Protein AF-0000000080328507 (afdb_homodimer)

Secondary structure (DSSP, 8-state):
---HHHHHHHHHHHHHTS---SEEE-TTS-EES-TTSPEEEE-STHHHHHHHHSTTHHHHHHHHHHTSEEEES-HHHHHHHHHHHHT---TTPPPHHHHTTSHHHHHHHHHHHHHH---SPPPPPTTS----SS----HHHHHHHHHHHHTT-HHHHHHHH-TT---S----SSTTS-HHHHHHHHHHHHHHHTT--TT-EEEEET-TTSHHHHHHHHHH--EEEEEES-HHHHHHHHHHHHHTT-TTTEEEEE--GGG--S--EEEEEEES-GGGT-STTHHHHHHHHHHTEEEEEEEEEEEEEE---S-GGG----HHIIIII-TT---B-HHHHHHHHHHTT-EEEEEEE-HHHHHHHHHHHHHHHHHTHHHHHHHH-HHHHHHHHHHHHHHHHHHHTTSEEEEEEEEE---TT------SS-EEE-/---HHHHHHHHHHHHHTS---SEEE-TTS-EES-TTSPEEEE-SHHHHHHHHHSTTHHHHHHHHHHTSEEEES-HHHHHHHHHHHHT---TTPPPHHHHTTSHHHHHHHHHHHHHH---SPPPPPTTS----SS----HHHHHHHHHHHHTT-HHHHHHHH-TT---S----SSTTS-HHHHHHHHHHHHHHHTT--TT-EEEEET-TTSHHHHHHHHHH--EEEEEES-HHHHHHHHHHHHHTT-TTTEEEEE--GGG--S--EEEEEEES-GGGT-STTHHHHHHHHHHTEEEEEEEEEEEEEE---S-GGG----HHIIIII-TT---B-HHHHHHHHHHTT-EEEEEEE-HHHHHHHHHHHHHHHHHTHHHHHHHH-HHHHHHHHHHHHHHHHHHHTTSEEEEEEEEE---TT------SS-EEE-

Organism: NCBI:txid40318

InterPro domains:
  IPR003333 Cyclopropane mycolic acid synthase [PIRSF003085] (24-422)
  IPR020803 Polyketide synthase-like, methyltransferase domain [SM00828] (156-397)
  IPR029063 S-adenosyl-L-methionine-dependent methyltransferase superfamily [G3DSA:3.40.50.150] (131-413)
  IPR029063 S-adenosyl-L-methionine-dependent methyltransferase superfamily [SSF53335] (147-413)
  IPR050723 Cyclopropane Fatty Acid Synthase/Methyltransferase [PTHR43667] (40-418)

Structure (mmCIF, N/CA/C/O backbone):
data_AF-0000000080328507-model_v1
#
loop_
_entity.id
_entity.type
_entity.pdbx_description
1 polymer 'Class I SAM-dependent methyltransferase'
#
loop_
_atom_site.group_PDB
_atom_site.id
_atom_site.type_symbol
_atom_site.label_atom_id
_atom_site.label_alt_id
_atom_site.label_comp_id
_atom_site.label_asym_id
_atom_site.label_entity_id
_atom_site.label_seq_id
_atom_site.pdbx_PDB_ins_code
_atom_site.Cartn_x
_atom_site.Cartn_y
_atom_site.Cartn_z
_atom_site.occupancy
_atom_site.B_iso_or_equiv
_atom_site.auth_seq_id
_atom_site.auth_comp_id
_atom_site.auth_asym_id
_atom_site.auth_atom_id
_atom_site.pdbx_PDB_model_num
ATOM 1 N N . MET A 1 1 ? -16.578 55.531 21.922 1 43.19 1 MET A N 1
ATOM 2 C CA . MET A 1 1 ? -16.188 54.156 22.25 1 43.19 1 MET A CA 1
ATOM 3 C C . MET A 1 1 ? -16.031 53.312 20.984 1 43.19 1 MET A C 1
ATOM 5 O O . MET A 1 1 ? -17 53.125 20.25 1 43.19 1 MET A O 1
ATOM 9 N N . ALA A 1 2 ? -14.891 53.281 20.391 1 65.75 2 ALA A N 1
ATOM 10 C CA . ALA A 1 2 ? -14.641 52.938 19 1 65.75 2 ALA A CA 1
ATOM 11 C C . ALA A 1 2 ? -15 51.469 18.734 1 65.75 2 ALA A C 1
ATOM 13 O O . ALA A 1 2 ? -14.867 50.625 19.609 1 65.75 2 ALA A O 1
ATOM 14 N N . ASP A 1 3 ? -15.883 51.188 17.969 1 88.56 3 ASP A N 1
ATOM 15 C CA . ASP A 1 3 ? -16.656 50 17.594 1 88.56 3 ASP A CA 1
ATOM 16 C C . ASP A 1 3 ? -15.992 49.281 16.438 1 88.56 3 ASP A C 1
ATOM 18 O O . ASP A 1 3 ? -16.672 48.844 15.492 1 88.56 3 ASP A O 1
ATOM 22 N N . ALA A 1 4 ? -14.75 49.25 16.594 1 92.94 4 ALA A N 1
ATOM 23 C CA . ALA A 1 4 ? -14.039 48.656 15.453 1 92.94 4 ALA A CA 1
ATOM 24 C C . ALA A 1 4 ? -14.352 47.188 15.312 1 92.94 4 ALA A C 1
ATOM 26 O O . ALA A 1 4 ? -14.547 46.688 14.203 1 92.94 4 ALA A O 1
ATOM 27 N N . ALA A 1 5 ? -14.445 46.469 16.422 1 95.31 5 ALA A N 1
ATOM 28 C CA . ALA A 1 5 ? -14.609 45 16.375 1 95.31 5 ALA A CA 1
ATOM 29 C C . ALA A 1 5 ? -15.969 44.625 15.797 1 95.31 5 ALA A C 1
ATOM 31 O O . ALA A 1 5 ? -16.047 43.812 14.875 1 95.31 5 ALA A O 1
ATOM 32 N N . PRO A 1 6 ? -17.062 45.25 16.312 1 95 6 PRO A N 1
ATOM 33 C CA . PRO A 1 6 ? -18.359 44.938 15.703 1 95 6 PRO A CA 1
ATOM 34 C C . PRO A 1 6 ? -18.422 45.312 14.227 1 95 6 PRO A C 1
ATOM 36 O O . PRO A 1 6 ? -19.031 44.594 13.43 1 95 6 PRO A O 1
ATOM 39 N N . ARG A 1 7 ? -17.781 46.375 13.875 1 94.06 7 ARG A N 1
ATOM 40 C CA . ARG A 1 7 ? -17.75 46.781 12.477 1 94.06 7 ARG A CA 1
ATOM 41 C C . ARG A 1 7 ? -16.969 45.781 11.633 1 94.06 7 ARG A C 1
ATOM 43 O O . ARG A 1 7 ? -17.422 45.406 10.555 1 94.06 7 ARG A O 1
ATOM 50 N N . LEU A 1 8 ? -15.828 45.469 12.109 1 93.56 8 LEU A N 1
ATOM 51 C CA . LEU A 1 8 ? -14.992 44.5 11.414 1 93.56 8 LEU A CA 1
ATOM 52 C C . LEU A 1 8 ? -15.727 43.156 11.242 1 93.56 8 LEU A C 1
ATOM 54 O O . LEU A 1 8 ? -15.703 42.594 10.156 1 93.56 8 LEU A O 1
ATOM 58 N N . LYS A 1 9 ? -16.25 42.688 12.281 1 93.56 9 LYS A N 1
ATOM 59 C CA . LYS A 1 9 ? -16.984 41.406 12.234 1 93.56 9 LYS A CA 1
ATOM 60 C C . LYS A 1 9 ? -18.109 41.469 11.203 1 93.56 9 LYS A C 1
ATOM 62 O O . LYS A 1 9 ? -18.297 40.5 10.43 1 93.56 9 LYS A O 1
ATOM 67 N N . SER A 1 10 ? -18.828 42.562 11.211 1 92.06 10 SER A N 1
ATOM 68 C CA . SER A 1 10 ? -19.922 42.719 10.266 1 92.06 10 SER A CA 1
ATOM 69 C C . SER A 1 10 ? -19.438 42.719 8.828 1 92.06 10 SER A C 1
ATOM 71 O O . SER A 1 10 ? -20.031 42.062 7.965 1 92.06 10 SER A O 1
ATOM 73 N N . LEU A 1 11 ? -18.406 43.375 8.594 1 90.19 11 LEU A N 1
ATOM 74 C CA . LEU A 1 11 ? -17.844 43.469 7.246 1 90.19 11 LEU A CA 1
ATOM 75 C C . LEU A 1 11 ? -17.328 42.094 6.793 1 90.19 11 LEU A C 1
ATOM 77 O O . LEU A 1 11 ? -17.531 41.719 5.645 1 90.19 11 LEU A O 1
ATOM 81 N N . VAL A 1 12 ? -16.641 41.375 7.645 1 88.12 12 VAL A N 1
ATOM 82 C CA . VAL A 1 12 ? -16.094 40.062 7.32 1 88.12 12 VAL A CA 1
ATOM 83 C C . VAL A 1 12 ? -17.25 39.094 7.047 1 88.12 12 VAL A C 1
ATOM 85 O O . VAL A 1 12 ? -17.172 38.281 6.117 1 88.12 12 VAL A O 1
ATOM 88 N N . GLU A 1 13 ? -18.219 39.156 7.836 1 89.06 13 GLU A N 1
ATOM 89 C CA . GLU A 1 13 ? -19.375 38.312 7.637 1 89.06 13 GLU A CA 1
ATOM 90 C C . GLU A 1 13 ? -20.062 38.594 6.309 1 89.06 13 GLU A C 1
ATOM 92 O O . GLU A 1 13 ? -20.562 37.688 5.645 1 89.06 13 GLU A O 1
ATOM 97 N N . GLN A 1 14 ? -20.109 39.844 5.996 1 85.94 14 GLN A N 1
ATOM 98 C CA . GLN A 1 14 ? -20.656 40.25 4.707 1 85.94 14 GLN A CA 1
ATOM 99 C C . GLN A 1 14 ? -19.828 39.688 3.557 1 85.94 14 GLN A C 1
ATOM 101 O O . GLN A 1 14 ? -20.375 39.25 2.545 1 85.94 14 GLN A O 1
ATOM 106 N N . LEU A 1 15 ? -18.594 39.719 3.736 1 82.94 15 LEU A N 1
ATOM 107 C CA . LEU A 1 15 ? -17.672 39.219 2.717 1 82.94 15 LEU A CA 1
ATOM 108 C C . LEU A 1 15 ? -17.812 37.688 2.584 1 82.94 15 LEU A C 1
ATOM 110 O O . LEU A 1 15 ? -17.766 37.156 1.475 1 82.94 15 LEU A O 1
ATOM 114 N N . LEU A 1 16 ? -17.953 37.031 3.715 1 79.94 16 LEU A N 1
ATOM 115 C CA . LEU A 1 16 ? -17.984 35.562 3.746 1 79.94 16 LEU A CA 1
ATOM 116 C C . LEU A 1 16 ? -19.391 35.031 3.43 1 79.94 16 LEU A C 1
ATOM 118 O O . LEU A 1 16 ? -19.531 33.906 2.943 1 79.94 16 LEU A O 1
ATOM 122 N N . GLY A 1 17 ? -20.375 35.812 3.658 1 79.56 17 GLY A N 1
ATOM 123 C CA . GLY A 1 17 ? -21.75 35.375 3.527 1 79.56 17 GLY A CA 1
ATOM 124 C C . GLY A 1 17 ? -22.172 34.406 4.613 1 79.56 17 GLY A C 1
ATOM 125 O O . GLY A 1 17 ? -23.078 33.594 4.414 1 79.56 17 GLY A O 1
ATOM 126 N N . ALA A 1 18 ? -21.438 34.344 5.668 1 84.44 18 ALA A N 1
ATOM 127 C CA . ALA A 1 18 ? -21.688 33.438 6.805 1 84.44 18 ALA A CA 1
ATOM 128 C C . ALA A 1 18 ? -21.188 34.062 8.102 1 84.44 18 ALA A C 1
ATOM 130 O O . ALA A 1 18 ? -20.344 34.969 8.086 1 84.44 18 ALA A O 1
ATOM 131 N N . PRO A 1 19 ? -21.75 33.625 9.156 1 88.19 19 PRO A N 1
ATOM 132 C CA . PRO A 1 19 ? -21.266 34.125 10.438 1 88.19 19 PRO A CA 1
ATOM 133 C C . PRO A 1 19 ? -19.797 33.812 10.68 1 88.19 19 PRO A C 1
ATOM 135 O O . PRO A 1 19 ? -19.328 32.719 10.32 1 88.19 19 PRO A O 1
ATOM 138 N N . PHE A 1 20 ? -19.125 34.75 11.219 1 89.81 20 PHE A N 1
ATOM 139 C CA . PHE A 1 20 ? -17.719 34.531 11.578 1 89.81 20 PHE A CA 1
ATOM 140 C C . PHE A 1 20 ? -17.594 33.812 12.906 1 89.81 20 PHE A C 1
ATOM 142 O O . PHE A 1 20 ? -18.141 34.25 13.922 1 89.81 20 PHE A O 1
ATOM 149 N N . PRO A 1 21 ? -16.891 32.75 12.922 1 90.81 21 PRO A N 1
ATOM 150 C CA . PRO A 1 21 ? -16.969 31.812 14.055 1 90.81 21 PRO A CA 1
ATOM 151 C C . PRO A 1 21 ? -16.094 32.25 15.234 1 90.81 21 PRO A C 1
ATOM 153 O O . PRO A 1 21 ? -16.25 31.734 16.344 1 90.81 21 PRO A O 1
ATOM 156 N N . LEU A 1 22 ? -15.18 33.219 15.133 1 93.94 22 LEU A N 1
ATOM 157 C CA . LEU A 1 22 ? -14.289 33.625 16.203 1 93.94 22 LEU A CA 1
ATOM 158 C C . LEU A 1 22 ? -14.75 34.938 16.812 1 93.94 22 LEU A C 1
ATOM 160 O O . LEU A 1 22 ? -15.531 35.688 16.188 1 93.94 22 LEU A O 1
ATOM 164 N N . ARG A 1 23 ? -14.352 35.125 18.047 1 96.12 23 ARG A N 1
ATOM 165 C CA . ARG A 1 23 ? -14.453 36.469 18.625 1 96.12 23 ARG A CA 1
ATOM 166 C C . ARG A 1 23 ? -13.359 37.375 18.078 1 96.12 23 ARG A C 1
ATOM 168 O O . ARG A 1 23 ? -12.227 36.938 17.875 1 96.12 23 ARG A O 1
ATOM 175 N N . VAL A 1 24 ? -13.75 38.656 17.859 1 96.25 24 VAL A N 1
ATOM 176 C CA . VAL A 1 24 ? -12.781 39.594 17.312 1 96.25 24 VAL A CA 1
ATOM 177 C C . VAL A 1 24 ? -12.492 40.688 18.344 1 96.25 24 VAL A C 1
ATOM 179 O O . VAL A 1 24 ? -13.422 41.25 18.922 1 96.25 24 VAL A O 1
ATOM 182 N N . ARG A 1 25 ? -11.266 40.875 18.625 1 97.12 25 ARG A N 1
ATOM 183 C CA . ARG A 1 25 ? -10.82 42.031 19.391 1 97.12 25 ARG A CA 1
ATOM 184 C C . ARG A 1 25 ? -10 42.969 18.516 1 97.12 25 ARG A C 1
ATOM 186 O O . ARG A 1 25 ? -9 42.562 17.922 1 97.12 25 ARG A O 1
ATOM 193 N N . ALA A 1 26 ? -10.406 44.25 18.469 1 96.31 26 ALA A N 1
ATOM 194 C CA . ALA A 1 26 ? -9.75 45.219 17.594 1 96.31 26 ALA A CA 1
ATOM 195 C C . ALA A 1 26 ? -8.766 46.094 18.359 1 96.31 26 ALA A C 1
ATOM 197 O O . ALA A 1 26 ? -8.656 45.969 19.594 1 96.31 26 ALA A O 1
ATOM 198 N N . TRP A 1 27 ? -8.008 46.938 17.672 1 94.69 27 TRP A N 1
ATOM 199 C CA . TRP A 1 27 ? -6.926 47.781 18.203 1 94.69 27 TRP A CA 1
ATOM 200 C C . TRP A 1 27 ? -7.461 48.781 19.203 1 94.69 27 TRP A C 1
ATOM 202 O O . TRP A 1 27 ? -6.703 49.344 20 1 94.69 27 TRP A O 1
ATOM 212 N N . ASP A 1 28 ? -8.812 49.062 19.172 1 94.19 28 ASP A N 1
ATOM 213 C CA . ASP A 1 28 ? -9.383 50.031 20.078 1 94.19 28 ASP A CA 1
ATOM 214 C C . ASP A 1 28 ? -9.906 49.344 21.344 1 94.19 28 ASP A C 1
ATOM 216 O O . ASP A 1 28 ? -10.531 50 22.188 1 94.19 28 ASP A O 1
ATOM 220 N N . GLY A 1 29 ? -9.711 48 21.438 1 93.94 29 GLY A N 1
ATOM 221 C CA . GLY A 1 29 ? -10.102 47.25 22.625 1 93.94 29 GLY A CA 1
ATOM 222 C C . GLY A 1 29 ? -11.508 46.688 22.547 1 93.94 29 GLY A C 1
ATOM 223 O O . GLY A 1 29 ? -11.914 45.875 23.391 1 93.94 29 GLY A O 1
ATOM 224 N N . SER A 1 30 ? -12.234 47.094 21.531 1 96 30 SER A N 1
ATOM 225 C CA . SER A 1 30 ? -13.594 46.594 21.359 1 96 30 SER A CA 1
ATOM 226 C C . SER A 1 30 ? -13.578 45.094 21 1 96 30 SER A C 1
ATOM 228 O O . SER A 1 30 ? -12.609 44.625 20.406 1 96 30 SER A O 1
ATOM 230 N N . GLU A 1 31 ? -14.594 44.406 21.422 1 96 31 GLU A N 1
ATOM 231 C CA . GLU A 1 31 ? -14.727 42.969 21.125 1 96 31 GLU A CA 1
ATOM 232 C C . GLU A 1 31 ? -16.125 42.656 20.594 1 96 31 GLU A C 1
ATOM 234 O O . GLU A 1 31 ? -17.094 43.312 20.938 1 96 31 GLU A O 1
ATOM 239 N N . ALA A 1 32 ? -16.156 41.719 19.703 1 96.06 32 ALA A N 1
ATOM 240 C CA . ALA A 1 32 ? -17.438 41.25 19.141 1 96.06 32 ALA A CA 1
ATOM 241 C C . ALA A 1 32 ? -17.344 39.781 18.734 1 96.06 32 ALA A C 1
ATOM 243 O O . ALA A 1 32 ? -16.312 39.312 18.234 1 96.06 32 ALA A O 1
ATOM 244 N N . GLY A 1 33 ? -18.484 39.031 18.938 1 93.31 33 GLY A N 1
ATOM 245 C CA . GLY A 1 33 ? -18.547 37.656 18.547 1 93.31 33 GLY A CA 1
ATOM 246 C C . GLY A 1 33 ? -18.953 36.719 19.688 1 93.31 33 GLY A C 1
ATOM 247 O O . GLY A 1 33 ? -19.281 37.188 20.781 1 93.31 33 GLY A O 1
ATOM 248 N N . PRO A 1 34 ? -19 35.469 19.469 1 92.38 34 PRO A N 1
ATOM 249 C CA . PRO A 1 34 ? -19.422 34.531 20.484 1 92.38 34 PRO A CA 1
ATOM 250 C C . PRO A 1 34 ? -18.484 34.5 21.688 1 92.38 34 PRO A C 1
ATOM 252 O O . PRO A 1 34 ? -17.266 34.438 21.531 1 92.38 34 PRO A O 1
ATOM 255 N N . PRO A 1 35 ? -19 34.562 22.891 1 89.88 35 PRO A N 1
ATOM 256 C CA . PRO A 1 35 ? -18.188 34.719 24.109 1 89.88 35 PRO A CA 1
ATOM 257 C C . PRO A 1 35 ? -17.234 33.562 24.344 1 89.88 35 PRO A C 1
ATOM 259 O O . PRO A 1 35 ? -16.141 33.75 24.859 1 89.88 35 PRO A O 1
ATOM 262 N N . ASP A 1 36 ? -17.531 32.312 23.938 1 91.44 36 ASP A N 1
ATOM 263 C CA . ASP A 1 36 ? -16.719 31.156 24.281 1 91.44 36 ASP A CA 1
ATOM 264 C C . ASP A 1 36 ? -15.805 30.766 23.125 1 91.44 36 ASP A C 1
ATOM 266 O O . ASP A 1 36 ? -15.062 29.781 23.219 1 91.44 36 ASP A O 1
ATOM 270 N N . ALA A 1 37 ? -15.75 31.625 22.141 1 93.5 37 ALA A N 1
ATOM 271 C CA . ALA A 1 37 ? -14.906 31.328 20.984 1 93.5 37 ALA A CA 1
ATOM 272 C C . ALA A 1 37 ? -13.508 31.922 21.156 1 93.5 37 ALA A C 1
ATOM 274 O O . ALA A 1 37 ? -13.328 32.906 21.891 1 93.5 37 ALA A O 1
ATOM 275 N N . PRO A 1 38 ? -12.477 31.25 20.547 1 95.56 38 PRO A N 1
ATOM 276 C CA . PRO A 1 38 ? -11.164 31.906 20.5 1 95.56 38 PRO A CA 1
ATOM 277 C C . PRO A 1 38 ? -11.234 33.312 19.953 1 95.56 38 PRO A C 1
ATOM 279 O O . PRO A 1 38 ? -12.109 33.625 19.141 1 95.56 38 PRO A O 1
ATOM 282 N N . VAL A 1 39 ? -10.305 34.125 20.375 1 96.5 39 VAL A N 1
ATOM 283 C CA . VAL A 1 39 ? -10.328 35.531 20 1 96.5 39 VAL A CA 1
ATOM 284 C C . VAL A 1 39 ? -9.297 35.812 18.906 1 96.5 39 VAL A C 1
ATOM 286 O O . VAL A 1 39 ? -8.109 35.5 19.078 1 96.5 39 VAL A O 1
ATOM 289 N N . LEU A 1 40 ? -9.727 36.281 17.812 1 95.81 40 LEU A N 1
ATOM 290 C CA . LEU A 1 40 ? -8.82 36.844 16.828 1 95.81 40 LEU A CA 1
ATOM 291 C C . LEU A 1 40 ? -8.492 38.281 17.172 1 95.81 40 LEU A C 1
ATOM 293 O O . LEU A 1 40 ? -9.359 39.156 17.125 1 95.81 40 LEU A O 1
ATOM 297 N N . VAL A 1 41 ? -7.309 38.5 17.516 1 97.19 41 VAL A N 1
ATOM 298 C CA . VAL A 1 41 ? -6.875 39.844 17.906 1 97.19 41 VAL A CA 1
ATOM 299 C C . VAL A 1 41 ? -6.32 40.594 16.703 1 97.19 41 VAL A C 1
ATOM 301 O O . VAL A 1 41 ? -5.32 40.156 16.109 1 97.19 41 VAL A O 1
ATOM 304 N N . VAL A 1 42 ? -6.973 41.625 16.328 1 96.56 42 VAL A N 1
ATOM 305 C CA . VAL A 1 42 ? -6.488 42.562 15.312 1 96.56 42 VAL A CA 1
ATOM 306 C C . VAL A 1 42 ? -5.773 43.719 15.969 1 96.56 42 VAL A C 1
ATOM 308 O O . VAL A 1 42 ? -6.41 44.688 16.375 1 96.56 42 VAL A O 1
ATOM 311 N N . ARG A 1 43 ? -4.496 43.719 15.93 1 95.5 43 ARG A N 1
ATOM 312 C CA . ARG A 1 43 ? -3.705 44.594 16.781 1 95.5 43 ARG A CA 1
ATOM 313 C C . ARG A 1 43 ? -3.623 46 16.203 1 95.5 43 ARG A C 1
ATOM 315 O O . ARG A 1 43 ? -3.432 47 16.938 1 95.5 43 ARG A O 1
ATOM 322 N N . ASN A 1 44 ? -3.668 46.062 14.883 1 94.25 44 ASN A N 1
ATOM 323 C CA . ASN A 1 44 ? -3.539 47.375 14.203 1 94.25 44 ASN A CA 1
ATOM 324 C C . ASN A 1 44 ? -4.18 47.344 12.812 1 94.25 44 ASN A C 1
ATOM 326 O O . ASN A 1 44 ? -4.582 46.281 12.336 1 94.25 44 ASN A O 1
ATOM 330 N N . ARG A 1 45 ? -4.238 48.469 12.203 1 92.81 45 ARG A N 1
ATOM 331 C CA . ARG A 1 45 ? -4.926 48.625 10.93 1 92.81 45 ARG A CA 1
ATOM 332 C C . ARG A 1 45 ? -4.121 47.969 9.797 1 92.81 45 ARG A C 1
ATOM 334 O O . ARG A 1 45 ? -4.664 47.688 8.727 1 92.81 45 ARG A O 1
ATOM 341 N N . ARG A 1 46 ? -2.863 47.75 9.984 1 93.44 46 ARG A N 1
ATOM 342 C CA . ARG A 1 46 ? -2.02 47.125 8.984 1 93.44 46 ARG A CA 1
ATOM 343 C C . ARG A 1 46 ? -2.51 45.688 8.672 1 93.44 46 ARG A C 1
ATOM 345 O O . ARG A 1 46 ? -2.398 45.219 7.539 1 93.44 46 ARG A O 1
ATOM 352 N N . ALA A 1 47 ? -3.061 45.062 9.688 1 93.31 47 ALA A N 1
ATOM 353 C CA . ALA A 1 47 ? -3.627 43.75 9.5 1 93.31 47 ALA A CA 1
ATOM 354 C C . ALA A 1 47 ? -4.715 43.75 8.422 1 93.31 47 ALA A C 1
ATOM 356 O O . ALA A 1 47 ? -4.777 42.844 7.582 1 93.31 47 ALA A O 1
ATOM 357 N N . LEU A 1 48 ? -5.52 44.75 8.453 1 91.19 48 LEU A N 1
ATOM 358 C CA . LEU A 1 48 ? -6.598 44.875 7.473 1 91.19 48 LEU A CA 1
ATOM 359 C C . LEU A 1 48 ? -6.039 45.156 6.086 1 91.19 48 LEU A C 1
ATOM 361 O O . LEU A 1 48 ? -6.562 44.656 5.086 1 91.19 48 LEU A O 1
ATOM 365 N N . ARG A 1 49 ? -5.004 46 6.062 1 92.31 49 ARG A N 1
ATOM 366 C CA . ARG A 1 49 ? -4.387 46.312 4.777 1 92.31 49 ARG A CA 1
ATOM 367 C C . ARG A 1 49 ? -3.803 45.031 4.133 1 92.31 49 ARG A C 1
ATOM 369 O O . ARG A 1 49 ? -3.881 44.875 2.914 1 92.31 49 ARG A O 1
ATOM 376 N N . ARG A 1 50 ? -3.256 44.219 4.93 1 91.19 50 ARG A N 1
ATOM 377 C CA . ARG A 1 50 ? -2.701 42.969 4.414 1 91.19 50 ARG A CA 1
ATOM 378 C C . ARG A 1 50 ? -3.791 42.094 3.799 1 91.19 50 ARG A C 1
ATOM 380 O O . ARG A 1 50 ? -3.586 41.469 2.75 1 91.19 50 ARG A O 1
ATOM 387 N N . LEU A 1 51 ? -4.902 42.031 4.438 1 86.06 51 LEU A N 1
ATOM 388 C CA . LEU A 1 51 ? -6.023 41.25 3.941 1 86.06 51 LEU A CA 1
ATOM 389 C C . LEU A 1 51 ? -6.609 41.844 2.674 1 86.06 51 LEU A C 1
ATOM 391 O O . LEU A 1 51 ? -7.082 41.125 1.793 1 86.06 51 LEU A O 1
ATOM 395 N N . LEU A 1 52 ? -6.562 43.125 2.631 1 85.19 52 LEU A N 1
ATOM 396 C CA . LEU A 1 52 ? -7.121 43.844 1.486 1 85.19 52 LEU A CA 1
ATOM 397 C C . LEU A 1 52 ? -6.262 43.625 0.244 1 85.19 52 LEU A C 1
ATOM 399 O O . LEU A 1 52 ? -6.785 43.469 -0.857 1 85.19 52 LEU A O 1
ATOM 403 N N . TRP A 1 53 ? -5.027 43.656 0.432 1 86.06 53 TRP A N 1
ATOM 404 C CA . TRP A 1 53 ? -4.117 43.625 -0.708 1 86.06 53 TRP A CA 1
ATOM 405 C C . TRP A 1 53 ? -3.807 42.188 -1.122 1 86.06 53 TRP A C 1
ATOM 407 O O . TRP A 1 53 ? -3.434 41.938 -2.271 1 86.06 53 TRP A O 1
ATOM 417 N N . LYS A 1 54 ? -3.82 41.281 -0.237 1 86.25 54 LYS A N 1
ATOM 418 C CA . LYS A 1 54 ? -3.691 39.875 -0.514 1 86.25 54 LYS A CA 1
ATOM 419 C C . LYS A 1 54 ? -4.781 39.062 0.198 1 86.25 54 LYS A C 1
ATOM 421 O O . LYS A 1 54 ? -4.512 38.406 1.197 1 86.25 54 LYS A O 1
ATOM 426 N N . PRO A 1 55 ? -5.914 39.062 -0.471 1 77.94 55 PRO A N 1
ATOM 427 C CA . PRO A 1 55 ? -7.039 38.406 0.184 1 77.94 55 PRO A CA 1
ATOM 428 C C . PRO A 1 55 ? -6.848 36.906 0.3 1 77.94 55 PRO A C 1
ATOM 430 O O . PRO A 1 55 ? -6.176 36.281 -0.539 1 77.94 55 PRO A O 1
ATOM 433 N N . GLY A 1 56 ? -7.418 36.344 1.305 1 78.69 56 GLY A N 1
ATOM 434 C CA . GLY A 1 56 ? -7.363 34.906 1.502 1 78.69 56 GLY A CA 1
ATOM 435 C C . GLY A 1 56 ? -6.312 34.469 2.51 1 78.69 56 GLY A C 1
ATOM 436 O O . GLY A 1 56 ? -6.047 35.188 3.477 1 78.69 56 GLY A O 1
ATOM 437 N N . GLU A 1 57 ? -5.805 33.344 2.262 1 82.94 57 GLU A N 1
ATOM 438 C CA . GLU A 1 57 ? -4.918 32.688 3.219 1 82.94 57 GLU A CA 1
ATOM 439 C C . GLU A 1 57 ? -3.619 33.469 3.389 1 82.94 57 GLU A C 1
ATOM 441 O O . GLU A 1 57 ? -3.137 33.656 4.508 1 82.94 57 GLU A O 1
ATOM 446 N N . LEU A 1 58 ? -3.098 33.969 2.328 1 86 58 LEU A N 1
ATOM 447 C CA . LEU A 1 58 ? -1.786 34.594 2.395 1 86 58 LEU A CA 1
ATOM 448 C C . LEU A 1 58 ? -1.854 35.906 3.182 1 86 58 LEU A C 1
ATOM 450 O O . LEU A 1 58 ? -0.934 36.219 3.938 1 86 58 LEU A O 1
ATOM 454 N N . GLY A 1 59 ? -2.938 36.688 2.961 1 87.69 59 GLY A N 1
ATOM 455 C CA . GLY A 1 59 ? -3.1 37.906 3.742 1 87.69 59 GLY A CA 1
ATOM 456 C C . GLY A 1 59 ? -3.199 37.625 5.234 1 87.69 59 GLY A C 1
ATOM 457 O O . GLY A 1 59 ? -2.596 38.344 6.035 1 87.69 59 GLY A O 1
ATOM 458 N N . LEU A 1 60 ? -3.951 36.625 5.57 1 89.62 60 LEU A N 1
ATOM 459 C CA . LEU A 1 60 ? -4.102 36.25 6.973 1 89.62 60 LEU A CA 1
ATOM 460 C C . LEU A 1 60 ? -2.77 35.812 7.555 1 89.62 60 LEU A C 1
ATOM 462 O O . LEU A 1 60 ? -2.418 36.156 8.68 1 89.62 60 LEU A O 1
ATOM 466 N N . VAL A 1 61 ? -2.029 35.031 6.789 1 92.38 61 VAL A N 1
ATOM 467 C CA . VAL A 1 61 ? -0.75 34.5 7.23 1 92.38 61 VAL A CA 1
ATOM 468 C C . VAL A 1 61 ? 0.261 35.625 7.41 1 92.38 61 VAL A C 1
ATOM 470 O O . VAL A 1 61 ? 1.02 35.625 8.383 1 92.38 61 VAL A O 1
ATOM 473 N N . ARG A 1 62 ? 0.23 36.562 6.516 1 93.62 62 ARG A N 1
ATOM 474 C CA . ARG A 1 62 ? 1.131 37.688 6.633 1 93.62 62 ARG A CA 1
ATOM 475 C C . ARG A 1 62 ? 0.833 38.5 7.895 1 93.62 62 ARG A C 1
ATOM 477 O O . ARG A 1 62 ? 1.753 38.969 8.57 1 93.62 62 ARG A O 1
ATOM 484 N N . GLY A 1 63 ? -0.44 38.688 8.125 1 95.25 63 GLY A N 1
ATOM 485 C CA . GLY A 1 63 ? -0.823 39.344 9.359 1 95.25 63 GLY A CA 1
ATOM 486 C C . GLY A 1 63 ? -0.373 38.594 10.602 1 95.25 63 GLY A C 1
ATOM 487 O O . GLY A 1 63 ? 0.07 39.219 11.578 1 95.25 63 GLY A O 1
ATOM 488 N N . TRP A 1 64 ? -0.485 37.281 10.609 1 95.56 64 TRP A N 1
ATOM 489 C CA . TRP A 1 64 ? -0.046 36.438 11.703 1 95.56 64 TRP A CA 1
ATOM 490 C C . TRP A 1 64 ? 1.463 36.531 11.898 1 95.56 64 TRP A C 1
ATOM 492 O O . TRP A 1 64 ? 1.933 36.812 13.008 1 95.56 64 TRP A O 1
ATOM 502 N N . VAL A 1 65 ? 2.197 36.375 10.852 1 95.75 65 VAL A N 1
ATOM 503 C CA . VAL A 1 65 ? 3.652 36.312 10.906 1 95.75 65 VAL A CA 1
ATOM 504 C C . VAL A 1 65 ? 4.219 37.656 11.352 1 95.75 65 VAL A C 1
ATOM 506 O O . VAL A 1 65 ? 5.152 37.688 12.156 1 95.75 65 VAL A O 1
ATOM 509 N N . ALA A 1 66 ? 3.584 38.719 10.906 1 95.5 66 ALA A N 1
ATOM 510 C CA . ALA A 1 66 ? 4.047 40.094 11.227 1 95.5 66 ALA A CA 1
ATOM 511 C C . ALA A 1 66 ? 3.66 40.469 12.656 1 95.5 66 ALA A C 1
ATOM 513 O O . ALA A 1 66 ? 4.195 41.406 13.211 1 95.5 66 ALA A O 1
ATOM 514 N N . GLY A 1 67 ? 2.756 39.719 13.188 1 95.75 67 GLY A N 1
ATOM 515 C CA . GLY A 1 67 ? 2.293 40.031 14.531 1 95.75 67 GLY A CA 1
ATOM 516 C C . GLY A 1 67 ? 1.14 41.031 14.555 1 95.75 67 GLY A C 1
ATOM 517 O O . GLY A 1 67 ? 0.746 41.5 15.617 1 95.75 67 GLY A O 1
ATOM 518 N N . ASP A 1 68 ? 0.652 41.312 13.336 1 96.38 68 ASP A N 1
ATOM 519 C CA . ASP A 1 68 ? -0.5 42.219 13.234 1 96.38 68 ASP A CA 1
ATOM 520 C C . ASP A 1 68 ? -1.779 41.5 13.688 1 96.38 68 ASP A C 1
ATOM 522 O O . ASP A 1 68 ? -2.74 42.156 14.102 1 96.38 68 ASP A O 1
ATOM 526 N N . LEU A 1 69 ? -1.803 40.219 13.531 1 96.12 69 LEU A N 1
ATOM 527 C CA . LEU A 1 69 ? -2.891 39.344 13.977 1 96.12 69 LEU A CA 1
ATOM 528 C C . LEU A 1 69 ? -2.404 38.375 15.047 1 96.12 69 LEU A C 1
ATOM 530 O O . LEU A 1 69 ? -1.233 38 15.047 1 96.12 69 LEU A O 1
ATOM 534 N N . ALA A 1 70 ? -3.234 38.031 15.938 1 96.25 70 ALA A N 1
ATOM 535 C CA . ALA A 1 70 ? -2.955 37 16.953 1 96.25 70 ALA A CA 1
ATOM 536 C C . ALA A 1 70 ? -4.223 36.25 17.328 1 96.25 70 ALA A C 1
ATOM 538 O O . ALA A 1 70 ? -5.328 36.656 16.969 1 96.25 70 ALA A O 1
ATOM 539 N N . VAL A 1 71 ? -4.02 35.156 17.984 1 95.81 71 VAL A N 1
ATOM 540 C CA . VAL A 1 71 ? -5.137 34.375 18.484 1 95.81 71 VAL A CA 1
ATOM 541 C C . VAL A 1 71 ? -4.973 34.156 19.984 1 95.81 71 VAL A C 1
ATOM 543 O O . VAL A 1 71 ? -3.912 33.719 20.453 1 95.81 71 VAL A O 1
ATOM 546 N N . GLU A 1 72 ? -5.957 34.562 20.688 1 95.44 72 GLU A N 1
ATOM 547 C CA . GLU A 1 72 ? -6.055 34.25 22.109 1 95.44 72 GLU A CA 1
ATOM 548 C C . GLU A 1 72 ? -7.016 33.094 22.328 1 95.44 72 GLU A C 1
ATOM 550 O O . GLU A 1 72 ? -8.133 33.094 21.828 1 95.44 72 GLU A O 1
ATOM 555 N N . GLY A 1 73 ? -6.555 32.125 23.062 1 92.88 73 GLY A N 1
ATOM 556 C CA . GLY A 1 73 ? -7.293 30.875 23.234 1 92.88 73 GLY A CA 1
ATOM 557 C C . GLY A 1 73 ? -6.648 29.688 22.531 1 92.88 73 GLY A C 1
ATOM 558 O O . GLY A 1 73 ? -5.453 29.719 22.234 1 92.88 73 GLY A O 1
ATOM 559 N N . ASP A 1 74 ? -7.43 28.656 22.359 1 94.06 74 ASP A N 1
ATOM 560 C CA . ASP A 1 74 ? -6.898 27.438 21.75 1 94.06 74 ASP A CA 1
ATOM 561 C C . ASP A 1 74 ? -6.703 27.594 20.25 1 94.06 74 ASP A C 1
ATOM 563 O O . ASP A 1 74 ? -7.672 27.75 19.5 1 94.06 74 ASP A O 1
ATOM 567 N N . LEU A 1 75 ? -5.5 27.562 19.844 1 94.75 75 LEU A N 1
ATOM 568 C CA . LEU A 1 75 ? -5.145 27.781 18.438 1 94.75 75 LEU A CA 1
ATOM 569 C C . LEU A 1 75 ? -5.793 26.734 17.547 1 94.75 75 LEU A C 1
ATOM 571 O O . LEU A 1 75 ? -6.223 27.047 16.438 1 94.75 75 LEU A O 1
ATOM 575 N N . TYR A 1 76 ? -5.883 25.531 17.969 1 96 76 TYR A N 1
ATOM 576 C CA . TYR A 1 76 ? -6.469 24.453 17.188 1 96 76 TYR A CA 1
ATOM 577 C C . TYR A 1 76 ? -7.945 24.719 16.906 1 96 76 TYR A C 1
ATOM 579 O O . TYR A 1 76 ? -8.422 24.5 15.797 1 96 76 TYR A O 1
ATOM 587 N N . THR A 1 77 ? -8.609 25.109 17.969 1 94.19 77 THR A N 1
ATOM 588 C CA . THR A 1 77 ? -10.023 25.453 17.812 1 94.19 77 THR A CA 1
ATOM 589 C C . THR A 1 77 ? -10.188 26.594 16.812 1 94.19 77 THR A C 1
ATOM 591 O O . THR A 1 77 ? -11.07 26.547 15.95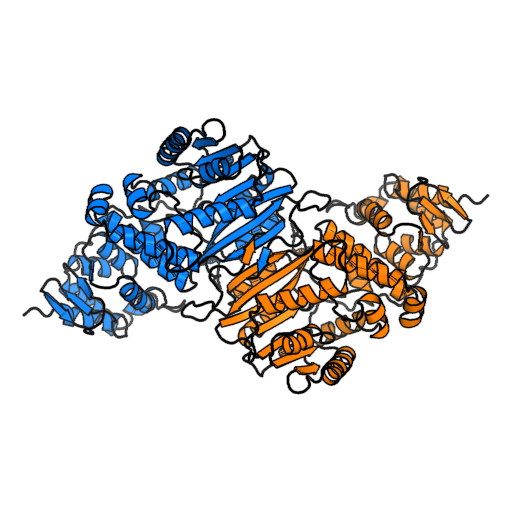3 1 94.19 77 THR A O 1
ATOM 594 N N . ALA A 1 78 ? -9.352 27.594 16.953 1 94.44 78 ALA A N 1
ATOM 595 C CA . ALA A 1 78 ? -9.406 28.734 16.031 1 94.44 78 ALA A CA 1
ATOM 596 C C . ALA A 1 78 ? -9.164 28.281 14.594 1 94.44 78 ALA A C 1
ATOM 598 O O . ALA A 1 78 ? -9.922 28.641 13.695 1 94.44 78 ALA A O 1
ATOM 599 N N . LEU A 1 79 ? -8.125 27.516 14.406 1 93.81 79 LEU A N 1
ATOM 600 C CA . LEU A 1 79 ? -7.789 27.031 13.078 1 93.81 79 LEU A CA 1
ATOM 601 C C . LEU A 1 79 ? -8.898 26.141 12.516 1 93.81 79 LEU A C 1
ATOM 603 O O . LEU A 1 79 ? -9.242 26.25 11.336 1 93.81 79 LEU A O 1
ATOM 607 N N . GLY A 1 80 ? -9.398 25.281 13.32 1 90.56 80 GLY A N 1
ATOM 608 C CA . GLY A 1 80 ? -10.492 24.422 12.906 1 90.56 80 GLY A CA 1
ATOM 609 C C . GLY A 1 80 ? -11.711 25.188 12.43 1 90.56 80 GLY A C 1
ATOM 610 O O . GLY A 1 80 ? -12.336 24.812 11.43 1 90.56 80 GLY A O 1
ATOM 611 N N . GLN A 1 81 ? -12.008 26.234 13.07 1 88 81 GLN A N 1
ATOM 612 C CA . GLN A 1 81 ? -13.172 27.047 12.742 1 88 81 GLN A CA 1
ATOM 613 C C . GLN A 1 81 ? -12.914 27.891 11.492 1 88 81 GLN A C 1
ATOM 615 O O . GLN A 1 81 ? -13.828 28.125 10.695 1 88 81 GLN A O 1
ATOM 620 N N . LEU A 1 82 ? -11.711 28.281 11.297 1 85.88 82 LEU A N 1
ATOM 621 C CA . LEU A 1 82 ? -11.352 29.109 10.148 1 85.88 82 LEU A CA 1
ATOM 622 C C . LEU A 1 82 ? -11.219 28.25 8.891 1 85.88 82 LEU A C 1
ATOM 624 O O . LEU A 1 82 ? -11.461 28.734 7.781 1 85.88 82 LEU A O 1
ATOM 628 N N . ALA A 1 83 ? -10.711 27.047 9.062 1 78.69 83 ALA A N 1
ATOM 629 C CA . ALA A 1 83 ? -10.5 26.141 7.93 1 78.69 83 ALA A CA 1
ATOM 630 C C . ALA A 1 83 ? -11.781 26 7.102 1 78.69 83 ALA A C 1
ATOM 632 O O . ALA A 1 83 ? -11.727 25.984 5.867 1 78.69 83 ALA A O 1
ATOM 633 N N . GLY A 1 84 ? -12.836 25.875 7.703 1 67.81 84 GLY A N 1
ATOM 634 C CA . GLY A 1 84 ? -14.109 25.781 7.004 1 67.81 84 GLY A CA 1
ATOM 635 C C . GLY A 1 84 ? -14.422 27 6.156 1 67.81 84 GLY A C 1
ATOM 636 O O . GLY A 1 84 ? -15.148 26.891 5.164 1 67.81 84 GLY A O 1
ATOM 637 N N . LEU A 1 85 ? -13.797 28.109 6.488 1 68.31 85 LEU A N 1
ATOM 638 C CA . LEU A 1 85 ? -14.062 29.359 5.809 1 68.31 85 LEU A CA 1
ATOM 639 C C . LEU A 1 85 ? -13.055 29.609 4.691 1 68.31 85 LEU A C 1
ATOM 641 O O . LEU A 1 85 ? -13.391 30.203 3.668 1 68.31 85 LEU A O 1
ATOM 645 N N . LEU A 1 86 ? -11.844 29.172 4.965 1 61.84 86 LEU A N 1
ATOM 646 C CA . LEU A 1 86 ? -10.758 29.547 4.07 1 61.84 86 LEU A CA 1
ATOM 647 C C . LEU A 1 86 ? -10.414 28.391 3.133 1 61.84 86 LEU A C 1
ATOM 649 O O . LEU A 1 86 ? -10.203 28.609 1.935 1 61.84 86 LEU A O 1
ATOM 653 N N . TRP A 1 87 ? -10.203 27.234 3.615 1 54.88 87 TRP A N 1
ATOM 654 C CA . TRP A 1 87 ? -9.602 26.125 2.896 1 54.88 87 TRP A CA 1
ATOM 655 C C . TRP A 1 87 ? -10.672 25.203 2.316 1 54.88 87 TRP A C 1
ATOM 657 O O . TRP A 1 87 ? -10.438 24.516 1.319 1 54.88 87 TRP A O 1
ATOM 667 N N . GLU A 1 88 ? -11.703 25.078 3.078 1 51.44 88 GLU A N 1
ATOM 668 C CA . GLU A 1 88 ? -12.688 24.078 2.688 1 51.44 88 GLU A CA 1
ATOM 669 C C . GLU A 1 88 ? -13.695 24.641 1.69 1 51.44 88 GLU A C 1
ATOM 671 O O . GLU A 1 88 ? -14.805 24.125 1.551 1 51.44 88 GLU A O 1
ATOM 676 N N . ARG A 1 89 ? -13.234 25.828 1.179 1 48.75 89 ARG A N 1
ATOM 677 C CA . ARG A 1 89 ? -14.133 26.312 0.132 1 48.75 89 ARG A CA 1
ATOM 678 C C . ARG A 1 89 ? -13.992 25.469 -1.136 1 48.75 89 ARG A C 1
ATOM 680 O O . ARG A 1 89 ? -12.875 25.188 -1.569 1 48.75 89 ARG A O 1
ATOM 687 N N . GLY A 1 90 ? -14.594 24.391 -1.202 1 48.62 90 GLY A N 1
ATOM 688 C CA . GLY A 1 90 ? -14.672 23.453 -2.305 1 48.62 90 GLY A CA 1
ATOM 689 C C . GLY A 1 90 ? -14.219 24.031 -3.629 1 48.62 90 GLY A C 1
ATOM 690 O O . GLY A 1 90 ? -13.938 25.234 -3.717 1 48.62 90 GLY A O 1
ATOM 691 N N . ASP A 1 91 ? -13.781 23.172 -4.594 1 47.81 91 ASP A N 1
ATOM 692 C CA . ASP A 1 91 ? -13.422 23.484 -5.973 1 47.81 91 ASP A CA 1
ATOM 693 C C . ASP A 1 91 ? -14.305 24.578 -6.547 1 47.81 91 ASP A C 1
ATOM 695 O O . ASP A 1 91 ? -14.008 25.141 -7.605 1 47.81 91 ASP A O 1
ATOM 699 N N . ASP A 1 92 ? -15.414 24.859 -5.91 1 48.03 92 ASP A N 1
ATOM 700 C CA . ASP A 1 92 ? -16.375 25.781 -6.508 1 48.03 92 ASP A CA 1
ATOM 701 C C . ASP A 1 92 ? -16.234 27.172 -5.898 1 48.03 92 ASP A C 1
ATOM 703 O O . ASP A 1 92 ? -17.141 28 -6.023 1 48.03 92 ASP A O 1
ATOM 707 N N . ALA A 1 93 ? -15.266 27.453 -5.191 1 52.03 93 ALA A N 1
ATOM 708 C CA . ALA A 1 93 ? -15.141 28.781 -4.617 1 52.03 93 ALA A CA 1
ATOM 709 C C . ALA A 1 93 ? -15.031 29.844 -5.711 1 52.03 93 ALA A C 1
ATOM 711 O O . ALA A 1 93 ? -14.297 29.672 -6.684 1 52.03 93 ALA A O 1
ATOM 712 N N . ARG A 1 94 ? -15.969 30.812 -5.602 1 59.34 94 ARG A N 1
ATOM 713 C CA . ARG A 1 94 ? -15.992 31.938 -6.523 1 59.34 94 ARG A CA 1
ATOM 714 C C . ARG A 1 94 ? -14.625 32.625 -6.609 1 59.34 94 ARG A C 1
ATOM 716 O O . ARG A 1 94 ? -13.922 32.719 -5.602 1 59.34 94 ARG A O 1
ATOM 723 N N . THR A 1 95 ? -14.094 32.781 -7.75 1 61.5 95 THR A N 1
ATOM 724 C CA . THR A 1 95 ? -12.891 33.594 -7.93 1 61.5 95 THR A CA 1
ATOM 725 C C . THR A 1 95 ? -13.07 34.969 -7.324 1 61.5 95 THR A C 1
ATOM 727 O O . THR A 1 95 ? -14.195 35.406 -7.055 1 61.5 95 THR A O 1
ATOM 730 N N . LEU A 1 96 ? -11.992 35.594 -6.883 1 61.31 96 LEU A N 1
ATOM 731 C CA . LEU A 1 96 ? -12.039 36.969 -6.383 1 61.31 96 LEU A CA 1
ATOM 732 C C . LEU A 1 96 ? -12.867 37.875 -7.309 1 61.31 96 LEU A C 1
ATOM 734 O O . LEU A 1 96 ? -13.656 38.688 -6.844 1 61.31 96 LEU A O 1
ATOM 738 N N . ALA A 1 97 ? -12.75 37.656 -8.516 1 64.12 97 ALA A N 1
ATOM 739 C CA . ALA A 1 97 ? -13.477 38.438 -9.516 1 64.12 97 ALA A CA 1
ATOM 740 C C . ALA A 1 97 ? -14.977 38.156 -9.43 1 64.12 97 ALA A C 1
ATOM 742 O O . ALA A 1 97 ? -15.781 39.094 -9.555 1 64.12 97 ALA A O 1
ATOM 743 N N . GLN A 1 98 ? -15.227 36.969 -9.297 1 71.25 98 GLN A N 1
ATOM 744 C CA . GLN A 1 98 ? -16.641 36.625 -9.203 1 71.25 98 GLN A CA 1
ATOM 745 C C . GLN A 1 98 ? -17.25 37.156 -7.914 1 71.25 98 GLN A C 1
ATOM 747 O O . GLN A 1 98 ? -18.406 37.594 -7.914 1 71.25 98 GLN A O 1
ATOM 752 N N . ALA A 1 99 ? -16.438 37.188 -6.957 1 73.62 99 ALA A N 1
ATOM 753 C CA . ALA A 1 99 ? -16.922 37.688 -5.668 1 73.62 99 ALA A CA 1
ATOM 754 C C . ALA A 1 99 ? -17.172 39.188 -5.719 1 73.62 99 ALA A C 1
ATOM 756 O O . ALA A 1 99 ? -18.156 39.688 -5.152 1 73.62 99 ALA A O 1
ATOM 757 N N . LEU A 1 100 ? -16.422 39.875 -6.457 1 75.19 100 LEU A N 1
ATOM 758 C CA . LEU A 1 100 ? -16.5 41.344 -6.508 1 75.19 100 LEU A CA 1
ATOM 759 C C . LEU A 1 100 ? -17.672 41.781 -7.359 1 75.19 100 LEU A C 1
ATOM 761 O O . LEU A 1 100 ? -18.016 42.969 -7.387 1 75.19 100 LEU A O 1
ATOM 765 N N . ARG A 1 101 ? -18.312 40.812 -7.992 1 82.19 101 ARG A N 1
ATOM 766 C CA . ARG A 1 101 ? -19.516 41.156 -8.742 1 82.19 101 ARG A CA 1
ATOM 767 C C . ARG A 1 101 ? -20.719 41.312 -7.805 1 82.19 101 ARG A C 1
ATOM 769 O O . ARG A 1 101 ? -21.703 41.938 -8.156 1 82.19 101 ARG A O 1
ATOM 776 N N . ASP A 1 102 ? -20.609 40.875 -6.703 1 83.81 102 ASP A N 1
ATOM 777 C CA . ASP A 1 102 ? -21.641 41 -5.68 1 83.81 102 ASP A CA 1
ATOM 778 C C . ASP A 1 102 ? -21.547 42.344 -4.98 1 83.81 102 ASP A C 1
ATOM 780 O O . ASP A 1 102 ? -20.5 42.688 -4.418 1 83.81 102 ASP A O 1
ATOM 784 N N . PRO A 1 103 ? -22.578 43.156 -5.074 1 85.81 103 PRO A N 1
ATOM 785 C CA . PRO A 1 103 ? -22.547 44.469 -4.461 1 85.81 103 PRO A CA 1
ATOM 786 C C . PRO A 1 103 ? -22.266 44.438 -2.959 1 85.81 103 PRO A C 1
ATOM 788 O O . PRO A 1 103 ? -21.672 45.375 -2.404 1 85.81 103 PRO A O 1
ATOM 791 N N . ARG A 1 104 ? -22.75 43.469 -2.391 1 83.62 104 ARG A N 1
ATOM 792 C CA . ARG A 1 104 ? -22.516 43.312 -0.957 1 83.62 104 ARG A CA 1
ATOM 793 C C . ARG A 1 104 ? -21.031 43.156 -0.656 1 83.62 104 ARG A C 1
ATOM 795 O O . ARG A 1 104 ? -20.531 43.688 0.329 1 83.62 104 ARG A O 1
ATOM 802 N N . VAL A 1 105 ? -20.391 42.5 -1.472 1 86.25 105 VAL A N 1
ATOM 803 C CA . VAL A 1 105 ? -18.969 42.25 -1.323 1 86.25 105 VAL A CA 1
ATOM 804 C C . VAL A 1 105 ? -18.203 43.562 -1.589 1 86.25 105 VAL A C 1
ATOM 806 O O . VAL A 1 105 ? -17.281 43.906 -0.85 1 86.25 105 VAL A O 1
ATOM 809 N N . ARG A 1 106 ? -18.578 44.281 -2.514 1 89.56 106 ARG A N 1
ATOM 810 C CA . ARG A 1 106 ? -17.938 45.531 -2.832 1 89.56 106 ARG A CA 1
ATOM 811 C C . ARG A 1 106 ? -18.078 46.531 -1.681 1 89.56 106 ARG A C 1
ATOM 813 O O . ARG A 1 106 ? -17.125 47.25 -1.357 1 89.56 106 ARG A O 1
ATOM 820 N N . ALA A 1 107 ? -19.219 46.531 -1.171 1 90.25 107 ALA A N 1
ATOM 821 C CA . ALA A 1 107 ? -19.469 47.438 -0.044 1 90.25 107 ALA A CA 1
ATOM 822 C C . ALA A 1 107 ? -18.594 47.062 1.152 1 90.25 107 ALA A C 1
ATOM 824 O O . ALA A 1 107 ? -18.094 47.938 1.854 1 90.25 107 ALA A O 1
ATOM 825 N N . ALA A 1 108 ? -18.562 45.844 1.366 1 88.75 108 ALA A N 1
ATOM 826 C CA . ALA A 1 108 ? -17.75 45.375 2.477 1 88.75 108 ALA A CA 1
ATOM 827 C C . ALA A 1 108 ? -16.281 45.719 2.268 1 88.75 108 ALA A C 1
ATOM 829 O O . ALA A 1 108 ? -15.594 46.125 3.211 1 88.75 108 ALA A O 1
ATOM 830 N N . VAL A 1 109 ? -15.812 45.594 1.059 1 88.38 109 VAL A N 1
ATOM 831 C CA . VAL A 1 109 ? -14.43 45.906 0.729 1 88.38 109 VAL A CA 1
ATOM 832 C C . VAL A 1 109 ? -14.188 47.406 0.924 1 88.38 109 VAL A C 1
ATOM 834 O O . VAL A 1 109 ? -13.148 47.812 1.461 1 88.38 109 VAL A O 1
ATOM 837 N N . ARG A 1 110 ? -15.102 48.156 0.513 1 89.69 110 ARG A N 1
ATOM 838 C CA . ARG A 1 110 ? -15.008 49.594 0.708 1 89.69 110 ARG A CA 1
ATOM 839 C C . ARG A 1 110 ? -14.992 49.938 2.191 1 89.69 110 ARG A C 1
ATOM 841 O O . ARG A 1 110 ? -14.273 50.844 2.611 1 89.69 110 ARG A O 1
ATOM 848 N N . GLY A 1 111 ? -15.82 49.281 2.891 1 89.88 111 GLY A N 1
ATOM 849 C CA . GLY A 1 111 ? -15.844 49.469 4.328 1 89.88 111 GLY A CA 1
ATOM 850 C C . GLY A 1 111 ? -14.523 49.125 4.996 1 89.88 111 GLY A C 1
ATOM 851 O O . GLY A 1 111 ? -14.055 49.875 5.867 1 89.88 111 GLY A O 1
ATOM 852 N N . LEU A 1 112 ? -13.992 48.062 4.609 1 89.06 112 LEU A N 1
ATOM 853 C CA . LEU A 1 112 ? -12.703 47.656 5.152 1 89.06 112 LEU A CA 1
ATOM 854 C C . LEU A 1 112 ? -11.609 48.625 4.762 1 89.06 112 LEU A C 1
ATOM 856 O O . LEU A 1 112 ? -10.742 48.969 5.574 1 89.06 112 LEU A O 1
ATOM 860 N N . ALA A 1 113 ? -11.648 49.094 3.533 1 90.19 113 ALA A N 1
ATOM 861 C CA . ALA A 1 113 ? -10.68 50.062 3.051 1 90.19 113 ALA A CA 1
ATOM 862 C C . ALA A 1 113 ? -10.797 51.375 3.828 1 90.19 113 ALA A C 1
ATOM 864 O O . ALA A 1 113 ? -9.789 52.031 4.109 1 90.19 113 ALA A O 1
ATOM 865 N N . ALA A 1 114 ? -11.961 51.656 4.098 1 90.88 114 ALA A N 1
ATOM 866 C CA . ALA A 1 114 ? -12.195 52.906 4.848 1 90.88 114 ALA A CA 1
ATOM 867 C C . ALA A 1 114 ? -11.656 52.781 6.27 1 90.88 114 ALA A C 1
ATOM 869 O O . ALA A 1 114 ? -11.164 53.75 6.832 1 90.88 114 ALA A O 1
ATOM 870 N N . MET A 1 115 ? -11.75 51.656 6.785 1 89.44 115 MET A N 1
ATOM 871 C CA . MET A 1 115 ? -11.273 51.438 8.148 1 89.44 115 MET A CA 1
ATOM 872 C C . MET A 1 115 ? -9.75 51.375 8.188 1 89.44 115 MET A C 1
ATOM 874 O O . MET A 1 115 ? -9.133 51.875 9.141 1 89.44 115 MET A O 1
ATOM 878 N N . ALA A 1 116 ? -9.125 50.812 7.246 1 86.19 116 ALA A N 1
ATOM 879 C CA . ALA A 1 116 ? -7.703 50.469 7.258 1 86.19 116 ALA A CA 1
ATOM 880 C C . ALA A 1 116 ? -6.871 51.594 6.621 1 86.19 116 ALA A C 1
ATOM 882 O O . ALA A 1 116 ? -5.688 51.75 6.934 1 86.19 116 ALA A O 1
ATOM 883 N N . GLY A 1 117 ? -7.363 52.406 5.793 1 81 117 GLY A N 1
ATOM 884 C CA . GLY A 1 117 ? -6.562 53.188 4.859 1 81 117 GLY A CA 1
ATOM 885 C C . GLY A 1 117 ? -5.816 52.344 3.857 1 81 117 GLY A C 1
ATOM 886 O O . GLY A 1 117 ? -4.852 51.656 4.211 1 81 117 GLY A O 1
ATOM 887 N N . PRO A 1 118 ? -6.266 52.219 2.734 1 69.56 118 PRO A N 1
ATOM 888 C CA . PRO A 1 118 ? -5.793 51.188 1.798 1 69.56 118 PRO A CA 1
ATOM 889 C C . PRO A 1 118 ? -4.316 51.344 1.447 1 69.56 118 PRO A C 1
ATOM 891 O O . PRO A 1 118 ? -3.686 50.406 0.969 1 69.56 118 PRO A O 1
ATOM 894 N N . PHE A 1 119 ? -3.707 52.406 1.643 1 78.56 119 PHE A N 1
ATOM 895 C CA . PHE A 1 119 ? -2.326 52.625 1.221 1 78.56 119 PHE A CA 1
ATOM 896 C C . PHE A 1 119 ? -1.452 53.031 2.404 1 78.56 119 PHE A C 1
ATOM 898 O O . PHE A 1 119 ? -1.944 53.594 3.385 1 78.56 119 PHE A O 1
ATOM 905 N N . PRO A 1 120 ? -0.141 52.438 2.242 1 80.56 120 PRO A N 1
ATOM 906 C CA . PRO A 1 120 ? 0.508 51.531 1.273 1 80.56 120 PRO A CA 1
ATOM 907 C C . PRO A 1 120 ? 0.335 50.062 1.618 1 80.56 120 PRO A C 1
ATOM 909 O O . PRO A 1 120 ? 0.086 49.719 2.777 1 80.56 120 PRO A O 1
ATOM 912 N N . PRO A 1 121 ? 0.487 49.281 0.655 1 86.62 121 PRO A N 1
ATOM 913 C CA . PRO A 1 121 ? 0.499 47.875 0.963 1 86.62 121 PRO A CA 1
ATOM 914 C C . PRO A 1 121 ? 1.672 47.469 1.854 1 86.62 121 PRO A C 1
ATOM 916 O O . PRO A 1 121 ? 2.818 47.812 1.566 1 86.62 121 PRO A O 1
ATOM 919 N N . PRO A 1 122 ? 1.35 46.906 2.912 1 90.19 122 PRO A N 1
ATOM 920 C CA . PRO A 1 122 ? 2.451 46.469 3.779 1 90.19 122 PRO A CA 1
ATOM 921 C C . PRO A 1 122 ? 3.379 45.469 3.107 1 90.19 122 PRO A C 1
ATOM 923 O O . PRO A 1 122 ? 2.912 44.562 2.395 1 90.19 122 PRO A O 1
ATOM 926 N N . PRO A 1 123 ? 4.648 45.625 3.264 1 90.31 123 PRO A N 1
ATOM 927 C CA . PRO A 1 123 ? 5.562 44.625 2.711 1 90.31 123 PRO A CA 1
ATOM 928 C C . PRO A 1 123 ? 5.387 43.25 3.352 1 90.31 123 PRO A C 1
ATOM 930 O O . PRO A 1 123 ? 5.016 43.156 4.523 1 90.31 123 PRO A O 1
ATOM 933 N N . PRO A 1 124 ? 5.645 42.25 2.547 1 90.75 124 PRO A N 1
ATOM 934 C CA . PRO A 1 124 ? 5.598 40.906 3.156 1 90.75 124 PRO A CA 1
ATOM 935 C C . PRO A 1 124 ? 6.605 40.75 4.289 1 90.75 124 PRO A C 1
ATOM 937 O O . PRO A 1 124 ? 7.641 41.438 4.305 1 90.75 124 PRO A O 1
ATOM 940 N N . PRO A 1 125 ? 6.203 39.906 5.277 1 92.44 125 PRO A N 1
ATOM 941 C CA . PRO A 1 125 ? 7.176 39.625 6.34 1 92.44 125 PRO A CA 1
ATOM 942 C C . PRO A 1 125 ? 8.5 39.094 5.797 1 92.44 125 PRO A C 1
ATOM 944 O O . PRO A 1 125 ? 8.531 38.469 4.738 1 92.44 125 PRO A O 1
ATOM 947 N N . ARG A 1 126 ? 9.562 39.344 6.52 1 88 126 ARG A N 1
ATOM 948 C CA . ARG A 1 126 ? 10.898 38.969 6.074 1 88 126 ARG A CA 1
ATOM 949 C C . ARG A 1 126 ? 11.039 37.469 5.938 1 88 126 ARG A C 1
ATOM 951 O O . ARG A 1 126 ? 11.898 36.969 5.199 1 88 126 ARG A O 1
ATOM 958 N N . GLU A 1 127 ? 10.211 36.719 6.625 1 89.25 127 GLU A N 1
ATOM 959 C CA . GLU A 1 127 ? 10.266 35.281 6.625 1 89.25 127 GLU A CA 1
ATOM 960 C C . GLU A 1 127 ? 9.719 34.688 5.324 1 89.25 127 GLU A C 1
ATOM 962 O O . GLU A 1 127 ? 9.898 33.531 5.031 1 89.25 127 GLU A O 1
ATOM 967 N N . GLU A 1 128 ? 8.992 35.531 4.527 1 89.69 128 GLU A N 1
ATOM 968 C CA . GLU A 1 128 ? 8.391 35.031 3.283 1 89.69 128 GLU A CA 1
ATOM 969 C C . GLU A 1 128 ? 9.445 34.844 2.197 1 89.69 128 GLU A C 1
ATOM 971 O O . GLU A 1 128 ? 10.289 35.719 1.986 1 89.69 128 GLU A O 1
ATOM 976 N N . VAL A 1 129 ? 9.391 33.625 1.563 1 82.56 129 VAL A N 1
ATOM 977 C CA . VAL A 1 129 ? 10.383 33.344 0.534 1 82.56 129 VAL A CA 1
ATOM 978 C C . VAL A 1 129 ? 10 34.031 -0.771 1 82.56 129 VAL A C 1
ATOM 980 O O . VAL A 1 129 ? 8.82 34.062 -1.137 1 82.56 129 VAL A O 1
ATOM 983 N N . ARG A 1 130 ? 11.039 34.656 -1.44 1 69.88 130 ARG A N 1
ATOM 984 C CA . ARG A 1 130 ? 10.836 35.281 -2.738 1 69.88 130 ARG A CA 1
ATOM 985 C C . ARG A 1 130 ? 10.828 34.25 -3.859 1 69.88 130 ARG A C 1
ATOM 987 O O . ARG A 1 130 ? 11.742 33.438 -3.955 1 69.88 130 ARG A O 1
ATOM 994 N N . ARG A 1 131 ? 9.68 33.875 -4.34 1 63.19 131 ARG A N 1
ATOM 995 C CA . ARG A 1 131 ? 9.445 32.812 -5.2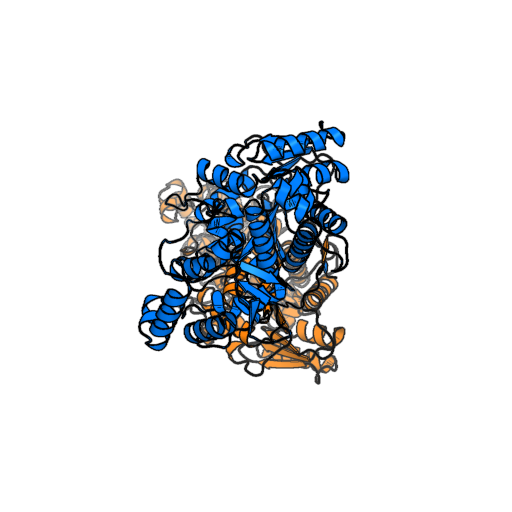93 1 63.19 131 ARG A CA 1
ATOM 996 C C . ARG A 1 131 ? 10.281 33 -6.551 1 63.19 131 ARG A C 1
ATOM 998 O O . ARG A 1 131 ? 10.273 34.062 -7.156 1 63.19 131 ARG A O 1
ATOM 1005 N N . ALA A 1 132 ? 11.469 32.281 -6.637 1 53.94 132 ALA A N 1
ATOM 1006 C CA . ALA A 1 132 ? 12.008 32.188 -7.992 1 53.94 132 ALA A CA 1
ATOM 1007 C C . ALA A 1 132 ? 11.078 31.406 -8.906 1 53.94 132 ALA A C 1
ATOM 1009 O O . ALA A 1 132 ? 10.32 30.547 -8.445 1 53.94 132 ALA A O 1
ATOM 1010 N N . ARG A 1 133 ? 10.859 31.688 -10.062 1 50.75 133 ARG A N 1
ATOM 1011 C CA . ARG A 1 133 ? 10.078 31.094 -11.133 1 50.75 133 ARG A CA 1
ATOM 1012 C C . ARG A 1 133 ? 10.508 29.656 -11.391 1 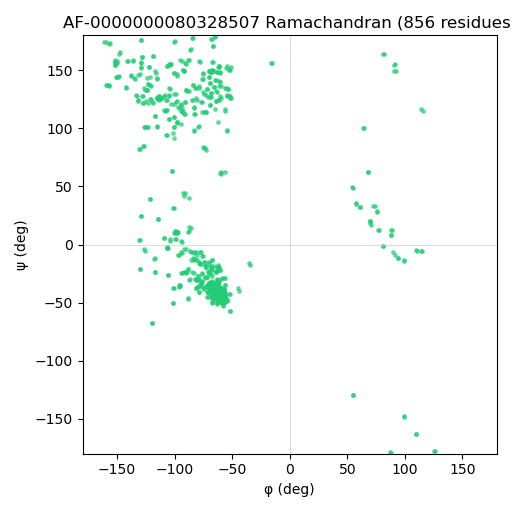50.75 133 ARG A C 1
ATOM 1014 O O . ARG A 1 133 ? 11.703 29.359 -11.461 1 50.75 133 ARG A O 1
ATOM 1021 N N . GLY A 1 134 ? 9.609 28.516 -11.156 1 55.41 134 GLY A N 1
ATOM 1022 C CA . GLY A 1 134 ? 9.656 27.172 -11.727 1 55.41 134 GLY A CA 1
ATOM 1023 C C . GLY A 1 134 ? 9.914 26.094 -10.703 1 55.41 134 GLY A C 1
ATOM 1024 O O . GLY A 1 134 ? 10.547 26.344 -9.672 1 55.41 134 GLY A O 1
ATOM 1025 N N . HIS A 1 135 ? 9.078 25.203 -10.414 1 59.25 135 HIS A N 1
ATOM 1026 C CA . HIS A 1 135 ? 9.172 24 -9.602 1 59.25 135 HIS A CA 1
ATOM 1027 C C . HIS A 1 135 ? 10.242 23.047 -10.148 1 59.25 135 HIS A C 1
ATOM 1029 O O . HIS A 1 135 ? 9.914 22.031 -10.766 1 59.25 135 HIS A O 1
ATOM 1035 N N . LEU A 1 136 ? 11.516 23.625 -10.148 1 62.66 136 LEU A N 1
ATOM 1036 C CA . LEU A 1 136 ? 12.516 22.719 -10.719 1 62.66 136 LEU A CA 1
ATOM 1037 C C . LEU A 1 136 ? 13.328 22.047 -9.617 1 62.66 136 LEU A C 1
ATOM 1039 O O . LEU A 1 136 ? 13.906 22.734 -8.766 1 62.66 136 LEU A O 1
ATOM 1043 N N . HIS A 1 137 ? 13.062 20.891 -9.156 1 67.38 137 HIS A N 1
ATOM 1044 C CA . HIS A 1 137 ? 13.812 20.094 -8.195 1 67.38 137 HIS A CA 1
ATOM 1045 C C . HIS A 1 137 ? 15.219 19.797 -8.703 1 67.38 137 HIS A C 1
ATOM 1047 O O . HIS A 1 137 ? 15.586 18.641 -8.883 1 67.38 137 HIS A O 1
ATOM 1053 N N . THR A 1 138 ? 15.977 20.891 -8.883 1 71.31 138 THR A N 1
ATOM 1054 C CA . THR A 1 138 ? 17.406 20.781 -9.172 1 71.31 138 THR A CA 1
ATOM 1055 C C . THR A 1 138 ? 18.203 20.672 -7.879 1 71.31 138 THR A C 1
ATOM 1057 O O . THR A 1 138 ? 17.672 20.891 -6.789 1 71.31 138 THR A O 1
ATOM 1060 N N . ARG A 1 139 ? 19.453 20.328 -8 1 74.94 139 ARG A N 1
ATOM 1061 C CA . ARG A 1 139 ? 20.344 20.25 -6.84 1 74.94 139 ARG A CA 1
ATOM 1062 C C . ARG A 1 139 ? 20.391 21.562 -6.09 1 74.94 139 ARG A C 1
ATOM 1064 O O . ARG A 1 139 ? 20.312 21.594 -4.859 1 74.94 139 ARG A O 1
ATOM 1071 N N . ARG A 1 140 ? 20.516 22.562 -6.789 1 72.25 140 ARG A N 1
ATOM 1072 C CA . ARG A 1 140 ? 20.609 23.891 -6.203 1 72.25 140 ARG A CA 1
ATOM 1073 C C . ARG A 1 140 ? 19.297 24.297 -5.543 1 72.25 140 ARG A C 1
ATOM 1075 O O . ARG A 1 140 ? 19.297 24.812 -4.422 1 72.25 140 ARG A O 1
ATOM 1082 N N . SER A 1 141 ? 18.25 24.078 -6.203 1 73.56 141 SER A N 1
ATOM 1083 C CA . SER A 1 141 ? 16.953 24.453 -5.656 1 73.56 141 SER A CA 1
ATOM 1084 C C . SER A 1 141 ? 16.609 23.641 -4.414 1 73.56 141 SER A C 1
ATOM 1086 O O . SER A 1 141 ? 16.047 24.156 -3.451 1 73.56 141 SER A O 1
ATOM 1088 N N . ASP A 1 142 ? 16.953 22.406 -4.453 1 73.62 142 ASP A N 1
ATOM 1089 C CA . ASP A 1 142 ? 16.703 21.562 -3.297 1 73.62 142 ASP A CA 1
ATOM 1090 C C . ASP A 1 142 ? 17.516 22.016 -2.086 1 73.62 142 ASP A C 1
ATOM 1092 O O . ASP A 1 142 ? 17 22.062 -0.967 1 73.62 142 ASP A O 1
ATOM 1096 N N . ARG A 1 143 ? 18.703 22.328 -2.281 1 73.75 143 ARG A N 1
ATOM 1097 C CA . ARG A 1 143 ? 19.562 22.812 -1.204 1 73.75 143 ARG A CA 1
ATOM 1098 C C . ARG A 1 143 ? 19 24.094 -0.602 1 73.75 143 ARG A C 1
ATOM 1100 O O . ARG A 1 143 ? 19 24.266 0.619 1 73.75 143 ARG A O 1
ATOM 1107 N N . ARG A 1 144 ? 18.547 25 -1.425 1 72.12 144 ARG A N 1
ATOM 1108 C CA . ARG A 1 144 ? 17.984 26.281 -0.963 1 72.12 144 ARG A CA 1
ATOM 1109 C C . ARG A 1 144 ? 16.719 26.047 -0.128 1 72.12 144 ARG A C 1
ATOM 1111 O O . ARG A 1 144 ? 16.547 26.688 0.909 1 72.12 144 ARG A O 1
ATOM 1118 N N . ALA A 1 145 ? 15.977 25.188 -0.599 1 69.31 145 ALA A N 1
ATOM 1119 C CA . ALA A 1 145 ? 14.742 24.875 0.12 1 69.31 145 ALA A CA 1
ATOM 1120 C C . ALA A 1 145 ? 15.047 24.281 1.489 1 69.31 145 ALA A C 1
ATOM 1122 O O . ALA A 1 145 ? 14.422 24.641 2.488 1 69.31 145 ALA A O 1
ATOM 1123 N N . ILE A 1 146 ? 15.914 23.422 1.468 1 69.38 146 ILE A N 1
ATOM 1124 C CA . ILE A 1 146 ? 16.312 22.781 2.711 1 69.38 146 ILE A CA 1
ATOM 1125 C C . ILE A 1 146 ? 16.922 23.812 3.658 1 69.38 146 ILE A C 1
ATOM 1127 O O . ILE A 1 146 ? 16.609 23.828 4.852 1 69.38 146 ILE A O 1
ATOM 1131 N N . SER A 1 147 ? 17.719 24.594 3.141 1 70 147 SER A N 1
ATOM 1132 C CA . SER A 1 147 ? 18.359 25.625 3.949 1 70 147 SER A CA 1
ATOM 1133 C C . SER A 1 147 ? 17.328 26.562 4.57 1 70 147 SER A C 1
ATOM 1135 O O . SER A 1 147 ? 17.406 26.891 5.75 1 70 147 SER A O 1
ATOM 1137 N N . HIS A 1 148 ? 16.422 26.938 3.842 1 68.81 148 HIS A N 1
ATOM 1138 C CA . HIS A 1 148 ? 15.375 27.812 4.336 1 68.81 148 HIS A CA 1
ATOM 1139 C C . HIS A 1 148 ? 14.641 27.203 5.527 1 68.81 148 HIS A C 1
ATOM 1141 O O . HIS A 1 148 ? 14.414 27.875 6.535 1 68.81 148 HIS A O 1
ATOM 1147 N N . HIS A 1 149 ? 14.336 26.016 5.438 1 71.88 149 HIS A N 1
ATOM 1148 C CA . HIS A 1 149 ? 13.547 25.359 6.469 1 71.88 149 HIS A CA 1
ATOM 1149 C C . HIS A 1 149 ? 14.406 25.016 7.688 1 71.88 149 HIS A C 1
ATOM 1151 O O . HIS A 1 149 ? 13.93 25.094 8.82 1 71.88 149 HIS A O 1
ATOM 1157 N N . TYR A 1 150 ? 15.602 24.734 7.414 1 71.81 150 TYR A N 1
ATOM 1158 C CA . TYR A 1 150 ? 16.391 24.156 8.5 1 71.81 150 TYR A CA 1
ATOM 1159 C C . TYR A 1 150 ? 17.344 25.203 9.086 1 71.81 150 TYR A C 1
ATOM 1161 O O . TYR A 1 150 ? 18 24.938 10.102 1 71.81 150 TYR A O 1
ATOM 1169 N N . ASP A 1 151 ? 17.234 26.406 8.562 1 71.75 151 ASP A N 1
ATOM 1170 C CA . ASP A 1 151 ? 18.156 27.422 9.023 1 71.75 151 ASP A CA 1
ATOM 1171 C C . ASP A 1 151 ? 17.594 28.203 10.211 1 71.75 151 ASP A C 1
ATOM 1173 O O . ASP A 1 151 ? 17.547 29.422 10.195 1 71.75 151 ASP A O 1
ATOM 1177 N N . VAL A 1 152 ? 17.016 27.578 11.18 1 78.88 152 VAL A N 1
ATOM 1178 C CA . VAL A 1 152 ? 16.562 28.219 12.406 1 78.88 152 VAL A CA 1
ATOM 1179 C C . VAL A 1 152 ? 17.484 27.859 13.562 1 78.88 152 VAL A C 1
ATOM 1181 O O . VAL A 1 152 ? 17.359 28.406 14.656 1 78.88 152 VAL A O 1
ATOM 1184 N N . GLY A 1 153 ? 18.469 27.031 13.281 1 85.12 153 GLY A N 1
ATOM 1185 C CA . GLY A 1 153 ? 19.469 26.688 14.266 1 85.12 153 GLY A CA 1
ATOM 1186 C C . GLY A 1 153 ? 19.109 25.469 15.086 1 85.12 153 GLY A C 1
ATOM 1187 O O . GLY A 1 153 ? 17.938 25.188 15.328 1 85.12 153 GLY A O 1
ATOM 1188 N N . ASN A 1 154 ? 20.062 24.797 15.602 1 90.75 154 ASN A N 1
ATOM 1189 C CA . ASN A 1 154 ? 19.891 23.531 16.328 1 90.75 154 ASN A CA 1
ATOM 1190 C C . ASN A 1 154 ? 19.219 23.75 17.672 1 90.75 154 ASN A C 1
ATOM 1192 O O . ASN A 1 154 ? 18.453 22.906 18.125 1 90.75 154 ASN A O 1
ATOM 1196 N N . ASP A 1 155 ? 19.516 24.891 18.281 1 92.25 155 ASP A N 1
ATOM 1197 C CA . ASP A 1 155 ? 18.922 25.172 19.594 1 92.25 155 ASP A CA 1
ATOM 1198 C C . ASP A 1 155 ? 17.406 25.312 19.5 1 92.25 155 ASP A C 1
ATOM 1200 O O . ASP A 1 155 ? 16.672 24.875 20.391 1 92.25 155 ASP A O 1
ATOM 1204 N N . PHE A 1 156 ? 16.969 25.953 18.469 1 94.5 156 PHE A N 1
ATOM 1205 C CA . PHE A 1 156 ? 15.531 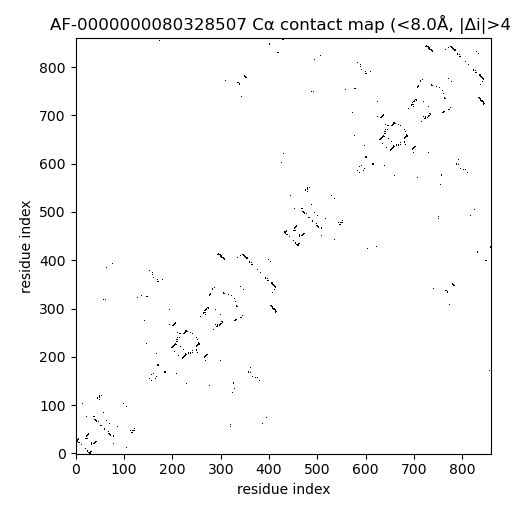26.078 18.234 1 94.5 156 PHE A CA 1
ATOM 1206 C C . PHE A 1 156 ? 14.898 24.703 18.047 1 94.5 156 PHE A C 1
ATOM 1208 O O . PHE A 1 156 ? 13.867 24.406 18.641 1 94.5 156 PHE A O 1
ATOM 1215 N N . TYR A 1 157 ? 15.531 23.859 17.25 1 94.81 157 TYR A N 1
ATOM 1216 C CA . TYR A 1 157 ? 15.008 22.516 16.984 1 94.81 157 TYR A CA 1
ATOM 1217 C C . TYR A 1 157 ? 14.984 21.688 18.266 1 94.81 157 TYR A C 1
ATOM 1219 O O . TYR A 1 157 ? 14.039 20.922 18.5 1 94.81 157 TYR A O 1
ATOM 1227 N N . GLU A 1 158 ? 15.992 21.812 19 1 95.06 158 GLU A N 1
ATOM 1228 C CA . GLU A 1 158 ? 16.047 21.062 20.25 1 95.06 158 GLU A CA 1
ATOM 1229 C C . GLU A 1 158 ? 14.891 21.438 21.172 1 95.06 158 GLU A C 1
ATOM 1231 O O . GLU A 1 158 ? 14.344 20.578 21.875 1 95.06 158 GLU A O 1
ATOM 1236 N N . LEU A 1 159 ? 14.586 22.719 21.172 1 95.69 159 LEU A N 1
ATOM 1237 C CA . LEU A 1 159 ? 13.469 23.219 21.969 1 95.69 159 LEU A CA 1
ATOM 1238 C C . LEU A 1 159 ? 12.156 22.594 21.516 1 95.69 159 LEU A C 1
ATOM 1240 O O . LEU A 1 159 ? 11.312 22.234 22.344 1 95.69 159 LEU A O 1
ATOM 1244 N N . VAL A 1 160 ? 11.992 22.406 20.25 1 96.81 160 VAL A N 1
ATOM 1245 C CA . VAL A 1 160 ? 10.734 21.984 19.641 1 96.81 160 VAL A CA 1
ATOM 1246 C C . VAL A 1 160 ? 10.664 20.453 19.625 1 96.81 160 VAL A C 1
ATOM 1248 O O . VAL A 1 160 ? 9.68 19.859 20.078 1 96.81 160 VAL A O 1
ATOM 1251 N N . LEU A 1 161 ? 11.742 19.781 19.188 1 97.44 161 LEU A N 1
ATOM 1252 C CA . LEU A 1 161 ? 11.734 18.359 18.891 1 97.44 161 LEU A CA 1
ATOM 1253 C C . LEU A 1 161 ? 12.062 17.547 20.141 1 97.44 161 LEU A C 1
ATOM 1255 O O . LEU A 1 161 ? 11.742 16.359 20.219 1 97.44 161 LEU A O 1
ATOM 1259 N N . GLY A 1 162 ? 12.711 18.188 21.141 1 95.88 162 GLY A N 1
ATOM 1260 C CA . GLY A 1 162 ? 13.227 17.453 22.297 1 95.88 162 GLY A CA 1
ATOM 1261 C C . GLY A 1 162 ? 14.625 16.906 22.078 1 95.88 162 GLY A C 1
ATOM 1262 O O . GLY A 1 162 ? 15.227 17.125 21.016 1 95.88 162 GLY A O 1
ATOM 1263 N N . PRO A 1 163 ? 15.102 16.234 23.047 1 94.19 163 PRO A N 1
ATOM 1264 C CA . PRO A 1 163 ? 16.516 15.844 23.062 1 94.19 163 PRO A CA 1
ATOM 1265 C C . PRO A 1 163 ? 16.844 14.812 21.984 1 94.19 163 PRO A C 1
ATOM 1267 O O . PRO A 1 163 ? 18.016 14.656 21.609 1 94.19 163 PRO A O 1
ATOM 1270 N N . SER A 1 164 ? 15.844 14.156 21.484 1 94.06 164 SER A N 1
ATOM 1271 C CA . SER A 1 164 ? 16.094 13.125 20.484 1 94.06 164 SER A CA 1
ATOM 1272 C C . SER A 1 164 ? 16.406 13.75 19.125 1 94.06 164 SER A C 1
ATOM 1274 O O . SER A 1 164 ? 17.016 13.102 18.266 1 94.06 164 SER A O 1
ATOM 1276 N N . MET A 1 165 ? 15.953 14.938 18.875 1 95.94 165 MET A N 1
ATOM 1277 C CA . MET A 1 165 ? 16.172 15.68 17.641 1 95.94 165 MET A CA 1
ATOM 1278 C C . MET A 1 165 ? 15.672 14.891 16.438 1 95.94 165 MET A C 1
ATOM 1280 O O . MET A 1 165 ? 16.328 14.852 15.391 1 95.94 165 MET A O 1
ATOM 1284 N N . VAL A 1 166 ? 14.586 14.164 16.641 1 96.5 166 VAL A N 1
ATOM 1285 C CA . VAL A 1 166 ? 13.938 13.461 15.531 1 96.5 166 VAL A CA 1
ATOM 1286 C C . VAL A 1 166 ? 12.867 14.352 14.906 1 96.5 166 VAL A C 1
ATOM 1288 O O . VAL A 1 166 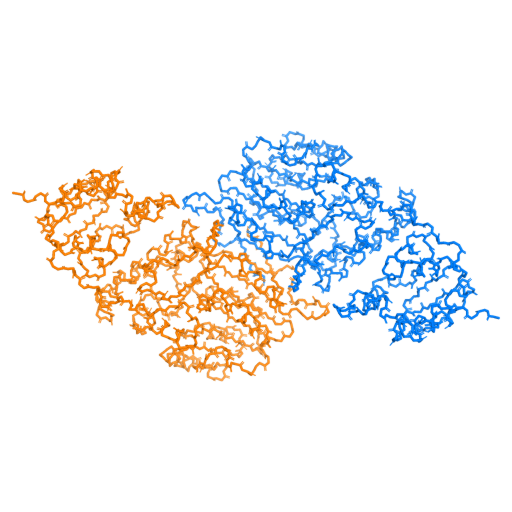? 11.859 14.656 15.547 1 96.5 166 VAL A O 1
ATOM 1291 N N . TYR A 1 167 ? 13.086 14.773 13.688 1 95.19 167 TYR A N 1
ATOM 1292 C CA . TYR A 1 167 ? 12.141 15.656 13.008 1 95.19 167 TYR A CA 1
ATOM 1293 C C . TYR A 1 167 ? 11.289 14.883 12 1 95.19 167 TYR A C 1
ATOM 1295 O O . TYR A 1 167 ? 11.375 15.117 10.797 1 95.19 167 TYR A O 1
ATOM 1303 N N . SER A 1 168 ? 10.531 13.984 12.43 1 97 168 SER A N 1
ATOM 1304 C CA . SER A 1 168 ? 9.555 13.188 11.688 1 97 168 SER A CA 1
ATOM 1305 C C . SER A 1 168 ? 8.516 12.57 12.617 1 97 168 SER A C 1
ATOM 1307 O O . SER A 1 168 ? 8.625 12.695 13.844 1 97 168 SER A O 1
ATOM 1309 N N . CYS A 1 169 ? 7.574 11.953 12.062 1 98 169 CYS A N 1
ATOM 1310 C CA . CYS A 1 169 ? 6.48 11.312 12.781 1 98 169 CYS A CA 1
ATOM 1311 C C . CYS A 1 169 ? 7.012 10.328 13.82 1 98 169 CYS A C 1
ATOM 1313 O O . CYS A 1 169 ? 7.879 9.508 13.516 1 98 169 CYS A O 1
ATOM 1315 N N . ALA A 1 170 ? 6.547 10.453 15.094 1 98.69 170 ALA A N 1
ATOM 1316 C CA . ALA A 1 170 ? 6.848 9.469 16.125 1 98.69 170 ALA A CA 1
ATOM 1317 C C . ALA A 1 170 ? 5.871 8.297 16.078 1 98.69 170 ALA A C 1
ATOM 1319 O O . ALA A 1 170 ? 5.066 8.195 15.141 1 98.69 170 ALA A O 1
ATOM 1320 N N . TYR A 1 171 ? 6.027 7.289 16.906 1 98.69 171 TYR A N 1
ATOM 1321 C CA . TYR A 1 171 ? 5.176 6.105 16.984 1 98.69 171 TYR A CA 1
ATOM 1322 C C . TYR A 1 171 ? 4.672 5.898 18.406 1 98.69 171 TYR A C 1
ATOM 1324 O O . TYR A 1 171 ? 5.371 5.316 19.25 1 98.69 171 TYR A O 1
ATOM 1332 N N . TRP A 1 172 ? 3.428 6.293 18.625 1 98.56 172 TRP A N 1
ATOM 1333 C CA . TRP A 1 172 ? 2.891 6.426 19.969 1 98.56 172 TRP A CA 1
ATOM 1334 C C . TRP A 1 172 ? 2.254 5.121 20.438 1 98.56 172 TRP A C 1
ATOM 1336 O O . TRP A 1 172 ? 1.462 4.516 19.719 1 98.56 172 TRP A O 1
ATOM 1346 N N . ALA A 1 173 ? 2.559 4.676 21.656 1 96.38 173 ALA A N 1
ATOM 1347 C CA . ALA A 1 173 ? 1.892 3.531 22.266 1 96.38 173 ALA A CA 1
ATOM 1348 C C . ALA A 1 173 ? 0.503 3.914 22.781 1 96.38 173 ALA A C 1
ATOM 1350 O O . ALA A 1 173 ? -0.422 3.1 22.75 1 96.38 173 ALA A O 1
ATOM 1351 N N . ALA A 1 174 ? 0.431 5.082 23.25 1 96.06 174 ALA A N 1
ATOM 1352 C CA . ALA A 1 174 ? -0.8 5.703 23.734 1 96.06 174 ALA A CA 1
ATOM 1353 C C . ALA A 1 174 ? -0.745 7.219 23.578 1 96.06 174 ALA A C 1
ATOM 1355 O O . ALA A 1 174 ? 0.338 7.809 23.562 1 96.06 174 ALA A O 1
ATOM 1356 N N . PRO A 1 175 ? -1.922 7.824 23.531 1 95 175 PRO A N 1
ATOM 1357 C CA . PRO A 1 175 ? -1.933 9.273 23.312 1 95 175 PRO A CA 1
ATOM 1358 C C . PRO A 1 175 ? -1.275 10.039 24.469 1 95 175 PRO A C 1
ATOM 1360 O O . PRO A 1 175 ? -0.782 11.156 24.266 1 95 175 PRO A O 1
ATOM 1363 N N . ASP A 1 176 ? -1.226 9.461 25.625 1 95.81 176 ASP A N 1
ATOM 1364 C CA . ASP A 1 176 ? -0.696 10.18 26.781 1 95.81 176 ASP A CA 1
ATOM 1365 C C . ASP A 1 176 ? 0.759 9.797 27.047 1 95.81 176 ASP A C 1
ATOM 1367 O O . ASP A 1 176 ? 1.309 10.125 28.094 1 95.81 176 ASP A O 1
ATOM 1371 N N . GLY A 1 177 ? 1.379 9.078 26.125 1 96.94 177 GLY A N 1
ATOM 1372 C CA . GLY A 1 177 ? 2.795 8.773 26.25 1 96.94 177 GLY A CA 1
ATOM 1373 C C . GLY A 1 177 ? 3.686 9.984 26.109 1 96.94 177 GLY A C 1
ATOM 1374 O O . GLY A 1 177 ? 3.199 11.094 25.875 1 96.94 177 GLY A O 1
ATOM 1375 N N . THR A 1 178 ? 4.969 9.781 26.281 1 97.75 178 THR A N 1
ATOM 1376 C CA . THR A 1 178 ? 5.91 10.891 26.156 1 97.75 178 THR A CA 1
ATOM 1377 C C . THR A 1 178 ? 6.453 10.977 24.734 1 97.75 178 THR A C 1
ATOM 1379 O O . THR A 1 178 ? 6.547 9.969 24.031 1 97.75 178 THR A O 1
ATOM 1382 N N . LEU A 1 179 ? 6.777 12.172 24.312 1 98.19 179 LEU A N 1
ATOM 1383 C CA . LEU A 1 179 ? 7.359 12.398 22.984 1 98.19 179 LEU A CA 1
ATOM 1384 C C . LEU A 1 179 ? 8.641 11.594 22.812 1 98.19 179 LEU A C 1
ATOM 1386 O O . LEU A 1 179 ? 8.867 10.992 21.766 1 98.19 179 LEU A O 1
ATOM 1390 N N . GLU A 1 180 ? 9.484 11.555 23.844 1 97.75 180 GLU A N 1
ATOM 1391 C CA . GLU A 1 180 ? 10.766 10.859 23.812 1 97.75 180 GLU A CA 1
ATOM 1392 C C . GLU A 1 180 ? 10.57 9.367 23.562 1 97.75 180 GLU A C 1
ATOM 1394 O O . GLU A 1 180 ? 11.234 8.781 22.703 1 97.75 180 GLU A O 1
ATOM 1399 N N . ASP A 1 181 ? 9.609 8.773 24.266 1 98.38 181 ASP A N 1
ATOM 1400 C CA . ASP A 1 181 ? 9.336 7.352 24.094 1 98.38 181 ASP A CA 1
ATOM 1401 C C . ASP A 1 181 ? 8.781 7.066 22.703 1 98.38 181 ASP A C 1
ATOM 1403 O O . ASP A 1 181 ? 9.172 6.086 22.062 1 98.38 181 ASP A O 1
ATOM 1407 N N . ALA A 1 182 ? 7.891 7.859 22.234 1 98.69 182 ALA A N 1
ATOM 1408 C CA . ALA A 1 182 ? 7.277 7.668 20.922 1 98.69 182 ALA A CA 1
ATOM 1409 C C . ALA A 1 182 ? 8.312 7.793 19.812 1 98.69 182 ALA A C 1
ATOM 1411 O O . ALA A 1 182 ? 8.258 7.059 18.828 1 98.69 182 ALA A O 1
ATOM 1412 N N . GLN A 1 183 ? 9.211 8.781 19.969 1 98.69 183 GLN A N 1
ATOM 1413 C CA . GLN A 1 183 ? 10.258 8.961 18.969 1 98.69 183 GLN A CA 1
ATOM 1414 C C . GLN A 1 183 ? 11.219 7.773 18.938 1 98.69 183 GLN A C 1
ATOM 1416 O O . GLN A 1 183 ? 11.602 7.301 17.875 1 98.69 183 GLN A O 1
ATOM 1421 N N . ARG A 1 184 ? 11.57 7.297 20.109 1 98.31 184 ARG A N 1
ATOM 1422 C CA . ARG A 1 184 ? 12.398 6.094 20.203 1 98.31 184 ARG A CA 1
ATOM 1423 C C . ARG A 1 184 ? 11.703 4.902 19.562 1 98.31 184 ARG A C 1
ATOM 1425 O O . ARG A 1 184 ? 12.32 4.145 18.812 1 98.31 184 ARG A O 1
ATOM 1432 N N . ASP A 1 185 ? 10.422 4.777 19.859 1 98.56 185 ASP A N 1
ATOM 1433 C CA . ASP A 1 185 ? 9.656 3.654 19.328 1 98.56 185 ASP A CA 1
ATOM 1434 C C . ASP A 1 185 ? 9.586 3.699 17.797 1 98.56 185 ASP A C 1
ATOM 1436 O O . ASP A 1 185 ? 9.586 2.656 17.141 1 98.56 185 ASP A O 1
ATOM 1440 N N . LYS A 1 186 ? 9.477 4.883 17.266 1 98.69 186 LYS A N 1
ATOM 1441 C CA . LYS A 1 186 ? 9.453 5.004 15.812 1 98.69 186 LYS A CA 1
ATOM 1442 C C . LYS A 1 186 ? 10.781 4.562 15.195 1 98.69 186 LYS A C 1
ATOM 1444 O O . LYS A 1 186 ? 10.797 3.863 14.18 1 98.69 186 LYS A O 1
ATOM 1449 N N . LEU A 1 187 ? 11.891 4.961 15.773 1 98.75 187 LEU A N 1
ATOM 1450 C CA . LEU A 1 187 ? 13.195 4.527 15.281 1 98.75 187 LEU A CA 1
ATOM 1451 C C . LEU A 1 187 ? 13.32 3.01 15.352 1 98.75 187 LEU A C 1
ATOM 1453 O O . LEU A 1 187 ? 13.82 2.381 14.414 1 98.75 187 LEU A O 1
ATOM 1457 N N . GLU A 1 188 ? 12.836 2.467 16.438 1 98.44 188 GLU A N 1
ATOM 1458 C CA . GLU A 1 188 ? 12.875 1.017 16.609 1 98.44 188 GLU A CA 1
ATOM 1459 C C . GLU A 1 188 ? 12 0.315 15.578 1 98.44 188 GLU A C 1
ATOM 1461 O O . GLU A 1 188 ? 12.375 -0.732 15.047 1 98.44 188 GLU A O 1
ATOM 1466 N N . LEU A 1 189 ? 10.836 0.866 15.352 1 98.5 189 LEU A N 1
ATOM 1467 C CA . LEU A 1 189 ? 9.93 0.302 14.352 1 98.5 189 LEU A CA 1
ATOM 1468 C C . LEU A 1 189 ? 10.617 0.21 12.992 1 98.5 189 LEU A C 1
ATOM 1470 O O . LEU A 1 189 ? 10.5 -0.808 12.305 1 98.5 189 LEU A O 1
ATOM 1474 N N . VAL A 1 190 ? 11.305 1.277 12.609 1 98.69 190 VAL A N 1
ATOM 1475 C CA . VAL A 1 190 ? 12.023 1.302 11.336 1 98.69 190 VAL A CA 1
ATOM 1476 C C . VAL A 1 190 ? 13.086 0.2 11.32 1 98.69 190 VAL A C 1
ATOM 1478 O O . VAL A 1 190 ? 13.203 -0.54 10.344 1 98.69 190 VAL A O 1
ATOM 1481 N N . CYS A 1 191 ? 13.828 0.086 12.422 1 98.69 191 CYS A N 1
ATOM 1482 C CA . CYS A 1 191 ? 14.883 -0.917 12.5 1 98.69 191 CYS A CA 1
ATOM 1483 C C . CYS A 1 191 ? 14.312 -2.324 12.383 1 98.69 191 CYS A C 1
ATOM 1485 O O . CYS A 1 191 ? 14.883 -3.176 11.695 1 98.69 191 CYS A O 1
ATOM 1487 N N . ARG A 1 192 ? 13.203 -2.568 13.023 1 97.88 192 ARG A N 1
ATOM 1488 C CA . ARG A 1 192 ? 12.578 -3.885 12.984 1 97.88 192 ARG A CA 1
ATOM 1489 C C . ARG A 1 192 ? 12.062 -4.211 11.586 1 97.88 192 ARG A C 1
ATOM 1491 O O . ARG A 1 192 ? 12.25 -5.328 11.094 1 97.88 192 ARG A O 1
ATOM 1498 N N . LYS A 1 193 ? 11.422 -3.273 10.984 1 98.31 193 LYS A N 1
ATOM 1499 C CA . LYS A 1 193 ? 10.906 -3.486 9.633 1 98.31 193 LYS A CA 1
ATOM 1500 C C . LYS A 1 193 ? 12.039 -3.76 8.648 1 98.31 193 LYS A C 1
ATOM 1502 O O . LYS A 1 193 ? 11.883 -4.562 7.723 1 98.31 193 LYS A O 1
ATOM 1507 N N . LEU A 1 194 ? 13.18 -3.121 8.914 1 98.62 194 LEU A N 1
ATOM 1508 C CA . LEU A 1 194 ? 14.344 -3.314 8.047 1 98.62 194 LEU A CA 1
ATOM 1509 C C . LEU A 1 194 ? 15.102 -4.582 8.43 1 98.62 194 LEU A C 1
ATOM 1511 O O . LEU A 1 194 ? 16.031 -4.984 7.734 1 98.62 194 LEU A O 1
ATOM 1515 N N . ASP A 1 195 ? 14.734 -5.211 9.492 1 97.62 195 ASP A N 1
ATOM 1516 C CA . ASP A 1 195 ? 15.367 -6.422 10 1 97.62 195 ASP A CA 1
ATOM 1517 C C . ASP A 1 195 ? 16.859 -6.219 10.195 1 97.62 195 ASP A C 1
ATOM 1519 O O . ASP A 1 195 ? 17.672 -6.992 9.68 1 97.62 195 ASP A O 1
ATOM 1523 N N . LEU A 1 196 ? 17.219 -5.125 10.859 1 98.44 196 LEU A N 1
ATOM 1524 C CA . LEU A 1 196 ? 18.625 -4.805 11.078 1 98.44 196 LEU A CA 1
ATOM 1525 C C . LEU A 1 196 ? 19.25 -5.754 12.094 1 98.44 196 LEU A C 1
ATOM 1527 O O . LEU A 1 196 ? 18.641 -6.066 13.117 1 98.44 196 LEU A O 1
ATOM 1531 N N . ARG A 1 197 ? 20.391 -6.234 11.766 1 97.69 197 ARG A N 1
ATOM 1532 C CA . ARG A 1 197 ? 21.203 -7.145 12.57 1 97.69 197 ARG A CA 1
ATOM 1533 C C . ARG A 1 197 ? 22.672 -6.738 12.562 1 97.69 197 ARG A C 1
ATOM 1535 O O . ARG A 1 197 ? 23.109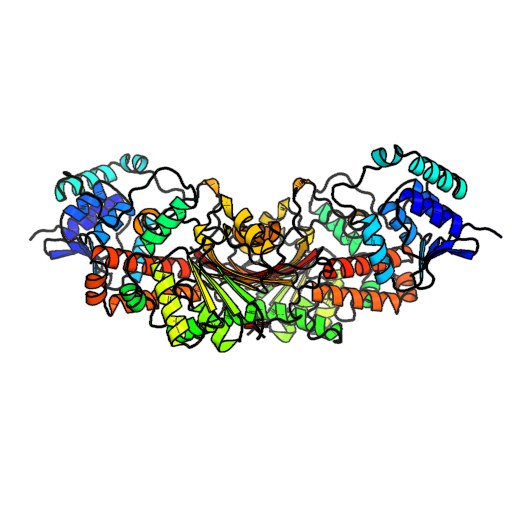 -6.039 11.656 1 97.69 197 ARG A O 1
ATOM 1542 N N . PRO A 1 198 ? 23.359 -7.219 13.602 1 98.31 198 PRO A N 1
ATOM 1543 C CA . PRO A 1 198 ? 24.781 -6.855 13.648 1 98.31 198 PRO A CA 1
ATOM 1544 C C . PRO A 1 198 ? 25.531 -7.242 12.383 1 98.31 198 PRO A C 1
ATOM 1546 O O . PRO A 1 198 ? 25.328 -8.336 11.852 1 98.31 198 PRO A O 1
ATOM 1549 N N . GLY A 1 199 ? 26.297 -6.324 11.93 1 97.06 199 GLY A N 1
ATOM 1550 C CA . GLY A 1 199 ? 27.156 -6.598 10.781 1 97.06 199 GLY A CA 1
ATOM 1551 C C . GLY A 1 199 ? 26.578 -6.07 9.477 1 97.06 199 GLY A C 1
ATOM 1552 O O . GLY A 1 199 ? 27.297 -5.949 8.484 1 97.06 199 GLY A O 1
ATOM 1553 N N . LEU A 1 200 ? 25.375 -5.707 9.461 1 98.44 200 LEU A N 1
ATOM 1554 C CA . LEU A 1 200 ? 24.75 -5.184 8.242 1 98.44 200 LEU A CA 1
ATOM 1555 C C . LEU A 1 200 ? 25.156 -3.73 8.016 1 98.44 200 LEU A C 1
ATOM 1557 O O . LEU A 1 200 ? 25.578 -3.043 8.945 1 98.44 200 LEU A O 1
ATOM 1561 N N . ARG A 1 201 ? 25.062 -3.27 6.777 1 98.81 201 ARG A N 1
ATOM 1562 C CA . ARG A 1 201 ? 25.328 -1.889 6.383 1 98.81 201 ARG A CA 1
ATOM 1563 C C . ARG A 1 201 ? 24.031 -1.163 6.039 1 98.81 201 ARG A C 1
ATOM 1565 O O . ARG A 1 201 ? 23.266 -1.616 5.188 1 98.81 201 ARG A O 1
ATOM 1572 N N . LEU A 1 202 ? 23.812 -0.024 6.73 1 98.88 202 LEU A N 1
ATOM 1573 C CA . LEU A 1 202 ? 22.609 0.781 6.539 1 98.88 202 LEU A CA 1
ATOM 1574 C C . LEU A 1 202 ? 22.953 2.133 5.922 1 98.88 202 LEU A C 1
ATOM 1576 O O . LEU A 1 202 ? 23.875 2.809 6.375 1 98.88 202 LEU A O 1
ATOM 1580 N N . LEU A 1 203 ? 22.281 2.494 4.836 1 98.94 203 LEU A N 1
ATOM 1581 C CA . LEU A 1 203 ? 22.297 3.859 4.32 1 98.94 203 LEU A CA 1
ATOM 1582 C C . LEU A 1 203 ? 21.094 4.648 4.809 1 98.94 203 LEU A C 1
ATOM 1584 O O . LEU A 1 203 ? 19.953 4.254 4.562 1 98.94 203 LEU A O 1
ATOM 1588 N N . ASP A 1 204 ? 21.359 5.672 5.543 1 98.75 204 ASP A N 1
ATOM 1589 C CA . ASP A 1 204 ? 20.312 6.574 5.992 1 98.75 204 ASP A CA 1
ATOM 1590 C C . ASP A 1 204 ? 20.266 7.844 5.141 1 98.75 204 ASP A C 1
ATOM 1592 O O . ASP A 1 204 ? 21.031 8.781 5.379 1 98.75 204 ASP A O 1
ATOM 1596 N N . VAL A 1 205 ? 19.297 7.879 4.211 1 97.88 205 VAL A N 1
ATOM 1597 C CA . VAL A 1 205 ? 19.172 8.984 3.27 1 97.88 205 VAL A CA 1
ATOM 1598 C C . VAL A 1 205 ? 18.391 10.125 3.906 1 97.88 205 VAL A C 1
ATOM 1600 O O . VAL A 1 205 ? 17.219 9.953 4.273 1 97.88 205 VAL A O 1
ATOM 1603 N N . GLY A 1 206 ? 18.969 11.289 3.934 1 95.38 206 GLY A N 1
ATOM 1604 C CA . GLY A 1 206 ? 18.375 12.359 4.719 1 95.38 206 GLY A CA 1
ATOM 1605 C C . GLY A 1 206 ? 18.438 12.102 6.215 1 95.38 206 GLY A C 1
ATOM 1606 O O . GLY A 1 206 ? 17.406 12.133 6.895 1 95.38 206 GLY A O 1
ATOM 1607 N N . CYS A 1 207 ? 19.672 12.016 6.707 1 97.25 207 CYS A N 1
ATOM 1608 C CA . CYS A 1 207 ? 19.859 11.469 8.047 1 97.25 207 CYS A CA 1
ATOM 1609 C C . CYS A 1 207 ? 19.578 12.523 9.109 1 97.25 207 CYS A C 1
ATOM 1611 O O . CYS A 1 207 ? 19.516 12.219 10.297 1 97.25 207 CYS A O 1
ATOM 1613 N N . GLY A 1 208 ? 19.391 13.773 8.711 1 94.69 208 GLY A N 1
ATOM 1614 C CA . GLY A 1 208 ? 19.141 14.828 9.68 1 94.69 208 GLY A CA 1
ATOM 1615 C C . GLY A 1 208 ? 20.219 14.922 10.75 1 94.69 208 GLY A C 1
ATOM 1616 O O . GLY A 1 208 ? 21.406 14.969 10.43 1 94.69 208 GLY A O 1
ATOM 1617 N N . TRP A 1 209 ? 19.797 14.938 11.961 1 96.81 209 TRP A N 1
ATOM 1618 C CA . TRP A 1 209 ? 20.734 15.102 13.07 1 96.81 209 TRP A CA 1
ATOM 1619 C C . TRP A 1 209 ? 21.281 13.75 13.523 1 96.81 209 TRP A C 1
ATOM 1621 O O . TRP A 1 209 ? 21.859 13.641 14.609 1 96.81 209 TRP A O 1
ATOM 1631 N N . GLY A 1 210 ? 21.047 12.703 12.75 1 97.81 210 GLY A N 1
ATOM 1632 C CA . GLY A 1 210 ? 21.719 11.43 12.93 1 97.81 210 GLY A CA 1
ATOM 1633 C C . GLY A 1 210 ? 21.016 10.508 13.906 1 97.81 210 GLY A C 1
ATOM 1634 O O . GLY A 1 210 ? 21.562 9.469 14.297 1 97.81 210 GLY A O 1
ATOM 1635 N N . SER A 1 211 ? 19.781 10.812 14.281 1 98.25 211 SER A N 1
ATOM 1636 C CA . SER A 1 211 ? 19.078 10.039 15.305 1 98.25 211 SER A CA 1
ATOM 1637 C C . SER A 1 211 ? 18.859 8.602 14.852 1 98.25 211 SER A C 1
ATOM 1639 O O . SER A 1 211 ? 19.062 7.664 15.625 1 98.25 211 SER A O 1
ATOM 1641 N N . MET A 1 212 ? 18.438 8.406 13.641 1 98.69 212 MET A N 1
ATOM 1642 C CA . MET A 1 212 ? 18.234 7.066 13.109 1 98.69 212 MET A CA 1
ATOM 1643 C C . MET A 1 212 ? 19.562 6.301 13.047 1 98.69 212 MET A C 1
ATOM 1645 O O . MET A 1 212 ? 19.625 5.133 13.43 1 98.69 212 MET A O 1
ATOM 1649 N N . ALA A 1 213 ? 20.594 6.973 12.555 1 98.75 213 ALA A N 1
ATOM 1650 C CA . ALA A 1 213 ? 21.922 6.359 12.43 1 98.75 213 ALA A CA 1
ATOM 1651 C C . ALA A 1 213 ? 22.438 5.883 13.781 1 98.75 213 ALA A C 1
ATOM 1653 O O . ALA A 1 213 ? 22.891 4.742 13.914 1 98.75 213 ALA A O 1
ATOM 1654 N N . VAL A 1 214 ? 22.375 6.758 14.758 1 98.69 214 VAL A N 1
ATOM 1655 C CA . VAL A 1 214 ? 22.875 6.453 16.094 1 98.69 214 VAL A CA 1
ATOM 1656 C C . VAL A 1 214 ? 22.062 5.305 16.703 1 98.69 214 VAL A C 1
ATOM 1658 O O . VAL A 1 214 ? 22.641 4.363 17.25 1 98.69 214 VAL A O 1
ATOM 1661 N N . HIS A 1 215 ? 20.734 5.375 16.594 1 98.75 215 HIS A N 1
ATOM 1662 C CA . HIS A 1 215 ? 19.875 4.336 17.156 1 98.75 215 HIS A CA 1
ATOM 1663 C C . HIS A 1 215 ? 20.172 2.979 16.531 1 98.75 215 HIS A C 1
ATOM 1665 O O . HIS A 1 215 ? 20.328 1.981 17.234 1 98.75 215 HIS A O 1
ATOM 1671 N N . ALA A 1 216 ? 20.266 2.91 15.219 1 98.81 216 ALA A N 1
ATOM 1672 C CA . ALA A 1 216 ? 20.5 1.664 14.492 1 98.81 216 ALA A CA 1
ATOM 1673 C C . ALA A 1 216 ? 21.844 1.057 14.883 1 98.81 216 ALA A C 1
ATOM 1675 O O . ALA A 1 216 ? 21.938 -0.149 15.125 1 98.81 216 ALA A O 1
ATOM 1676 N N . ALA A 1 217 ? 22.859 1.892 14.93 1 98.81 217 ALA A N 1
ATOM 1677 C CA . ALA A 1 217 ? 24.188 1.407 15.273 1 98.81 217 ALA A CA 1
ATOM 1678 C C . ALA A 1 217 ? 24.25 0.935 16.719 1 98.81 217 ALA A C 1
ATOM 1680 O O . ALA A 1 217 ? 24.797 -0.132 17.016 1 98.81 217 ALA A O 1
ATOM 1681 N N . ARG A 1 218 ? 23.688 1.698 17.609 1 98.38 218 ARG A N 1
ATOM 1682 C CA . ARG A 1 218 ? 23.781 1.437 19.047 1 98.38 218 ARG A CA 1
ATOM 1683 C C . ARG A 1 218 ? 22.938 0.216 19.422 1 98.38 218 ARG A C 1
ATOM 1685 O O . ARG A 1 218 ? 23.422 -0.667 20.141 1 98.38 218 ARG A O 1
ATOM 1692 N N . GLU A 1 219 ? 21.719 0.11 18.938 1 98.38 219 GLU A N 1
ATOM 1693 C CA . GLU A 1 219 ? 20.766 -0.899 19.422 1 98.38 219 GLU A CA 1
ATOM 1694 C C . GLU A 1 219 ? 20.859 -2.174 18.578 1 98.38 219 GLU A C 1
ATOM 1696 O O . GLU A 1 219 ? 20.547 -3.264 19.062 1 98.38 219 GLU A O 1
ATOM 1701 N N . HIS A 1 220 ? 21.359 -2.039 17.297 1 98.5 220 HIS A N 1
ATOM 1702 C CA . HIS A 1 220 ? 21.266 -3.205 16.422 1 98.5 220 HIS A CA 1
ATOM 1703 C C . HIS A 1 220 ? 22.641 -3.572 15.852 1 98.5 220 HIS A C 1
ATOM 1705 O O . HIS A 1 220 ? 22.766 -4.535 15.094 1 98.5 220 HIS A O 1
ATOM 1711 N N . GLY A 1 221 ? 23.625 -2.822 16.094 1 98.25 221 GLY A N 1
ATOM 1712 C CA . GLY A 1 221 ? 25 -3.191 15.789 1 98.25 221 GLY A CA 1
ATOM 1713 C C . GLY A 1 221 ? 25.328 -3.09 14.312 1 98.25 221 GLY A C 1
ATOM 1714 O O . GLY A 1 221 ? 26.203 -3.809 13.82 1 98.25 221 GLY A O 1
ATOM 1715 N N . VAL A 1 222 ? 24.672 -2.211 13.594 1 98.62 222 VAL A N 1
ATOM 1716 C CA . VAL A 1 222 ? 24.922 -2.076 12.164 1 98.62 222 VAL A CA 1
ATOM 1717 C C . VAL A 1 222 ? 25.938 -0.96 11.914 1 98.62 222 VAL A C 1
ATOM 1719 O O . VAL A 1 222 ? 26.172 -0.127 12.797 1 98.62 222 VAL A O 1
ATOM 1722 N N . SER A 1 223 ? 26.578 -1.006 10.773 1 98.75 223 SER A N 1
ATOM 1723 C CA . SER A 1 223 ? 27.359 0.128 10.273 1 98.75 223 SER A CA 1
ATOM 1724 C C . SER A 1 223 ? 26.484 1.059 9.43 1 98.75 223 SER A C 1
ATOM 1726 O O . SER A 1 223 ? 25.766 0.606 8.547 1 98.75 223 SER A O 1
ATOM 1728 N N . VAL A 1 224 ? 26.578 2.363 9.719 1 98.88 224 VAL A N 1
ATOM 1729 C CA . VAL A 1 224 ? 25.625 3.279 9.086 1 98.88 224 VAL A CA 1
ATOM 1730 C C . VAL A 1 224 ? 26.391 4.367 8.328 1 98.88 224 VAL A C 1
ATOM 1732 O O . VAL A 1 224 ? 27.375 4.898 8.836 1 98.88 224 VAL A O 1
ATOM 1735 N N . VAL A 1 225 ? 25.969 4.605 7.113 1 98.88 225 VAL A N 1
ATOM 1736 C CA . VAL A 1 225 ? 26.312 5.828 6.395 1 98.88 225 VAL A CA 1
ATOM 1737 C C . VAL A 1 225 ? 25.078 6.73 6.316 1 98.88 225 VAL A C 1
ATOM 1739 O O . VAL A 1 225 ? 24.047 6.34 5.758 1 98.88 225 VAL A O 1
ATOM 1742 N N . GLY A 1 226 ? 25.172 7.879 6.953 1 98.69 226 GLY A N 1
ATOM 1743 C CA . GLY A 1 226 ? 24.125 8.883 6.852 1 98.69 226 GLY A CA 1
ATOM 1744 C C . GLY A 1 226 ? 24.484 10.047 5.953 1 98.69 226 GLY A C 1
ATOM 1745 O O . GLY A 1 226 ? 25.594 10.586 6.047 1 98.69 226 GLY A O 1
ATOM 1746 N N . VAL A 1 227 ? 23.531 10.43 5.07 1 98 227 VAL A N 1
ATOM 1747 C CA . VAL A 1 227 ? 23.828 11.547 4.172 1 98 227 VAL A CA 1
ATOM 1748 C C . VAL A 1 227 ? 22.812 12.664 4.383 1 98 227 VAL A C 1
ATOM 1750 O O . VAL A 1 227 ? 21.625 12.398 4.582 1 98 227 VAL A O 1
ATOM 1753 N N . THR A 1 228 ? 23.219 13.852 4.43 1 94.69 228 THR A N 1
ATOM 1754 C CA . THR A 1 228 ? 22.406 15.062 4.516 1 94.69 228 THR A CA 1
ATOM 1755 C C . THR A 1 228 ? 23 16.172 3.652 1 94.69 228 THR A C 1
ATOM 1757 O O . THR A 1 228 ? 24.172 16.109 3.273 1 94.69 228 THR A O 1
ATOM 1760 N N . LEU A 1 229 ? 22.172 17.141 3.281 1 89.88 229 LEU A N 1
ATOM 1761 C CA . LEU A 1 229 ? 22.656 18.266 2.5 1 89.88 229 LEU A CA 1
ATOM 1762 C C . LEU A 1 229 ? 23.031 19.438 3.41 1 89.88 229 LEU A C 1
ATOM 1764 O O . LEU A 1 229 ? 23.625 20.406 2.955 1 89.88 229 LEU A O 1
ATOM 1768 N N . SER A 1 230 ? 22.734 19.297 4.699 1 89 230 SER A N 1
ATOM 1769 C CA . SER A 1 230 ? 22.938 20.391 5.648 1 89 230 SER A CA 1
ATOM 1770 C C . SER A 1 230 ? 24.25 20.203 6.414 1 89 230 SER A C 1
ATOM 1772 O O . SER A 1 230 ? 24.406 19.219 7.145 1 89 230 SER A O 1
ATOM 1774 N N . GLN A 1 231 ? 25.109 21.219 6.305 1 90.88 231 GLN A N 1
ATOM 1775 C CA . GLN A 1 231 ? 26.375 21.188 7.039 1 90.88 231 GLN A CA 1
ATOM 1776 C C . GLN A 1 231 ? 26.141 21.25 8.547 1 90.88 231 GLN A C 1
ATOM 1778 O O . GLN A 1 231 ? 26.812 20.562 9.312 1 90.88 231 GLN A O 1
ATOM 1783 N N . GLU A 1 232 ? 25.156 22.031 8.906 1 89.12 232 GLU A N 1
ATOM 1784 C CA . GLU A 1 232 ? 24.844 22.188 10.32 1 89.12 232 GLU A CA 1
ATOM 1785 C C . GLU A 1 232 ? 24.328 20.891 10.922 1 89.12 232 GLU A C 1
ATOM 1787 O O . GLU A 1 232 ? 24.719 20.516 12.031 1 89.12 232 GLU A O 1
ATOM 1792 N N . GLN A 1 233 ? 23.531 20.219 10.188 1 93.12 233 GLN A N 1
ATOM 1793 C CA . GLN A 1 233 ? 23.031 18.922 10.641 1 93.12 233 GLN A CA 1
ATOM 1794 C C . GLN A 1 233 ? 24.172 17.906 10.758 1 93.12 233 GLN A C 1
ATOM 1796 O O . GLN A 1 233 ? 24.234 17.156 11.742 1 93.12 233 GLN A O 1
ATOM 1801 N N . ALA A 1 234 ? 25.031 17.938 9.789 1 95.94 234 ALA A N 1
ATOM 1802 C CA . ALA A 1 234 ? 26.125 16.984 9.758 1 95.94 234 ALA A CA 1
ATOM 1803 C C . ALA A 1 234 ? 27.062 17.172 10.953 1 95.94 234 ALA A C 1
ATOM 1805 O O . ALA A 1 234 ? 27.484 16.203 11.578 1 95.94 234 ALA A O 1
ATOM 1806 N N . VAL A 1 235 ? 27.359 18.375 11.234 1 95.62 235 VAL A N 1
ATOM 1807 C CA . VAL A 1 235 ? 28.25 18.688 12.344 1 95.62 235 VAL A CA 1
ATOM 1808 C C . VAL A 1 235 ? 27.641 18.219 13.656 1 95.62 235 VAL A C 1
ATOM 1810 O O . VAL A 1 235 ? 28.312 17.578 14.469 1 95.62 235 VAL A O 1
ATOM 1813 N N . TYR A 1 236 ? 26.391 18.562 13.781 1 95.38 236 TYR A N 1
ATOM 1814 C CA . TYR A 1 236 ? 25.672 18.125 14.977 1 95.38 236 TYR A CA 1
ATOM 1815 C C . TYR A 1 236 ? 25.672 16.609 15.094 1 95.38 236 TYR A C 1
ATOM 1817 O O . TYR A 1 236 ? 25.953 16.062 16.156 1 95.38 236 TYR A O 1
ATOM 1825 N N . ALA A 1 237 ? 25.391 15.938 14.062 1 97.5 237 ALA A N 1
ATOM 1826 C CA . ALA A 1 237 ? 25.281 14.477 14.039 1 97.5 237 ALA A CA 1
ATOM 1827 C C . ALA A 1 237 ? 26.641 13.836 14.344 1 97.5 237 ALA A C 1
ATOM 1829 O O . ALA A 1 237 ? 26.703 12.852 15.086 1 97.5 237 ALA A O 1
ATOM 1830 N N . ARG A 1 238 ? 27.688 14.352 13.773 1 98.38 238 ARG A N 1
ATOM 1831 C CA . ARG A 1 238 ? 29.031 13.812 14.016 1 98.38 238 ARG A CA 1
ATOM 1832 C C . ARG A 1 238 ? 29.406 13.938 15.484 1 98.38 238 ARG A C 1
ATOM 1834 O O . ARG A 1 238 ? 30.016 13.023 16.047 1 98.38 238 ARG A O 1
ATOM 1841 N N . LYS A 1 239 ? 29.094 15.047 16.016 1 97.75 239 LYS A N 1
ATOM 1842 C CA . LYS A 1 239 ? 29.359 15.227 17.438 1 97.75 239 LYS A CA 1
ATOM 1843 C C . LYS A 1 239 ? 28.594 14.203 18.281 1 97.75 239 LYS A C 1
ATOM 1845 O O . LYS A 1 239 ? 29.156 13.617 19.203 1 97.75 239 LYS A O 1
ATOM 1850 N N . ARG A 1 240 ? 27.406 14.062 17.953 1 97.25 240 ARG A N 1
ATOM 1851 C CA . ARG A 1 240 ? 26.578 13.086 18.656 1 97.25 240 ARG A CA 1
ATOM 1852 C C . ARG A 1 240 ? 27.156 11.68 18.531 1 97.25 240 ARG A C 1
ATOM 1854 O O . ARG A 1 240 ? 27.203 10.93 19.516 1 97.25 240 ARG A O 1
ATOM 1861 N N . VAL A 1 241 ? 27.516 11.312 17.344 1 98.44 241 VAL A N 1
ATOM 1862 C CA . VAL A 1 241 ? 28.109 10.008 17.062 1 98.44 241 VAL A CA 1
ATOM 1863 C C . VAL A 1 241 ? 29.359 9.812 17.922 1 98.44 241 VAL A C 1
ATOM 1865 O O . VAL A 1 241 ? 29.562 8.75 18.516 1 98.44 241 VAL A O 1
ATOM 1868 N N . ALA A 1 242 ? 30.156 10.836 18 1 98.31 242 ALA A N 1
ATOM 1869 C CA . ALA A 1 242 ? 31.375 10.789 18.812 1 98.31 242 ALA A CA 1
ATOM 1870 C C . ALA A 1 242 ? 31.047 10.641 20.297 1 98.31 242 ALA A C 1
ATOM 1872 O O . ALA A 1 242 ? 31.672 9.844 21 1 98.31 242 ALA A O 1
ATOM 1873 N N . ASP A 1 243 ? 30.125 11.438 20.734 1 97.75 243 ASP A N 1
ATOM 1874 C CA . ASP A 1 243 ? 29.734 11.422 22.141 1 97.75 243 ASP A CA 1
ATOM 1875 C C . ASP A 1 243 ? 29.219 10.039 22.547 1 97.75 243 ASP A C 1
ATOM 1877 O O . ASP A 1 243 ? 29.375 9.625 23.703 1 97.75 243 ASP A O 1
ATOM 1881 N N . GLU A 1 244 ? 28.641 9.336 21.594 1 97.19 244 GLU A N 1
ATOM 1882 C CA . GLU A 1 244 ? 28.078 8.016 21.859 1 97.19 244 GLU A CA 1
ATOM 1883 C C . GLU A 1 244 ? 29.125 6.918 21.641 1 97.19 244 GLU A C 1
ATOM 1885 O O . GLU A 1 244 ? 28.828 5.738 21.844 1 97.19 244 GLU A O 1
ATOM 1890 N N . GLY A 1 245 ? 30.297 7.277 21.188 1 98.06 245 GLY A N 1
ATOM 1891 C CA . GLY A 1 245 ? 31.359 6.312 20.953 1 98.06 245 GLY A CA 1
ATOM 1892 C C . GLY A 1 245 ? 31.109 5.438 19.734 1 98.06 245 GLY A C 1
ATOM 1893 O O . GLY A 1 245 ? 31.469 4.258 19.734 1 98.06 245 GLY A O 1
ATOM 1894 N N . LEU A 1 246 ? 30.469 6.008 18.719 1 98.5 246 LEU A N 1
ATOM 1895 C CA . LEU A 1 246 ? 30.047 5.203 17.578 1 98.5 246 LEU A CA 1
ATOM 1896 C C . LEU A 1 246 ? 30.797 5.617 16.312 1 98.5 246 LEU A C 1
ATOM 1898 O O . LEU A 1 246 ? 30.344 5.34 15.195 1 98.5 246 LEU A O 1
ATOM 1902 N N . THR A 1 247 ? 31.938 6.23 16.453 1 98.12 247 THR A N 1
ATOM 1903 C CA . THR A 1 247 ? 32.656 6.785 15.312 1 98.12 247 THR A CA 1
ATOM 1904 C C . THR A 1 247 ? 33.156 5.672 14.398 1 98.12 247 THR A C 1
ATOM 1906 O O . THR A 1 247 ? 33.438 5.902 13.211 1 98.12 247 THR A O 1
ATOM 1909 N N . ASP A 1 248 ? 33.281 4.504 14.922 1 97.62 248 ASP A N 1
ATOM 1910 C CA . ASP A 1 248 ? 33.75 3.381 14.117 1 97.62 248 ASP A CA 1
ATOM 1911 C C . ASP A 1 248 ? 32.594 2.752 13.32 1 97.62 248 ASP A C 1
ATOM 1913 O O . ASP A 1 248 ? 32.844 1.98 12.391 1 97.62 248 ASP A O 1
ATOM 1917 N N . ARG A 1 249 ? 31.375 3.078 13.633 1 98.06 249 ARG A N 1
ATOM 1918 C CA . ARG A 1 249 ? 30.234 2.396 13.031 1 98.06 249 ARG A CA 1
ATOM 1919 C C . ARG A 1 249 ? 29.391 3.365 12.211 1 98.06 249 ARG A C 1
ATOM 1921 O O . ARG A 1 249 ? 28.656 2.947 11.32 1 98.06 249 ARG A O 1
ATOM 1928 N N . VAL A 1 250 ? 29.484 4.629 12.523 1 98.81 250 VAL A N 1
ATOM 1929 C CA . VAL A 1 250 ? 28.609 5.594 11.875 1 98.81 250 VAL A CA 1
ATOM 1930 C C . VAL A 1 250 ? 29.438 6.645 11.141 1 98.81 250 VAL A C 1
ATOM 1932 O O . VAL A 1 250 ? 30.297 7.293 11.742 1 98.81 250 VAL A O 1
ATOM 1935 N N . GLU A 1 251 ? 29.188 6.801 9.914 1 98.81 251 GLU A N 1
ATOM 1936 C CA . GLU A 1 251 ? 29.75 7.855 9.078 1 98.81 251 GLU A CA 1
ATOM 1937 C C . GLU A 1 251 ? 28.688 8.828 8.602 1 98.81 251 GLU A C 1
ATOM 1939 O O . GLU A 1 251 ? 27.672 8.414 8.023 1 98.81 251 GLU A O 1
ATOM 1944 N N . ILE A 1 252 ? 28.891 10.102 8.883 1 98.69 252 ILE A N 1
ATOM 1945 C CA . ILE A 1 252 ? 27.969 11.141 8.438 1 98.69 252 ILE A CA 1
ATOM 1946 C C . ILE A 1 252 ? 28.609 11.969 7.324 1 98.69 252 ILE A C 1
ATOM 1948 O O . ILE A 1 252 ? 29.703 12.516 7.5 1 98.69 252 ILE A O 1
ATOM 1952 N N . ARG A 1 253 ? 27.844 12.086 6.223 1 98.44 253 ARG A N 1
ATOM 1953 C CA . ARG A 1 253 ? 28.359 12.797 5.062 1 98.44 253 ARG A CA 1
ATOM 1954 C C . ARG A 1 253 ? 27.438 13.938 4.656 1 98.44 253 ARG A C 1
ATOM 1956 O O . ARG A 1 253 ? 26.203 13.797 4.734 1 98.44 253 ARG A O 1
ATOM 1963 N N . VAL A 1 254 ? 28.062 15.102 4.309 1 96.5 254 VAL A N 1
ATOM 1964 C CA . VAL A 1 254 ? 27.328 16.094 3.537 1 96.5 254 VAL A CA 1
ATOM 1965 C C . VAL A 1 254 ? 27.391 15.742 2.051 1 96.5 254 VAL A C 1
ATOM 1967 O O . VAL A 1 254 ? 28.359 16.062 1.372 1 96.5 254 VAL A O 1
ATOM 1970 N N . GLN A 1 255 ? 26.344 15.125 1.611 1 95.06 255 GLN A N 1
ATOM 1971 C CA . GLN A 1 255 ? 26.344 14.539 0.275 1 95.06 255 GLN A CA 1
ATOM 1972 C C . GLN A 1 255 ? 24.922 14.32 -0.242 1 95.06 255 GLN A C 1
ATOM 1974 O O . GLN A 1 255 ? 24.047 13.914 0.514 1 95.06 255 GLN A O 1
ATOM 1979 N N . ASP A 1 256 ? 24.781 14.672 -1.54 1 92.12 256 ASP A N 1
ATOM 1980 C CA . ASP A 1 256 ? 23.531 14.328 -2.211 1 92.12 256 ASP A CA 1
ATOM 1981 C C . ASP A 1 256 ? 23.406 12.82 -2.408 1 92.12 256 ASP A C 1
ATOM 1983 O O . ASP A 1 256 ? 24.391 12.148 -2.738 1 92.12 256 ASP A O 1
ATOM 1987 N N . TYR A 1 257 ? 22.172 12.305 -2.18 1 91.75 257 TYR A N 1
ATOM 1988 C CA . TYR A 1 257 ? 21.969 10.867 -2.307 1 91.75 257 TYR A CA 1
ATOM 1989 C C . TYR A 1 257 ? 22.359 10.383 -3.697 1 91.75 257 TYR A C 1
ATOM 1991 O O . TYR A 1 257 ? 22.797 9.242 -3.861 1 91.75 257 TYR A O 1
ATOM 1999 N N . ARG A 1 258 ? 22.25 11.234 -4.762 1 92.44 258 ARG A N 1
ATOM 2000 C CA . ARG A 1 258 ? 22.547 10.906 -6.152 1 92.44 258 ARG A CA 1
ATOM 2001 C C . ARG A 1 258 ? 24.047 10.648 -6.348 1 92.44 258 ARG A C 1
ATOM 2003 O O . ARG A 1 258 ? 24.453 10.047 -7.344 1 92.44 258 ARG A O 1
ATOM 2010 N N . ASP A 1 259 ? 24.797 11.016 -5.375 1 95.19 259 ASP A N 1
ATOM 2011 C CA . ASP A 1 259 ? 26.25 10.891 -5.496 1 95.19 259 ASP A CA 1
ATOM 2012 C C . ASP A 1 259 ? 26.766 9.727 -4.66 1 95.19 259 ASP A C 1
ATOM 2014 O O . ASP A 1 259 ? 27.969 9.469 -4.625 1 95.19 259 ASP A O 1
ATOM 2018 N N . VAL A 1 260 ? 25.922 9.109 -3.973 1 96.88 260 VAL A N 1
ATOM 2019 C CA . VAL A 1 260 ? 26.344 7.93 -3.225 1 96.88 260 VAL A CA 1
ATOM 2020 C C . VAL A 1 260 ? 26.672 6.789 -4.191 1 96.88 260 VAL A C 1
ATOM 2022 O O . VAL A 1 260 ? 25.781 6.324 -4.918 1 96.88 260 VAL A O 1
ATOM 2025 N N . ALA A 1 261 ? 27.875 6.289 -4.195 1 94.75 261 ALA A N 1
ATOM 2026 C CA . ALA A 1 261 ? 28.281 5.316 -5.207 1 94.75 261 ALA A CA 1
ATOM 2027 C C . ALA A 1 261 ? 28.953 4.105 -4.562 1 94.75 261 ALA A C 1
ATOM 2029 O O . ALA A 1 261 ? 29.406 3.197 -5.262 1 94.75 261 ALA A O 1
ATOM 2030 N N . ASP A 1 262 ? 28.969 4.133 -3.309 1 94.19 262 ASP A N 1
ATOM 2031 C CA . ASP A 1 262 ? 29.719 3.072 -2.648 1 94.19 262 ASP A CA 1
ATOM 2032 C C . ASP A 1 262 ? 28.797 1.977 -2.127 1 94.19 262 ASP A C 1
ATOM 2034 O O . ASP A 1 262 ? 29.031 1.401 -1.065 1 94.19 262 ASP A O 1
ATOM 2038 N N . GLY A 1 263 ? 27.75 1.754 -2.766 1 92.88 263 GLY A N 1
ATOM 2039 C CA . GLY A 1 263 ? 26.969 0.562 -2.475 1 92.88 263 GLY A CA 1
ATOM 2040 C C . GLY A 1 263 ? 27.703 -0.726 -2.807 1 92.88 263 GLY A C 1
ATOM 2041 O O . GLY A 1 263 ? 28.875 -0.702 -3.162 1 92.88 263 GLY A O 1
ATOM 2042 N N . PRO A 1 264 ? 27.094 -1.928 -2.555 1 96.69 264 PRO A N 1
ATOM 2043 C CA . PRO A 1 264 ? 25.688 -2.033 -2.156 1 96.69 264 PRO A CA 1
ATOM 2044 C C . PRO A 1 264 ? 25.5 -2.002 -0.642 1 96.69 264 PRO A C 1
ATOM 2046 O O . PRO A 1 264 ? 26.438 -2.27 0.107 1 96.69 264 PRO A O 1
ATOM 2049 N N . TYR A 1 265 ? 24.359 -1.615 -0.161 1 98.81 265 TYR A N 1
ATOM 2050 C CA . TYR A 1 265 ? 23.922 -1.631 1.229 1 98.81 265 TYR A CA 1
ATOM 2051 C C . TYR A 1 265 ? 22.938 -2.773 1.479 1 98.81 265 TYR A C 1
ATOM 2053 O O . TYR A 1 265 ? 22.312 -3.285 0.543 1 98.81 265 TYR A O 1
ATOM 2061 N N . ASP A 1 266 ? 22.875 -3.215 2.762 1 98.75 266 ASP A N 1
ATOM 2062 C CA . ASP A 1 266 ? 21.922 -4.242 3.146 1 98.75 266 ASP A CA 1
ATOM 2063 C C . ASP A 1 266 ? 20.531 -3.648 3.338 1 98.75 266 ASP A C 1
ATOM 2065 O O . ASP A 1 266 ? 19.516 -4.336 3.156 1 98.75 266 ASP A O 1
ATOM 2069 N N . ALA A 1 267 ? 20.5 -2.416 3.73 1 98.88 267 ALA A N 1
ATOM 2070 C CA . ALA A 1 267 ? 19.234 -1.729 4.004 1 98.88 267 ALA A CA 1
ATOM 2071 C C . ALA A 1 267 ? 19.375 -0.226 3.775 1 98.88 267 ALA A C 1
ATOM 2073 O O . ALA A 1 267 ? 20.484 0.323 3.854 1 98.88 267 ALA A O 1
ATOM 2074 N N . ILE A 1 268 ? 18.266 0.412 3.475 1 98.94 268 ILE A N 1
ATOM 2075 C CA . ILE A 1 268 ? 18.188 1.86 3.318 1 98.94 268 ILE A CA 1
ATOM 2076 C C . ILE A 1 268 ? 16.984 2.408 4.082 1 98.94 268 ILE A C 1
ATOM 2078 O O . ILE A 1 268 ? 15.891 1.864 3.988 1 98.94 268 ILE A O 1
ATOM 2082 N N . SER A 1 269 ? 17.203 3.365 4.891 1 98.88 269 SER A N 1
ATOM 2083 C CA . SER A 1 269 ? 16.109 4.148 5.477 1 98.88 269 SER A CA 1
ATOM 2084 C C . SER A 1 269 ? 16 5.52 4.816 1 98.88 269 SER A C 1
ATOM 2086 O O . SER A 1 269 ? 17.016 6.184 4.578 1 98.88 269 SER A O 1
ATOM 2088 N N . SER A 1 270 ? 14.859 5.867 4.387 1 98.44 270 SER A N 1
ATOM 2089 C CA . SER A 1 270 ? 14.5 7.188 3.883 1 98.44 270 SER A CA 1
ATOM 2090 C C . SER A 1 270 ? 13.32 7.773 4.652 1 98.44 270 SER A C 1
ATOM 2092 O O . SER A 1 270 ? 12.172 7.441 4.371 1 98.44 270 SER A O 1
ATOM 2094 N N . ILE A 1 271 ? 13.609 8.656 5.566 1 97.94 271 ILE A N 1
ATOM 2095 C CA . ILE A 1 271 ? 12.594 9.172 6.473 1 97.94 271 ILE A CA 1
ATOM 2096 C C . ILE A 1 271 ? 12.414 10.672 6.25 1 97.94 271 ILE A C 1
ATOM 2098 O O . ILE A 1 271 ? 13.289 11.469 6.598 1 97.94 271 ILE A O 1
ATOM 2102 N N . GLY A 1 272 ? 11.297 11.062 5.715 1 93.25 272 GLY A N 1
ATOM 2103 C CA . GLY A 1 272 ? 11.016 12.469 5.48 1 93.25 272 GLY A CA 1
ATOM 2104 C C . GLY A 1 272 ? 11.867 13.078 4.387 1 93.25 272 GLY A C 1
ATOM 2105 O O . GLY A 1 272 ? 12.109 14.289 4.383 1 93.25 272 GLY A O 1
ATOM 2106 N N . MET A 1 273 ? 12.398 12.352 3.582 1 87.75 273 MET A N 1
ATOM 2107 C CA . MET A 1 273 ? 13.328 12.789 2.543 1 87.75 273 MET A CA 1
ATOM 2108 C C . MET A 1 273 ? 12.625 12.883 1.191 1 87.75 273 MET A C 1
ATOM 2110 O O . MET A 1 273 ? 12.891 13.797 0.409 1 87.75 273 MET A O 1
ATOM 2114 N N . ALA A 1 274 ? 11.734 11.961 0.931 1 84.25 274 ALA A N 1
ATOM 2115 C CA . ALA A 1 274 ? 11.141 11.812 -0.396 1 84.25 274 ALA A CA 1
ATOM 2116 C C . ALA A 1 274 ? 10.242 12.992 -0.732 1 84.25 274 ALA A C 1
ATOM 2118 O O . ALA A 1 274 ? 10 13.281 -1.906 1 84.25 274 ALA A O 1
ATOM 2119 N N . GLU A 1 275 ? 9.773 13.703 0.217 1 82 275 GLU A N 1
ATOM 2120 C CA . GLU A 1 275 ? 8.945 14.891 0.03 1 82 275 GLU A CA 1
ATOM 2121 C C . GLU A 1 275 ? 9.711 15.977 -0.721 1 82 275 GLU A C 1
ATOM 2123 O O . GLU A 1 275 ? 9.109 16.859 -1.337 1 82 275 GLU A O 1
ATOM 2128 N N . HIS A 1 276 ? 10.984 15.859 -0.711 1 78.19 276 HIS A N 1
ATOM 2129 C CA . HIS A 1 276 ? 11.828 16.906 -1.292 1 78.19 276 HIS A CA 1
ATOM 2130 C C . HIS A 1 276 ? 12.227 16.547 -2.721 1 78.19 276 HIS A C 1
ATOM 2132 O O . HIS A 1 276 ? 12.875 17.344 -3.402 1 78.19 276 HIS A O 1
ATOM 2138 N N . VAL A 1 277 ? 11.992 15.438 -3.199 1 80.44 277 VAL A N 1
ATOM 2139 C CA . VAL A 1 277 ? 12.422 14.961 -4.508 1 80.44 277 VAL A CA 1
ATOM 2140 C C . VAL A 1 277 ? 11.469 15.469 -5.586 1 80.44 277 VAL A C 1
ATOM 2142 O O . VAL A 1 277 ? 11.898 15.844 -6.676 1 80.44 277 VAL A O 1
ATOM 2145 N N . GLY A 1 278 ? 10.234 15.672 -5.281 1 75.38 278 GLY A N 1
ATOM 2146 C CA . GLY A 1 278 ? 9.234 16.078 -6.258 1 75.38 278 GLY A CA 1
ATOM 2147 C C . GLY A 1 278 ? 8.688 14.906 -7.066 1 75.38 278 GLY A C 1
ATOM 2148 O O . GLY A 1 278 ? 9.352 13.883 -7.207 1 75.38 278 GLY A O 1
ATOM 2149 N N . ALA A 1 279 ? 7.633 15.094 -7.703 1 77.44 279 ALA A N 1
ATOM 2150 C CA . ALA A 1 279 ? 6.902 14.055 -8.422 1 77.44 279 ALA A CA 1
ATOM 2151 C C . ALA A 1 279 ? 7.645 13.641 -9.695 1 77.44 279 ALA A C 1
ATOM 2153 O O . ALA A 1 279 ? 7.723 12.453 -10.016 1 77.44 279 ALA A O 1
ATOM 2154 N N . GLU A 1 280 ? 8.25 14.547 -10.312 1 79.12 280 GLU A N 1
ATOM 2155 C CA . GLU A 1 280 ? 8.859 14.312 -11.617 1 79.12 280 GLU A CA 1
ATOM 2156 C C . GLU A 1 280 ? 10.117 13.445 -11.492 1 79.12 280 GLU A C 1
ATOM 2158 O O . GLU A 1 280 ? 10.445 12.68 -12.398 1 79.12 280 GLU A O 1
ATOM 2163 N N . ARG A 1 281 ? 10.734 13.531 -10.383 1 89.19 281 ARG A N 1
ATOM 2164 C CA . ARG A 1 281 ? 12.016 12.852 -10.242 1 89.19 281 ARG A CA 1
ATOM 2165 C C . ARG A 1 281 ? 11.898 11.648 -9.312 1 89.19 281 ARG A C 1
ATOM 2167 O O . ARG A 1 281 ? 12.898 11 -9 1 89.19 281 ARG A O 1
ATOM 2174 N N . TYR A 1 282 ? 10.773 11.406 -8.945 1 93.31 282 TYR A N 1
ATOM 2175 C CA . TYR A 1 282 ? 10.594 10.375 -7.93 1 93.31 282 TYR A CA 1
ATOM 2176 C C . TYR A 1 282 ? 11.055 9.023 -8.438 1 93.31 282 TYR A C 1
ATOM 2178 O O . TYR A 1 282 ? 11.695 8.258 -7.707 1 93.31 282 TYR A O 1
ATOM 2186 N N . LEU A 1 283 ? 10.695 8.695 -9.688 1 95.5 283 LEU A N 1
ATOM 2187 C CA . LEU A 1 283 ? 11.094 7.41 -10.242 1 95.5 283 LEU A CA 1
ATOM 2188 C C . LEU A 1 283 ? 12.617 7.289 -10.289 1 95.5 283 LEU A C 1
ATOM 2190 O O . LEU A 1 283 ? 13.172 6.234 -9.969 1 95.5 283 LEU A O 1
ATOM 2194 N N . GLU A 1 284 ? 13.266 8.328 -10.68 1 95.31 284 GLU A N 1
ATOM 2195 C CA . GLU A 1 284 ? 14.727 8.336 -10.68 1 95.31 284 GLU A CA 1
ATOM 2196 C C . GLU A 1 284 ? 15.281 8.133 -9.273 1 95.31 284 GLU A C 1
ATOM 2198 O O . GLU A 1 284 ? 16.234 7.379 -9.078 1 95.31 284 GLU A O 1
ATOM 2203 N N . TYR A 1 285 ? 14.711 8.844 -8.328 1 95.5 285 TYR A N 1
ATOM 2204 C CA . TYR A 1 285 ? 15.078 8.688 -6.922 1 95.5 285 TYR A CA 1
ATOM 2205 C C . TYR A 1 285 ? 14.938 7.23 -6.484 1 95.5 285 TYR A C 1
ATOM 2207 O O . TYR A 1 285 ? 15.859 6.66 -5.906 1 95.5 285 TYR A O 1
ATOM 2215 N N . ALA A 1 286 ? 13.844 6.613 -6.805 1 97.62 286 ALA A N 1
ATOM 2216 C CA . ALA A 1 286 ? 13.57 5.227 -6.434 1 97.62 286 ALA A CA 1
ATOM 2217 C C . ALA A 1 286 ? 14.555 4.273 -7.102 1 97.62 286 ALA A C 1
ATOM 2219 O O . ALA A 1 286 ? 15.039 3.334 -6.473 1 97.62 286 ALA A O 1
ATOM 2220 N N . ARG A 1 287 ? 14.859 4.512 -8.336 1 97.5 287 ARG A N 1
ATOM 2221 C CA . ARG A 1 287 ? 15.805 3.674 -9.07 1 97.5 287 ARG A CA 1
ATOM 2222 C C . ARG A 1 287 ? 17.203 3.768 -8.461 1 97.5 287 ARG A C 1
ATOM 2224 O O . ARG A 1 287 ? 17.922 2.766 -8.383 1 97.5 287 ARG A O 1
ATOM 2231 N N . ASP A 1 288 ? 17.578 5 -8.047 1 97 288 ASP A N 1
ATOM 2232 C CA . ASP A 1 288 ? 18.875 5.191 -7.414 1 97 288 ASP A CA 1
ATOM 2233 C C . ASP A 1 288 ? 18.984 4.379 -6.125 1 97 288 ASP A C 1
ATOM 2235 O O . ASP A 1 288 ? 19.984 3.699 -5.895 1 97 288 ASP A O 1
ATOM 2239 N N . LEU A 1 289 ? 17.969 4.461 -5.316 1 98.25 289 LEU A N 1
ATOM 2240 C CA . LEU A 1 289 ? 17.984 3.711 -4.062 1 98.25 289 LEU A CA 1
ATOM 2241 C C . LEU A 1 289 ? 17.984 2.209 -4.328 1 98.25 289 LEU A C 1
ATOM 2243 O O . LEU A 1 289 ? 18.672 1.454 -3.635 1 98.25 289 LEU A O 1
ATOM 2247 N N . HIS A 1 290 ? 17.172 1.767 -5.324 1 98.44 290 HIS A N 1
ATOM 2248 C CA . HIS A 1 290 ? 17.125 0.362 -5.715 1 98.44 290 HIS A CA 1
ATOM 2249 C C . HIS A 1 290 ? 18.516 -0.144 -6.105 1 98.44 290 HIS A C 1
ATOM 2251 O O . HIS A 1 290 ? 18.922 -1.238 -5.707 1 98.44 290 HIS A O 1
ATOM 2257 N N . ALA A 1 291 ? 19.25 0.655 -6.832 1 98 291 ALA A N 1
ATOM 2258 C CA . ALA A 1 291 ? 20.562 0.281 -7.34 1 98 291 ALA A CA 1
ATOM 2259 C C . ALA A 1 291 ? 21.594 0.198 -6.207 1 98 291 ALA A C 1
ATOM 2261 O O . ALA A 1 291 ? 22.594 -0.511 -6.316 1 98 291 ALA A O 1
ATOM 2262 N N . LEU A 1 292 ? 21.328 0.893 -5.121 1 98.56 292 LEU A N 1
ATOM 2263 C CA . LEU A 1 292 ? 22.266 0.95 -4.004 1 98.56 292 LEU A CA 1
ATOM 2264 C C . LEU A 1 292 ? 22.047 -0.223 -3.055 1 98.56 292 LEU A C 1
ATOM 2266 O O . LEU A 1 292 ? 22.844 -0.438 -2.139 1 98.56 292 LEU A O 1
ATOM 2270 N N . LEU A 1 293 ? 21.047 -1.005 -3.27 1 98.56 293 LEU A N 1
ATOM 2271 C CA . LEU A 1 293 ? 20.734 -2.117 -2.379 1 98.56 293 LEU A CA 1
ATOM 2272 C C . LEU A 1 293 ? 21.281 -3.428 -2.93 1 98.56 293 LEU A C 1
ATOM 2274 O O . LEU A 1 293 ? 21.25 -3.654 -4.141 1 98.56 293 LEU A O 1
ATOM 2278 N N . LYS A 1 294 ? 21.688 -4.309 -1.995 1 97.88 294 LYS A N 1
ATOM 2279 C CA . LYS A 1 294 ? 21.938 -5.699 -2.357 1 97.88 294 LYS A CA 1
ATOM 2280 C C . LYS A 1 294 ? 20.641 -6.402 -2.748 1 97.88 294 LYS A C 1
ATOM 2282 O O . LYS A 1 294 ? 19.562 -6.051 -2.256 1 97.88 294 LYS A O 1
ATOM 2287 N N . PRO A 1 295 ? 20.781 -7.418 -3.699 1 97.25 295 PRO A N 1
ATOM 2288 C CA . PRO A 1 295 ? 19.594 -8.266 -3.85 1 97.25 295 PRO A CA 1
ATOM 2289 C C . PRO A 1 295 ? 19.094 -8.82 -2.518 1 97.25 295 PRO A C 1
ATOM 2291 O O . PRO A 1 295 ? 19.875 -9.352 -1.731 1 97.25 295 PRO A O 1
ATOM 2294 N N . GLY A 1 296 ? 17.859 -8.633 -2.273 1 97.5 296 GLY A N 1
ATOM 2295 C CA . GLY A 1 296 ? 17.297 -9.039 -0.999 1 97.5 296 GLY A CA 1
ATOM 2296 C C . GLY A 1 296 ? 17.266 -7.918 0.027 1 97.5 296 GLY A C 1
ATOM 2297 O O . GLY A 1 296 ? 16.656 -8.047 1.085 1 97.5 296 GLY A O 1
ATOM 2298 N N . GLY A 1 297 ? 17.969 -6.805 -0.29 1 98.5 297 GLY A N 1
ATOM 2299 C CA . GLY A 1 297 ? 18 -5.664 0.611 1 98.5 297 GLY A CA 1
ATOM 2300 C C . GLY A 1 297 ? 16.656 -4.977 0.742 1 98.5 297 GLY A C 1
ATOM 2301 O O . GLY A 1 297 ? 15.805 -5.094 -0.144 1 98.5 297 GLY A O 1
ATOM 2302 N N . ARG A 1 298 ? 16.469 -4.246 1.876 1 98.69 298 ARG A N 1
ATOM 2303 C CA . ARG A 1 298 ? 15.18 -3.629 2.17 1 98.69 298 ARG A CA 1
ATOM 2304 C C . ARG A 1 298 ? 15.289 -2.107 2.184 1 98.69 298 ARG A C 1
ATOM 2306 O O . ARG A 1 298 ? 16.312 -1.558 2.598 1 98.69 298 ARG A O 1
ATOM 2313 N N . LEU A 1 299 ? 14.273 -1.455 1.695 1 98.88 299 LEU A N 1
ATOM 2314 C CA . LEU A 1 299 ? 14.055 -0.017 1.815 1 98.88 299 LEU A CA 1
ATOM 2315 C C . LEU A 1 299 ? 12.852 0.28 2.699 1 98.88 299 LEU A C 1
ATOM 2317 O O . LEU A 1 299 ? 11.789 -0.326 2.535 1 98.88 299 LEU A O 1
ATOM 2321 N N . LEU A 1 300 ? 13.023 1.063 3.699 1 98.88 300 LEU A N 1
ATOM 2322 C CA . LEU A 1 300 ? 11.891 1.653 4.398 1 98.88 300 LEU A CA 1
ATOM 2323 C C . LEU A 1 300 ? 11.727 3.125 4.031 1 98.88 300 LEU A C 1
ATOM 2325 O O . LEU A 1 300 ? 12.555 3.957 4.406 1 98.88 300 LEU A O 1
ATOM 2329 N N . ASN A 1 301 ? 10.695 3.395 3.256 1 98.56 301 ASN A N 1
ATOM 2330 C CA . ASN A 1 301 ? 10.352 4.754 2.852 1 98.56 301 ASN A CA 1
ATOM 2331 C C . ASN A 1 301 ? 9.258 5.34 3.73 1 98.56 301 ASN A C 1
ATOM 2333 O O . ASN A 1 301 ? 8.109 4.887 3.686 1 98.56 301 ASN A O 1
ATOM 2337 N N . HIS A 1 302 ? 9.609 6.227 4.59 1 98.19 302 HIS A N 1
ATOM 2338 C CA . HIS A 1 302 ? 8.711 6.949 5.488 1 98.19 302 HIS A CA 1
ATOM 2339 C C . HIS A 1 302 ? 8.422 8.352 4.961 1 98.19 302 HIS A C 1
ATOM 2341 O O . HIS A 1 302 ? 9.289 9.227 4.996 1 98.19 302 HIS A O 1
ATOM 2347 N N . GLN A 1 303 ? 7.125 8.547 4.492 1 96.25 303 GLN A N 1
ATOM 2348 C CA . GLN A 1 303 ? 6.875 9.773 3.75 1 96.25 303 GLN A CA 1
ATOM 2349 C C . GLN A 1 303 ? 5.441 10.258 3.951 1 96.25 303 GLN A C 1
ATOM 2351 O O . GLN A 1 303 ? 4.516 9.445 4.031 1 96.25 303 GLN A O 1
ATOM 2356 N N . ILE A 1 304 ? 5.309 11.602 3.986 1 96.62 304 ILE A N 1
ATOM 2357 C CA . ILE A 1 304 ? 3.99 12.227 4.039 1 96.62 304 ILE A CA 1
ATOM 2358 C C . ILE A 1 304 ? 3.279 12.039 2.699 1 96.62 304 ILE A C 1
ATOM 2360 O O . ILE A 1 304 ? 3.922 12.023 1.647 1 96.62 304 ILE A O 1
ATOM 2364 N N . ALA A 1 305 ? 2.002 11.852 2.787 1 96.06 305 ALA A N 1
ATOM 2365 C CA . ALA A 1 305 ? 1.154 11.711 1.605 1 96.06 305 ALA A CA 1
ATOM 2366 C C . ALA A 1 305 ? -0.033 12.664 1.664 1 96.06 305 ALA A C 1
ATOM 2368 O O . ALA A 1 305 ? -0.316 13.25 2.713 1 96.06 305 ALA A O 1
ATOM 2369 N N . ARG A 1 306 ? -0.639 12.914 0.542 1 94.5 306 ARG A N 1
ATOM 2370 C CA . ARG A 1 306 ? -1.888 13.672 0.467 1 94.5 306 ARG A CA 1
ATOM 2371 C C . ARG A 1 306 ? -3.002 12.82 -0.137 1 94.5 306 ARG A C 1
ATOM 2373 O O . ARG A 1 306 ? -2.736 11.789 -0.76 1 94.5 306 ARG A O 1
ATOM 2380 N N . ARG A 1 307 ? -4.246 13.289 0.094 1 94.19 307 ARG A N 1
ATOM 2381 C CA . ARG A 1 307 ? -5.375 12.664 -0.592 1 94.19 307 ARG A CA 1
ATOM 2382 C C . ARG A 1 307 ? -5.34 12.961 -2.088 1 94.19 307 ARG A C 1
ATOM 2384 O O . ARG A 1 307 ? -4.859 14.023 -2.504 1 94.19 307 ARG A O 1
ATOM 2391 N N . PRO A 1 308 ? -5.84 11.992 -2.871 1 93.81 308 PRO A N 1
ATOM 2392 C CA . PRO A 1 308 ? -5.883 12.281 -4.305 1 93.81 308 PRO A CA 1
ATOM 2393 C C . PRO A 1 308 ? -6.914 13.352 -4.664 1 93.81 308 PRO A C 1
ATOM 2395 O O . PRO A 1 308 ? -7.91 13.508 -3.955 1 93.81 308 PRO A O 1
ATOM 2398 N N . GLN A 1 309 ? -6.543 14.031 -5.699 1 89 309 GLN A N 1
ATOM 2399 C CA . GLN A 1 309 ? -7.477 15 -6.27 1 89 309 GLN A CA 1
ATOM 2400 C C . GLN A 1 309 ? -8.062 14.492 -7.582 1 89 309 GLN A C 1
ATOM 2402 O O . GLN A 1 309 ? -7.48 13.625 -8.234 1 89 309 GLN A O 1
ATOM 2407 N N . ARG A 1 310 ? -9.266 14.992 -7.891 1 83.19 310 ARG A N 1
ATOM 2408 C CA . ARG A 1 310 ? -9.898 14.602 -9.148 1 83.19 310 ARG A CA 1
ATOM 2409 C C . ARG A 1 310 ? -9.016 14.961 -10.336 1 83.19 310 ARG A C 1
ATOM 2411 O O . ARG A 1 310 ? -8.828 14.148 -11.25 1 83.19 310 ARG A O 1
ATOM 2418 N N . ASP A 1 311 ? -8.484 16.141 -10.266 1 83.38 311 ASP A N 1
ATOM 2419 C CA . ASP A 1 311 ? -7.547 16.609 -11.281 1 83.38 311 ASP A CA 1
ATOM 2420 C C . ASP A 1 311 ? -6.156 16.828 -10.688 1 83.38 311 ASP A C 1
ATOM 2422 O O . ASP A 1 311 ? -5.887 17.875 -10.109 1 83.38 311 ASP A O 1
ATOM 2426 N N . GLU A 1 312 ? -5.32 15.883 -10.953 1 82.5 312 GLU A N 1
ATOM 2427 C CA . GLU A 1 312 ? -3.982 15.914 -10.375 1 82.5 312 GLU A CA 1
ATOM 2428 C C . GLU A 1 312 ? -3.133 17.016 -11.008 1 82.5 312 GLU A C 1
ATOM 2430 O O . GLU A 1 312 ? -2.166 17.484 -10.406 1 82.5 312 GLU A O 1
ATOM 2435 N N . SER A 1 313 ? -3.461 17.406 -12.172 1 76.19 313 SER A N 1
ATOM 2436 C CA . SER A 1 313 ? -2.701 18.438 -12.867 1 76.19 313 SER A CA 1
ATOM 2437 C C . SER A 1 313 ? -2.9 19.812 -12.211 1 76.19 313 SER A C 1
ATOM 2439 O O . SER A 1 313 ? -2.086 20.719 -12.398 1 76.19 313 SER A O 1
ATOM 2441 N N . SER A 1 314 ? -3.887 19.922 -11.391 1 72.25 314 SER A N 1
ATOM 2442 C CA . SER A 1 314 ? -4.219 21.203 -10.766 1 72.25 314 SER A CA 1
ATOM 2443 C C . SER A 1 314 ? -3.67 21.281 -9.344 1 72.25 314 SER A C 1
ATOM 2445 O O . SER A 1 314 ? -3.859 22.281 -8.648 1 72.25 314 SER A O 1
ATOM 2447 N N . TYR A 1 315 ? -2.939 20.219 -9.055 1 75.88 315 TYR A N 1
ATOM 2448 C CA . TYR A 1 315 ? -2.443 20.219 -7.684 1 75.88 315 TYR A CA 1
ATOM 2449 C C . TYR A 1 315 ? -1.416 21.312 -7.465 1 75.88 315 TYR A C 1
ATOM 2451 O O . TYR A 1 315 ? -0.53 21.531 -8.297 1 75.88 315 TYR A O 1
ATOM 2459 N N . SER A 1 316 ? -1.653 22.062 -6.371 1 73.81 316 SER A N 1
ATOM 2460 C CA . SER A 1 316 ? -0.685 23.047 -5.914 1 73.81 316 SER A CA 1
ATOM 2461 C C . SER A 1 316 ? -0.536 23.016 -4.395 1 73.81 316 SER A C 1
ATOM 2463 O O . SER A 1 316 ? -1.502 22.75 -3.678 1 73.81 316 SER A O 1
ATOM 2465 N N . VAL A 1 317 ? 0.648 23.266 -4.012 1 72.38 317 VAL A N 1
ATOM 2466 C CA . VAL A 1 317 ? 0.924 23.297 -2.58 1 72.38 317 VAL A CA 1
ATOM 2467 C C . VAL A 1 317 ? 0.236 24.5 -1.942 1 72.38 317 VAL A C 1
ATOM 2469 O O . VAL A 1 317 ? 0.095 25.547 -2.576 1 72.38 317 VAL A O 1
ATOM 2472 N N . ASP A 1 318 ? -0.124 24.312 -0.741 1 78.88 318 ASP A N 1
ATOM 2473 C CA . ASP A 1 318 ? -0.714 25.391 0.042 1 78.88 318 ASP A CA 1
ATOM 2474 C C . ASP A 1 318 ? 0.184 26.625 0.037 1 78.88 318 ASP A C 1
ATOM 2476 O O . ASP A 1 318 ? 1.397 26.516 0.23 1 78.88 318 ASP A O 1
ATOM 2480 N N . PRO A 1 319 ? -0.358 27.797 -0.185 1 78.38 319 PRO A N 1
ATOM 2481 C CA . PRO A 1 319 ? 0.445 29.016 -0.306 1 78.38 319 PRO A CA 1
ATOM 2482 C C . PRO A 1 319 ? 1.275 29.297 0.943 1 78.38 319 PRO A C 1
ATOM 2484 O O . PRO A 1 319 ? 2.391 29.812 0.842 1 78.38 319 PRO A O 1
ATOM 2487 N N . PHE A 1 320 ? 0.697 29.047 2.014 1 85.12 320 PHE A N 1
ATOM 2488 C CA . PHE A 1 320 ? 1.436 29.266 3.25 1 85.12 320 PHE A CA 1
ATOM 2489 C C . PHE A 1 320 ? 2.662 28.359 3.316 1 85.12 320 PHE A C 1
ATOM 2491 O O . PHE A 1 320 ? 3.768 28.828 3.596 1 85.12 320 PHE A O 1
ATOM 2498 N N . ILE A 1 321 ? 2.42 27.078 3.053 1 85.25 321 ILE A N 1
ATOM 2499 C CA . ILE A 1 321 ? 3.51 26.109 3.102 1 85.25 321 ILE A CA 1
ATOM 2500 C C . ILE A 1 321 ? 4.562 26.469 2.057 1 85.25 321 ILE A C 1
ATOM 2502 O O . ILE A 1 321 ? 5.762 26.438 2.34 1 85.25 321 ILE A O 1
ATOM 2506 N N . ASP A 1 322 ? 4.117 26.875 0.947 1 83.12 322 ASP A N 1
ATOM 2507 C CA . ASP A 1 322 ? 5.016 27.188 -0.157 1 83.12 322 ASP A CA 1
ATOM 2508 C C . ASP A 1 322 ? 5.82 28.453 0.141 1 83.12 322 ASP A C 1
ATOM 2510 O O . ASP A 1 322 ? 7.016 28.516 -0.161 1 83.12 322 ASP A O 1
ATOM 2514 N N . ALA A 1 323 ? 5.227 29.375 0.824 1 84 323 ALA A N 1
ATOM 2515 C CA . ALA A 1 323 ? 5.836 30.688 1.009 1 84 323 ALA A CA 1
ATOM 2516 C C . ALA A 1 323 ? 6.719 30.719 2.254 1 84 323 ALA A C 1
ATOM 2518 O O . ALA A 1 323 ? 7.688 31.484 2.32 1 84 323 ALA A O 1
ATOM 2519 N N . TYR A 1 324 ? 6.438 29.844 3.166 1 86.5 324 TYR A N 1
ATOM 2520 C CA . TYR A 1 324 ? 7.078 30.094 4.457 1 86.5 324 TYR A CA 1
ATOM 2521 C C . TYR A 1 324 ? 7.762 28.828 4.965 1 86.5 324 TYR A C 1
ATOM 2523 O O . TYR A 1 324 ? 8.625 28.891 5.844 1 86.5 324 TYR A O 1
ATOM 2531 N N . VAL A 1 325 ? 7.367 27.672 4.492 1 85.88 325 VAL A N 1
ATOM 2532 C CA . VAL A 1 325 ? 7.801 26.453 5.18 1 85.88 325 VAL A CA 1
ATOM 2533 C C . VAL A 1 325 ? 8.602 25.578 4.227 1 85.88 325 VAL A C 1
ATOM 2535 O O . VAL A 1 325 ? 9.797 25.359 4.434 1 85.88 325 VAL A O 1
ATOM 2538 N N . PHE A 1 326 ? 7.965 25.047 3.221 1 81.69 326 PHE A N 1
ATOM 2539 C CA . PHE A 1 326 ? 8.617 24.156 2.268 1 81.69 326 PHE A CA 1
ATOM 2540 C C . PHE A 1 326 ? 8.398 24.625 0.839 1 81.69 326 PHE A C 1
ATOM 2542 O O . PHE A 1 326 ? 7.543 24.094 0.127 1 81.69 326 PHE A O 1
ATOM 2549 N N . PRO A 1 327 ? 9.25 25.531 0.43 1 77.94 327 PRO A N 1
ATOM 2550 C CA . PRO A 1 327 ? 9.109 25.938 -0.967 1 77.94 327 PRO A CA 1
ATOM 2551 C C . PRO A 1 327 ? 9.297 24.781 -1.949 1 77.94 327 PRO A C 1
ATOM 2553 O O . PRO A 1 327 ? 10.172 23.938 -1.762 1 77.94 327 PRO A O 1
ATOM 2556 N N . ASP A 1 328 ? 8.391 24.547 -2.848 1 70.94 328 ASP A N 1
ATOM 2557 C CA . ASP A 1 328 ? 8.445 23.547 -3.91 1 70.94 328 ASP A CA 1
ATOM 2558 C C . ASP A 1 328 ? 8.156 22.141 -3.365 1 70.94 328 ASP A C 1
ATOM 2560 O O . ASP A 1 328 ? 8.516 21.141 -3.988 1 70.94 328 ASP A O 1
ATOM 2564 N N . GLY A 1 329 ? 7.684 22.156 -2.174 1 74.81 329 GLY A N 1
ATOM 2565 C CA . GLY A 1 329 ? 7.297 20.844 -1.656 1 74.81 329 GLY A CA 1
ATOM 2566 C C . GLY A 1 329 ? 6.125 20.234 -2.396 1 74.81 329 GLY A C 1
ATOM 2567 O O . GLY A 1 329 ? 5.238 20.953 -2.865 1 74.81 329 GLY A O 1
ATOM 2568 N N . GLU A 1 330 ? 6.234 18.938 -2.717 1 80.31 330 GLU A N 1
ATOM 2569 C CA . GLU A 1 330 ? 5.137 18.234 -3.381 1 80.31 330 GLU A CA 1
ATOM 2570 C C . GLU A 1 330 ? 4.84 16.906 -2.695 1 80.31 330 GLU A C 1
ATOM 2572 O O . GLU A 1 330 ? 5.75 16.109 -2.447 1 80.31 330 GLU A O 1
ATOM 2577 N N . LEU A 1 331 ? 3.58 16.844 -2.336 1 89.69 331 LEU A N 1
ATOM 2578 C CA . LEU A 1 331 ? 3.133 15.562 -1.776 1 89.69 331 LEU A CA 1
ATOM 2579 C C . LEU A 1 331 ? 2.377 14.75 -2.82 1 89.69 331 LEU A C 1
ATOM 2581 O O . LEU A 1 331 ? 1.781 15.312 -3.742 1 89.69 331 LEU A O 1
ATOM 2585 N N . ALA A 1 332 ? 2.486 13.516 -2.73 1 92.69 332 ALA A N 1
ATOM 2586 C CA . ALA A 1 332 ? 1.763 12.609 -3.613 1 92.69 332 ALA A CA 1
ATOM 2587 C C . ALA A 1 332 ? 0.882 11.648 -2.814 1 92.69 332 ALA A C 1
ATOM 2589 O O . ALA A 1 332 ? 1.155 11.375 -1.643 1 92.69 332 ALA A O 1
ATOM 2590 N N . PRO A 1 333 ? -0.229 11.203 -3.502 1 95.81 333 PRO A N 1
ATOM 2591 C CA . PRO A 1 333 ? -0.992 10.141 -2.848 1 95.81 333 PRO A CA 1
ATOM 2592 C C . PRO A 1 333 ? -0.17 8.867 -2.635 1 95.81 333 PRO A C 1
ATOM 2594 O O . PRO A 1 333 ? 0.79 8.617 -3.369 1 95.81 333 PRO A O 1
ATOM 2597 N N . ILE A 1 334 ? -0.532 8.102 -1.637 1 97.69 334 ILE A N 1
ATOM 2598 C CA . ILE A 1 334 ? 0.242 6.918 -1.281 1 97.69 334 ILE A CA 1
ATOM 2599 C C . ILE A 1 334 ? 0.235 5.926 -2.443 1 97.69 334 ILE A C 1
ATOM 2601 O O . ILE A 1 334 ? 1.226 5.23 -2.682 1 97.69 334 ILE A O 1
ATOM 2605 N N . GLY A 1 335 ? -0.906 5.852 -3.201 1 97.5 335 GLY A N 1
ATOM 2606 C CA . GLY A 1 335 ? -0.937 5.004 -4.383 1 97.5 335 GLY A CA 1
ATOM 2607 C C . GLY A 1 335 ? 0.142 5.348 -5.391 1 97.5 335 GLY A C 1
ATOM 2608 O O . GLY A 1 335 ? 0.738 4.453 -6 1 97.5 335 GLY A O 1
ATOM 2609 N N . THR A 1 336 ? 0.422 6.598 -5.57 1 95.94 336 THR A N 1
ATOM 2610 C CA . THR A 1 336 ? 1.468 7.055 -6.477 1 95.94 336 THR A CA 1
ATOM 2611 C C . THR A 1 336 ? 2.844 6.613 -5.984 1 95.94 336 THR A C 1
ATOM 2613 O O . THR A 1 336 ? 3.672 6.152 -6.77 1 95.94 336 THR A O 1
ATOM 2616 N N . THR A 1 337 ? 3.061 6.785 -4.742 1 97.19 337 THR A N 1
ATOM 2617 C CA . THR A 1 337 ? 4.332 6.383 -4.152 1 97.19 337 THR A CA 1
ATOM 2618 C C . THR A 1 337 ? 4.578 4.891 -4.363 1 97.19 337 THR A C 1
ATOM 2620 O O . THR A 1 337 ? 5.648 4.492 -4.828 1 97.19 337 THR A O 1
ATOM 2623 N N . VAL A 1 338 ? 3.617 4.094 -4.094 1 98.38 338 VAL A N 1
ATOM 2624 C CA . VAL A 1 338 ? 3.732 2.646 -4.242 1 98.38 338 VAL A CA 1
ATOM 2625 C C . VAL A 1 338 ? 3.979 2.297 -5.707 1 98.38 338 VAL A C 1
ATOM 2627 O O . VAL A 1 338 ? 4.828 1.457 -6.016 1 98.38 338 VAL A O 1
ATOM 2630 N N . THR A 1 339 ? 3.285 2.943 -6.566 1 97.38 339 THR A N 1
ATOM 2631 C CA . THR A 1 339 ? 3.432 2.713 -8 1 97.38 339 THR A CA 1
ATOM 2632 C C . THR A 1 339 ? 4.859 2.998 -8.445 1 97.38 339 THR A C 1
ATOM 2634 O O . THR A 1 339 ? 5.461 2.199 -9.172 1 97.38 339 THR A O 1
ATOM 2637 N N . GLN A 1 340 ? 5.406 4.117 -8.008 1 97.19 340 GLN A N 1
ATOM 2638 C CA . GLN A 1 340 ? 6.746 4.504 -8.43 1 97.19 340 GLN A CA 1
ATOM 2639 C C . GLN A 1 340 ? 7.801 3.547 -7.875 1 97.19 340 GLN A C 1
ATOM 2641 O O . GLN A 1 340 ? 8.773 3.225 -8.562 1 97.19 340 GLN A O 1
ATOM 2646 N N . LEU A 1 341 ? 7.625 3.104 -6.652 1 98.31 341 LEU A N 1
ATOM 2647 C CA . LEU A 1 341 ? 8.547 2.133 -6.074 1 98.31 341 LEU A CA 1
ATOM 2648 C C . LEU A 1 341 ? 8.523 0.824 -6.855 1 98.31 341 LEU A C 1
ATOM 2650 O O . LEU A 1 341 ? 9.57 0.247 -7.148 1 98.31 341 LEU A O 1
ATOM 2654 N N . GLU A 1 342 ? 7.32 0.366 -7.191 1 98.12 342 GLU A N 1
ATOM 2655 C CA . GLU A 1 342 ? 7.207 -0.857 -7.984 1 98.12 342 GLU A CA 1
ATOM 2656 C C . GLU A 1 342 ? 7.852 -0.688 -9.359 1 98.12 342 GLU A C 1
ATOM 2658 O O . GLU A 1 342 ? 8.547 -1.585 -9.836 1 98.12 342 GLU A O 1
ATOM 2663 N N . ARG A 1 343 ? 7.645 0.42 -9.984 1 96.88 343 ARG A N 1
ATOM 2664 C CA . ARG A 1 343 ? 8.203 0.693 -11.305 1 96.88 343 ARG A CA 1
ATOM 2665 C C . ARG A 1 343 ? 9.727 0.711 -11.258 1 96.88 343 ARG A C 1
ATOM 2667 O O . ARG A 1 343 ? 10.391 0.378 -12.242 1 96.88 343 ARG A O 1
ATOM 2674 N N . ALA A 1 344 ? 10.242 1.096 -10.109 1 97.75 344 ALA A N 1
ATOM 2675 C CA . ALA A 1 344 ? 11.695 1.137 -9.945 1 97.75 344 ALA A CA 1
ATOM 2676 C C . ALA A 1 344 ? 12.266 -0.266 -9.758 1 97.75 344 ALA A C 1
ATOM 2678 O O . ALA A 1 344 ? 13.484 -0.451 -9.758 1 97.75 344 ALA A O 1
ATOM 2679 N N . GLY A 1 345 ? 11.391 -1.239 -9.57 1 97.38 345 GLY A N 1
ATOM 2680 C CA . GLY A 1 345 ? 11.836 -2.619 -9.453 1 97.38 345 GLY A CA 1
ATOM 2681 C C . GLY A 1 345 ? 11.586 -3.207 -8.078 1 97.38 345 GLY A C 1
ATOM 2682 O O . GLY A 1 345 ? 11.758 -4.41 -7.867 1 97.38 345 GLY A O 1
ATOM 2683 N N . PHE A 1 346 ? 11.102 -2.361 -7.125 1 98.56 346 PHE A N 1
ATOM 2684 C CA . PHE A 1 346 ? 10.891 -2.834 -5.766 1 98.56 346 PHE A CA 1
ATOM 2685 C C . PHE A 1 346 ? 9.641 -3.705 -5.684 1 98.56 346 PHE A C 1
ATOM 2687 O O . PHE A 1 346 ? 8.688 -3.506 -6.441 1 98.56 346 PHE A O 1
ATOM 2694 N N . GLU A 1 347 ? 9.688 -4.66 -4.832 1 98.62 347 GLU A N 1
ATOM 2695 C CA . GLU A 1 347 ? 8.477 -5.328 -4.352 1 98.62 347 GLU A CA 1
ATOM 2696 C C . GLU A 1 347 ? 7.977 -4.695 -3.057 1 98.62 347 GLU A C 1
ATOM 2698 O O . GLU A 1 347 ? 8.656 -4.738 -2.031 1 98.62 347 GLU A O 1
ATOM 2703 N N . VAL A 1 348 ? 6.84 -4.078 -3.09 1 98.69 348 VAL A N 1
ATOM 2704 C CA . VAL A 1 348 ? 6.27 -3.488 -1.883 1 98.69 348 VAL A CA 1
ATOM 2705 C C . VAL A 1 348 ? 5.672 -4.586 -1.003 1 98.69 348 VAL A C 1
ATOM 2707 O O . VAL A 1 348 ? 4.777 -5.316 -1.434 1 98.69 348 VAL A O 1
ATOM 2710 N N . ARG A 1 349 ? 6.168 -4.66 0.266 1 98.31 349 ARG A N 1
ATOM 2711 C CA . ARG A 1 349 ? 5.793 -5.758 1.153 1 98.31 349 ARG A CA 1
ATOM 2712 C C . ARG A 1 349 ? 4.805 -5.289 2.215 1 98.31 349 ARG A C 1
ATOM 2714 O O . ARG A 1 349 ? 4.02 -6.086 2.732 1 98.31 349 ARG A O 1
ATOM 2721 N N . ASP A 1 350 ? 4.863 -4.027 2.516 1 98.25 350 ASP A N 1
ATOM 2722 C CA . ASP A 1 350 ? 4.074 -3.502 3.627 1 98.25 350 ASP A CA 1
ATOM 2723 C C . ASP A 1 350 ? 3.84 -2.002 3.473 1 98.25 350 ASP A C 1
ATOM 2725 O O . ASP A 1 350 ? 4.727 -1.271 3.021 1 98.25 350 ASP A O 1
ATOM 2729 N N . VAL A 1 351 ? 2.648 -1.559 3.738 1 98.62 351 VAL A N 1
ATOM 2730 C CA . VAL A 1 351 ? 2.314 -0.148 3.906 1 98.62 351 VAL A CA 1
ATOM 2731 C C . VAL A 1 351 ? 1.567 0.053 5.223 1 98.62 351 VAL A C 1
ATOM 2733 O O . VAL A 1 351 ? 0.581 -0.636 5.496 1 98.62 351 VAL A O 1
ATOM 2736 N N . GLU A 1 352 ? 2.039 0.957 6.02 1 98.38 352 GLU A N 1
ATOM 2737 C CA . GLU A 1 352 ? 1.397 1.28 7.289 1 98.38 352 GLU A CA 1
ATOM 2738 C C . GLU A 1 352 ? 1.131 2.777 7.406 1 98.38 352 GLU A C 1
ATOM 2740 O O . GLU A 1 352 ? 2.055 3.588 7.305 1 98.38 352 GLU A O 1
ATOM 2745 N N . SER A 1 353 ? -0.117 3.131 7.586 1 98.31 353 SER A N 1
ATOM 2746 C CA . SER A 1 353 ? -0.482 4.527 7.789 1 98.31 353 SER A CA 1
ATOM 2747 C C . SER A 1 353 ? -0.257 4.957 9.234 1 98.31 353 SER A C 1
ATOM 2749 O O . SER A 1 353 ? -0.668 4.258 10.164 1 98.31 353 SER A O 1
ATOM 2751 N N . LEU A 1 354 ? 0.348 6.141 9.422 1 98.38 354 LEU A N 1
ATOM 2752 C CA . LEU A 1 354 ? 0.71 6.609 10.75 1 98.38 354 LEU A CA 1
ATOM 2753 C C . LEU A 1 354 ? 0.198 8.023 10.992 1 98.38 354 LEU A C 1
ATOM 2755 O O . LEU A 1 354 ? 0.738 8.75 11.828 1 98.38 354 LEU A O 1
ATOM 2759 N N . ARG A 1 355 ? -0.837 8.484 10.32 1 97.69 355 ARG A N 1
ATOM 2760 C CA . ARG A 1 355 ? -1.176 9.898 10.336 1 97.69 355 ARG A CA 1
ATOM 2761 C C . ARG A 1 355 ? -1.577 10.359 11.734 1 97.69 355 ARG A C 1
ATOM 2763 O O . ARG A 1 355 ? -1.276 11.484 12.133 1 97.69 355 ARG A O 1
ATOM 2770 N N . GLU A 1 356 ? -2.227 9.5 12.57 1 98.38 356 GLU A N 1
ATOM 2771 C CA . GLU A 1 356 ? -2.602 9.891 13.922 1 98.38 356 GLU A CA 1
ATOM 2772 C C . GLU A 1 356 ? -1.369 10.094 14.805 1 98.38 356 GLU A C 1
ATOM 2774 O O . GLU A 1 356 ? -1.361 10.953 15.68 1 98.38 356 GLU A O 1
ATOM 2779 N N . HIS A 1 357 ? -0.383 9.289 14.516 1 98.75 357 HIS A N 1
ATOM 2780 C CA . HIS A 1 357 ? 0.872 9.43 15.25 1 98.75 357 HIS A CA 1
ATOM 2781 C C . HIS A 1 357 ? 1.523 10.781 14.969 1 98.75 357 HIS A C 1
ATOM 2783 O O . HIS A 1 357 ? 2.064 11.414 15.883 1 98.75 357 HIS A O 1
ATOM 2789 N N . TYR A 1 358 ? 1.485 11.195 13.734 1 98.75 358 TYR A N 1
ATOM 2790 C CA . TYR A 1 358 ? 2.123 12.461 13.406 1 98.75 358 TYR A CA 1
ATOM 2791 C C . TYR A 1 358 ? 1.337 13.633 13.977 1 98.75 358 TYR A C 1
ATOM 2793 O O . TYR A 1 358 ? 1.921 14.641 14.383 1 98.75 358 TYR A O 1
ATOM 2801 N N . ALA A 1 359 ? 0.012 13.508 13.984 1 98.44 359 ALA A N 1
ATOM 2802 C CA . ALA A 1 359 ? -0.803 14.523 14.641 1 98.44 359 ALA A CA 1
ATOM 2803 C C . ALA A 1 359 ? -0.39 14.695 16.094 1 98.44 359 ALA A C 1
ATOM 2805 O O . ALA A 1 359 ? -0.177 15.82 16.562 1 98.44 359 ALA A O 1
ATOM 2806 N N . LEU A 1 360 ? -0.243 13.586 16.766 1 98.75 360 LEU A N 1
ATOM 2807 C CA . LEU A 1 360 ? 0.161 13.625 18.172 1 98.75 360 LEU A CA 1
ATOM 2808 C C . LEU A 1 360 ? 1.558 14.219 18.312 1 98.75 360 LEU A C 1
ATOM 2810 O O . LEU A 1 360 ? 1.812 14.992 19.234 1 98.75 360 LEU A O 1
ATOM 2814 N N . THR A 1 361 ? 2.43 13.844 17.422 1 98.88 361 THR A N 1
ATOM 2815 C CA . THR A 1 361 ? 3.795 14.359 17.438 1 98.88 361 THR A CA 1
ATOM 2816 C C . THR A 1 361 ? 3.803 15.875 17.297 1 98.88 361 THR A C 1
ATOM 2818 O O . THR A 1 361 ? 4.449 16.578 18.078 1 98.88 361 THR A O 1
ATOM 2821 N N . LEU A 1 362 ? 3.074 16.344 16.328 1 98.69 362 LEU A N 1
ATOM 2822 C CA . LEU A 1 362 ? 3.01 17.766 16.031 1 98.69 362 LEU A CA 1
ATOM 2823 C C . LEU A 1 362 ? 2.391 18.531 17.203 1 98.69 362 LEU A C 1
ATOM 2825 O O . LEU A 1 362 ? 2.842 19.625 17.547 1 98.69 362 LEU A O 1
ATOM 2829 N N . ARG A 1 363 ? 1.405 18.031 17.812 1 98.38 363 ARG A N 1
ATOM 2830 C CA . ARG A 1 363 ? 0.798 18.688 18.969 1 98.38 363 ARG A CA 1
ATOM 2831 C C . ARG A 1 363 ? 1.797 18.812 20.109 1 98.38 363 ARG A C 1
ATOM 2833 O O . ARG A 1 363 ? 1.79 19.812 20.844 1 98.38 363 ARG A O 1
ATOM 2840 N N . ARG A 1 364 ? 2.6 17.781 20.297 1 98.56 364 ARG A N 1
ATOM 2841 C CA . ARG A 1 364 ? 3.627 17.875 21.328 1 98.56 364 ARG A CA 1
ATOM 2842 C C . ARG A 1 364 ? 4.68 18.906 20.969 1 98.56 364 ARG A C 1
ATOM 2844 O O . ARG A 1 364 ? 5.184 19.625 21.844 1 98.56 364 ARG A O 1
ATOM 2851 N N . TRP A 1 365 ? 5.074 18.953 19.719 1 98.56 365 TRP A N 1
ATOM 2852 C CA . TRP A 1 365 ? 6.031 19.969 19.266 1 98.56 365 TRP A CA 1
ATOM 2853 C C . TRP A 1 365 ? 5.48 21.375 19.484 1 98.56 365 TRP A C 1
ATOM 2855 O O . TRP A 1 365 ? 6.203 22.266 19.922 1 98.56 365 TRP A O 1
ATOM 2865 N N . VAL A 1 366 ? 4.188 21.562 19.172 1 98.19 366 VAL A N 1
ATOM 2866 C CA . VAL A 1 366 ? 3.549 22.859 19.391 1 98.19 366 VAL A CA 1
ATOM 2867 C C . VAL A 1 366 ? 3.539 23.188 20.891 1 98.19 366 VAL A C 1
ATOM 2869 O O . VAL A 1 366 ? 3.818 24.328 21.281 1 98.19 366 VAL A O 1
ATOM 2872 N N . ALA A 1 367 ? 3.229 22.219 21.672 1 97.94 367 ALA A N 1
ATOM 2873 C CA . ALA A 1 367 ? 3.232 22.406 23.125 1 97.94 367 ALA A CA 1
ATOM 2874 C C . ALA A 1 367 ? 4.613 22.828 23.625 1 97.94 367 ALA A C 1
ATOM 2876 O O . ALA A 1 367 ? 4.734 23.719 24.469 1 97.94 367 ALA A O 1
ATOM 2877 N N . ASN A 1 368 ? 5.625 22.219 23.125 1 98.06 368 ASN A N 1
ATOM 2878 C CA . ASN A 1 368 ? 6.992 22.578 23.453 1 98.06 368 ASN A CA 1
ATOM 2879 C C . ASN A 1 368 ? 7.297 24.031 23.062 1 98.06 368 ASN A C 1
ATOM 2881 O O . ASN A 1 368 ? 7.891 24.781 23.844 1 98.06 368 ASN A O 1
ATOM 2885 N N . LEU A 1 369 ? 6.902 24.359 21.875 1 97.19 369 LEU A N 1
ATOM 2886 C CA . LEU A 1 369 ? 7.137 25.719 21.375 1 97.19 369 LEU A CA 1
ATOM 2887 C C . LEU A 1 369 ? 6.414 26.75 22.234 1 97.19 369 LEU A C 1
ATOM 2889 O O . LEU A 1 369 ? 6.977 27.797 22.562 1 97.19 369 LEU A O 1
ATOM 2893 N N . GLU A 1 370 ? 5.195 26.438 22.594 1 96.56 370 GLU A N 1
ATOM 2894 C CA . GLU A 1 370 ? 4.395 27.359 23.406 1 96.56 370 GLU A CA 1
ATOM 2895 C C . GLU A 1 370 ? 4.945 27.469 24.828 1 96.56 370 GLU A C 1
ATOM 2897 O O . GLU A 1 370 ? 4.941 28.562 25.406 1 96.56 370 GLU A O 1
ATOM 2902 N N . ALA A 1 371 ? 5.418 26.375 25.359 1 96.94 371 ALA A N 1
ATOM 2903 C CA . ALA A 1 371 ? 5.969 26.359 26.703 1 96.94 371 ALA A CA 1
ATOM 2904 C C . ALA A 1 371 ? 7.266 27.172 26.766 1 96.94 371 ALA A C 1
ATOM 2906 O O . ALA A 1 371 ? 7.617 27.703 27.828 1 96.94 371 ALA A O 1
ATOM 2907 N N . HIS A 1 372 ? 7.945 27.281 25.688 1 96.94 372 HIS A N 1
ATOM 2908 C CA . HIS A 1 372 ? 9.219 28 25.625 1 96.94 372 HIS A CA 1
ATOM 2909 C C . HIS A 1 372 ? 9.172 29.141 24.625 1 96.94 372 HIS A C 1
ATOM 2911 O O . HIS A 1 372 ? 10.125 29.359 23.875 1 96.94 372 HIS A O 1
ATOM 2917 N N . ARG A 1 373 ? 8.102 29.781 24.594 1 95.69 373 ARG A N 1
ATOM 2918 C CA . ARG A 1 373 ? 7.82 30.797 23.578 1 95.69 373 ARG A CA 1
ATOM 2919 C C . ARG A 1 373 ? 8.891 31.875 23.578 1 95.69 373 ARG A C 1
ATOM 2921 O O . ARG A 1 373 ? 9.414 32.25 22.516 1 95.69 373 ARG A O 1
ATOM 2928 N N . GLU A 1 374 ? 9.25 32.438 24.734 1 96.94 374 GLU A N 1
ATOM 2929 C CA . GLU A 1 374 ? 10.227 33.531 24.828 1 96.94 374 GLU A CA 1
ATOM 2930 C C . GLU A 1 374 ? 11.594 33.094 24.312 1 96.94 374 GLU A C 1
ATOM 2932 O O . GLU A 1 374 ? 12.25 33.812 23.562 1 96.94 374 GLU A O 1
ATOM 2937 N N . GLN A 1 375 ? 11.969 31.938 24.703 1 97.06 375 GLN A N 1
ATOM 2938 C CA . GLN A 1 375 ? 13.25 31.406 24.25 1 97.06 375 GLN A CA 1
ATOM 2939 C C . GLN A 1 375 ? 13.234 31.172 22.734 1 97.06 375 GLN A C 1
ATOM 2941 O O . GLN A 1 375 ? 14.219 31.453 22.047 1 97.06 375 GLN A O 1
ATOM 2946 N N . ALA A 1 376 ? 12.133 30.641 22.203 1 96.38 376 ALA A N 1
ATOM 2947 C CA . ALA A 1 376 ? 12 30.406 20.766 1 96.38 376 ALA A CA 1
ATOM 2948 C C . ALA A 1 376 ? 12.117 31.719 19.984 1 96.38 376 ALA A C 1
ATOM 2950 O O . ALA A 1 376 ? 12.781 31.766 18.938 1 96.38 376 ALA A O 1
ATOM 2951 N N . GLU A 1 377 ? 11.484 32.75 20.5 1 95.81 377 GLU A N 1
ATOM 2952 C CA . GLU A 1 377 ? 11.523 34.062 19.844 1 95.81 377 GLU A CA 1
ATOM 2953 C C . GLU A 1 377 ? 12.922 34.656 19.891 1 95.81 377 GLU A C 1
ATOM 2955 O O . GLU A 1 377 ? 13.344 35.312 18.938 1 95.81 377 GLU A O 1
ATOM 2960 N N . ARG A 1 378 ? 13.617 34.406 20.953 1 95.88 378 ARG A N 1
ATOM 2961 C CA . ARG A 1 378 ? 14.992 34.906 21.047 1 95.88 378 ARG A CA 1
ATOM 2962 C C . ARG A 1 378 ? 15.906 34.188 20.062 1 95.88 378 ARG A C 1
ATOM 2964 O O . ARG A 1 378 ? 16.781 34.781 19.453 1 95.88 378 ARG A O 1
ATOM 2971 N N . LEU A 1 379 ? 15.672 32.938 19.859 1 93.06 379 LEU A N 1
ATOM 2972 C CA . LEU A 1 379 ? 16.531 32.094 19.031 1 93.06 379 LEU A CA 1
ATOM 2973 C C . LEU A 1 379 ? 16.25 32.312 17.547 1 93.06 379 LEU A C 1
ATOM 2975 O O . LEU A 1 379 ? 17.172 32.438 16.75 1 93.06 379 LEU A O 1
ATOM 2979 N N . ALA A 1 380 ? 15 32.438 17.203 1 92.44 380 ALA A N 1
ATOM 2980 C CA . ALA A 1 380 ? 14.648 32.406 15.781 1 92.44 380 ALA A CA 1
ATOM 2981 C C . ALA A 1 380 ? 14.031 33.719 15.336 1 92.44 380 ALA A C 1
ATOM 2983 O O . ALA A 1 380 ? 13.938 34 14.141 1 92.44 380 ALA A O 1
ATOM 2984 N N . GLY A 1 381 ? 13.656 34.625 16.25 1 93.56 381 GLY A N 1
ATOM 2985 C CA . GLY A 1 381 ? 12.852 35.781 15.953 1 93.56 381 GLY A CA 1
ATOM 2986 C C . GLY A 1 381 ? 11.359 35.531 16.094 1 93.56 381 GLY A C 1
ATOM 2987 O O . GLY A 1 381 ? 10.883 34.438 15.844 1 93.56 381 GLY A O 1
ATOM 2988 N N . PRO A 1 382 ? 10.648 36.531 16.453 1 94.94 382 PRO A N 1
ATOM 2989 C CA . PRO A 1 382 ? 9.219 36.375 16.703 1 94.94 382 PRO A CA 1
ATOM 2990 C C . PRO A 1 382 ? 8.445 35.906 15.469 1 94.94 382 PRO A C 1
ATOM 2992 O O . PRO A 1 382 ? 7.562 35.062 15.57 1 94.94 382 PRO A O 1
ATOM 2995 N N . GLY A 1 383 ? 8.742 36.438 14.297 1 94.69 383 GLY A N 1
ATOM 2996 C CA . GLY A 1 383 ? 8.07 36.031 13.07 1 94.69 383 GLY A CA 1
ATOM 2997 C C . GLY A 1 383 ? 8.234 34.562 12.742 1 94.69 383 GLY A C 1
ATOM 2998 O O . GLY A 1 383 ? 7.254 33.875 12.438 1 94.69 383 GLY A O 1
ATOM 2999 N N . ARG A 1 384 ? 9.43 34.094 12.828 1 94.19 384 ARG A N 1
ATOM 3000 C CA . ARG A 1 384 ? 9.711 32.688 12.531 1 94.19 384 ARG A CA 1
ATOM 3001 C C . ARG A 1 384 ? 9.055 31.781 13.562 1 94.19 384 ARG A C 1
ATOM 3003 O O . ARG A 1 384 ? 8.57 30.703 13.211 1 94.19 384 ARG A O 1
ATOM 3010 N N . ALA A 1 385 ? 9.117 32.219 14.758 1 95.38 385 ALA A N 1
ATOM 3011 C CA . ALA A 1 385 ? 8.445 31.422 15.797 1 95.38 385 ALA A CA 1
ATOM 3012 C C . ALA A 1 385 ? 6.953 31.297 15.5 1 95.38 385 ALA A C 1
ATOM 3014 O O . ALA A 1 385 ? 6.375 30.219 15.688 1 95.38 385 ALA A O 1
ATOM 3015 N N . ARG A 1 386 ? 6.355 32.344 14.992 1 95.94 386 ARG A N 1
ATOM 3016 C CA . ARG A 1 386 ? 4.938 32.344 14.648 1 95.94 386 ARG A CA 1
ATOM 3017 C C . ARG A 1 386 ? 4.688 31.438 13.438 1 95.94 386 ARG A C 1
ATOM 3019 O O . ARG A 1 386 ? 3.668 30.734 13.375 1 95.94 386 ARG A O 1
ATOM 3026 N N . VAL A 1 387 ? 5.598 31.469 12.508 1 94.81 387 VAL A N 1
ATOM 3027 C CA . VAL A 1 387 ? 5.492 30.594 11.328 1 94.81 387 VAL A CA 1
ATOM 3028 C C . VAL A 1 387 ? 5.473 29.141 11.766 1 94.81 387 VAL A C 1
ATOM 3030 O O . VAL A 1 387 ? 4.598 28.375 11.352 1 94.81 387 VAL A O 1
ATOM 3033 N N . TRP A 1 388 ? 6.395 28.766 12.602 1 96.44 388 TRP A N 1
ATOM 3034 C CA . TRP A 1 388 ? 6.535 27.375 13.016 1 96.44 388 TRP A CA 1
ATOM 3035 C C . TRP A 1 388 ? 5.328 26.922 13.836 1 96.44 388 TRP A C 1
ATOM 3037 O O . TRP A 1 388 ? 4.84 25.812 13.672 1 96.44 388 TRP A O 1
ATOM 3047 N N . ARG A 1 389 ? 4.887 27.797 14.703 1 96.88 389 ARG A N 1
ATOM 3048 C CA . ARG A 1 389 ? 3.711 27.469 15.5 1 96.88 389 ARG A CA 1
ATOM 3049 C C . ARG A 1 389 ? 2.498 27.203 14.617 1 96.88 389 ARG A C 1
ATOM 3051 O O . ARG A 1 389 ? 1.799 26.203 14.789 1 96.88 389 ARG A O 1
ATOM 3058 N N . LEU A 1 390 ? 2.287 28.094 13.656 1 95.81 390 LEU A N 1
ATOM 3059 C CA . LEU A 1 390 ? 1.154 27.953 12.75 1 95.81 390 LEU A CA 1
ATOM 3060 C C . LEU A 1 390 ? 1.309 26.719 11.875 1 95.81 390 LEU A C 1
ATOM 3062 O O . LEU A 1 390 ? 0.353 25.969 11.688 1 95.81 390 LEU A O 1
ATOM 3066 N N . TYR A 1 391 ? 2.496 26.562 11.391 1 95.25 391 TYR A N 1
ATOM 3067 C CA . TYR A 1 391 ? 2.799 25.438 10.516 1 95.25 391 TYR A CA 1
ATOM 3068 C C . TYR A 1 391 ? 2.51 24.109 11.211 1 95.25 391 TYR A C 1
ATOM 3070 O O . TYR A 1 391 ? 1.766 23.281 10.695 1 95.25 391 TYR A O 1
ATOM 3078 N N . MET A 1 392 ? 3.035 23.906 12.336 1 97.62 392 MET A N 1
ATOM 3079 C CA . MET A 1 392 ? 2.916 22.625 13.047 1 97.62 392 MET A CA 1
ATOM 3080 C C . MET A 1 392 ? 1.489 22.406 13.531 1 97.62 392 MET A C 1
ATOM 3082 O O . MET A 1 392 ? 0.973 21.297 13.477 1 97.62 392 MET A O 1
ATOM 3086 N N . ALA A 1 393 ? 0.855 23.484 13.984 1 97.25 393 ALA A N 1
ATOM 3087 C CA . ALA A 1 393 ? -0.528 23.359 14.438 1 97.25 393 ALA A CA 1
ATOM 3088 C C . ALA A 1 393 ? -1.456 23.016 13.281 1 97.25 393 ALA A C 1
ATOM 3090 O O . ALA A 1 393 ? -2.305 22.125 13.398 1 97.25 393 ALA A O 1
ATOM 3091 N N . ALA A 1 394 ? -1.288 23.719 12.203 1 94.94 394 ALA A N 1
ATOM 3092 C CA . ALA A 1 394 ? -2.111 23.453 11.031 1 94.94 394 ALA A CA 1
ATOM 3093 C C . ALA A 1 394 ? -1.868 22.047 10.492 1 94.94 394 ALA A C 1
ATOM 3095 O O . ALA A 1 394 ? -2.803 21.375 10.055 1 94.94 394 ALA A O 1
ATOM 3096 N N . SER A 1 395 ? -0.624 21.656 10.5 1 96.44 395 SER A N 1
ATOM 3097 C CA . SER A 1 395 ? -0.292 20.312 10.039 1 96.44 395 SER A CA 1
ATOM 3098 C C . SER A 1 395 ? -0.929 19.25 10.93 1 96.44 395 SER A C 1
ATOM 3100 O O . SER A 1 395 ? -1.424 18.234 10.438 1 96.44 395 SER A O 1
ATOM 3102 N N . ALA A 1 396 ? -0.879 19.484 12.234 1 97.81 396 ALA A N 1
ATOM 3103 C CA . ALA A 1 396 ? -1.525 18.547 13.156 1 97.81 396 ALA A CA 1
ATOM 3104 C C . ALA A 1 396 ? -2.99 18.344 12.789 1 97.81 396 ALA A C 1
ATOM 3106 O O . ALA A 1 396 ? -3.455 17.203 12.688 1 97.81 396 ALA A O 1
ATOM 3107 N N . LEU A 1 397 ? -3.672 19.391 12.562 1 96 397 LEU A N 1
ATOM 3108 C CA . LEU A 1 397 ? -5.082 19.312 12.203 1 96 397 LEU A CA 1
ATOM 3109 C C . LEU A 1 397 ? -5.266 18.609 10.867 1 96 397 LEU A C 1
ATOM 3111 O O . LEU A 1 397 ? -6.215 17.844 10.688 1 96 397 LEU A O 1
ATOM 3115 N N . SER A 1 398 ? -4.371 18.906 9.938 1 95.25 398 SER A N 1
ATOM 3116 C CA . SER A 1 398 ? -4.461 18.281 8.617 1 95.25 398 SER A CA 1
ATOM 3117 C C . SER A 1 398 ? -4.32 16.766 8.711 1 95.25 398 SER A C 1
ATOM 3119 O O . SER A 1 398 ? -5.027 16.031 8.023 1 95.25 398 SER A O 1
ATOM 3121 N N . PHE A 1 399 ? -3.367 16.297 9.531 1 97.62 399 PHE A N 1
ATOM 3122 C CA . PHE A 1 399 ? -3.221 14.867 9.75 1 97.62 399 PHE A CA 1
ATOM 3123 C C . PHE A 1 399 ? -4.453 14.289 10.438 1 97.62 399 PHE A C 1
ATOM 3125 O O . PHE A 1 399 ? -4.922 13.211 10.078 1 97.62 399 PHE A O 1
ATOM 3132 N N . GLU A 1 400 ? -4.984 15.031 11.398 1 96.94 400 GLU A N 1
ATOM 3133 C CA . GLU A 1 400 ? -6.148 14.578 12.148 1 96.94 400 GLU A CA 1
ATOM 3134 C C . GLU A 1 400 ? -7.375 14.453 11.242 1 96.94 400 GLU A C 1
ATOM 3136 O O . GLU A 1 400 ? -8.18 13.531 11.406 1 96.94 400 GLU A O 1
ATOM 3141 N N . ARG A 1 401 ? -7.461 15.312 10.32 1 95 401 ARG A N 1
ATOM 3142 C CA . ARG A 1 401 ? -8.664 15.391 9.492 1 95 401 ARG A CA 1
ATOM 3143 C C . ARG A 1 401 ? -8.477 14.633 8.18 1 95 401 ARG A C 1
ATOM 3145 O O . ARG A 1 401 ? -9.289 14.766 7.262 1 95 401 ARG A O 1
ATOM 3152 N N . ASN A 1 402 ? -7.441 13.891 8.086 1 96.44 402 ASN A N 1
ATOM 3153 C CA . ASN A 1 402 ? -7.164 13.039 6.934 1 96.44 402 ASN A CA 1
ATOM 3154 C C . ASN A 1 402 ? -7.023 13.859 5.652 1 96.44 402 ASN A C 1
ATOM 3156 O O . ASN A 1 402 ? -7.418 13.406 4.574 1 96.44 402 ASN A O 1
ATOM 3160 N N . ARG A 1 403 ? -6.516 15.078 5.789 1 93 403 ARG A N 1
ATOM 3161 C CA . ARG A 1 403 ? -6.168 15.859 4.605 1 93 403 ARG A CA 1
ATOM 3162 C C . ARG A 1 403 ? -4.809 15.445 4.055 1 93 403 ARG A C 1
ATOM 3164 O O . ARG A 1 403 ? -4.594 15.445 2.84 1 93 403 ARG A O 1
ATOM 3171 N N . ILE A 1 404 ? -3.939 15.164 4.945 1 95.38 404 ILE A N 1
ATOM 3172 C CA . ILE A 1 404 ? -2.652 14.562 4.613 1 95.38 404 ILE A CA 1
ATOM 3173 C C . ILE A 1 404 ? -2.414 13.336 5.488 1 95.38 404 ILE A C 1
ATOM 3175 O O . ILE A 1 404 ? -3.105 13.133 6.492 1 95.38 404 ILE A O 1
ATOM 3179 N N . GLY A 1 405 ? -1.606 12.484 5.016 1 97.12 405 GLY A N 1
ATOM 3180 C CA . GLY A 1 405 ? -1.195 11.305 5.754 1 97.12 405 GLY A CA 1
ATOM 3181 C C . GLY A 1 405 ? 0.31 11.117 5.797 1 97.12 405 GLY A C 1
ATOM 3182 O O . GLY A 1 405 ? 1.06 11.984 5.332 1 97.12 405 GLY A O 1
ATOM 3183 N N . VAL A 1 406 ? 0.744 10.172 6.469 1 98.38 406 VAL A N 1
ATOM 3184 C CA . VAL A 1 406 ? 2.131 9.711 6.48 1 98.38 406 VAL A CA 1
ATOM 3185 C C . VAL A 1 406 ? 2.172 8.188 6.566 1 98.38 406 VAL A C 1
ATOM 3187 O O . VAL A 1 406 ? 1.366 7.582 7.273 1 98.38 406 VAL A O 1
ATOM 3190 N N . ASN A 1 407 ? 3.014 7.637 5.762 1 98.44 407 ASN A N 1
ATOM 3191 C CA . ASN A 1 407 ? 3.051 6.18 5.648 1 98.44 407 ASN A CA 1
ATOM 3192 C C . ASN A 1 407 ? 4.48 5.652 5.672 1 98.44 407 ASN A C 1
ATOM 3194 O O . ASN A 1 407 ? 5.398 6.312 5.18 1 98.44 407 ASN A O 1
ATOM 3198 N N . GLN A 1 408 ? 4.641 4.516 6.316 1 98.75 408 GLN A N 1
ATOM 3199 C CA . GLN A 1 408 ? 5.84 3.707 6.113 1 98.75 408 GLN A CA 1
ATOM 3200 C C . GLN A 1 408 ? 5.613 2.641 5.047 1 98.75 408 GLN A C 1
ATOM 3202 O O . GLN A 1 408 ? 4.691 1.83 5.16 1 98.75 408 GLN A O 1
ATOM 3207 N N . VAL A 1 409 ? 6.387 2.688 4.012 1 98.75 409 VAL A N 1
ATOM 3208 C CA . VAL A 1 409 ? 6.359 1.676 2.961 1 98.75 409 VAL A CA 1
ATOM 3209 C C . VAL A 1 409 ? 7.621 0.821 3.031 1 98.75 409 VAL A C 1
ATOM 3211 O O . VAL A 1 409 ? 8.734 1.334 2.889 1 98.75 409 VAL A O 1
ATOM 3214 N N . LEU A 1 410 ? 7.457 -0.441 3.326 1 98.81 410 LEU A N 1
ATOM 3215 C CA . LEU A 1 410 ? 8.562 -1.392 3.285 1 98.81 410 LEU A CA 1
ATOM 3216 C C . LEU A 1 410 ? 8.664 -2.049 1.912 1 98.81 410 LEU A C 1
ATOM 3218 O O . LEU A 1 410 ? 7.695 -2.643 1.432 1 98.81 410 LEU A O 1
ATOM 3222 N N . ALA A 1 411 ? 9.789 -1.93 1.275 1 98.81 411 ALA A N 1
ATOM 3223 C CA . ALA A 1 411 ? 10.008 -2.496 -0.052 1 98.81 411 ALA A CA 1
ATOM 3224 C C . ALA A 1 411 ? 11.297 -3.318 -0.088 1 98.81 411 ALA A C 1
ATOM 3226 O O . ALA A 1 411 ? 12.211 -3.086 0.704 1 98.81 411 ALA A O 1
ATOM 3227 N N . VAL A 1 412 ? 11.336 -4.301 -0.982 1 98.75 412 VAL A N 1
ATOM 3228 C CA . VAL A 1 412 ? 12.477 -5.211 -1.079 1 98.75 412 VAL A CA 1
ATOM 3229 C C . VAL A 1 412 ? 13 -5.234 -2.514 1 98.75 412 VAL A C 1
ATOM 3231 O O . VAL A 1 412 ? 12.219 -5.238 -3.467 1 98.75 412 VAL A O 1
ATOM 3234 N N . ARG A 1 413 ? 14.305 -5.145 -2.635 1 98.5 413 ARG A N 1
ATOM 3235 C CA . ARG A 1 413 ? 14.914 -5.535 -3.902 1 98.5 413 ARG A CA 1
ATOM 3236 C C . ARG A 1 413 ? 14.953 -7.051 -4.043 1 98.5 413 ARG A C 1
ATOM 3238 O O . ARG A 1 413 ? 15.992 -7.676 -3.805 1 98.5 413 ARG A O 1
ATOM 3245 N N . THR A 1 414 ? 13.859 -7.543 -4.488 1 97.88 414 THR A N 1
ATOM 3246 C CA . THR A 1 414 ? 13.711 -8.992 -4.551 1 97.88 414 THR A CA 1
ATOM 3247 C C . THR A 1 414 ? 14.633 -9.578 -5.617 1 97.88 414 THR A C 1
ATOM 3249 O O . THR A 1 414 ? 14.633 -9.125 -6.766 1 97.88 414 THR A O 1
ATOM 3252 N N . PRO A 1 415 ? 15.43 -10.57 -5.184 1 96.5 415 PRO A N 1
ATOM 3253 C CA . PRO A 1 415 ? 16.312 -11.188 -6.172 1 96.5 415 PRO A CA 1
ATOM 3254 C C . PRO A 1 415 ? 15.555 -11.961 -7.246 1 96.5 415 PRO A C 1
ATOM 3256 O O . PRO A 1 415 ? 14.367 -12.234 -7.09 1 96.5 415 PRO A O 1
ATOM 3259 N N . GLU A 1 416 ? 16.172 -12.398 -8.258 1 88.94 416 GLU A N 1
ATOM 3260 C CA . GLU A 1 416 ? 15.586 -13.016 -9.445 1 88.94 416 GLU A CA 1
ATOM 3261 C C . GLU A 1 416 ? 14.875 -14.32 -9.094 1 88.94 416 GLU A C 1
ATOM 3263 O O . GLU A 1 416 ? 13.797 -14.609 -9.617 1 88.94 416 GLU A O 1
ATOM 3268 N N . PRO A 1 417 ? 15.391 -15.094 -8.188 1 90.25 417 PRO A N 1
ATOM 3269 C CA . PRO A 1 417 ? 14.703 -16.344 -7.855 1 90.25 417 PRO A CA 1
ATOM 3270 C C . PRO A 1 417 ? 13.422 -16.109 -7.055 1 90.25 417 PRO A C 1
ATOM 3272 O O . PRO A 1 417 ? 12.602 -17.016 -6.926 1 90.25 417 PRO A O 1
ATOM 3275 N N . GLY A 1 418 ? 13.336 -14.914 -6.477 1 94.69 418 GLY A N 1
ATOM 3276 C CA . GLY A 1 418 ? 12.047 -14.555 -5.914 1 94.69 418 GLY A CA 1
ATOM 3277 C C . GLY A 1 418 ? 12.047 -14.516 -4.398 1 94.69 418 GLY A C 1
ATOM 3278 O O . GLY A 1 418 ? 11.062 -14.086 -3.783 1 94.69 418 GLY A O 1
ATOM 3279 N N . ALA A 1 419 ? 13.156 -14.906 -3.805 1 94.31 419 ALA A N 1
ATOM 3280 C CA . ALA A 1 419 ? 13.203 -14.93 -2.346 1 94.31 419 ALA A CA 1
ATOM 3281 C C . ALA A 1 419 ? 13.266 -13.516 -1.777 1 94.31 419 ALA A C 1
ATOM 3283 O O . ALA A 1 419 ? 14.297 -12.844 -1.87 1 94.31 419 ALA A O 1
ATOM 3284 N N . SER A 1 420 ? 12.211 -13.117 -1.07 1 93.5 420 SER A N 1
ATOM 3285 C CA . SER A 1 420 ? 12.148 -11.758 -0.538 1 93.5 420 SER A CA 1
ATOM 3286 C C . SER A 1 420 ? 12.977 -11.625 0.737 1 93.5 420 SER A C 1
ATOM 3288 O O . SER A 1 420 ? 13.391 -10.523 1.104 1 93.5 420 SER A O 1
ATOM 3290 N N . GLY A 1 421 ? 13.125 -12.688 1.405 1 94.25 421 GLY A N 1
ATOM 3291 C CA . GLY A 1 421 ? 13.82 -12.656 2.682 1 94.25 421 GLY A CA 1
ATOM 3292 C C . GLY A 1 421 ? 12.945 -12.188 3.828 1 94.25 421 GLY A C 1
ATOM 3293 O O . GLY A 1 421 ? 13.383 -12.141 4.977 1 94.25 421 GLY A O 1
ATOM 3294 N N . VAL A 1 422 ? 11.711 -11.836 3.586 1 95.12 422 VAL A N 1
ATOM 3295 C CA . VAL A 1 422 ? 10.773 -11.438 4.629 1 95.12 422 VAL A CA 1
ATOM 3296 C C . VAL A 1 422 ? 10.133 -12.68 5.246 1 95.12 422 VAL A C 1
ATOM 3298 O O . VAL A 1 422 ? 9.75 -13.609 4.531 1 95.12 422 VAL A O 1
ATOM 3301 N N . PRO A 1 423 ? 10 -12.703 6.562 1 94.44 423 PRO A N 1
ATOM 3302 C CA . PRO A 1 423 ? 9.336 -13.852 7.195 1 94.44 423 PRO A CA 1
ATOM 3303 C C . PRO A 1 423 ? 7.883 -14 6.758 1 94.44 423 PRO A C 1
ATOM 3305 O O . PRO A 1 423 ? 7.234 -13.016 6.406 1 94.44 423 PRO A O 1
ATOM 3308 N N . LEU A 1 424 ? 7.371 -15.258 6.789 1 95.25 424 LEU A N 1
ATOM 3309 C CA . LEU A 1 424 ? 5.984 -15.531 6.43 1 95.25 424 LEU A CA 1
ATOM 3310 C C . LEU A 1 424 ? 5.035 -14.625 7.203 1 95.25 424 LEU A C 1
ATOM 3312 O O . LEU A 1 424 ? 4.242 -13.891 6.605 1 95.25 424 LEU A O 1
ATOM 3316 N N . ARG A 1 425 ? 5.113 -14.68 8.469 1 96 425 ARG A N 1
ATOM 3317 C CA . ARG A 1 425 ? 4.336 -13.781 9.312 1 96 425 ARG A CA 1
ATOM 3318 C C . ARG A 1 425 ? 5.234 -12.719 9.945 1 96 425 ARG A C 1
ATOM 3320 O O . ARG A 1 425 ? 5.844 -12.961 10.992 1 96 425 ARG A O 1
ATOM 3327 N N . SER A 1 426 ? 5.312 -11.562 9.281 1 93.69 426 SER A N 1
ATOM 3328 C CA . SER A 1 426 ? 6.215 -10.5 9.719 1 93.69 426 SER A CA 1
ATOM 3329 C C . SER A 1 426 ? 5.586 -9.656 10.82 1 93.69 426 SER A C 1
ATOM 3331 O O . SER A 1 426 ? 6.277 -8.883 11.484 1 93.69 426 SER A O 1
ATOM 3333 N N . ARG A 1 427 ? 4.293 -9.797 11.055 1 93.88 427 ARG A N 1
ATOM 3334 C CA . ARG A 1 427 ? 3.58 -8.984 12.039 1 93.88 427 ARG A CA 1
ATOM 3335 C C . ARG A 1 427 ? 2.389 -9.75 12.609 1 93.88 427 ARG A C 1
ATOM 3337 O O . ARG A 1 427 ? 1.942 -10.742 12.031 1 93.88 427 ARG A O 1
ATOM 3344 N N . THR A 1 428 ? 1.981 -9.336 13.703 1 92.25 428 THR A N 1
ATOM 3345 C CA . THR A 1 428 ? 0.782 -9.828 14.375 1 92.25 428 THR A CA 1
ATOM 3346 C C . THR A 1 428 ? -0.23 -8.703 14.57 1 92.25 428 THR A C 1
ATOM 3348 O O . THR A 1 428 ? 0.107 -7.645 15.102 1 92.25 428 THR A O 1
ATOM 3351 N N . TRP A 1 429 ? -1.404 -8.914 14.047 1 90.38 429 TRP A N 1
ATOM 3352 C CA . TRP A 1 429 ? -2.457 -7.926 14.242 1 90.38 429 TRP A CA 1
ATOM 3353 C C . TRP A 1 429 ? -2.943 -7.918 15.688 1 90.38 429 TRP A C 1
ATOM 3355 O O . TRP A 1 429 ? -3.207 -8.977 16.266 1 90.38 429 TRP A O 1
ATOM 3365 N N . ASN A 1 430 ? -2.945 -6.73 16.297 1 83.5 430 ASN A N 1
ATOM 3366 C CA . ASN A 1 430 ? -3.291 -6.582 17.703 1 83.5 430 ASN A CA 1
ATOM 3367 C C . ASN A 1 430 ? -4.797 -6.688 17.922 1 83.5 430 ASN A C 1
ATOM 3369 O O . ASN A 1 430 ? -5.586 -6.316 17.062 1 83.5 430 ASN A O 1
ATOM 3373 N N . MET B 1 1 ? 15.883 -49.438 -34.312 1 42.81 1 MET B N 1
ATOM 3374 C CA . MET B 1 1 ? 15.797 -48.938 -32.938 1 42.81 1 MET B CA 1
ATOM 3375 C C . MET B 1 1 ? 15.422 -47.469 -32.906 1 42.81 1 MET B C 1
ATOM 3377 O O . MET B 1 1 ? 16.156 -46.625 -33.406 1 42.81 1 MET B O 1
ATOM 3381 N N . ALA B 1 2 ? 14.164 -47.156 -32.938 1 65.25 2 ALA B N 1
ATOM 3382 C CA . ALA B 1 2 ? 13.547 -45.875 -33.312 1 65.25 2 ALA B CA 1
ATOM 3383 C C . ALA B 1 2 ? 13.969 -44.75 -32.375 1 65.25 2 ALA B C 1
ATOM 3385 O O . ALA B 1 2 ? 14.102 -44.969 -31.156 1 65.25 2 ALA B O 1
ATOM 3386 N N . ASP B 1 3 ? 14.758 -43.906 -32.719 1 88.12 3 ASP B N 1
ATOM 3387 C CA . ASP B 1 3 ? 15.531 -42.812 -32.125 1 88.12 3 ASP B CA 1
ATOM 3388 C C . ASP B 1 3 ? 14.742 -41.5 -32.094 1 88.12 3 ASP B C 1
ATOM 3390 O O . ASP B 1 3 ? 15.281 -40.438 -32.438 1 88.12 3 ASP B O 1
ATOM 3394 N N . ALA B 1 4 ? 13.57 -41.719 -31.797 1 92.81 4 ALA B N 1
ATOM 3395 C CA . ALA B 1 4 ? 12.719 -40.531 -31.875 1 92.81 4 ALA B CA 1
ATOM 3396 C C . ALA B 1 4 ? 13.125 -39.469 -30.844 1 92.81 4 ALA B C 1
ATOM 3398 O O . ALA B 1 4 ? 13.164 -38.281 -31.141 1 92.81 4 ALA B O 1
ATOM 3399 N N . ALA B 1 5 ? 13.484 -39.906 -29.656 1 95.31 5 ALA B N 1
ATOM 3400 C CA . ALA B 1 5 ? 13.766 -38.969 -28.562 1 95.31 5 ALA B CA 1
ATOM 3401 C C . ALA B 1 5 ? 15.023 -38.156 -28.859 1 95.31 5 ALA B C 1
ATOM 3403 O O . ALA B 1 5 ? 15 -36.938 -28.766 1 95.31 5 ALA B O 1
ATOM 3404 N N . PRO B 1 6 ? 16.141 -38.844 -29.234 1 95 6 PRO B N 1
ATOM 3405 C CA . PRO B 1 6 ? 17.328 -38.062 -29.578 1 95 6 PRO B CA 1
ATOM 3406 C C . PRO B 1 6 ? 17.078 -37.094 -30.734 1 95 6 PRO B C 1
ATOM 3408 O O . PRO B 1 6 ? 17.594 -36 -30.75 1 95 6 PRO B O 1
ATOM 3411 N N . ARG B 1 7 ? 16.312 -37.531 -31.688 1 94.06 7 ARG B N 1
ATOM 3412 C CA . ARG B 1 7 ? 15.992 -36.688 -32.812 1 94.06 7 ARG B CA 1
ATOM 3413 C C . ARG B 1 7 ? 15.148 -35.5 -32.406 1 94.06 7 ARG B C 1
ATOM 3415 O O . ARG B 1 7 ? 15.422 -34.344 -32.781 1 94.06 7 ARG B O 1
ATOM 3422 N N . LEU B 1 8 ? 14.148 -35.781 -31.641 1 93.5 8 LEU B N 1
ATOM 3423 C CA . LEU B 1 8 ? 13.289 -34.719 -31.141 1 93.5 8 LEU B CA 1
ATOM 3424 C C . LEU B 1 8 ? 14.086 -33.719 -30.328 1 93.5 8 LEU B C 1
ATOM 3426 O O . LEU B 1 8 ? 13.922 -32.5 -30.5 1 93.5 8 LEU B O 1
ATOM 3430 N N . LYS B 1 9 ? 14.844 -34.188 -29.422 1 93.5 9 LYS B N 1
ATOM 3431 C CA . LYS B 1 9 ? 15.648 -33.312 -28.578 1 93.5 9 LYS B CA 1
ATOM 3432 C C . LYS B 1 9 ? 16.562 -32.438 -29.422 1 93.5 9 LYS B C 1
ATOM 3434 O O . LYS B 1 9 ? 16.672 -31.219 -29.156 1 93.5 9 LYS B O 1
ATOM 3439 N N . SER B 1 10 ? 17.172 -33.031 -30.422 1 92 10 SER B N 1
ATOM 3440 C CA . SER B 1 10 ? 18.062 -32.281 -31.297 1 92 10 SER B CA 1
ATOM 3441 C C . SER B 1 10 ? 17.312 -31.188 -32.031 1 92 10 SER B C 1
ATOM 3443 O O . SER B 1 10 ? 17.797 -30.062 -32.156 1 92 10 SER B O 1
ATOM 3445 N N . LEU B 1 11 ? 16.203 -31.5 -32.531 1 90.06 11 LEU B N 1
ATOM 3446 C CA . LEU B 1 11 ? 15.391 -30.547 -33.281 1 90.06 11 LEU B CA 1
ATOM 3447 C C . LEU B 1 11 ? 14.922 -29.406 -32.375 1 90.06 11 LEU B C 1
ATOM 3449 O O . LEU B 1 11 ? 14.953 -28.234 -32.781 1 90.06 11 LEU B O 1
ATOM 3453 N N . VAL B 1 12 ? 14.477 -29.719 -31.188 1 87.94 12 VAL B N 1
ATOM 3454 C CA . VAL B 1 12 ? 14 -28.703 -30.234 1 87.94 12 VAL B CA 1
ATOM 3455 C C . VAL B 1 12 ? 15.156 -27.797 -29.844 1 87.94 12 VAL B C 1
ATOM 3457 O O . VAL B 1 12 ? 14.984 -26.578 -29.734 1 87.94 12 VAL B O 1
ATOM 3460 N N . GLU B 1 13 ? 16.25 -28.359 -29.609 1 88.94 13 GLU B N 1
ATOM 3461 C CA . GLU B 1 13 ? 17.422 -27.562 -29.25 1 88.94 13 GLU B CA 1
ATOM 3462 C C . GLU B 1 13 ? 17.828 -26.641 -30.375 1 88.94 13 GLU B C 1
ATOM 3464 O O . GLU B 1 13 ? 18.266 -25.516 -30.141 1 88.94 13 GLU B O 1
ATOM 3469 N N . GLN B 1 14 ? 17.703 -27.141 -31.562 1 85.81 14 GLN B N 1
ATOM 3470 C CA . GLN B 1 14 ? 17.984 -26.312 -32.719 1 85.81 14 GLN B CA 1
ATOM 3471 C C . GLN B 1 14 ? 17 -25.141 -32.812 1 85.81 14 GLN B C 1
ATOM 3473 O O . GLN B 1 14 ? 17.391 -24.016 -33.156 1 85.81 14 GLN B O 1
ATOM 3478 N N . LEU B 1 15 ? 15.812 -25.422 -32.531 1 82.81 15 LEU B N 1
ATOM 3479 C CA . LEU B 1 15 ? 14.773 -24.391 -32.562 1 82.81 15 LEU B CA 1
ATOM 3480 C C . LEU B 1 15 ? 15.008 -23.359 -31.453 1 82.81 15 LEU B C 1
ATOM 3482 O O . LEU B 1 15 ? 14.82 -22.156 -31.672 1 82.81 15 LEU B O 1
ATOM 3486 N N . LEU B 1 16 ? 15.438 -23.828 -30.281 1 79.88 16 LEU B N 1
ATOM 3487 C CA . LEU B 1 16 ? 15.594 -22.969 -29.125 1 79.88 16 LEU B CA 1
ATOM 3488 C C . LEU B 1 16 ? 16.953 -22.266 -29.141 1 79.88 16 LEU B C 1
ATOM 3490 O O . LEU B 1 16 ? 17.109 -21.188 -28.562 1 79.88 16 LEU B O 1
ATOM 3494 N N . GLY B 1 17 ? 17.891 -22.812 -29.797 1 79.38 17 GLY B N 1
ATOM 3495 C CA . GLY B 1 17 ? 19.266 -22.328 -29.781 1 79.38 17 GLY B CA 1
ATOM 3496 C C . GLY B 1 17 ? 19.953 -22.547 -28.453 1 79.38 17 GLY B C 1
ATOM 3497 O O . GLY B 1 17 ? 20.891 -21.828 -28.094 1 79.38 17 GLY B O 1
ATOM 3498 N N . ALA B 1 18 ? 19.438 -23.422 -27.656 1 84.31 18 ALA B N 1
ATOM 3499 C CA . ALA B 1 18 ? 19.984 -23.75 -26.344 1 84.31 18 ALA B CA 1
ATOM 3500 C C . ALA B 1 18 ? 19.672 -25.203 -25.969 1 84.31 18 ALA B C 1
ATOM 3502 O O . ALA B 1 18 ? 18.766 -25.812 -26.547 1 84.31 18 ALA B O 1
ATOM 3503 N N . PRO B 1 19 ? 20.469 -25.719 -25.109 1 88.06 19 PRO B N 1
ATOM 3504 C CA . PRO B 1 19 ? 20.172 -27.094 -24.688 1 88.06 19 PRO B CA 1
ATOM 3505 C C . PRO B 1 19 ? 18.797 -27.219 -24.016 1 88.06 19 PRO B C 1
ATOM 3507 O O . PRO B 1 19 ? 18.375 -26.312 -23.281 1 88.06 19 PRO B O 1
ATOM 3510 N N . PHE B 1 20 ? 18.156 -28.266 -24.328 1 89.56 20 PHE B N 1
ATOM 3511 C CA . PHE B 1 20 ? 16.859 -28.562 -23.703 1 89.56 20 PHE B CA 1
ATOM 3512 C C . PHE B 1 20 ? 17.047 -29.188 -22.328 1 89.56 20 PHE B C 1
ATOM 3514 O O . PHE B 1 20 ? 17.734 -30.203 -22.188 1 89.56 20 PHE B O 1
ATOM 3521 N N . PRO B 1 21 ? 16.469 -28.594 -21.328 1 90.69 21 PRO B N 1
ATOM 3522 C CA . PRO B 1 21 ? 16.828 -28.922 -19.953 1 90.69 21 PRO B CA 1
ATOM 3523 C C . PRO B 1 21 ? 16.156 -30.188 -19.453 1 90.69 21 PRO B C 1
ATOM 3525 O O . PRO B 1 21 ? 16.547 -30.734 -18.422 1 90.69 21 PRO B O 1
ATOM 3528 N N . LEU B 1 22 ? 15.141 -30.781 -20.094 1 93.81 22 LEU B N 1
ATOM 3529 C CA . LEU B 1 22 ? 14.422 -31.969 -19.641 1 93.81 22 LEU B CA 1
ATOM 3530 C C . LEU B 1 22 ? 14.867 -33.188 -20.422 1 93.81 22 LEU B C 1
ATOM 3532 O O . LEU B 1 22 ? 15.453 -33.094 -21.5 1 93.81 22 LEU B O 1
ATOM 3536 N N . ARG B 1 23 ? 14.68 -34.312 -19.766 1 96.06 23 ARG B N 1
ATOM 3537 C CA . ARG B 1 23 ? 14.781 -35.562 -20.5 1 96.06 23 ARG B CA 1
ATOM 3538 C C . ARG B 1 23 ? 13.531 -35.812 -21.344 1 96.06 23 ARG B C 1
ATOM 3540 O O . ARG B 1 23 ? 12.414 -35.5 -20.906 1 96.06 23 ARG B O 1
ATOM 3547 N N . VAL B 1 24 ? 13.75 -36.375 -22.547 1 96.19 24 VAL B N 1
ATOM 3548 C CA . VAL B 1 24 ? 12.625 -36.594 -23.438 1 96.19 24 VAL B CA 1
ATOM 3549 C C . VAL B 1 24 ? 12.438 -38.094 -23.641 1 96.19 24 VAL B C 1
ATOM 3551 O O . VAL B 1 24 ? 13.406 -38.812 -23.906 1 96.19 24 VAL B O 1
ATOM 3554 N N . ARG B 1 25 ? 11.273 -38.562 -23.391 1 97.06 25 ARG B N 1
ATOM 3555 C CA . ARG B 1 25 ? 10.883 -39.906 -23.781 1 97.06 25 ARG B CA 1
ATOM 3556 C C . ARG B 1 25 ? 9.836 -39.875 -24.891 1 97.06 25 ARG B C 1
ATOM 3558 O O . ARG B 1 25 ? 8.781 -39.25 -24.734 1 97.06 25 ARG B O 1
ATOM 3565 N N . ALA B 1 26 ? 10.102 -40.562 -25.984 1 96.25 26 ALA B N 1
ATOM 3566 C CA . ALA B 1 26 ? 9.219 -40.531 -27.141 1 96.25 26 ALA B CA 1
ATOM 3567 C C . ALA B 1 26 ? 8.32 -41.75 -27.203 1 96.25 26 ALA B C 1
ATOM 3569 O O . ALA B 1 26 ? 8.438 -42.656 -26.375 1 96.25 26 ALA B O 1
ATOM 3570 N N . TRP B 1 27 ? 7.379 -41.812 -28.156 1 94.69 27 TRP B N 1
ATOM 3571 C CA . TRP B 1 27 ? 6.348 -42.812 -28.297 1 94.69 27 TRP B CA 1
ATOM 3572 C C . TRP B 1 27 ? 6.965 -44.188 -28.609 1 94.69 27 TRP B C 1
ATOM 3574 O O . TRP B 1 27 ? 6.324 -45.219 -28.438 1 94.69 27 TRP B O 1
ATOM 3584 N N . ASP B 1 28 ? 8.266 -44.188 -29.078 1 94.12 28 ASP B N 1
ATOM 3585 C CA . ASP B 1 28 ? 8.914 -45.469 -29.422 1 94.12 28 ASP B CA 1
ATOM 3586 C C . ASP B 1 28 ? 9.719 -46 -28.234 1 94.12 28 ASP B C 1
ATOM 3588 O O . ASP B 1 28 ? 10.422 -47 -28.375 1 94.12 28 ASP B O 1
ATOM 3592 N N . GLY B 1 29 ? 9.641 -45.25 -27.078 1 93.94 29 GLY B N 1
ATOM 3593 C CA . GLY B 1 29 ? 10.305 -45.688 -25.875 1 93.94 29 GLY B CA 1
ATOM 3594 C C . GLY B 1 29 ? 11.719 -45.188 -25.734 1 93.94 29 GLY B C 1
ATOM 3595 O O . GLY B 1 29 ? 12.336 -45.312 -24.672 1 93.94 29 GLY B O 1
ATOM 3596 N N . SER B 1 30 ? 12.211 -44.531 -26.781 1 96 30 SER B N 1
ATOM 3597 C CA . SER B 1 30 ? 13.555 -43.969 -26.703 1 96 30 SER B CA 1
ATOM 3598 C C . SER B 1 30 ? 13.602 -42.781 -25.75 1 96 30 SER B C 1
ATOM 3600 O O . SER B 1 30 ? 12.594 -42.094 -25.531 1 96 30 SER B O 1
ATOM 3602 N N . GLU B 1 31 ? 14.734 -42.594 -25.125 1 95.94 31 GLU B N 1
ATOM 3603 C CA . GLU B 1 31 ? 14.938 -41.469 -24.203 1 95.94 31 GLU B CA 1
ATOM 3604 C C . GLU B 1 31 ? 16.219 -40.719 -24.516 1 95.94 31 GLU B C 1
ATOM 3606 O O . GLU B 1 31 ? 17.188 -41.312 -25.031 1 95.94 31 GLU B O 1
ATOM 3611 N N . ALA B 1 32 ? 16.188 -39.438 -24.297 1 96.06 32 ALA B N 1
ATOM 3612 C CA . ALA B 1 32 ? 17.375 -38.594 -24.484 1 96.06 32 ALA B CA 1
ATOM 3613 C C . ALA B 1 32 ? 17.344 -37.406 -23.562 1 96.06 32 ALA B C 1
ATOM 3615 O O . ALA B 1 32 ? 16.281 -36.812 -23.297 1 96.06 32 ALA B O 1
ATOM 3616 N N . GLY B 1 33 ? 18.531 -37 -23.062 1 93.25 33 GLY B N 1
ATOM 3617 C CA . GLY B 1 33 ? 18.641 -35.844 -22.203 1 93.25 33 GLY B CA 1
ATOM 3618 C C . GLY B 1 33 ? 19.344 -36.125 -20.875 1 93.25 33 GLY B C 1
ATOM 3619 O O . GLY B 1 33 ? 19.828 -37.25 -20.672 1 93.25 33 GLY B O 1
ATOM 3620 N N . PRO B 1 34 ? 19.453 -35.188 -20.031 1 92.38 34 PRO B N 1
ATOM 3621 C CA . PRO B 1 34 ? 20.141 -35.375 -18.75 1 92.38 34 PRO B CA 1
ATOM 3622 C C . PRO B 1 34 ? 19.469 -36.406 -17.859 1 92.38 34 PRO B C 1
ATOM 3624 O O . PRO B 1 34 ? 18.234 -36.375 -17.688 1 92.38 34 PRO B O 1
ATOM 3627 N N . PRO B 1 35 ? 20.172 -37.344 -17.297 1 89.69 35 PRO B N 1
ATOM 3628 C CA . PRO B 1 35 ? 19.594 -38.469 -16.578 1 89.69 35 PRO B CA 1
ATOM 3629 C C . PRO B 1 35 ? 18.797 -38.031 -15.336 1 89.69 35 PRO B C 1
ATOM 3631 O O . PRO B 1 35 ? 17.797 -38.688 -14.984 1 89.69 35 PRO B O 1
ATOM 3634 N N . ASP B 1 36 ? 19.125 -36.969 -14.641 1 91.25 36 ASP B N 1
ATOM 3635 C CA . ASP B 1 36 ? 18.484 -36.594 -13.383 1 91.25 36 ASP B CA 1
ATOM 3636 C C . ASP B 1 36 ? 17.406 -35.531 -13.594 1 91.25 36 ASP B C 1
ATOM 3638 O O . ASP B 1 36 ? 16.781 -35.094 -12.633 1 91.25 36 ASP B O 1
ATOM 3642 N N . ALA B 1 37 ? 17.094 -35.281 -14.844 1 93.31 37 ALA B N 1
ATOM 3643 C CA . ALA B 1 37 ? 16.094 -34.281 -15.148 1 93.31 37 ALA B CA 1
ATOM 3644 C C . ALA B 1 37 ? 14.695 -34.906 -15.258 1 93.31 37 ALA B C 1
ATOM 3646 O O . ALA B 1 37 ? 14.57 -36.094 -15.562 1 93.31 37 ALA B O 1
ATOM 3647 N N . PRO B 1 38 ? 13.633 -34.125 -14.906 1 95.44 38 PRO B N 1
ATOM 3648 C CA . PRO B 1 38 ? 12.289 -34.594 -15.211 1 95.44 38 PRO B CA 1
ATOM 3649 C C . PRO B 1 38 ? 12.125 -35 -16.672 1 95.44 38 PRO B C 1
ATOM 3651 O O . PRO B 1 38 ? 12.812 -34.469 -17.547 1 95.44 38 PRO B O 1
ATOM 3654 N N . VAL B 1 39 ? 11.242 -35.938 -16.875 1 96.44 39 VAL B N 1
ATOM 3655 C CA . VAL B 1 39 ? 11.07 -36.5 -18.219 1 96.44 39 VAL B CA 1
ATOM 3656 C C . VAL B 1 39 ? 9.836 -35.875 -18.875 1 96.44 39 VAL B C 1
ATOM 3658 O O . VAL B 1 39 ? 8.734 -35.938 -18.328 1 96.44 39 VAL B O 1
ATOM 3661 N N . LEU B 1 40 ? 10.016 -35.25 -19.969 1 95.69 40 LEU B N 1
ATOM 3662 C CA . LEU B 1 40 ? 8.898 -34.906 -20.844 1 95.69 40 LEU B CA 1
ATOM 3663 C C . LEU B 1 40 ? 8.516 -36.094 -21.719 1 95.69 40 LEU B C 1
ATOM 3665 O O . LEU B 1 40 ? 9.281 -36.5 -22.594 1 95.69 40 LEU B O 1
ATOM 3669 N N . VAL B 1 41 ? 7.402 -36.594 -21.484 1 97.12 41 VAL B N 1
ATOM 3670 C CA . VAL B 1 41 ? 6.934 -37.781 -22.219 1 97.12 41 VAL B CA 1
ATOM 3671 C C . VAL B 1 41 ? 6.105 -37.312 -23.422 1 97.12 41 VAL B C 1
ATOM 3673 O O . VAL B 1 41 ? 5.059 -36.688 -23.266 1 97.12 41 VAL B O 1
ATOM 3676 N N . VAL B 1 42 ? 6.582 -37.625 -24.562 1 96.5 42 VAL B N 1
ATOM 3677 C CA . VAL B 1 42 ? 5.844 -37.406 -25.812 1 96.5 42 VAL B CA 1
ATOM 3678 C C . VAL B 1 42 ? 5.16 -38.719 -26.219 1 96.5 42 VAL B C 1
ATOM 3680 O O . VAL B 1 42 ? 5.781 -39.562 -26.844 1 96.5 42 VAL B O 1
ATOM 3683 N N . ARG B 1 43 ? 3.902 -38.781 -26.016 1 95.5 43 ARG B N 1
ATOM 3684 C CA . ARG B 1 43 ? 3.207 -40.062 -26.062 1 95.5 43 ARG B CA 1
ATOM 3685 C C . ARG B 1 43 ? 2.898 -40.469 -27.5 1 95.5 43 ARG B C 1
ATOM 3687 O O . ARG B 1 43 ? 2.764 -41.656 -27.812 1 95.5 43 ARG B O 1
ATOM 3694 N N . ASN B 1 44 ? 2.697 -39.469 -28.344 1 94.19 44 ASN B N 1
ATOM 3695 C CA . ASN B 1 44 ? 2.336 -39.75 -29.734 1 94.19 44 ASN B CA 1
ATOM 3696 C C . ASN B 1 44 ? 2.713 -38.562 -30.641 1 94.19 44 ASN B C 1
ATOM 3698 O O . ASN B 1 44 ? 3.113 -37.5 -30.156 1 94.19 44 ASN B O 1
ATOM 3702 N N . ARG B 1 45 ? 2.57 -38.781 -31.891 1 92.81 45 ARG B N 1
ATOM 3703 C CA . ARG B 1 45 ? 3.002 -37.781 -32.875 1 92.81 45 ARG B CA 1
ATOM 3704 C C . ARG B 1 45 ? 2.059 -36.594 -32.906 1 92.81 45 ARG B C 1
ATOM 3706 O O . ARG B 1 45 ? 2.422 -35.5 -33.406 1 92.81 45 ARG B O 1
ATOM 3713 N N . ARG B 1 46 ? 0.88 -36.719 -32.406 1 93.5 46 ARG B N 1
ATOM 3714 C CA . ARG B 1 46 ? -0.073 -35.594 -32.344 1 93.5 46 ARG B CA 1
ATOM 3715 C C . ARG B 1 46 ? 0.472 -34.469 -31.484 1 93.5 46 ARG B C 1
ATOM 3717 O O . ARG B 1 46 ? 0.2 -33.281 -31.766 1 93.5 46 ARG B O 1
ATOM 3724 N N . ALA B 1 47 ? 1.255 -34.844 -30.484 1 93.31 47 ALA B N 1
ATOM 3725 C CA . ALA B 1 47 ? 1.89 -33.812 -29.656 1 93.31 47 ALA B CA 1
ATOM 3726 C C . ALA B 1 47 ? 2.756 -32.875 -30.484 1 93.31 47 ALA B C 1
ATOM 3728 O O . ALA B 1 47 ? 2.74 -31.672 -30.281 1 93.31 47 ALA B O 1
ATOM 3729 N N . LEU B 1 48 ? 3.467 -33.406 -31.391 1 91.19 48 LEU B N 1
ATOM 3730 C CA . LEU B 1 48 ? 4.332 -32.625 -32.25 1 91.19 48 LEU B CA 1
ATOM 3731 C C . LEU B 1 48 ? 3.508 -31.75 -33.219 1 91.19 48 LEU B C 1
ATOM 3733 O O . LEU B 1 48 ? 3.877 -30.609 -33.5 1 91.19 48 LEU B O 1
ATOM 3737 N N . ARG B 1 49 ? 2.412 -32.344 -33.688 1 92.19 49 ARG B N 1
ATOM 3738 C CA . ARG B 1 49 ? 1.546 -31.578 -34.562 1 92.19 49 ARG B CA 1
ATOM 3739 C C . ARG B 1 49 ? 0.964 -30.359 -33.844 1 92.19 49 ARG B C 1
ATOM 3741 O O . ARG B 1 49 ? 0.834 -29.281 -34.438 1 92.19 49 ARG B O 1
ATOM 3748 N N . ARG B 1 50 ? 0.65 -30.531 -32.625 1 91.12 50 ARG B N 1
ATOM 3749 C CA . ARG B 1 50 ? 0.121 -29.406 -31.844 1 91.12 50 ARG B CA 1
ATOM 3750 C C . ARG B 1 50 ? 1.151 -28.297 -31.719 1 91.12 50 ARG B C 1
ATOM 3752 O O . ARG B 1 50 ? 0.812 -27.109 -31.828 1 91.12 50 ARG B O 1
ATOM 3759 N N . LEU B 1 51 ? 2.363 -28.672 -31.5 1 85.94 51 LEU B N 1
ATOM 3760 C CA . LEU B 1 51 ? 3.439 -27.688 -31.359 1 85.94 51 LEU B CA 1
ATOM 3761 C C . LEU B 1 51 ? 3.725 -27.016 -32.688 1 85.94 51 LEU B C 1
ATOM 3763 O O . LEU B 1 51 ? 4.094 -25.828 -32.719 1 85.94 51 LEU B O 1
ATOM 3767 N N . LEU B 1 52 ? 3.549 -27.75 -33.719 1 84.88 52 LEU B N 1
ATOM 3768 C CA . LEU B 1 52 ? 3.818 -27.234 -35.062 1 84.88 52 LEU B CA 1
ATOM 3769 C C . LEU B 1 52 ? 2.768 -26.203 -35.469 1 84.88 52 LEU B C 1
ATOM 3771 O O . LEU B 1 52 ? 3.098 -25.172 -36.062 1 84.88 52 LEU B O 1
ATOM 3775 N N . TRP B 1 53 ? 1.596 -26.469 -35.156 1 85.94 53 TRP B N 1
ATOM 3776 C CA . TRP B 1 53 ? 0.499 -25.641 -35.625 1 85.94 53 TRP B CA 1
ATOM 3777 C C . TRP B 1 53 ? 0.239 -24.484 -34.688 1 85.94 53 TRP B C 1
ATOM 3779 O O . TRP B 1 53 ? -0.313 -23.453 -35.094 1 85.94 53 TRP B O 1
ATOM 3789 N N . LYS B 1 54 ? 0.488 -24.641 -33.469 1 86.19 54 LYS B N 1
ATOM 3790 C CA . LYS B 1 54 ? 0.435 -23.562 -32.469 1 86.19 54 LYS B CA 1
ATOM 3791 C C . LYS B 1 54 ? 1.703 -23.531 -31.625 1 86.19 54 LYS B C 1
ATOM 3793 O O . LYS B 1 54 ? 1.688 -23.938 -30.469 1 86.19 54 LYS B O 1
ATOM 3798 N N . PRO B 1 55 ? 2.699 -22.891 -32.219 1 77.75 55 PRO B N 1
ATOM 3799 C CA . PRO B 1 55 ? 3.984 -22.906 -31.531 1 77.75 55 PRO B CA 1
ATOM 3800 C C . PRO B 1 55 ? 3.949 -22.094 -30.219 1 77.75 55 PRO B C 1
ATOM 3802 O O . PRO B 1 55 ? 3.182 -21.141 -30.109 1 77.75 55 PRO B O 1
ATOM 3805 N N . GLY B 1 56 ? 4.734 -22.484 -29.297 1 78.62 56 GLY B N 1
ATOM 3806 C CA . GLY B 1 56 ? 4.848 -21.781 -28.031 1 78.62 56 GLY B CA 1
ATOM 3807 C C . GLY B 1 56 ? 4.043 -22.406 -26.922 1 78.62 56 GLY B C 1
ATOM 3808 O O . GLY B 1 56 ? 3.904 -23.641 -26.859 1 78.62 56 GLY B O 1
ATOM 3809 N N . GLU B 1 57 ? 3.596 -21.578 -26.094 1 82.75 57 GLU B N 1
ATOM 3810 C CA . GLU B 1 57 ? 2.959 -22.016 -24.859 1 82.75 57 GLU B CA 1
ATOM 3811 C C . GLU B 1 57 ? 1.65 -22.75 -25.141 1 82.75 57 GLU B C 1
ATOM 3813 O O . GLU B 1 57 ? 1.37 -23.781 -24.547 1 82.75 57 GLU B O 1
ATOM 3818 N N . LEU B 1 58 ? 0.898 -22.266 -26.062 1 86 58 LEU B N 1
ATOM 3819 C CA . LEU B 1 58 ? -0.429 -22.828 -26.281 1 86 58 LEU B CA 1
ATOM 3820 C C . LEU B 1 58 ? -0.332 -24.234 -26.859 1 86 58 LEU B C 1
ATOM 3822 O O . LEU B 1 58 ? -1.119 -25.109 -26.5 1 86 58 LEU B O 1
ATOM 3826 N N . GLY B 1 59 ? 0.632 -24.422 -27.797 1 87.62 59 GLY B N 1
ATOM 3827 C CA . GLY B 1 59 ? 0.829 -25.766 -28.328 1 87.62 59 GLY B CA 1
ATOM 3828 C C . GLY B 1 59 ? 1.218 -26.766 -27.266 1 87.62 59 GLY B C 1
ATOM 3829 O O . GLY B 1 59 ? 0.708 -27.891 -27.25 1 87.62 59 GLY B O 1
ATOM 3830 N N . LEU B 1 60 ? 2.107 -26.359 -26.422 1 89.5 60 LEU B N 1
ATOM 3831 C CA . LEU B 1 60 ? 2.541 -27.219 -25.328 1 89.5 60 LEU B CA 1
ATOM 3832 C C . LEU B 1 60 ? 1.385 -27.531 -24.375 1 89.5 60 LEU B C 1
ATOM 3834 O O . LEU B 1 60 ? 1.208 -28.672 -23.953 1 89.5 60 LEU B O 1
ATOM 3838 N N . VAL B 1 61 ? 0.578 -26.531 -24.094 1 92.25 61 VAL B N 1
ATOM 3839 C CA . VAL B 1 61 ? -0.546 -26.656 -23.172 1 92.25 61 VAL B CA 1
ATOM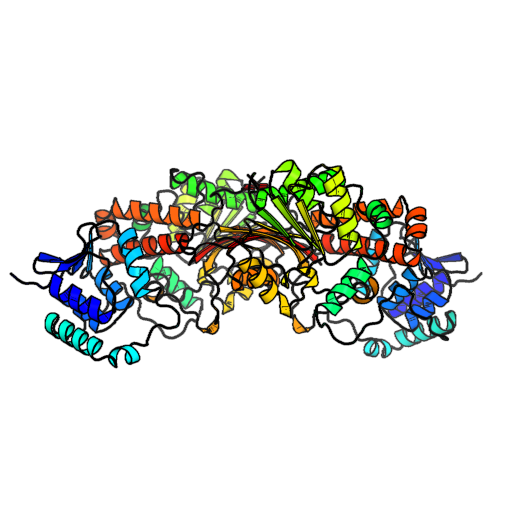 3840 C C . VAL B 1 61 ? -1.602 -27.578 -23.781 1 92.25 61 VAL B C 1
ATOM 3842 O O . VAL B 1 61 ? -2.168 -28.422 -23.078 1 92.25 61 VAL B O 1
ATOM 3845 N N . ARG B 1 62 ? -1.812 -27.453 -25.047 1 93.5 62 ARG B N 1
ATOM 3846 C CA . ARG B 1 62 ? -2.773 -28.328 -25.719 1 93.5 62 ARG B CA 1
ATOM 3847 C C . ARG B 1 62 ? -2.32 -29.781 -25.672 1 93.5 62 ARG B C 1
ATOM 3849 O O . ARG B 1 62 ? -3.137 -30.672 -25.469 1 93.5 62 ARG B O 1
ATOM 3856 N N . GLY B 1 63 ? -1.041 -29.953 -25.891 1 95.19 63 GLY B N 1
ATOM 3857 C CA . GLY B 1 63 ? -0.5 -31.297 -25.766 1 95.19 63 GLY B CA 1
ATOM 3858 C C . GLY B 1 63 ? -0.651 -31.875 -24.375 1 95.19 63 GLY B C 1
ATOM 3859 O O . GLY B 1 63 ? -0.961 -33.062 -24.203 1 95.19 63 GLY B O 1
ATOM 3860 N N . TRP B 1 64 ? -0.436 -31.062 -23.359 1 95.5 64 TRP B N 1
ATOM 3861 C CA . TRP B 1 64 ? -0.592 -31.438 -21.953 1 95.5 64 TRP B CA 1
ATOM 3862 C C . TRP B 1 64 ? -2.043 -31.797 -21.641 1 95.5 64 TRP B C 1
ATOM 3864 O O . TRP B 1 64 ? -2.326 -32.875 -21.141 1 95.5 64 TRP B O 1
ATOM 3874 N N . VAL B 1 65 ? -2.955 -30.938 -22 1 95.69 65 VAL B N 1
ATOM 3875 C CA . VAL B 1 65 ? -4.367 -31.078 -21.656 1 95.69 65 VAL B CA 1
ATOM 3876 C C . VAL B 1 65 ? -4.953 -32.312 -22.359 1 95.69 65 VAL B C 1
ATOM 3878 O O . VAL B 1 65 ? -5.727 -33.062 -21.766 1 95.69 65 VAL B O 1
ATOM 3881 N N . ALA B 1 66 ? -4.492 -32.562 -23.594 1 95.44 66 ALA B N 1
ATOM 3882 C CA . ALA B 1 66 ? -5 -33.656 -24.391 1 95.44 66 ALA B CA 1
ATOM 3883 C C . ALA B 1 66 ? -4.395 -35 -23.922 1 95.44 66 ALA B C 1
ATOM 3885 O O . ALA B 1 66 ? -4.902 -36.062 -24.266 1 95.44 66 ALA B O 1
ATOM 3886 N N . GLY B 1 67 ? -3.355 -34.906 -23.188 1 95.69 67 GLY B N 1
ATOM 3887 C CA . GLY B 1 67 ? -2.686 -36.094 -22.734 1 95.69 67 GLY B CA 1
ATOM 3888 C C . GLY B 1 67 ? -1.636 -36.625 -23.703 1 95.69 67 GLY B C 1
ATOM 3889 O O . GLY B 1 67 ? -1.104 -37.719 -23.531 1 95.69 67 GLY B O 1
ATOM 3890 N N . ASP B 1 68 ? -1.396 -35.781 -24.734 1 96.38 68 ASP B N 1
ATOM 3891 C CA . ASP B 1 68 ? -0.363 -36.125 -25.703 1 96.38 68 ASP B CA 1
ATOM 3892 C C . ASP B 1 68 ? 1.033 -35.938 -25.109 1 96.38 68 ASP B C 1
ATOM 3894 O O . ASP B 1 68 ? 1.993 -36.562 -25.562 1 96.38 68 ASP B O 1
ATOM 3898 N N . LEU B 1 69 ? 1.146 -35.031 -24.188 1 96.06 69 LEU B N 1
ATOM 3899 C CA . LEU B 1 69 ? 2.369 -34.781 -23.438 1 96.06 69 LEU B CA 1
ATOM 3900 C C . LEU B 1 69 ? 2.172 -35.062 -21.953 1 96.06 69 LEU B C 1
ATOM 3902 O O . LEU B 1 69 ? 1.058 -34.938 -21.438 1 96.06 69 LEU B O 1
ATOM 3906 N N . ALA B 1 70 ? 3.176 -35.469 -21.281 1 96.12 70 ALA B N 1
ATOM 3907 C CA . ALA B 1 70 ? 3.174 -35.688 -19.844 1 96.12 70 ALA B CA 1
ATOM 3908 C C . ALA B 1 70 ? 4.551 -35.406 -19.25 1 96.12 70 ALA B C 1
ATOM 3910 O O . ALA B 1 70 ? 5.535 -35.25 -19.969 1 96.12 70 ALA B O 1
ATOM 3911 N N . VAL B 1 71 ? 4.57 -35.25 -17.984 1 95.75 71 VAL B N 1
ATOM 3912 C CA . VAL B 1 71 ? 5.824 -35.062 -17.25 1 95.75 71 VAL B CA 1
ATOM 3913 C C . VAL B 1 71 ? 5.957 -36.156 -16.172 1 95.75 71 VAL B C 1
ATOM 3915 O O . VAL B 1 71 ? 5.039 -36.344 -15.375 1 95.75 71 VAL B O 1
ATOM 3918 N N . GLU B 1 72 ? 6.996 -36.875 -16.266 1 95.38 72 GLU B N 1
ATOM 3919 C CA . GLU B 1 72 ? 7.383 -37.781 -15.188 1 95.38 72 GLU B CA 1
ATOM 3920 C C . GLU B 1 72 ? 8.469 -37.156 -14.312 1 95.38 72 GLU B C 1
ATOM 3922 O O . GLU B 1 72 ? 9.469 -36.656 -14.812 1 95.38 72 GLU B O 1
ATOM 3927 N N . GLY B 1 73 ? 8.234 -37.188 -13.031 1 92.69 73 GLY B N 1
ATOM 3928 C CA . GLY B 1 73 ? 9.094 -36.469 -12.094 1 92.69 73 GLY B CA 1
ATOM 3929 C C . GLY B 1 73 ? 8.438 -35.281 -11.461 1 92.69 73 GLY B C 1
ATOM 3930 O O . GLY B 1 73 ? 7.207 -35.156 -11.445 1 92.69 73 GLY B O 1
ATOM 3931 N N . ASP B 1 74 ? 9.25 -34.406 -10.891 1 93.94 74 ASP B N 1
ATOM 3932 C CA . ASP B 1 74 ? 8.727 -33.25 -10.188 1 93.94 74 ASP B CA 1
ATOM 3933 C C . ASP B 1 74 ? 8.242 -32.188 -11.172 1 93.94 74 ASP B C 1
ATOM 3935 O O . ASP B 1 74 ? 9.047 -31.609 -11.906 1 93.94 74 ASP B O 1
ATOM 3939 N N . LEU B 1 75 ? 6.996 -31.969 -11.172 1 94.75 75 LEU B N 1
ATOM 3940 C CA . LEU B 1 75 ? 6.375 -31.031 -12.094 1 94.75 75 LEU B CA 1
ATOM 3941 C C . LEU B 1 75 ? 6.941 -29.625 -11.914 1 94.75 75 LEU B C 1
ATOM 3943 O O . LEU B 1 75 ? 7.141 -28.906 -12.883 1 94.75 75 LEU B O 1
ATOM 3947 N N . TYR B 1 76 ? 7.223 -29.234 -10.719 1 95.94 76 TYR B N 1
ATOM 3948 C CA . TYR B 1 76 ? 7.742 -27.891 -10.445 1 95.94 76 TYR B CA 1
ATOM 3949 C C . TYR B 1 76 ? 9.117 -27.703 -11.07 1 95.94 76 TYR B C 1
ATOM 3951 O O . TYR B 1 76 ? 9.406 -26.656 -11.648 1 95.94 76 TYR B O 1
ATOM 3959 N N . THR B 1 77 ? 9.938 -28.719 -10.891 1 94.12 77 THR B N 1
ATOM 3960 C CA . THR B 1 77 ? 11.258 -28.672 -11.508 1 94.12 77 THR B CA 1
ATOM 3961 C C . THR B 1 77 ? 11.141 -28.562 -13.023 1 94.12 77 THR B C 1
ATOM 3963 O O . THR B 1 77 ? 11.852 -27.766 -13.648 1 94.12 77 THR B O 1
ATOM 3966 N N . ALA B 1 78 ? 10.258 -29.344 -13.578 1 94.31 78 ALA B N 1
ATOM 3967 C CA . ALA B 1 78 ? 10.047 -29.312 -15.023 1 94.31 78 ALA B CA 1
ATOM 3968 C C . ALA B 1 78 ? 9.586 -27.922 -15.477 1 94.31 78 ALA B C 1
ATOM 3970 O O . ALA B 1 78 ? 10.141 -27.359 -16.422 1 94.31 78 ALA B O 1
ATOM 3971 N N . LEU B 1 79 ? 8.586 -27.422 -14.789 1 93.75 79 LEU B N 1
ATOM 3972 C CA . LEU B 1 79 ? 8.055 -26.109 -15.133 1 93.75 79 LEU B CA 1
ATOM 3973 C C . LEU B 1 79 ? 9.117 -25.031 -14.953 1 93.75 79 LEU B C 1
ATOM 3975 O O . LEU B 1 79 ? 9.234 -24.125 -15.789 1 93.75 79 LEU B O 1
ATOM 3979 N N . GLY B 1 80 ? 9.836 -25.094 -13.891 1 90.44 80 GLY B N 1
ATOM 3980 C CA . GLY B 1 80 ? 10.906 -24.141 -13.648 1 90.44 80 GLY B CA 1
ATOM 3981 C C . GLY B 1 80 ? 11.945 -24.109 -14.758 1 90.44 80 GLY B C 1
ATOM 3982 O O . GLY B 1 80 ? 12.398 -23.047 -15.164 1 90.44 80 GLY B O 1
ATOM 3983 N N . GLN B 1 81 ? 12.266 -25.219 -15.258 1 87.81 81 GLN B N 1
ATOM 3984 C CA . GLN B 1 81 ? 13.273 -25.344 -16.297 1 87.81 81 GLN B CA 1
ATOM 3985 C C . GLN B 1 81 ? 12.719 -24.906 -17.656 1 87.81 81 GLN B C 1
ATOM 3987 O O . GLN B 1 81 ? 13.445 -24.344 -18.469 1 87.81 81 GLN B O 1
ATOM 3992 N N . LEU B 1 82 ? 11.461 -25.094 -17.859 1 85.75 82 LEU B N 1
ATOM 3993 C CA . LEU B 1 82 ? 10.828 -24.734 -19.125 1 85.75 82 LEU B CA 1
ATOM 3994 C C . LEU B 1 82 ? 10.547 -23.234 -19.172 1 85.75 82 LEU B C 1
ATOM 3996 O O . LEU B 1 82 ? 10.539 -22.625 -20.25 1 85.75 82 LEU B O 1
ATOM 4000 N N . ALA B 1 83 ? 10.188 -22.672 -18 1 78.56 83 ALA B N 1
ATOM 4001 C CA . ALA B 1 83 ? 9.852 -21.266 -17.938 1 78.56 83 ALA B CA 1
ATOM 4002 C C . ALA B 1 83 ? 10.961 -20.406 -18.547 1 78.56 83 ALA B C 1
ATOM 4004 O O . ALA B 1 83 ? 10.688 -19.422 -19.234 1 78.56 83 ALA B O 1
ATOM 4005 N N . GLY B 1 84 ? 12.117 -20.703 -18.281 1 67.44 84 GLY B N 1
ATOM 4006 C CA . GLY B 1 84 ? 13.242 -19.969 -18.828 1 67.44 84 GLY B CA 1
ATOM 4007 C C . GLY B 1 84 ? 13.289 -20.016 -20.344 1 67.44 84 GLY B C 1
ATOM 4008 O O . GLY B 1 84 ? 13.828 -19.109 -20.984 1 67.44 84 GLY B O 1
ATOM 4009 N N . LEU B 1 85 ? 12.641 -21.016 -20.922 1 67.94 85 LEU B N 1
ATOM 4010 C CA . LEU B 1 85 ? 12.672 -21.219 -22.375 1 67.94 85 LEU B CA 1
ATOM 4011 C C . LEU B 1 85 ? 11.461 -20.578 -23.031 1 67.94 85 LEU B C 1
ATOM 4013 O O . LEU B 1 85 ? 11.547 -20.125 -24.172 1 67.94 85 LEU B O 1
ATOM 4017 N N . LEU B 1 86 ? 10.359 -20.641 -22.312 1 61.72 86 LEU B N 1
ATOM 4018 C CA . LEU B 1 86 ? 9.102 -20.266 -22.938 1 61.72 86 LEU B CA 1
ATOM 4019 C C . LEU B 1 86 ? 8.688 -18.859 -22.516 1 61.72 86 LEU B C 1
ATOM 4021 O O . LEU B 1 86 ? 8.25 -18.062 -23.344 1 61.72 86 LEU B O 1
ATOM 4025 N N . TRP B 1 87 ? 8.664 -18.547 -21.266 1 54.81 87 TRP B N 1
ATOM 4026 C CA . TRP B 1 87 ? 8.031 -17.375 -20.688 1 54.81 87 TRP B CA 1
ATOM 4027 C C . TRP B 1 87 ? 9.055 -16.25 -20.484 1 54.81 87 TRP B C 1
ATOM 4029 O O . TRP B 1 87 ? 8.695 -15.07 -20.469 1 54.81 87 TRP B O 1
ATOM 4039 N N . GLU B 1 88 ? 10.227 -16.672 -20.156 1 51.47 88 GLU B N 1
ATOM 4040 C CA . GLU B 1 88 ? 11.203 -15.656 -19.766 1 51.47 88 GLU B CA 1
ATOM 4041 C C . GLU B 1 88 ? 11.945 -15.117 -20.984 1 51.47 88 GLU B C 1
ATOM 4043 O O . GLU B 1 88 ? 13.047 -14.578 -20.859 1 51.47 88 GLU B O 1
ATOM 4048 N N . ARG B 1 89 ? 11.297 -15.469 -22.141 1 48.75 89 ARG B N 1
ATOM 4049 C CA . ARG B 1 89 ? 11.93 -14.844 -23.281 1 48.75 89 ARG B CA 1
ATOM 4050 C C . ARG B 1 89 ? 11.617 -13.344 -23.328 1 48.75 89 ARG B C 1
ATOM 4052 O O . ARG B 1 89 ? 10.469 -12.938 -23.156 1 48.75 89 ARG B O 1
ATOM 4059 N N . GLY B 1 90 ? 12.297 -12.586 -22.641 1 48.56 90 GLY B N 1
ATOM 4060 C CA . GLY B 1 90 ? 12.25 -11.133 -22.547 1 48.56 90 GLY B CA 1
ATOM 4061 C C . GLY B 1 90 ? 11.5 -10.484 -23.688 1 48.56 90 GLY B C 1
ATOM 4062 O O . GLY B 1 90 ? 11.109 -11.164 -24.641 1 48.56 90 GLY B O 1
ATOM 4063 N N . ASP B 1 91 ? 10.977 -9.266 -23.5 1 47.72 91 ASP B N 1
ATOM 4064 C CA . ASP B 1 91 ? 10.344 -8.391 -24.484 1 47.72 91 ASP B CA 1
ATOM 4065 C C . ASP B 1 91 ? 11.008 -8.523 -25.859 1 47.72 91 ASP B C 1
ATOM 4067 O O . ASP B 1 91 ? 10.438 -8.117 -26.875 1 47.72 91 ASP B O 1
ATOM 4071 N N . ASP B 1 92 ? 12.188 -9.07 -25.875 1 47.91 92 ASP B N 1
ATOM 4072 C CA . ASP B 1 92 ? 12.93 -9.078 -27.141 1 47.91 92 ASP B CA 1
ATOM 4073 C C . ASP B 1 92 ? 12.789 -10.422 -27.844 1 47.91 92 ASP B C 1
ATOM 4075 O O . ASP B 1 92 ? 13.578 -10.75 -28.734 1 47.91 92 ASP B O 1
ATOM 4079 N N . ALA B 1 93 ? 11.953 -11.242 -27.453 1 51.81 93 ALA B N 1
ATOM 4080 C CA . ALA B 1 93 ? 11.82 -12.523 -28.141 1 51.81 93 ALA B CA 1
ATOM 4081 C C . ALA B 1 93 ? 11.422 -12.312 -29.609 1 51.81 93 ALA B C 1
ATOM 4083 O O . ALA B 1 93 ? 10.531 -11.508 -29.906 1 51.81 93 ALA B O 1
ATOM 4084 N N . ARG B 1 94 ? 12.281 -12.898 -30.469 1 59.12 94 ARG B N 1
ATOM 4085 C CA . ARG B 1 94 ? 12.039 -12.852 -31.922 1 59.12 94 ARG B CA 1
ATOM 4086 C C . ARG B 1 94 ? 10.625 -13.32 -32.25 1 59.12 94 ARG B C 1
ATOM 4088 O O . ARG B 1 94 ? 10.117 -14.25 -31.625 1 59.12 94 ARG B O 1
ATOM 4095 N N . THR B 1 95 ? 9.883 -12.57 -32.938 1 61.19 95 THR B N 1
ATOM 4096 C CA . THR B 1 95 ? 8.609 -13.031 -33.469 1 61.19 95 THR B CA 1
ATOM 4097 C C . THR B 1 95 ? 8.781 -14.336 -34.25 1 61.19 95 THR B C 1
ATOM 4099 O O . THR B 1 95 ? 9.906 -14.703 -34.625 1 61.19 95 THR B O 1
ATOM 4102 N N . LEU B 1 96 ? 7.758 -15.18 -34.281 1 61.34 96 LEU B N 1
ATOM 4103 C CA . LEU B 1 96 ? 7.785 -16.406 -35.094 1 61.34 96 LEU B CA 1
ATOM 4104 C C . LEU B 1 96 ? 8.352 -16.125 -36.469 1 61.34 96 LEU B C 1
ATOM 4106 O O . LEU B 1 96 ? 9.141 -16.922 -37 1 61.34 96 LEU B O 1
ATOM 4110 N N . ALA B 1 97 ? 8.023 -15.07 -37 1 64.19 97 ALA B N 1
ATOM 4111 C CA . ALA B 1 97 ? 8.484 -14.68 -38.344 1 64.19 97 ALA B CA 1
ATOM 4112 C C . ALA B 1 97 ? 9.992 -14.445 -38.344 1 64.19 97 ALA B C 1
ATOM 4114 O O . ALA B 1 97 ? 10.68 -14.836 -39.281 1 64.19 97 ALA B O 1
ATOM 4115 N N . GLN B 1 98 ? 10.375 -13.789 -37.344 1 71 98 GLN B N 1
ATOM 4116 C CA . GLN B 1 98 ? 11.805 -13.508 -37.281 1 71 98 GLN B CA 1
ATOM 4117 C C . GLN B 1 98 ? 12.602 -14.789 -37.062 1 71 98 GLN B C 1
ATOM 4119 O O . GLN B 1 98 ? 13.688 -14.953 -37.625 1 71 98 GLN B O 1
ATOM 4124 N N . ALA B 1 99 ? 11.969 -15.648 -36.375 1 73.44 99 ALA B N 1
ATOM 4125 C CA . ALA B 1 99 ? 12.633 -16.922 -36.094 1 73.44 99 ALA B CA 1
ATOM 4126 C C . ALA B 1 99 ? 12.742 -17.766 -37.344 1 73.44 99 ALA B C 1
ATOM 4128 O O . ALA B 1 99 ? 13.766 -18.422 -37.594 1 73.44 99 ALA B O 1
ATOM 4129 N N . LEU B 1 100 ? 11.797 -17.688 -38.188 1 75.12 100 LEU B N 1
ATOM 4130 C CA . LEU B 1 100 ? 11.742 -18.531 -39.406 1 75.12 100 LEU B CA 1
ATOM 4131 C C . LEU B 1 100 ? 12.695 -18.016 -40.469 1 75.12 100 LEU B C 1
ATOM 4133 O O . LEU B 1 100 ? 12.914 -18.688 -41.469 1 75.12 100 LEU B O 1
ATOM 4137 N N . ARG B 1 101 ? 13.305 -16.844 -40.188 1 82.06 101 ARG B N 1
ATOM 4138 C CA . ARG B 1 101 ? 14.312 -16.344 -41.094 1 82.06 101 ARG B CA 1
ATOM 4139 C C . ARG B 1 101 ? 15.648 -17.062 -40.875 1 82.06 101 ARG B C 1
ATOM 4141 O O . ARG B 1 101 ? 16.5 -17.078 -41.781 1 82.06 101 ARG B O 1
ATOM 4148 N N . ASP B 1 102 ? 15.789 -17.672 -39.875 1 83.56 102 ASP B N 1
ATOM 4149 C CA . ASP B 1 102 ? 16.969 -18.469 -39.562 1 83.56 102 ASP B CA 1
ATOM 4150 C C . ASP B 1 102 ? 16.891 -19.844 -40.188 1 83.56 102 ASP B C 1
ATOM 4152 O O . ASP B 1 102 ? 15.953 -20.594 -39.938 1 83.56 102 ASP B O 1
ATOM 4156 N N . PRO B 1 103 ? 17.812 -20.172 -41.094 1 85.62 103 PRO B N 1
ATOM 4157 C CA . PRO B 1 103 ? 17.781 -21.453 -41.781 1 85.62 103 PRO B CA 1
ATOM 4158 C C . PRO B 1 103 ? 17.781 -22.641 -40.812 1 85.62 103 PRO B C 1
ATOM 4160 O O . PRO B 1 103 ? 17.219 -23.703 -41.125 1 85.62 103 PRO B O 1
ATOM 4163 N N . ARG B 1 104 ? 18.453 -22.453 -39.781 1 83.5 104 ARG B N 1
ATOM 4164 C CA . ARG B 1 104 ? 18.484 -23.516 -38.781 1 83.5 104 ARG B CA 1
ATOM 4165 C C . ARG B 1 104 ? 17.109 -23.797 -38.219 1 83.5 104 ARG B C 1
ATOM 4167 O O . ARG B 1 104 ? 16.75 -24.953 -38 1 83.5 104 ARG B O 1
ATOM 4174 N N . VAL B 1 105 ? 16.406 -22.797 -38.062 1 86.12 105 VAL B N 1
ATOM 4175 C CA . VAL B 1 105 ? 15.039 -22.906 -37.531 1 86.12 105 VAL B CA 1
ATOM 4176 C C . VAL B 1 105 ? 14.141 -23.562 -38.594 1 86.12 105 VAL B C 1
ATOM 4178 O O . VAL B 1 105 ? 13.336 -24.438 -38.281 1 86.12 105 VAL B O 1
ATOM 4181 N N . ARG B 1 106 ? 14.281 -23.234 -39.75 1 89.38 106 ARG B N 1
ATOM 4182 C CA . ARG B 1 106 ? 13.477 -23.812 -40.812 1 89.38 106 ARG B CA 1
ATOM 4183 C C . ARG B 1 106 ? 13.742 -25.312 -40.969 1 89.38 106 ARG B C 1
ATOM 4185 O O . ARG B 1 106 ? 12.82 -26.094 -41.156 1 89.38 106 ARG B O 1
ATOM 4192 N N . ALA B 1 107 ? 14.961 -25.609 -40.875 1 90.25 107 ALA B N 1
ATOM 4193 C CA . ALA B 1 107 ? 15.336 -27.016 -40.969 1 90.25 107 ALA B CA 1
ATOM 4194 C C . ALA B 1 107 ? 14.727 -27.828 -39.812 1 90.25 107 ALA B C 1
ATOM 4196 O O . ALA B 1 107 ? 14.281 -28.953 -40.031 1 90.25 107 ALA B O 1
ATOM 4197 N N . ALA B 1 108 ? 14.844 -27.25 -38.719 1 88.62 108 ALA B N 1
ATOM 4198 C CA . ALA B 1 108 ? 14.281 -27.922 -37.562 1 88.62 108 ALA B CA 1
ATOM 4199 C C . ALA B 1 108 ? 12.773 -28.109 -37.688 1 88.62 108 ALA B C 1
ATOM 4201 O O . ALA B 1 108 ? 12.242 -29.156 -37.344 1 88.62 108 ALA B O 1
ATOM 4202 N N . VAL B 1 109 ? 12.117 -27.109 -38.219 1 88.31 109 VAL B N 1
ATOM 4203 C CA . VAL B 1 109 ? 10.672 -27.172 -38.406 1 88.31 109 VAL B CA 1
ATOM 4204 C C . VAL B 1 109 ? 10.336 -28.25 -39.438 1 88.31 109 VAL B C 1
ATOM 4206 O O . VAL B 1 109 ? 9.391 -29.016 -39.25 1 88.31 109 VAL B O 1
ATOM 4209 N N . ARG B 1 110 ? 11.102 -28.312 -40.438 1 89.75 110 ARG B N 1
ATOM 4210 C CA . ARG B 1 110 ? 10.922 -29.359 -41.438 1 89.75 110 ARG B CA 1
ATOM 4211 C C . ARG B 1 110 ? 11.141 -30.734 -40.844 1 89.75 110 ARG B C 1
ATOM 4213 O O . ARG B 1 110 ? 10.438 -31.688 -41.188 1 89.75 110 ARG B O 1
ATOM 4220 N N . GLY B 1 111 ? 12.141 -30.797 -40.062 1 89.88 111 GLY B N 1
ATOM 4221 C CA . GLY B 1 111 ? 12.398 -32.062 -39.375 1 89.88 111 GLY B CA 1
ATOM 4222 C C . GLY B 1 111 ? 11.258 -32.5 -38.469 1 89.88 111 GLY B C 1
ATOM 4223 O O . GLY B 1 111 ? 10.891 -33.656 -38.469 1 89.88 111 GLY B O 1
ATOM 4224 N N . LEU B 1 112 ? 10.758 -31.578 -37.75 1 88.94 112 LEU B N 1
ATOM 4225 C CA . LEU B 1 112 ? 9.625 -31.875 -36.875 1 88.94 112 LEU B CA 1
ATOM 4226 C C . LEU B 1 112 ? 8.398 -32.281 -37.719 1 88.94 112 LEU B C 1
ATOM 4228 O O . LEU B 1 112 ? 7.672 -33.188 -37.312 1 88.94 112 LEU B O 1
ATOM 4232 N N . ALA B 1 113 ? 8.18 -31.578 -38.781 1 90.25 113 ALA B N 1
ATOM 4233 C CA . ALA B 1 113 ? 7.059 -31.891 -39.688 1 90.25 113 ALA B CA 1
ATOM 4234 C C . ALA B 1 113 ? 7.203 -33.281 -40.281 1 90.25 113 ALA B C 1
ATOM 4236 O O . ALA B 1 113 ? 6.215 -34 -40.438 1 90.25 113 ALA B O 1
ATOM 4237 N N . ALA B 1 114 ? 8.375 -33.562 -40.531 1 91 114 ALA B N 1
ATOM 4238 C CA . ALA B 1 114 ? 8.641 -34.875 -41.125 1 91 114 ALA B CA 1
ATOM 4239 C C . ALA B 1 114 ? 8.383 -35.969 -40.094 1 91 114 ALA B C 1
ATOM 4241 O O . ALA B 1 114 ? 7.918 -37.062 -40.469 1 91 114 ALA B O 1
ATOM 4242 N N . MET B 1 115 ? 8.656 -35.719 -38.938 1 89.31 115 MET B N 1
ATOM 4243 C CA . MET B 1 115 ? 8.469 -36.688 -37.875 1 89.31 115 MET B CA 1
ATOM 4244 C C . MET B 1 115 ? 6.988 -36.844 -37.531 1 89.31 115 MET B C 1
ATOM 4246 O O . MET B 1 115 ? 6.516 -37.938 -37.25 1 89.31 115 MET B O 1
ATOM 4250 N N . ALA B 1 116 ? 6.238 -35.812 -37.531 1 86.06 116 ALA B N 1
ATOM 4251 C CA . ALA B 1 116 ? 4.875 -35.75 -37 1 86.06 116 ALA B CA 1
ATOM 4252 C C . ALA B 1 116 ? 3.854 -36 -38.094 1 86.06 116 ALA B C 1
ATOM 4254 O O . ALA B 1 116 ? 2.74 -36.438 -37.844 1 86.06 116 ALA B O 1
ATOM 4255 N N . GLY B 1 117 ? 4.117 -35.781 -39.344 1 81.12 117 GLY B N 1
ATOM 4256 C CA . GLY B 1 117 ? 3.096 -35.594 -40.344 1 81.12 117 GLY B CA 1
ATOM 4257 C C . GLY B 1 117 ? 2.256 -34.344 -40.125 1 81.12 117 GLY B C 1
ATOM 4258 O O . GLY B 1 117 ? 1.457 -34.281 -39.188 1 81.12 117 GLY B O 1
ATOM 4259 N N . PRO B 1 118 ? 2.49 -33.312 -40.781 1 69.94 118 PRO B N 1
ATOM 4260 C CA . PRO B 1 118 ? 1.937 -32.031 -40.438 1 69.94 118 PRO B CA 1
ATOM 4261 C C . PRO B 1 118 ? 0.411 -31.984 -40.469 1 69.94 118 PRO B C 1
ATOM 4263 O O . PRO B 1 118 ? -0.215 -31.109 -39.906 1 69.94 118 PRO B O 1
ATOM 4266 N N . PHE B 1 119 ? -0.252 -32.844 -41.094 1 79 119 PHE B N 1
ATOM 4267 C CA . PHE B 1 119 ? -1.7 -32.812 -41.25 1 79 119 PHE B CA 1
ATOM 4268 C C . PHE B 1 119 ? -2.357 -34.062 -40.688 1 79 119 PHE B C 1
ATOM 4270 O O . PHE B 1 119 ? -1.737 -35.125 -40.656 1 79 119 PHE B O 1
ATOM 4277 N N . PRO B 1 120 ? -3.617 -33.75 -40.094 1 80.56 120 PRO B N 1
ATOM 4278 C CA . PRO B 1 120 ? -4.367 -32.5 -39.844 1 80.56 120 PRO B CA 1
ATOM 4279 C C . PRO B 1 120 ? -4.004 -31.844 -38.531 1 80.56 120 PRO B C 1
ATOM 4281 O O . PRO B 1 120 ? -3.516 -32.5 -37.625 1 80.56 120 PRO B O 1
ATOM 4284 N N . PRO B 1 121 ? -4.266 -30.641 -38.469 1 86.69 121 PRO B N 1
ATOM 4285 C CA . PRO B 1 121 ? -4.094 -30 -37.156 1 86.69 121 PRO B CA 1
ATOM 4286 C C . PRO B 1 121 ? -5.039 -30.562 -36.125 1 86.69 121 PRO B C 1
ATOM 4288 O O . PRO B 1 121 ? -6.25 -30.656 -36.344 1 86.69 121 PRO B O 1
ATOM 4291 N N . PRO B 1 122 ? -4.473 -31.016 -35.094 1 90 122 PRO B N 1
ATOM 4292 C CA . PRO B 1 122 ? -5.352 -31.531 -34.062 1 90 122 PRO B CA 1
ATOM 4293 C C . PRO B 1 122 ? -6.293 -30.484 -33.5 1 90 122 PRO B C 1
ATOM 4295 O O . PRO B 1 122 ? -5.887 -29.328 -33.281 1 90 122 PRO B O 1
ATOM 4298 N N . PRO B 1 123 ? -7.535 -30.812 -33.312 1 90.25 123 PRO B N 1
ATOM 4299 C CA . PRO B 1 123 ? -8.445 -29.859 -32.688 1 90.25 123 PRO B CA 1
ATOM 4300 C C . PRO B 1 123 ? -8.039 -29.516 -31.25 1 90.25 123 PRO B C 1
ATOM 4302 O O . PRO B 1 123 ? -7.449 -30.344 -30.547 1 90.25 123 PRO B O 1
ATOM 4305 N N . PRO B 1 124 ? -8.344 -28.297 -30.891 1 90.62 124 PRO B N 1
ATOM 4306 C CA . PRO B 1 124 ? -8.07 -27.953 -29.5 1 90.62 124 PRO B CA 1
ATOM 4307 C C . PRO B 1 124 ? -8.844 -28.844 -28.516 1 90.62 124 PRO B C 1
ATOM 4309 O O . PRO B 1 124 ? -9.906 -29.375 -28.859 1 90.62 124 PRO B O 1
ATOM 4312 N N . PRO B 1 125 ? -8.188 -29.078 -27.344 1 92.31 125 PRO B N 1
ATOM 4313 C CA . PRO B 1 125 ? -8.93 -29.828 -26.328 1 92.31 125 PRO B CA 1
ATOM 4314 C C . PRO B 1 125 ? -10.281 -29.203 -26 1 92.31 125 PRO B C 1
ATOM 4316 O O . PRO B 1 125 ? -10.445 -27.984 -26.125 1 92.31 125 PRO B O 1
ATOM 4319 N N . ARG B 1 126 ? -11.211 -30 -25.562 1 87.62 126 ARG B N 1
ATOM 4320 C CA . ARG B 1 126 ? -12.57 -29.547 -25.297 1 87.62 126 ARG B CA 1
ATOM 4321 C C . ARG B 1 126 ? -12.594 -28.531 -24.172 1 87.62 126 ARG B C 1
ATOM 4323 O O . ARG B 1 126 ? -13.531 -27.734 -24.062 1 87.62 126 ARG B O 1
ATOM 4330 N N . GLU B 1 127 ? -11.609 -28.562 -23.328 1 89.25 127 GLU B N 1
ATOM 4331 C CA . GLU B 1 127 ? -11.531 -27.672 -22.172 1 89.25 127 GLU B CA 1
ATOM 4332 C C . GLU B 1 127 ? -11.172 -26.25 -22.578 1 89.25 127 GLU B C 1
ATOM 4334 O O . GLU B 1 127 ? -11.297 -25.312 -21.781 1 89.25 127 GLU B O 1
ATOM 4339 N N . GLU B 1 128 ? -10.68 -26.062 -23.828 1 89.56 128 GLU B N 1
ATOM 4340 C CA . GLU B 1 128 ? -10.273 -24.734 -24.297 1 89.56 128 GLU B CA 1
ATOM 4341 C C . GLU B 1 128 ? -11.484 -23.859 -24.594 1 89.56 128 GLU B C 1
ATOM 4343 O O . GLU B 1 128 ? -12.43 -24.297 -25.25 1 89.56 128 GLU B O 1
ATOM 4348 N N . VAL B 1 129 ? -11.438 -22.594 -24 1 82.38 129 VAL B N 1
ATOM 4349 C CA . VAL B 1 129 ? -12.562 -21.688 -24.188 1 82.38 129 VAL B CA 1
ATOM 4350 C C . VAL B 1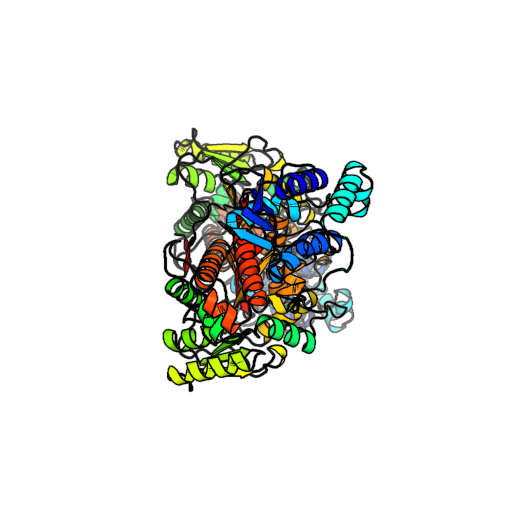 129 ? -12.484 -21.031 -25.562 1 82.38 129 VAL B C 1
ATOM 4352 O O . VAL B 1 129 ? -11.398 -20.656 -26.016 1 82.38 129 VAL B O 1
ATOM 4355 N N . ARG B 1 130 ? -13.664 -21 -26.281 1 69.94 130 ARG B N 1
ATOM 4356 C CA . ARG B 1 130 ? -13.742 -20.344 -27.578 1 69.94 130 ARG B CA 1
ATOM 4357 C C . ARG B 1 130 ? -13.859 -18.828 -27.406 1 69.94 130 ARG B C 1
ATOM 4359 O O . ARG B 1 130 ? -14.703 -18.344 -26.656 1 69.94 130 ARG B O 1
ATOM 4366 N N . ARG B 1 131 ? -12.797 -18.094 -27.594 1 63.22 131 ARG B N 1
ATOM 4367 C CA . ARG B 1 131 ? -12.656 -16.672 -27.344 1 63.22 131 ARG B CA 1
ATOM 4368 C C . ARG B 1 131 ? -13.727 -15.875 -28.078 1 63.22 131 ARG B C 1
ATOM 4370 O O . ARG B 1 131 ? -13.922 -16.047 -29.281 1 63.22 131 ARG B O 1
ATOM 4377 N N . ALA B 1 132 ? -14.844 -15.484 -27.359 1 53.94 132 ALA B N 1
ATOM 4378 C CA . ALA B 1 132 ? -15.609 -14.422 -28 1 53.94 132 ALA B CA 1
ATOM 4379 C C . ALA B 1 132 ? -14.797 -13.133 -28.078 1 53.94 132 ALA B C 1
ATOM 4381 O O . ALA B 1 132 ? -13.898 -12.906 -27.266 1 53.94 132 ALA B O 1
ATOM 4382 N N . ARG B 1 133 ? -14.812 -12.375 -29.031 1 50.78 133 ARG B N 1
ATOM 4383 C CA . ARG B 1 133 ? -14.18 -11.094 -29.328 1 50.78 133 ARG B CA 1
ATOM 4384 C C . ARG B 1 133 ? -14.523 -10.062 -28.25 1 50.78 133 ARG B C 1
ATOM 4386 O O . ARG B 1 133 ? -15.68 -9.93 -27.859 1 50.78 133 ARG B O 1
ATOM 4393 N N . GLY B 1 134 ? -13.5 -9.469 -27.391 1 55.56 134 GLY B N 1
ATOM 4394 C CA . GLY B 1 134 ? -13.531 -8.211 -26.656 1 55.56 134 GLY B CA 1
ATOM 4395 C C . GLY B 1 134 ? -13.516 -8.391 -25.156 1 55.56 134 GLY B C 1
ATOM 4396 O O . GLY B 1 134 ? -13.961 -9.422 -24.641 1 55.56 134 GLY B O 1
ATOM 4397 N N . HIS B 1 135 ? -12.57 -7.977 -24.422 1 59.16 135 HIS B N 1
ATOM 4398 C CA . HIS B 1 135 ? -12.438 -7.898 -22.969 1 59.16 135 HIS B CA 1
ATOM 4399 C C . HIS B 1 135 ? -13.508 -6.996 -22.359 1 59.16 135 HIS B C 1
ATOM 4401 O O . HIS B 1 135 ? -13.227 -5.859 -21.984 1 59.16 135 HIS B O 1
ATOM 4407 N N . LEU B 1 136 ? -14.797 -7.469 -22.594 1 62.81 136 LEU B N 1
ATOM 4408 C CA . LEU B 1 136 ? -15.82 -6.574 -22.062 1 62.81 136 LEU B CA 1
ATOM 4409 C C . LEU B 1 136 ? -16.359 -7.098 -20.734 1 62.81 136 LEU B C 1
ATOM 4411 O O . LEU B 1 136 ? -16.844 -8.234 -20.656 1 62.81 136 LEU B O 1
ATOM 4415 N N . HIS B 1 137 ? -15.867 -6.75 -19.594 1 66.94 137 HIS B N 1
ATOM 4416 C CA . HIS B 1 137 ? -16.359 -7.082 -18.25 1 66.94 137 HIS B CA 1
ATOM 4417 C C . HIS B 1 137 ? -17.812 -6.637 -18.078 1 66.94 137 HIS B C 1
ATOM 4419 O O . HIS B 1 137 ? -18.109 -5.812 -17.203 1 66.94 137 HIS B O 1
ATOM 4425 N N . THR B 1 138 ? -18.672 -7.242 -18.906 1 70.94 138 THR B N 1
ATOM 4426 C CA . THR B 1 138 ? -20.109 -7.082 -18.734 1 70.94 138 THR B CA 1
ATOM 4427 C C . THR B 1 138 ? -20.656 -8.109 -17.75 1 70.94 138 THR B C 1
ATOM 4429 O O . THR B 1 138 ? -19.953 -9.047 -17.375 1 70.94 138 THR B O 1
ATOM 4432 N N . ARG B 1 139 ? -21.875 -7.906 -17.328 1 74.75 139 ARG B N 1
ATOM 4433 C CA . ARG B 1 139 ? -22.516 -8.852 -16.422 1 74.75 139 ARG B CA 1
ATOM 4434 C C . ARG B 1 139 ? -22.547 -10.258 -17.016 1 74.75 139 ARG B C 1
ATOM 4436 O O . ARG B 1 139 ? -22.25 -11.234 -16.328 1 74.75 139 ARG B O 1
ATOM 4443 N N . ARG B 1 140 ? -22.875 -10.312 -18.188 1 72.12 140 ARG B N 1
ATOM 4444 C CA . ARG B 1 140 ? -22.984 -11.594 -18.875 1 72.12 140 ARG B CA 1
ATOM 4445 C C . ARG B 1 140 ? -21.625 -12.242 -19.047 1 72.12 140 ARG B C 1
ATOM 4447 O O . ARG B 1 140 ? -21.453 -13.438 -18.797 1 72.12 140 ARG B O 1
ATOM 4454 N N . SER B 1 141 ? -20.688 -11.492 -19.453 1 73.56 141 SER B N 1
ATOM 4455 C CA . SER B 1 141 ? -19.344 -12.031 -19.656 1 73.56 141 SER B CA 1
ATOM 4456 C C . SER B 1 141 ? -18.719 -12.484 -18.344 1 73.56 141 SER B C 1
ATOM 4458 O O . SER B 1 141 ? -18.047 -13.508 -18.297 1 73.56 141 SER B O 1
ATOM 4460 N N . ASP B 1 142 ? -18.969 -11.734 -17.328 1 73.38 142 ASP B N 1
ATOM 4461 C CA . ASP B 1 142 ? -18.422 -12.109 -16.016 1 73.38 142 ASP B CA 1
ATOM 4462 C C . ASP B 1 142 ? -19.031 -13.422 -15.531 1 73.38 142 ASP B C 1
ATOM 4464 O O . ASP B 1 142 ? -18.328 -14.281 -15 1 73.38 142 ASP B O 1
ATOM 4468 N N . ARG B 1 143 ? -20.281 -13.57 -15.672 1 73.75 143 ARG B N 1
ATOM 4469 C CA . ARG B 1 143 ? -20.969 -14.789 -15.273 1 73.75 143 ARG B CA 1
ATOM 4470 C C . ARG B 1 143 ? -20.422 -16 -16.031 1 73.75 143 ARG B C 1
ATOM 4472 O O . ARG B 1 143 ? -20.203 -17.062 -15.453 1 73.75 143 ARG B O 1
ATOM 4479 N N . ARG B 1 144 ? -20.188 -15.852 -17.328 1 71.88 144 ARG B N 1
ATOM 4480 C CA . ARG B 1 144 ? -19.672 -16.938 -18.156 1 71.88 144 ARG B CA 1
ATOM 4481 C C . ARG B 1 144 ? -18.266 -17.344 -17.703 1 71.88 144 ARG B C 1
ATOM 4483 O O . ARG B 1 144 ? -17.953 -18.531 -17.641 1 71.88 144 ARG B O 1
ATOM 4490 N N . ALA B 1 145 ? -17.547 -16.359 -17.438 1 69.06 145 ALA B N 1
ATOM 4491 C CA . ALA B 1 145 ? -16.188 -16.625 -17 1 69.06 145 ALA B CA 1
ATOM 4492 C C . ALA B 1 145 ? -16.172 -17.375 -15.672 1 69.06 145 ALA B C 1
ATOM 4494 O O . ALA B 1 145 ? -15.414 -18.328 -15.492 1 69.06 145 ALA B O 1
ATOM 4495 N N . ILE B 1 146 ? -16.953 -16.922 -14.852 1 69.06 146 ILE B N 1
ATOM 4496 C CA . ILE B 1 146 ? -17.062 -17.547 -13.539 1 69.06 146 ILE B CA 1
ATOM 4497 C C . ILE B 1 146 ? -17.578 -18.984 -13.688 1 69.06 146 ILE B C 1
ATOM 4499 O O . ILE B 1 146 ? -17.062 -19.906 -13.055 1 69.06 146 ILE B O 1
ATOM 4503 N N . SER B 1 147 ? -18.516 -19.125 -14.469 1 69.75 147 SER B N 1
ATOM 4504 C CA . SER B 1 147 ? -19.094 -20.438 -14.703 1 69.75 147 SER B CA 1
ATOM 4505 C C . SER B 1 147 ? -18.047 -21.406 -15.25 1 69.75 147 SER B C 1
ATOM 4507 O O . SER B 1 147 ? -17.953 -22.547 -14.805 1 69.75 147 SER B O 1
ATOM 4509 N N . HIS B 1 148 ? -17.328 -20.984 -16.141 1 68.81 148 HIS B N 1
ATOM 4510 C CA . HIS B 1 148 ? -16.297 -21.828 -16.734 1 68.81 148 HIS B CA 1
ATOM 4511 C C . HIS B 1 148 ? -15.305 -22.328 -15.68 1 68.81 148 HIS B C 1
ATOM 4513 O O . HIS B 1 148 ? -14.969 -23.5 -15.656 1 68.81 148 HIS B O 1
ATOM 4519 N N . HIS B 1 149 ? -14.922 -21.5 -14.859 1 71.88 149 HIS B N 1
ATOM 4520 C CA . HIS B 1 149 ? -13.898 -21.844 -13.867 1 71.88 149 HIS B CA 1
ATOM 4521 C C . HIS B 1 149 ? -14.492 -22.672 -12.734 1 71.88 149 HIS B C 1
ATOM 4523 O O . HIS B 1 149 ? -13.828 -23.578 -12.211 1 71.88 149 HIS B O 1
ATOM 4529 N N . TYR B 1 150 ? -15.688 -22.391 -12.453 1 71.81 150 TYR B N 1
ATOM 4530 C CA . TYR B 1 150 ? -16.219 -22.969 -11.219 1 71.81 150 TYR B CA 1
ATOM 4531 C C . TYR B 1 150 ? -17.141 -24.141 -11.516 1 71.81 150 TYR B C 1
ATOM 4533 O O . TYR B 1 150 ? -17.578 -24.844 -10.602 1 71.81 150 TYR B O 1
ATOM 4541 N N . ASP B 1 151 ? -17.219 -24.484 -12.805 1 71.88 151 ASP B N 1
ATOM 4542 C CA . ASP B 1 151 ? -18.125 -25.547 -13.172 1 71.88 151 ASP B CA 1
ATOM 4543 C C . ASP B 1 151 ? -17.422 -26.906 -13.18 1 71.88 151 ASP B C 1
ATOM 4545 O O . ASP B 1 151 ? -17.484 -27.641 -14.164 1 71.88 151 ASP B O 1
ATOM 4549 N N . VAL B 1 152 ? -16.641 -27.234 -12.227 1 78.81 152 VAL B N 1
ATOM 4550 C CA . VAL B 1 152 ? -16.016 -28.562 -12.086 1 78.81 152 VAL B CA 1
ATOM 4551 C C . VAL B 1 152 ? -16.703 -29.328 -10.953 1 78.81 152 VAL B C 1
ATOM 4553 O O . VAL B 1 152 ? -16.422 -30.516 -10.75 1 78.81 152 VAL B O 1
ATOM 4556 N N . GLY B 1 153 ? -17.625 -28.703 -10.289 1 85.12 153 GLY B N 1
ATOM 4557 C CA . GLY B 1 153 ? -18.422 -29.359 -9.258 1 85.12 153 GLY B CA 1
ATOM 4558 C C . GLY B 1 153 ? -17.812 -29.219 -7.871 1 85.12 153 GLY B C 1
ATOM 4559 O O . GLY B 1 153 ? -16.594 -29.141 -7.727 1 85.12 153 GLY B O 1
ATOM 4560 N N . ASN B 1 154 ? -18.578 -29.297 -6.875 1 90.81 154 ASN B N 1
ATOM 4561 C CA . ASN B 1 154 ? -18.172 -29.078 -5.492 1 90.81 154 ASN B CA 1
ATOM 4562 C C . ASN B 1 154 ? -17.281 -30.203 -4.984 1 90.81 154 ASN B C 1
ATOM 4564 O O . ASN B 1 154 ? -16.375 -29.984 -4.191 1 90.81 154 ASN B O 1
ATOM 4568 N N . ASP B 1 155 ? -17.547 -31.422 -5.477 1 92.31 155 ASP B N 1
ATOM 4569 C CA . ASP B 1 155 ? -16.766 -32.562 -5.039 1 92.31 155 ASP B CA 1
ATOM 4570 C C . ASP B 1 155 ? -15.305 -32.438 -5.473 1 92.31 155 ASP B C 1
ATOM 4572 O O . ASP B 1 155 ? -14.391 -32.812 -4.73 1 92.31 155 ASP B O 1
ATOM 4576 N N . PHE B 1 156 ? -15.125 -31.984 -6.672 1 94.56 156 PHE B N 1
ATOM 4577 C CA . PHE B 1 156 ? -13.773 -31.75 -7.164 1 94.56 156 PHE B CA 1
ATOM 4578 C C . PHE B 1 156 ? -13.062 -30.688 -6.312 1 94.56 156 PHE B C 1
ATOM 4580 O O . PHE B 1 156 ? -11.914 -30.891 -5.906 1 94.56 156 PHE B O 1
ATOM 4587 N N . TYR B 1 157 ? -13.766 -29.609 -5.984 1 94.88 157 TYR B N 1
ATOM 4588 C CA . TYR B 1 157 ? -13.172 -28.547 -5.18 1 94.88 157 TYR B CA 1
ATOM 4589 C C . TYR B 1 157 ? -12.844 -29.047 -3.777 1 94.88 157 TYR B C 1
ATOM 4591 O O . TYR B 1 157 ? -11.812 -28.688 -3.211 1 94.88 157 TYR B O 1
ATOM 4599 N N . GLU B 1 158 ? -13.703 -29.797 -3.264 1 95.06 158 GLU B N 1
ATOM 4600 C CA . GLU B 1 158 ? -13.461 -30.328 -1.922 1 95.06 158 GLU B CA 1
ATOM 4601 C C . GLU B 1 158 ? -12.195 -31.172 -1.881 1 95.06 158 GLU B C 1
ATOM 4603 O O . GLU B 1 158 ? -11.461 -31.156 -0.89 1 95.06 158 GLU B O 1
ATOM 4608 N N . LEU B 1 159 ? -12.008 -31.922 -2.965 1 95.75 159 LEU B N 1
ATOM 4609 C CA . LEU B 1 159 ? -10.812 -32.75 -3.082 1 95.75 159 LEU B CA 1
ATOM 4610 C C . LEU B 1 159 ? -9.555 -31.906 -3.094 1 95.75 159 LEU B C 1
ATOM 4612 O O . LEU B 1 159 ? -8.547 -32.25 -2.475 1 95.75 159 LEU B O 1
ATOM 4616 N N . VAL B 1 160 ? -9.617 -30.766 -3.723 1 96.81 160 VAL B N 1
ATOM 4617 C CA . VAL B 1 160 ? -8.453 -29.922 -3.965 1 96.81 160 VAL B CA 1
ATOM 4618 C C . VAL B 1 160 ? -8.25 -28.969 -2.789 1 96.81 160 VAL B C 1
ATOM 4620 O O . VAL B 1 160 ? -7.156 -28.891 -2.229 1 96.81 160 VAL B O 1
ATOM 4623 N N . LEU B 1 161 ? -9.336 -28.312 -2.314 1 97.44 161 LEU B N 1
ATOM 4624 C CA . LEU B 1 161 ? -9.258 -27.219 -1.361 1 97.44 161 LEU B CA 1
ATOM 4625 C C . LEU B 1 161 ? -9.273 -27.734 0.072 1 97.44 161 LEU B C 1
ATOM 4627 O O . LEU B 1 161 ? -8.852 -27.047 0.996 1 97.44 161 LEU B O 1
ATOM 4631 N N . GLY B 1 162 ? -9.789 -28.969 0.271 1 95.94 162 GLY B N 1
ATOM 4632 C CA . GLY B 1 162 ? -10.016 -29.484 1.612 1 95.94 162 GLY B CA 1
ATOM 4633 C C . GLY B 1 162 ? -11.375 -29.109 2.17 1 95.94 162 GLY B C 1
ATOM 4634 O O . GLY B 1 162 ? -12.18 -28.469 1.494 1 95.94 162 GLY B O 1
ATOM 4635 N N . PRO B 1 163 ? -11.625 -29.516 3.354 1 94.25 163 PRO B N 1
ATOM 4636 C CA . PRO B 1 163 ? -12.969 -29.406 3.928 1 94.25 163 PRO B CA 1
ATOM 4637 C C . PRO B 1 163 ? -13.391 -27.969 4.168 1 94.25 163 PRO B C 1
ATOM 4639 O O . PRO B 1 163 ? -14.594 -27.688 4.281 1 94.25 163 PRO B O 1
ATOM 4642 N N . SER B 1 164 ? -12.445 -27.078 4.215 1 94.19 164 SER B N 1
ATOM 4643 C CA . SER B 1 164 ? -12.789 -25.688 4.484 1 94.19 164 SER B CA 1
ATOM 4644 C C . SER B 1 164 ? -13.398 -25.016 3.254 1 94.19 164 SER B C 1
ATOM 4646 O O . SER B 1 164 ? -14.086 -24 3.369 1 94.19 164 SER B O 1
ATOM 4648 N N . MET B 1 165 ? -13.102 -25.5 2.088 1 96 165 MET B N 1
ATOM 4649 C CA . MET B 1 165 ? -13.609 -25 0.815 1 96 165 MET B CA 1
ATOM 4650 C C . MET B 1 165 ? -13.258 -23.531 0.638 1 96 165 MET B C 1
ATOM 4652 O O . MET B 1 165 ? -14.078 -22.734 0.17 1 96 165 MET B O 1
ATOM 4656 N N . VAL B 1 166 ? -12.086 -23.141 1.126 1 96.44 166 VAL B N 1
ATOM 4657 C CA . VAL B 1 166 ? -11.586 -21.781 0.921 1 96.44 166 VAL B CA 1
ATOM 4658 C C . VAL B 1 166 ? -10.727 -21.734 -0.342 1 96.44 166 VAL B C 1
ATOM 4660 O O . VAL B 1 166 ? -9.648 -22.328 -0.391 1 96.44 166 VAL B O 1
ATOM 4663 N N . TYR B 1 167 ? -11.195 -21.047 -1.355 1 95.12 167 TYR B N 1
ATOM 4664 C CA . TYR B 1 167 ? -10.477 -20.953 -2.619 1 95.12 167 TYR B CA 1
ATOM 4665 C C . TYR B 1 167 ? -9.766 -19.625 -2.748 1 95.12 167 TYR B C 1
ATOM 4667 O O . TYR B 1 167 ? -10.094 -18.812 -3.617 1 95.12 167 TYR B O 1
ATOM 4675 N N . SER B 1 168 ? -8.844 -19.344 -1.927 1 97 168 SER B N 1
ATOM 4676 C CA . SER B 1 168 ? -7.961 -18.188 -1.903 1 97 168 SER B CA 1
ATOM 4677 C C . SER B 1 168 ? -6.723 -18.453 -1.056 1 97 168 SER B C 1
ATOM 4679 O O . SER B 1 168 ? -6.617 -19.5 -0.409 1 97 168 SER B O 1
ATOM 4681 N N . CYS B 1 169 ? -5.84 -17.547 -1.067 1 98 169 CYS B N 1
ATOM 4682 C CA . CYS B 1 169 ? -4.582 -17.625 -0.334 1 98 169 CYS B CA 1
ATOM 4683 C C . CYS B 1 169 ? -4.828 -17.906 1.145 1 98 169 CYS B C 1
ATOM 4685 O O . CYS B 1 169 ? -5.66 -17.234 1.771 1 98 169 CYS B O 1
ATOM 4687 N N . ALA B 1 170 ? -4.148 -18.938 1.704 1 98.69 170 ALA B N 1
ATOM 4688 C CA . ALA B 1 170 ? -4.168 -19.188 3.145 1 98.69 170 ALA B CA 1
ATOM 4689 C C . ALA B 1 170 ? -3.117 -18.328 3.857 1 98.69 170 ALA B C 1
ATOM 4691 O O . ALA B 1 170 ? -2.496 -17.453 3.246 1 98.69 170 ALA B O 1
ATOM 4692 N N . TYR B 1 171 ? -3.031 -18.391 5.172 1 98.69 171 TYR B N 1
ATOM 4693 C CA . TYR B 1 171 ? -2.074 -17.656 6 1 98.69 171 TYR B CA 1
ATOM 4694 C C . TYR B 1 171 ? -1.304 -18.609 6.91 1 98.69 171 TYR B C 1
ATOM 4696 O O . TYR B 1 171 ? -1.784 -18.969 7.984 1 98.69 171 TYR B O 1
ATOM 4704 N N . TRP B 1 172 ? -0.085 -18.906 6.504 1 98.5 172 TRP B N 1
ATOM 4705 C CA . TRP B 1 172 ? 0.673 -20 7.094 1 98.5 172 TRP B CA 1
ATOM 4706 C C . TRP B 1 172 ? 1.497 -19.516 8.281 1 98.5 172 TRP B C 1
ATOM 4708 O O . TRP B 1 172 ? 2.195 -18.5 8.188 1 98.5 172 TRP B O 1
ATOM 4718 N N . ALA B 1 173 ? 1.449 -20.234 9.406 1 96.38 173 ALA B N 1
ATOM 4719 C CA . ALA B 1 173 ? 2.314 -19.953 10.547 1 96.38 173 ALA B CA 1
ATOM 4720 C C . ALA B 1 173 ? 3.732 -20.469 10.297 1 96.38 173 ALA B C 1
ATOM 4722 O O . ALA B 1 173 ? 4.703 -19.859 10.766 1 96.38 173 ALA B O 1
ATOM 4723 N N . ALA B 1 174 ? 3.799 -21.531 9.633 1 96 174 ALA B N 1
ATOM 4724 C CA . ALA B 1 174 ? 5.039 -22.188 9.203 1 96 174 ALA B CA 1
ATOM 4725 C C . ALA B 1 174 ? 4.824 -22.984 7.93 1 96 174 ALA B C 1
ATOM 4727 O O . ALA B 1 174 ? 3.707 -23.438 7.648 1 96 174 ALA B O 1
ATOM 4728 N N . PRO B 1 175 ? 5.906 -23.219 7.215 1 94.88 175 PRO B N 1
ATOM 4729 C CA . PRO B 1 175 ? 5.75 -23.938 5.945 1 94.88 175 PRO B CA 1
ATOM 4730 C C . PRO B 1 175 ? 5.246 -25.375 6.133 1 94.88 175 PRO B C 1
ATOM 4732 O O . PRO B 1 175 ? 4.625 -25.938 5.227 1 94.88 175 PRO B O 1
ATOM 4735 N N . ASP B 1 176 ? 5.457 -25.922 7.285 1 95.75 176 ASP B N 1
ATOM 4736 C CA . ASP B 1 176 ? 5.086 -27.328 7.492 1 95.75 176 ASP B CA 1
ATOM 4737 C C . ASP B 1 176 ? 3.742 -27.438 8.211 1 95.75 176 ASP B C 1
ATOM 4739 O O . ASP B 1 176 ? 3.357 -28.516 8.656 1 95.75 176 ASP B O 1
ATOM 4743 N N . GLY B 1 177 ? 3.025 -26.312 8.344 1 96.88 177 GLY B N 1
ATOM 4744 C CA . GLY B 1 177 ? 1.689 -26.359 8.922 1 96.88 177 GLY B CA 1
ATOM 4745 C C . GLY B 1 177 ? 0.683 -27.062 8.031 1 96.88 177 GLY B C 1
ATOM 4746 O O . GLY B 1 177 ? 1.018 -27.5 6.93 1 96.88 177 GLY B O 1
ATOM 4747 N N . THR B 1 178 ? -0.533 -27.203 8.523 1 97.75 178 THR B N 1
ATOM 4748 C CA . THR B 1 178 ? -1.574 -27.859 7.746 1 97.75 178 THR B CA 1
ATOM 4749 C C . THR B 1 178 ? -2.369 -26.844 6.934 1 97.75 178 THR B C 1
ATOM 4751 O O . THR B 1 178 ? -2.494 -25.688 7.336 1 97.75 178 THR B O 1
ATOM 4754 N N . LEU B 1 179 ? -2.865 -27.266 5.801 1 98.19 179 LEU B N 1
ATOM 4755 C CA . LEU B 1 179 ? -3.695 -26.406 4.953 1 98.19 179 LEU B CA 1
ATOM 4756 C C . LEU B 1 179 ? -4.91 -25.906 5.719 1 98.19 179 LEU B C 1
ATOM 4758 O O . LEU B 1 179 ? -5.258 -24.719 5.621 1 98.19 179 LEU B O 1
ATOM 4762 N N . GLU B 1 180 ? -5.547 -26.766 6.504 1 97.81 180 GLU B N 1
ATOM 4763 C CA . GLU B 1 180 ? -6.746 -26.422 7.262 1 97.81 180 GLU B CA 1
ATOM 4764 C C . GLU B 1 180 ? -6.469 -25.297 8.266 1 97.81 180 GLU B C 1
ATOM 4766 O O . GLU B 1 180 ? -7.223 -24.328 8.344 1 97.81 180 GLU B O 1
ATOM 4771 N N . ASP B 1 181 ? -5.344 -25.422 8.969 1 98.38 181 ASP B N 1
ATOM 4772 C CA . ASP B 1 181 ? -4.98 -24.391 9.938 1 98.38 181 ASP B CA 1
ATOM 4773 C C . ASP B 1 181 ? -4.668 -23.062 9.242 1 98.38 181 ASP B C 1
ATOM 4775 O O . ASP B 1 181 ? -5.078 -22 9.719 1 98.38 181 ASP B O 1
ATOM 4779 N N . ALA B 1 182 ? -3.945 -23.109 8.188 1 98.69 182 ALA B N 1
ATOM 4780 C CA . ALA B 1 182 ? -3.564 -21.906 7.453 1 98.69 182 ALA B CA 1
ATOM 4781 C C . ALA B 1 182 ? -4.789 -21.188 6.887 1 98.69 182 ALA B C 1
ATOM 4783 O O . ALA B 1 182 ? -4.855 -19.953 6.875 1 98.69 182 ALA B O 1
ATOM 4784 N N . GLN B 1 183 ? -5.738 -22 6.367 1 98.69 183 GLN B N 1
ATOM 4785 C CA . GLN B 1 183 ? -6.965 -21.422 5.828 1 98.69 183 GLN B CA 1
ATOM 4786 C C . GLN B 1 183 ? -7.793 -20.766 6.93 1 98.69 183 GLN B C 1
ATOM 4788 O O . GLN B 1 183 ? -8.32 -19.656 6.746 1 98.69 183 GLN B O 1
ATOM 4793 N N . ARG B 1 184 ? -7.879 -21.422 8.055 1 98.38 184 ARG B N 1
ATOM 4794 C CA . ARG B 1 184 ? -8.562 -20.828 9.211 1 98.38 184 ARG B CA 1
ATOM 4795 C C . ARG B 1 184 ? -7.891 -19.531 9.641 1 98.38 184 ARG B C 1
ATOM 4797 O O . ARG B 1 184 ? -8.57 -18.547 9.914 1 98.38 184 ARG B O 1
ATOM 4804 N N . ASP B 1 185 ? -6.574 -19.578 9.68 1 98.56 185 ASP B N 1
ATOM 4805 C CA . ASP B 1 185 ? -5.82 -18.406 10.125 1 98.56 185 ASP B CA 1
ATOM 4806 C C . ASP B 1 185 ? -6.039 -17.234 9.18 1 98.56 185 ASP B C 1
ATOM 4808 O O . ASP B 1 185 ? -6.066 -16.078 9.617 1 98.56 185 ASP B O 1
ATOM 4812 N N . LYS B 1 186 ? -6.141 -17.516 7.914 1 98.69 186 LYS B N 1
ATOM 4813 C CA . LYS B 1 186 ? -6.387 -16.438 6.961 1 98.69 186 LYS B CA 1
ATOM 4814 C C . LYS B 1 186 ? -7.762 -15.805 7.188 1 98.69 186 LYS B C 1
ATOM 4816 O O . LYS B 1 186 ? -7.902 -14.578 7.145 1 98.69 186 LYS B O 1
ATOM 4821 N N . LEU B 1 187 ? -8.781 -16.609 7.406 1 98.75 187 LEU B N 1
ATOM 4822 C CA . LEU B 1 187 ? -10.109 -16.078 7.695 1 98.75 187 LEU B CA 1
ATOM 4823 C C . LEU B 1 187 ? -10.086 -15.227 8.961 1 98.75 187 LEU B C 1
ATOM 4825 O O . LEU B 1 187 ? -10.688 -14.148 8.992 1 98.75 187 LEU B O 1
ATOM 4829 N N . GLU B 1 188 ? -9.367 -15.703 9.938 1 98.44 188 GLU B N 1
ATOM 4830 C CA . GLU B 1 188 ? -9.25 -14.969 11.188 1 98.44 188 GLU B CA 1
ATOM 4831 C C . GLU B 1 188 ? -8.516 -13.648 10.977 1 98.44 188 GLU B C 1
ATOM 4833 O O . GLU B 1 188 ? -8.883 -12.625 11.555 1 98.44 188 GLU B O 1
ATOM 4838 N N . LEU B 1 189 ? -7.461 -13.688 10.195 1 98.5 189 LEU B N 1
ATOM 4839 C CA . LEU B 1 189 ? -6.707 -12.477 9.898 1 98.5 189 LEU B CA 1
ATOM 4840 C C . LEU B 1 189 ? -7.613 -11.406 9.289 1 98.5 189 LEU B C 1
ATOM 4842 O O . LEU B 1 189 ? -7.539 -10.234 9.672 1 98.5 189 LEU B O 1
ATOM 4846 N N . VAL B 1 190 ? -8.453 -11.828 8.352 1 98.69 190 VAL B N 1
ATOM 4847 C CA . VAL B 1 190 ? -9.391 -10.906 7.715 1 98.69 190 VAL B CA 1
ATOM 4848 C C . VAL B 1 190 ? -10.328 -10.32 8.766 1 98.69 190 VAL B C 1
ATOM 4850 O O . VAL B 1 190 ? -10.555 -9.109 8.789 1 98.69 190 VAL B O 1
ATOM 4853 N N . CYS B 1 191 ? -10.859 -11.18 9.633 1 98.69 191 CYS B N 1
ATOM 4854 C CA . CYS B 1 191 ? -11.789 -10.734 10.656 1 98.69 191 CYS B CA 1
ATOM 4855 C C . CYS B 1 191 ? -11.133 -9.727 11.594 1 98.69 191 CYS B C 1
ATOM 4857 O O . CYS B 1 191 ? -11.742 -8.727 11.969 1 98.69 191 CYS B O 1
ATOM 4859 N N . ARG B 1 192 ? -9.906 -9.984 11.977 1 97.94 192 ARG B N 1
ATOM 4860 C CA . ARG B 1 192 ? -9.188 -9.102 12.883 1 97.94 192 ARG B CA 1
ATOM 4861 C C . ARG B 1 192 ? -8.906 -7.75 12.227 1 97.94 192 ARG B C 1
ATOM 4863 O O . ARG B 1 192 ? -9.078 -6.703 12.852 1 97.94 192 ARG B O 1
ATOM 4870 N N . LYS B 1 193 ? -8.469 -7.781 11.008 1 98.38 193 LYS B N 1
ATOM 4871 C CA . LYS B 1 193 ? -8.188 -6.543 10.297 1 98.38 193 LYS B CA 1
ATOM 4872 C C . LYS B 1 193 ? -9.453 -5.703 10.125 1 98.38 193 LYS B C 1
ATOM 4874 O O . LYS B 1 193 ? -9.398 -4.473 10.188 1 98.38 193 LYS B O 1
ATOM 4879 N N . LEU B 1 194 ? -10.578 -6.406 9.984 1 98.62 194 LEU B N 1
ATOM 4880 C CA . LEU B 1 194 ? -11.852 -5.715 9.844 1 98.62 194 LEU B CA 1
ATOM 4881 C C . LEU B 1 194 ? -12.414 -5.316 11.203 1 98.62 194 LEU B C 1
ATOM 4883 O O . LEU B 1 194 ? -13.422 -4.609 11.281 1 98.62 194 LEU B O 1
ATOM 4887 N N . ASP B 1 195 ? -11.805 -5.734 12.258 1 97.69 195 ASP B N 1
ATOM 4888 C CA . ASP B 1 195 ? -12.227 -5.457 13.625 1 97.69 195 ASP B CA 1
ATOM 4889 C C . ASP B 1 195 ? -13.68 -5.871 13.852 1 97.69 195 ASP B C 1
ATOM 4891 O O . ASP B 1 195 ? -14.5 -5.07 14.305 1 97.69 195 ASP B O 1
ATOM 4895 N N . LEU B 1 196 ? -14.008 -7.109 13.445 1 98.44 196 LEU B N 1
ATOM 4896 C CA . LEU B 1 196 ? -15.375 -7.602 13.578 1 98.44 196 LEU B CA 1
ATOM 4897 C C . LEU B 1 196 ? -15.719 -7.883 15.031 1 98.44 196 LEU B C 1
ATOM 4899 O O . LEU B 1 196 ? -14.906 -8.438 15.773 1 98.44 196 LEU B O 1
ATOM 4903 N N . ARG B 1 197 ? -16.844 -7.434 15.406 1 97.75 197 ARG B N 1
ATOM 4904 C CA . ARG B 1 197 ? -17.406 -7.598 16.75 1 97.75 197 ARG B CA 1
ATOM 4905 C C . ARG B 1 197 ? -18.891 -7.969 16.688 1 97.75 197 ARG B C 1
ATOM 4907 O O . ARG B 1 197 ? -19.547 -7.707 15.68 1 97.75 197 ARG B O 1
ATOM 4914 N N . PRO B 1 198 ? -19.344 -8.555 17.797 1 98.31 198 PRO B N 1
ATOM 4915 C CA . PRO B 1 198 ? -20.766 -8.945 17.797 1 98.31 198 PRO B CA 1
ATOM 4916 C C . PRO B 1 198 ? -21.688 -7.773 17.5 1 98.31 198 PRO B C 1
ATOM 4918 O O . PRO B 1 198 ? -21.5 -6.672 18.016 1 98.31 198 PRO B O 1
ATOM 4921 N N . GLY B 1 199 ? -22.609 -8.047 16.656 1 97 199 GLY B N 1
ATOM 4922 C CA . GLY B 1 199 ? -23.625 -7.047 16.344 1 97 199 GLY B CA 1
ATOM 4923 C C . GLY B 1 199 ? -23.344 -6.289 15.062 1 97 199 GLY B C 1
ATOM 4924 O O . GLY B 1 199 ? -24.234 -5.637 14.516 1 97 199 GLY B O 1
ATOM 4925 N N . LEU B 1 200 ? -22.203 -6.379 14.555 1 98.5 200 LEU B N 1
ATOM 4926 C CA . LEU B 1 200 ? -21.859 -5.684 13.312 1 98.5 200 LEU B CA 1
ATOM 4927 C C . LEU B 1 200 ? -22.422 -6.422 12.102 1 98.5 200 LEU B C 1
ATOM 4929 O O . LEU B 1 200 ? -22.719 -7.613 12.188 1 98.5 200 LEU B O 1
ATOM 4933 N N . ARG B 1 201 ? -22.609 -5.723 10.992 1 98.81 201 ARG B N 1
ATOM 4934 C CA . ARG B 1 201 ? -23.047 -6.273 9.719 1 98.81 201 ARG B CA 1
ATOM 4935 C C . ARG B 1 201 ? -21.906 -6.328 8.719 1 98.81 201 ARG B C 1
ATOM 4937 O O . ARG B 1 201 ? -21.266 -5.312 8.438 1 98.81 201 ARG B O 1
ATOM 4944 N N . LEU B 1 202 ? -21.672 -7.543 8.188 1 98.88 202 LEU B N 1
ATOM 4945 C CA . LEU B 1 202 ? -20.594 -7.773 7.223 1 98.88 202 LEU B CA 1
ATOM 4946 C C . LEU B 1 202 ? -21.156 -8.141 5.855 1 98.88 202 LEU B C 1
ATOM 4948 O O . LEU B 1 202 ? -22.047 -8.992 5.754 1 98.88 202 LEU B O 1
ATOM 4952 N N . LEU B 1 203 ? -20.719 -7.445 4.812 1 98.94 203 LEU B N 1
ATOM 4953 C CA . LEU B 1 203 ? -20.969 -7.871 3.438 1 98.94 203 LEU B CA 1
ATOM 4954 C C . LEU B 1 203 ? -19.766 -8.625 2.885 1 98.94 203 LEU B C 1
ATOM 4956 O O . LEU B 1 203 ? -18.656 -8.086 2.846 1 98.94 203 LEU B O 1
ATOM 4960 N N . ASP B 1 204 ? -19.984 -9.859 2.551 1 98.75 204 ASP B N 1
ATOM 4961 C CA . ASP B 1 204 ? -18.953 -10.664 1.909 1 98.75 204 ASP B CA 1
ATOM 4962 C C . ASP B 1 204 ? -19.172 -10.758 0.402 1 98.75 204 ASP B C 1
ATOM 4964 O O . ASP B 1 204 ? -19.969 -11.586 -0.062 1 98.75 204 ASP B O 1
ATOM 4968 N N . VAL B 1 205 ? -18.391 -9.953 -0.346 1 97.88 205 VAL B N 1
ATOM 4969 C CA . VAL B 1 205 ? -18.547 -9.867 -1.794 1 97.88 205 VAL B CA 1
ATOM 4970 C C . VAL B 1 205 ? -17.75 -10.992 -2.465 1 97.88 205 VAL B C 1
ATOM 4972 O O . VAL B 1 205 ? -16.531 -11.07 -2.322 1 97.88 205 VAL B O 1
ATOM 4975 N N . GLY B 1 206 ? -18.438 -11.773 -3.26 1 95.38 206 GLY B N 1
ATOM 4976 C CA . GLY B 1 206 ? -17.812 -12.992 -3.75 1 95.38 206 GLY B CA 1
ATOM 4977 C C . GLY B 1 206 ? -17.578 -14.023 -2.662 1 95.38 206 GLY B C 1
ATOM 4978 O O . GLY B 1 206 ? -16.453 -14.492 -2.477 1 95.38 206 GLY B O 1
ATOM 4979 N N . CYS B 1 207 ? -18.703 -14.477 -2.078 1 97.19 207 CYS B N 1
ATOM 4980 C CA . CYS B 1 207 ? -18.578 -15.219 -0.83 1 97.19 207 CYS B CA 1
ATOM 4981 C C . CYS B 1 207 ? -18.219 -16.672 -1.095 1 97.19 207 CYS B C 1
ATOM 4983 O O . CYS B 1 207 ? -17.906 -17.422 -0.164 1 97.19 207 CYS B O 1
ATOM 4985 N N . GLY B 1 208 ? -18.203 -17.094 -2.348 1 94.69 208 GLY B N 1
ATOM 4986 C CA . GLY B 1 208 ? -17.875 -18.484 -2.654 1 94.69 208 GLY B CA 1
ATOM 4987 C C . GLY B 1 208 ? -18.75 -19.484 -1.907 1 94.69 208 GLY B C 1
ATOM 4988 O O . GLY B 1 208 ? -19.969 -19.375 -1.912 1 94.69 208 GLY B O 1
ATOM 4989 N N . TRP B 1 209 ? -18.125 -20.406 -1.279 1 96.81 209 TRP B N 1
ATOM 4990 C CA . TRP B 1 209 ? -18.844 -21.469 -0.587 1 96.81 209 TRP B CA 1
ATOM 4991 C C . TRP B 1 209 ? -19.172 -21.047 0.842 1 96.81 209 TRP B C 1
ATOM 4993 O O . TRP B 1 209 ? -19.531 -21.891 1.669 1 96.81 209 TRP B O 1
ATOM 5003 N N . GLY B 1 210 ? -18.984 -19.781 1.182 1 97.81 210 GLY B N 1
ATOM 5004 C CA . GLY B 1 210 ? -19.516 -19.203 2.414 1 97.81 210 GLY B CA 1
ATOM 5005 C C . GLY B 1 210 ? -18.562 -19.344 3.586 1 97.81 210 GLY B C 1
ATOM 5006 O O . GLY B 1 210 ? -18.922 -19.078 4.73 1 97.81 210 GLY B O 1
ATOM 5007 N N . SER B 1 211 ? -17.297 -19.719 3.342 1 98.25 211 SER B N 1
ATOM 5008 C CA . SER B 1 211 ? -16.359 -19.984 4.43 1 98.25 211 SER B CA 1
ATOM 5009 C C . SER B 1 211 ? -16.109 -18.734 5.262 1 98.25 211 SER B C 1
ATOM 5011 O O . SER B 1 211 ? -16.078 -18.797 6.492 1 98.25 211 SER B O 1
ATOM 5013 N N . MET B 1 212 ? -15.898 -17.625 4.613 1 98.69 212 MET B N 1
ATOM 5014 C CA . MET B 1 212 ? -15.68 -16.375 5.324 1 98.69 212 MET B CA 1
ATOM 5015 C C . MET B 1 212 ? -16.922 -15.977 6.129 1 98.69 212 MET B C 1
ATOM 5017 O O . MET B 1 212 ? -16.812 -15.578 7.289 1 98.69 212 MET B O 1
ATOM 5021 N N . ALA B 1 213 ? -18.094 -16.109 5.508 1 98.75 213 ALA B N 1
ATOM 5022 C CA . ALA B 1 213 ? -19.344 -15.758 6.156 1 98.75 213 ALA B CA 1
ATOM 5023 C C . ALA B 1 213 ? -19.562 -16.578 7.418 1 98.75 213 ALA B C 1
ATOM 5025 O O . ALA B 1 213 ? -19.875 -16.047 8.477 1 98.75 213 ALA B O 1
ATOM 5026 N N . VAL B 1 214 ? -19.406 -17.875 7.281 1 98.69 214 VAL B N 1
ATOM 5027 C CA . VAL B 1 214 ? -19.625 -18.797 8.398 1 98.69 214 VAL B CA 1
ATOM 5028 C C . VAL B 1 214 ? -18.625 -18.5 9.516 1 98.69 214 VAL B C 1
ATOM 5030 O O . VAL B 1 214 ? -19 -18.406 10.688 1 98.69 214 VAL B O 1
ATOM 5033 N N . HIS B 1 215 ? -17.344 -18.344 9.148 1 98.75 215 HIS B N 1
ATOM 5034 C CA . HIS B 1 215 ? -16.312 -18.062 10.141 1 98.75 215 HIS B CA 1
ATOM 5035 C C . HIS B 1 215 ? -16.594 -16.766 10.898 1 98.75 215 HIS B C 1
ATOM 5037 O O . HIS B 1 215 ? -16.531 -16.734 12.133 1 98.75 215 HIS B O 1
ATOM 5043 N N . ALA B 1 216 ? -16.906 -15.711 10.203 1 98.88 216 ALA B N 1
ATOM 5044 C CA . ALA B 1 216 ? -17.172 -14.398 10.805 1 98.88 216 ALA B CA 1
ATOM 5045 C C . ALA B 1 216 ? -18.359 -14.461 11.75 1 98.88 216 ALA B C 1
ATOM 5047 O O . ALA B 1 216 ? -18.312 -13.922 12.859 1 98.88 216 ALA B O 1
ATOM 5048 N N . ALA B 1 217 ? -19.422 -15.102 11.305 1 98.81 217 ALA B N 1
ATOM 5049 C CA . ALA B 1 217 ? -20.625 -15.203 12.133 1 98.81 217 ALA B CA 1
ATOM 5050 C C . ALA B 1 217 ? -20.359 -16.062 13.367 1 98.81 217 ALA B C 1
ATOM 5052 O O . ALA B 1 217 ? -20.75 -15.695 14.477 1 98.81 217 ALA B O 1
ATOM 5053 N N . ARG B 1 218 ? -19.719 -17.172 13.188 1 98.38 218 ARG B N 1
ATOM 5054 C CA . ARG B 1 218 ? -19.531 -18.141 14.25 1 98.38 218 ARG B CA 1
ATOM 5055 C C . ARG B 1 218 ? -18.531 -17.625 15.289 1 98.38 218 ARG B C 1
ATOM 5057 O O . ARG B 1 218 ? -18.797 -17.703 16.484 1 98.38 218 ARG B O 1
ATOM 5064 N N . GLU B 1 219 ? -17.391 -17.062 14.859 1 98.38 219 GLU B N 1
ATOM 5065 C CA . GLU B 1 219 ? -16.297 -16.734 15.758 1 98.38 219 GLU B CA 1
ATOM 5066 C C . GLU B 1 219 ? -16.422 -15.312 16.297 1 98.38 219 GLU B C 1
ATOM 5068 O O . GLU B 1 219 ? -15.93 -15.008 17.375 1 98.38 219 GLU B O 1
ATOM 5073 N N . HIS B 1 220 ? -17.172 -14.422 15.531 1 98.5 220 HIS B N 1
ATOM 5074 C CA . HIS B 1 220 ? -17.141 -13.016 15.922 1 98.5 220 HIS B CA 1
ATOM 5075 C C . HIS B 1 220 ? -18.547 -12.461 16.109 1 98.5 220 HIS B C 1
ATOM 5077 O O . HIS B 1 220 ? -18.719 -11.289 16.438 1 98.5 220 HIS B O 1
ATOM 5083 N N . GLY B 1 221 ? -19.547 -13.203 15.844 1 98.25 221 GLY B N 1
ATOM 5084 C CA . GLY B 1 221 ? -20.906 -12.867 16.203 1 98.25 221 GLY B CA 1
ATOM 5085 C C . GLY B 1 221 ? -21.516 -11.797 15.32 1 98.25 221 GLY B C 1
ATOM 5086 O O . GLY B 1 221 ? -22.391 -11.047 15.75 1 98.25 221 GLY B O 1
ATOM 5087 N N . VAL B 1 222 ? -21.062 -11.695 14.078 1 98.62 222 VAL B N 1
ATOM 5088 C CA . VAL B 1 222 ? -21.578 -10.672 13.18 1 98.62 222 VAL B CA 1
ATOM 5089 C C . VAL B 1 222 ? -22.719 -11.25 12.344 1 98.62 222 VAL B C 1
ATOM 5091 O O . VAL B 1 222 ? -22.859 -12.469 12.234 1 98.62 222 VAL B O 1
ATOM 5094 N N . SER B 1 223 ? -23.562 -10.383 11.836 1 98.75 223 SER B N 1
ATOM 5095 C CA . SER B 1 223 ? -24.516 -10.742 10.781 1 98.75 223 SER B CA 1
ATOM 5096 C C . SER B 1 223 ? -23.891 -10.57 9.398 1 98.75 223 SER B C 1
ATOM 5098 O O . SER B 1 223 ? -23.312 -9.531 9.102 1 98.75 223 SER B O 1
ATOM 5100 N N . VAL B 1 224 ? -24.047 -11.609 8.547 1 98.88 224 VAL B N 1
ATOM 5101 C CA . VAL B 1 224 ? -23.312 -11.578 7.281 1 98.88 224 VAL B CA 1
ATOM 5102 C C . VAL B 1 224 ? -24.297 -11.719 6.117 1 98.88 224 VAL B C 1
ATOM 5104 O O . VAL B 1 224 ? -25.234 -12.523 6.172 1 98.88 224 VAL B O 1
ATOM 5107 N N . VAL B 1 225 ? -24.125 -10.859 5.145 1 98.88 225 VAL B N 1
ATOM 5108 C CA . VAL B 1 225 ? -24.688 -11.062 3.814 1 98.88 225 VAL B CA 1
ATOM 5109 C C . VAL B 1 225 ? -23.578 -11.438 2.838 1 98.88 225 VAL B C 1
ATOM 5111 O O . VAL B 1 225 ? -22.641 -10.672 2.635 1 98.88 225 VAL B O 1
ATOM 5114 N N . GLY B 1 226 ? -23.672 -12.656 2.32 1 98.69 226 GLY B N 1
ATOM 5115 C CA . GLY B 1 226 ? -22.75 -13.086 1.282 1 98.69 226 GLY B CA 1
ATOM 5116 C C . GLY B 1 226 ? -23.375 -13.117 -0.099 1 98.69 226 GLY B C 1
ATOM 5117 O O . GLY B 1 226 ? -24.484 -13.617 -0.27 1 98.69 226 GLY B O 1
ATOM 5118 N N . VAL B 1 227 ? -22.625 -12.562 -1.085 1 98 227 VAL B N 1
ATOM 5119 C CA . VAL B 1 227 ? -23.188 -12.562 -2.436 1 98 227 VAL B CA 1
ATOM 5120 C C . VAL B 1 227 ? -22.234 -13.312 -3.379 1 98 227 VAL B C 1
ATOM 5122 O O . VAL B 1 227 ? -21.016 -13.195 -3.266 1 98 227 VAL B O 1
ATOM 5125 N N . THR B 1 228 ? -22.75 -14.117 -4.223 1 94.69 228 THR B N 1
ATOM 5126 C CA . THR B 1 228 ? -22.047 -14.852 -5.273 1 94.69 228 THR B CA 1
ATOM 5127 C C . THR B 1 228 ? -22.875 -14.898 -6.547 1 94.69 228 THR B C 1
ATOM 5129 O O . THR B 1 228 ? -24.094 -14.664 -6.512 1 94.69 228 THR B O 1
ATOM 5132 N N . LEU B 1 229 ? -22.203 -15.117 -7.688 1 89.81 229 LEU B N 1
ATOM 5133 C CA . LEU B 1 229 ? -22.938 -15.234 -8.953 1 89.81 229 LEU B CA 1
ATOM 5134 C C . LEU B 1 229 ? -23.25 -16.688 -9.266 1 89.81 229 LEU B C 1
ATOM 5136 O O . LEU B 1 229 ? -24 -16.984 -10.195 1 89.81 229 LEU B O 1
ATOM 5140 N N . SER B 1 230 ? -22.703 -17.609 -8.461 1 89 230 SER B N 1
ATOM 5141 C CA . SER B 1 230 ? -22.844 -19.031 -8.719 1 89 230 SER B CA 1
ATOM 5142 C C . SER B 1 230 ? -23.969 -19.641 -7.883 1 89 230 SER B C 1
ATOM 5144 O O . SER B 1 230 ? -23.906 -19.641 -6.652 1 89 230 SER B O 1
ATOM 5146 N N . GLN B 1 231 ? -24.922 -20.266 -8.594 1 90.94 231 GLN B N 1
ATOM 5147 C CA . GLN B 1 231 ? -26.016 -20.953 -7.906 1 90.94 231 GLN B CA 1
ATOM 5148 C C . GLN B 1 231 ? -25.516 -22.156 -7.117 1 90.94 231 GLN B C 1
ATOM 5150 O O . GLN B 1 231 ? -25.969 -22.406 -5.996 1 90.94 231 GLN B O 1
ATOM 5155 N N . GLU B 1 232 ? -24.562 -22.812 -7.695 1 89 232 GLU B N 1
ATOM 5156 C CA . GLU B 1 232 ? -24 -24 -7.047 1 89 232 GLU B CA 1
ATOM 5157 C C . GLU B 1 232 ? -23.281 -23.625 -5.758 1 89 232 GLU B C 1
ATOM 5159 O O . GLU B 1 232 ? -23.422 -24.312 -4.742 1 89 232 GLU B O 1
ATOM 5164 N N . GLN B 1 233 ? -22.578 -22.562 -5.809 1 93.06 233 GLN B N 1
ATOM 5165 C CA . GLN B 1 233 ? -21.891 -22.078 -4.617 1 93.06 233 GLN B CA 1
ATOM 5166 C C . GLN B 1 233 ? -22.875 -21.672 -3.539 1 93.06 233 GLN B C 1
ATOM 5168 O O . GLN B 1 233 ? -22.703 -22 -2.363 1 93.06 233 GLN B O 1
ATOM 5173 N N . ALA B 1 234 ? -23.922 -21.016 -3.979 1 95.94 234 ALA B N 1
ATOM 5174 C CA . ALA B 1 234 ? -24.906 -20.5 -3.039 1 95.94 234 ALA B CA 1
ATOM 5175 C C . ALA B 1 234 ? -25.625 -21.656 -2.324 1 95.94 234 ALA B C 1
ATOM 5177 O O . ALA B 1 234 ? -25.844 -21.594 -1.111 1 95.94 234 ALA B O 1
ATOM 5178 N N . VAL B 1 235 ? -25.984 -22.641 -3.057 1 95.69 235 VAL B N 1
ATOM 5179 C CA . VAL B 1 235 ? -26.688 -23.781 -2.486 1 95.69 235 VAL B CA 1
ATOM 5180 C C . VAL B 1 235 ? -25.797 -24.469 -1.451 1 95.69 235 VAL B C 1
ATOM 5182 O O . VAL B 1 235 ? -26.25 -24.781 -0.346 1 95.69 235 VAL B O 1
ATOM 5185 N N . TYR B 1 236 ? -24.578 -24.672 -1.875 1 95.5 236 TYR B N 1
ATOM 5186 C CA . TYR B 1 236 ? -23.625 -25.281 -0.962 1 95.5 236 TYR B CA 1
ATOM 5187 C C . TYR B 1 236 ? -23.469 -24.453 0.303 1 95.5 236 TYR B C 1
ATOM 5189 O O . TYR B 1 236 ? -23.5 -24.984 1.414 1 95.5 236 TYR B O 1
ATOM 5197 N N . ALA B 1 237 ? -23.312 -23.188 0.179 1 97.56 237 ALA B N 1
ATOM 5198 C CA . ALA B 1 237 ? -23.094 -22.266 1.298 1 97.56 237 ALA B CA 1
ATOM 5199 C C . ALA B 1 237 ? -24.297 -22.25 2.229 1 97.56 237 ALA B C 1
ATOM 5201 O O . ALA B 1 237 ? -24.141 -22.234 3.453 1 97.56 237 ALA B O 1
ATOM 5202 N N . ARG B 1 238 ? -25.469 -22.219 1.682 1 98.38 238 ARG B N 1
ATOM 5203 C CA . ARG B 1 238 ? -26.688 -22.203 2.484 1 98.38 238 ARG B CA 1
ATOM 5204 C C . ARG B 1 238 ? -26.812 -23.469 3.322 1 98.38 238 ARG B C 1
ATOM 5206 O O . ARG B 1 238 ? -27.219 -23.422 4.484 1 98.38 238 ARG B O 1
ATOM 5213 N N . LYS B 1 239 ? -26.5 -24.547 2.691 1 97.81 239 LYS B N 1
ATOM 5214 C CA . LYS B 1 239 ? -26.531 -25.797 3.436 1 97.81 239 LYS B CA 1
ATOM 5215 C C . LYS B 1 239 ? -25.531 -25.766 4.598 1 97.81 239 LYS B C 1
ATOM 5217 O O . LYS B 1 239 ? -25.859 -26.188 5.707 1 97.81 239 LYS B O 1
ATOM 5222 N N . ARG B 1 240 ? -24.406 -25.312 4.305 1 97.25 240 ARG B N 1
ATOM 5223 C CA . ARG B 1 240 ? -23.391 -25.203 5.34 1 97.25 240 ARG B CA 1
ATOM 5224 C C . ARG B 1 240 ? -23.844 -24.312 6.477 1 97.25 240 ARG B C 1
ATOM 5226 O O . ARG B 1 240 ? -23.656 -24.625 7.652 1 97.25 240 ARG B O 1
ATOM 5233 N N . VAL B 1 241 ? -24.391 -23.172 6.137 1 98.44 241 VAL B N 1
ATOM 5234 C CA . VAL B 1 241 ? -24.906 -22.203 7.109 1 98.44 241 VAL B CA 1
ATOM 5235 C C . VAL B 1 241 ? -25.969 -22.875 7.992 1 98.44 241 VAL B C 1
ATOM 5237 O O . VAL B 1 241 ? -25.953 -22.719 9.211 1 98.44 241 VAL B O 1
ATOM 5240 N N . ALA B 1 242 ? -26.812 -23.656 7.387 1 98.31 242 ALA B N 1
ATOM 5241 C CA . ALA B 1 242 ? -27.859 -24.375 8.117 1 98.31 242 ALA B CA 1
ATOM 5242 C C . ALA B 1 242 ? -27.25 -25.422 9.039 1 98.31 242 ALA B C 1
ATOM 5244 O O . ALA B 1 242 ? -27.656 -25.547 10.203 1 98.31 242 ALA B O 1
ATOM 5245 N N . ASP B 1 243 ? -26.344 -26.172 8.5 1 97.69 243 ASP B N 1
ATOM 5246 C CA . ASP B 1 243 ? -25.688 -27.234 9.266 1 97.69 243 ASP B CA 1
ATOM 5247 C C . ASP B 1 243 ? -24.984 -26.672 10.5 1 97.69 243 ASP B C 1
ATOM 5249 O O . ASP B 1 243 ? -24.906 -27.344 11.531 1 97.69 243 ASP B O 1
ATOM 5253 N N . GLU B 1 244 ? -24.547 -25.422 10.398 1 97.25 244 GLU B N 1
ATOM 5254 C CA . GLU B 1 244 ? -23.828 -24.781 11.5 1 97.25 244 GLU B CA 1
ATOM 5255 C C . GLU B 1 244 ? -24.781 -24.031 12.422 1 97.25 244 GLU B C 1
ATOM 5257 O O . GLU B 1 244 ? -24.359 -23.453 13.422 1 97.25 244 GLU B O 1
ATOM 5262 N N . GLY B 1 245 ? -26.062 -23.984 12.078 1 98 245 GLY B N 1
ATOM 5263 C CA . GLY B 1 245 ? -27.047 -23.312 12.898 1 98 245 GLY B CA 1
ATOM 5264 C C . GLY B 1 245 ? -26.953 -21.797 12.828 1 98 245 GLY B C 1
ATOM 5265 O O . GLY B 1 245 ? -27.188 -21.109 13.82 1 98 245 GLY B O 1
ATOM 5266 N N . LEU B 1 246 ? -26.562 -21.281 11.664 1 98.5 246 LEU B N 1
ATOM 5267 C CA . LEU B 1 246 ? -26.281 -19.859 11.555 1 98.5 246 LEU B CA 1
ATOM 5268 C C . LEU B 1 246 ? -27.281 -19.172 10.625 1 98.5 246 LEU B C 1
ATOM 5270 O O . LEU B 1 246 ? -27.031 -18.078 10.109 1 98.5 246 LEU B O 1
ATOM 5274 N N . THR B 1 247 ? -28.438 -19.766 10.438 1 98.06 247 THR B N 1
ATOM 5275 C CA . THR B 1 247 ? -29.406 -19.281 9.461 1 98.06 247 THR B CA 1
ATOM 5276 C C . THR B 1 247 ? -29.969 -17.938 9.898 1 98.06 247 THR B C 1
ATOM 5278 O O . THR B 1 247 ? -30.453 -17.156 9.062 1 98.06 247 THR B O 1
ATOM 5281 N N . ASP B 1 248 ? -29.859 -17.625 11.133 1 97.62 248 ASP B N 1
ATOM 5282 C CA . ASP B 1 248 ? -30.375 -16.359 11.633 1 97.62 248 ASP B CA 1
ATOM 5283 C C . ASP B 1 248 ? -29.344 -15.234 11.453 1 97.62 248 ASP B C 1
ATOM 5285 O O . ASP B 1 248 ? -29.688 -14.055 11.562 1 97.62 248 ASP B O 1
ATOM 5289 N N . ARG B 1 249 ? -28.125 -15.57 11.156 1 98.06 249 ARG B N 1
ATOM 5290 C CA . ARG B 1 249 ? -27.047 -14.578 11.133 1 98.06 249 ARG B CA 1
ATOM 5291 C C . ARG B 1 249 ? -26.453 -14.445 9.734 1 98.06 249 ARG B C 1
ATOM 5293 O O . ARG B 1 249 ? -25.875 -13.414 9.398 1 98.06 249 ARG B O 1
ATOM 5300 N N . VAL B 1 250 ? -26.594 -15.469 8.93 1 98.81 250 VAL B N 1
ATOM 5301 C CA . VAL B 1 250 ? -25.938 -15.461 7.629 1 98.81 250 VAL B CA 1
ATOM 5302 C C . VAL B 1 250 ? -26.969 -15.594 6.52 1 98.81 250 VAL B C 1
ATOM 5304 O O . VAL B 1 250 ? -27.766 -16.547 6.516 1 98.81 250 VAL B O 1
ATOM 5307 N N . GLU B 1 251 ? -26.953 -14.695 5.633 1 98.81 251 GLU B N 1
ATOM 5308 C CA . GLU B 1 251 ? -27.766 -14.734 4.414 1 98.81 251 GLU B CA 1
ATOM 5309 C C . GLU B 1 251 ? -26.875 -14.844 3.174 1 98.81 251 GLU B C 1
ATOM 5311 O O . GLU B 1 251 ? -25.969 -14.047 2.98 1 98.81 251 GLU B O 1
ATOM 5316 N N . ILE B 1 252 ? -27.156 -15.867 2.361 1 98.69 252 ILE B N 1
ATOM 5317 C CA . ILE B 1 252 ? -26.422 -16.062 1.116 1 98.69 252 ILE B CA 1
ATOM 5318 C C . ILE B 1 252 ? -27.328 -15.75 -0.071 1 98.69 252 ILE B C 1
ATOM 5320 O O . ILE B 1 252 ? -28.422 -16.312 -0.2 1 98.69 252 ILE B O 1
ATOM 5324 N N . ARG B 1 253 ? -26.781 -14.867 -0.944 1 98.38 253 ARG B N 1
ATOM 5325 C CA . ARG B 1 253 ? -27.562 -14.438 -2.098 1 98.38 253 ARG B CA 1
ATOM 5326 C C . ARG B 1 253 ? -26.828 -14.727 -3.4 1 98.38 253 ARG B C 1
ATOM 5328 O O . ARG B 1 253 ? -25.609 -14.586 -3.469 1 98.38 253 ARG B O 1
ATOM 5335 N N . VAL B 1 254 ? -27.625 -15.227 -4.414 1 96.5 254 VAL B N 1
ATOM 5336 C CA . VAL B 1 254 ? -27.125 -15.156 -5.785 1 96.5 254 VAL B CA 1
ATOM 5337 C C . VAL B 1 254 ? -27.422 -13.773 -6.371 1 96.5 254 VAL B C 1
ATOM 5339 O O . VAL B 1 254 ? -28.547 -13.523 -6.836 1 96.5 254 VAL B O 1
ATOM 5342 N N . GLN B 1 255 ? -26.422 -12.953 -6.32 1 95 255 GLN B N 1
ATOM 5343 C CA . GLN B 1 255 ? -26.625 -11.539 -6.641 1 95 255 GLN B CA 1
ATOM 5344 C C . GLN B 1 255 ? -25.312 -10.867 -7.027 1 95 255 GLN B C 1
ATOM 5346 O O . GLN B 1 255 ? -24.266 -11.133 -6.426 1 95 255 GLN B O 1
ATOM 5351 N N . ASP B 1 256 ? -25.438 -10.055 -8.094 1 92.06 256 ASP B N 1
ATOM 5352 C CA . ASP B 1 256 ? -24.297 -9.203 -8.445 1 92.06 256 ASP B CA 1
ATOM 5353 C C . ASP B 1 256 ? -24.078 -8.117 -7.398 1 92.06 256 ASP B C 1
ATOM 5355 O O . ASP B 1 256 ? -25.047 -7.531 -6.895 1 92.06 256 ASP B O 1
ATOM 5359 N N . TYR B 1 257 ? -22.781 -7.875 -7.07 1 91.69 257 TYR B N 1
ATOM 5360 C CA . TYR B 1 257 ? -22.469 -6.883 -6.051 1 91.69 257 TYR B CA 1
ATOM 5361 C C . TYR B 1 257 ? -23.062 -5.527 -6.41 1 91.69 257 TYR B C 1
ATOM 5363 O O . TYR B 1 257 ? -23.422 -4.738 -5.531 1 91.69 257 TYR B O 1
ATOM 5371 N N . ARG B 1 258 ? -23.234 -5.195 -7.73 1 92.38 258 ARG B N 1
ATOM 5372 C CA . ARG B 1 258 ? -23.75 -3.926 -8.242 1 92.38 258 ARG B CA 1
ATOM 5373 C C . ARG B 1 258 ? -25.219 -3.748 -7.879 1 92.38 258 ARG B C 1
ATOM 5375 O O . ARG B 1 258 ? -25.75 -2.633 -7.922 1 92.38 258 ARG B O 1
ATOM 5382 N N . ASP B 1 259 ? -25.812 -4.805 -7.453 1 95.12 259 ASP B N 1
ATOM 5383 C CA . ASP B 1 259 ? -27.25 -4.762 -7.164 1 95.12 259 ASP B CA 1
ATOM 5384 C C . ASP B 1 259 ? -27.5 -4.766 -5.66 1 95.12 259 ASP B C 1
ATOM 5386 O O . ASP B 1 259 ? -28.656 -4.746 -5.223 1 95.12 259 ASP B O 1
ATOM 5390 N N . VAL B 1 260 ? -26.5 -4.855 -4.914 1 96.75 260 VAL B N 1
ATOM 5391 C CA . VAL B 1 260 ? -26.672 -4.77 -3.469 1 96.75 260 VAL B CA 1
ATOM 5392 C C . VAL B 1 260 ? -27.062 -3.344 -3.076 1 96.75 260 VAL B C 1
ATOM 5394 O O . VAL B 1 260 ? -26.297 -2.404 -3.299 1 96.75 260 VAL B O 1
ATOM 5397 N N . ALA B 1 261 ? -28.203 -3.156 -2.467 1 94.69 261 ALA B N 1
ATOM 5398 C CA . ALA B 1 261 ? -28.703 -1.806 -2.217 1 94.69 261 ALA B CA 1
ATOM 5399 C C . ALA B 1 261 ? -29.125 -1.639 -0.759 1 94.69 261 ALA B C 1
ATOM 5401 O O . ALA B 1 261 ? -29.625 -0.581 -0.369 1 94.69 261 ALA B O 1
ATOM 5402 N N . ASP B 1 262 ? -28.906 -2.643 -0.039 1 94 262 ASP B N 1
ATOM 5403 C CA . ASP B 1 262 ? -29.422 -2.59 1.32 1 94 262 ASP B CA 1
ATOM 5404 C C . ASP B 1 262 ? -28.328 -2.25 2.324 1 94 262 ASP B C 1
ATOM 5406 O O . ASP B 1 262 ? -28.328 -2.766 3.445 1 94 262 ASP B O 1
ATOM 5410 N N . GLY B 1 263 ? -27.391 -1.516 1.939 1 92.81 263 GLY B N 1
ATOM 5411 C CA . GLY B 1 263 ? -26.484 -0.946 2.91 1 92.81 263 GLY B CA 1
ATOM 5412 C C . GLY B 1 263 ? -27.141 0.034 3.859 1 92.81 263 GLY B C 1
ATOM 5413 O O . GLY B 1 263 ? -28.359 0.192 3.844 1 92.81 263 GLY B O 1
ATOM 5414 N N . PRO B 1 264 ? -26.391 0.638 4.844 1 96.69 264 PRO B N 1
ATOM 5415 C CA . PRO B 1 264 ? -24.938 0.518 4.902 1 96.69 264 PRO B CA 1
ATOM 5416 C C . PRO B 1 264 ? -24.469 -0.678 5.734 1 96.69 264 PRO B C 1
ATOM 5418 O O . PRO B 1 264 ? -25.234 -1.193 6.555 1 96.69 264 PRO B O 1
ATOM 5421 N N . TYR B 1 265 ? -23.312 -1.187 5.492 1 98.81 265 TYR B N 1
ATOM 5422 C CA . TYR B 1 265 ? -22.625 -2.232 6.242 1 98.81 265 TYR B CA 1
ATOM 5423 C C . TYR B 1 265 ? -21.516 -1.644 7.113 1 98.81 265 TYR B C 1
ATOM 5425 O O . TYR B 1 265 ? -21.031 -0.54 6.852 1 98.81 265 TYR B O 1
ATOM 5433 N N . ASP B 1 266 ? -21.188 -2.385 8.211 1 98.75 266 ASP B N 1
ATOM 5434 C CA . ASP B 1 266 ? -20.078 -1.976 9.078 1 98.75 266 ASP B CA 1
ATOM 5435 C C . ASP B 1 266 ? -18.734 -2.363 8.469 1 98.75 266 ASP B C 1
ATOM 5437 O O . ASP B 1 266 ? -17.719 -1.709 8.727 1 98.75 266 ASP B O 1
ATOM 5441 N N . ALA B 1 267 ? -18.75 -3.414 7.727 1 98.88 267 ALA B N 1
ATOM 5442 C CA . ALA B 1 267 ? -17.531 -3.932 7.117 1 98.88 267 ALA B CA 1
ATOM 5443 C C . ALA B 1 267 ? -17.844 -4.68 5.824 1 98.88 267 ALA B C 1
ATOM 5445 O O . ALA B 1 267 ? -18.953 -5.18 5.637 1 98.88 267 ALA B O 1
ATOM 5446 N N . ILE B 1 268 ? -16.844 -4.727 4.934 1 98.94 268 ILE B N 1
ATOM 5447 C CA . ILE B 1 268 ? -16.938 -5.477 3.686 1 98.94 268 ILE B CA 1
ATOM 5448 C C . ILE B 1 268 ? -15.68 -6.301 3.482 1 98.94 268 ILE B C 1
ATOM 5450 O O . ILE B 1 268 ? -14.562 -5.797 3.66 1 98.94 268 ILE B O 1
ATOM 5454 N N . SER B 1 269 ? -15.82 -7.543 3.229 1 98.88 269 SER B N 1
ATOM 5455 C CA . SER B 1 269 ? -14.727 -8.383 2.762 1 98.88 269 SER B CA 1
ATOM 5456 C C . SER B 1 269 ? -14.852 -8.688 1.271 1 98.88 269 SER B C 1
ATOM 5458 O O . SER B 1 269 ? -15.945 -8.992 0.787 1 98.88 269 SER B O 1
ATOM 5460 N N . SER B 1 270 ? -13.844 -8.445 0.54 1 98.44 270 SER B N 1
ATOM 5461 C CA . SER B 1 270 ? -13.703 -8.82 -0.864 1 98.44 270 SER B CA 1
ATOM 5462 C C . SER B 1 270 ? -12.453 -9.672 -1.083 1 98.44 270 SER B C 1
ATOM 5464 O O . SER B 1 270 ? -11.344 -9.148 -1.189 1 98.44 270 SER B O 1
ATOM 5466 N N . ILE B 1 271 ? -12.648 -10.969 -1.203 1 97.94 271 ILE B N 1
ATOM 5467 C CA . ILE B 1 271 ? -11.531 -11.906 -1.255 1 97.94 271 ILE B CA 1
ATOM 5468 C C . ILE B 1 271 ? -11.523 -12.625 -2.6 1 97.94 271 ILE B C 1
ATOM 5470 O O . ILE B 1 271 ? -12.391 -13.469 -2.863 1 97.94 271 ILE B O 1
ATOM 5474 N N . GLY B 1 272 ? -10.562 -12.328 -3.418 1 93.19 272 GLY B N 1
ATOM 5475 C CA . GLY B 1 272 ? -10.445 -12.977 -4.715 1 93.19 272 GLY B CA 1
ATOM 5476 C C . GLY B 1 272 ? -11.531 -12.562 -5.688 1 93.19 272 GLY B C 1
ATOM 5477 O O . GLY B 1 272 ? -11.875 -13.312 -6.605 1 93.19 272 GLY B O 1
ATOM 5478 N N . MET B 1 273 ? -12.133 -11.531 -5.488 1 87.62 273 MET B N 1
ATOM 5479 C CA . MET B 1 273 ? -13.273 -11.062 -6.281 1 87.62 273 MET B CA 1
ATOM 5480 C C . MET B 1 273 ? -12.836 -9.992 -7.273 1 87.62 273 MET B C 1
ATOM 5482 O O . MET B 1 273 ? -13.312 -9.961 -8.414 1 87.62 273 MET B O 1
ATOM 5486 N N . ALA B 1 274 ? -11.93 -9.141 -6.863 1 84.12 274 ALA B N 1
ATOM 5487 C CA . ALA B 1 274 ? -11.578 -7.949 -7.633 1 84.12 274 ALA B CA 1
ATOM 5488 C C . ALA B 1 274 ? -10.852 -8.32 -8.922 1 84.12 274 ALA B C 1
ATOM 5490 O O . ALA B 1 274 ? -10.844 -7.547 -9.883 1 84.12 274 ALA B O 1
ATOM 5491 N N . GLU B 1 275 ? -10.289 -9.461 -9.008 1 82.06 275 GLU B N 1
ATOM 5492 C CA . GLU B 1 275 ? -9.617 -9.969 -10.203 1 82.06 275 GLU B CA 1
ATOM 5493 C C . GLU B 1 275 ? -10.602 -10.102 -11.367 1 82.06 275 GLU B C 1
ATOM 5495 O O . GLU B 1 275 ? -10.195 -10.102 -12.531 1 82.06 275 GLU B O 1
ATOM 5500 N N . HIS B 1 276 ? -11.844 -10.156 -11.023 1 78.38 276 HIS B N 1
ATOM 5501 C CA . HIS B 1 276 ? -12.867 -10.398 -12.039 1 78.38 276 HIS B CA 1
ATOM 5502 C C . HIS B 1 276 ? -13.484 -9.094 -12.523 1 78.38 276 HIS B C 1
ATOM 5504 O O . HIS B 1 276 ? -14.312 -9.102 -13.438 1 78.38 276 HIS B O 1
ATOM 5510 N N . VAL B 1 277 ? -13.25 -8.023 -11.961 1 80.69 277 VAL B N 1
ATOM 5511 C CA . VAL B 1 277 ? -13.867 -6.738 -12.273 1 80.69 277 VAL B CA 1
ATOM 5512 C C . VAL B 1 277 ? -13.172 -6.109 -13.484 1 80.69 277 VAL B C 1
ATOM 5514 O O . VAL B 1 277 ? -13.828 -5.523 -14.344 1 80.69 277 VAL B O 1
ATOM 5517 N N . GLY B 1 278 ? -11.93 -6.363 -13.695 1 75.38 278 GLY B N 1
ATOM 5518 C CA . GLY B 1 278 ? -11.164 -5.746 -14.766 1 75.38 278 GLY B CA 1
ATOM 5519 C C . GLY B 1 278 ? -10.672 -4.355 -14.422 1 75.38 278 GLY B C 1
ATOM 5520 O O . GLY B 1 278 ? -11.258 -3.674 -13.578 1 75.38 278 GLY B O 1
ATOM 5521 N N . ALA B 1 279 ? -9.773 -3.869 -15.133 1 77.5 279 ALA B N 1
ATOM 5522 C CA . ALA B 1 279 ? -9.102 -2.6 -14.867 1 77.5 279 ALA B CA 1
ATOM 5523 C C . ALA B 1 279 ? -10.023 -1.419 -15.164 1 77.5 279 ALA B C 1
ATOM 5525 O O . ALA B 1 279 ? -10.055 -0.446 -14.406 1 77.5 279 ALA B O 1
ATOM 5526 N N . GLU B 1 280 ? -10.805 -1.535 -16.125 1 79.06 280 GLU B N 1
ATOM 5527 C CA . GLU B 1 280 ? -11.625 -0.424 -16.594 1 79.06 280 GLU B CA 1
ATOM 5528 C C . GLU B 1 280 ? -12.75 -0.115 -15.609 1 79.06 280 GLU B C 1
ATOM 5530 O O . GLU B 1 280 ? -13.18 1.035 -15.492 1 79.06 280 GLU B O 1
ATOM 5535 N N . ARG B 1 281 ? -13.156 -1.099 -14.914 1 89.12 281 ARG B N 1
ATOM 5536 C CA . ARG B 1 281 ? -14.328 -0.915 -14.062 1 89.12 281 ARG B CA 1
ATOM 5537 C C . ARG B 1 281 ? -13.93 -0.906 -12.594 1 89.12 281 ARG B C 1
ATOM 5539 O O . ARG B 1 281 ? -14.797 -0.839 -11.711 1 89.12 281 ARG B O 1
ATOM 5546 N N . TYR B 1 282 ? -12.75 -0.942 -12.391 1 93.25 282 TYR B N 1
ATOM 5547 C CA . TYR B 1 282 ? -12.289 -1.099 -11.016 1 93.25 282 TYR B CA 1
ATOM 5548 C C . TYR B 1 282 ? -12.711 0.088 -10.156 1 93.25 282 TYR B C 1
ATOM 5550 O O . TYR B 1 282 ? -13.133 -0.084 -9.016 1 93.25 282 TYR B O 1
ATOM 5558 N N . LEU B 1 283 ? -12.547 1.304 -10.703 1 95.5 283 LEU B N 1
ATOM 5559 C CA . LEU B 1 283 ? -12.93 2.488 -9.938 1 95.5 283 LEU B CA 1
ATOM 5560 C C . LEU B 1 283 ? -14.414 2.459 -9.594 1 95.5 283 LEU B C 1
ATOM 5562 O O . LEU B 1 283 ? -14.805 2.799 -8.469 1 95.5 283 LEU B O 1
ATOM 5566 N N . GLU B 1 284 ? -15.219 2.072 -10.523 1 95.31 284 GLU B N 1
ATOM 5567 C CA . GLU B 1 284 ? -16.656 1.936 -10.266 1 95.31 284 GLU B CA 1
ATOM 5568 C C . GLU B 1 284 ? -16.922 0.898 -9.18 1 95.31 284 GLU B C 1
ATOM 5570 O O . GLU B 1 284 ? -17.75 1.117 -8.297 1 95.31 284 GLU B O 1
ATOM 5575 N N . TYR B 1 285 ? -16.25 -0.225 -9.289 1 95.56 285 TYR B N 1
ATOM 5576 C CA . TYR B 1 285 ? -16.344 -1.269 -8.273 1 95.56 285 TYR B CA 1
ATOM 5577 C C . TYR B 1 285 ? -15.992 -0.717 -6.898 1 95.56 285 TYR B C 1
ATOM 5579 O O . TYR B 1 285 ? -16.75 -0.905 -5.941 1 95.56 285 TYR B O 1
ATOM 5587 N N . ALA B 1 286 ? -14.922 0.011 -6.805 1 97.62 286 ALA B N 1
ATOM 5588 C CA . ALA B 1 286 ? -14.461 0.587 -5.543 1 97.62 286 ALA B CA 1
ATOM 5589 C C . ALA B 1 286 ? -15.461 1.604 -5.004 1 97.62 286 ALA B C 1
ATOM 5591 O O . ALA B 1 286 ? -15.742 1.637 -3.805 1 97.62 286 ALA B O 1
ATOM 5592 N N . ARG B 1 287 ? -16.016 2.402 -5.852 1 97.5 287 ARG B N 1
ATOM 5593 C CA . ARG B 1 287 ? -17 3.404 -5.449 1 97.5 287 ARG B CA 1
ATOM 5594 C C . ARG B 1 287 ? -18.266 2.742 -4.918 1 97.5 287 ARG B C 1
ATOM 5596 O O . ARG B 1 287 ? -18.859 3.223 -3.949 1 97.5 287 ARG B O 1
ATOM 5603 N N . ASP B 1 288 ? -18.656 1.634 -5.582 1 96.94 288 ASP B N 1
ATOM 5604 C CA . ASP B 1 288 ? -19.844 0.898 -5.125 1 96.94 288 ASP B CA 1
ATOM 5605 C C . ASP B 1 288 ? -19.641 0.367 -3.707 1 96.94 288 ASP B C 1
ATOM 5607 O O . ASP B 1 288 ? -20.516 0.506 -2.855 1 96.94 288 ASP B O 1
ATOM 5611 N N . LEU B 1 289 ? -18.516 -0.234 -3.482 1 98.25 289 LEU B N 1
ATOM 5612 C CA . LEU B 1 289 ? -18.234 -0.766 -2.154 1 98.25 289 LEU B CA 1
ATOM 5613 C C . LEU B 1 289 ? -18.141 0.356 -1.126 1 98.25 289 LEU B C 1
ATOM 5615 O O . LEU B 1 289 ? -18.625 0.206 0.002 1 98.25 289 LEU B O 1
ATOM 5619 N N . HIS B 1 290 ? -17.484 1.489 -1.504 1 98.44 290 HIS B N 1
ATOM 5620 C CA . HIS B 1 290 ? -17.391 2.654 -0.633 1 98.44 290 HIS B CA 1
ATOM 5621 C C . HIS B 1 290 ? -18.766 3.148 -0.214 1 98.44 290 HIS B C 1
ATOM 5623 O O . HIS B 1 290 ? -19 3.459 0.958 1 98.44 290 HIS B O 1
ATOM 5629 N N . ALA B 1 291 ? -19.703 3.168 -1.132 1 98 291 ALA B N 1
ATOM 5630 C CA . ALA B 1 291 ? -21.047 3.676 -0.896 1 98 291 ALA B CA 1
ATOM 5631 C C . ALA B 1 291 ? -21.828 2.74 0.019 1 98 291 ALA B C 1
ATOM 5633 O O . ALA B 1 291 ? -22.766 3.168 0.697 1 98 291 ALA B O 1
ATOM 5634 N N . LEU B 1 292 ? -21.453 1.483 0.054 1 98.56 292 LEU B N 1
ATOM 5635 C CA . LEU B 1 292 ? -22.172 0.483 0.833 1 98.56 292 LEU B CA 1
ATOM 5636 C C . LEU B 1 292 ? -21.688 0.466 2.279 1 98.56 292 LEU B C 1
ATOM 5638 O O . LEU B 1 292 ? -22.281 -0.195 3.131 1 98.56 292 LEU B O 1
ATOM 5642 N N . LEU B 1 293 ? -20.672 1.2 2.584 1 98.56 293 LEU B N 1
ATOM 5643 C CA . LEU B 1 293 ? -20.094 1.201 3.926 1 98.56 293 LEU B CA 1
ATOM 5644 C C . LEU B 1 293 ? -20.609 2.385 4.734 1 98.56 293 LEU B C 1
ATOM 5646 O O . LEU B 1 293 ? -20.797 3.48 4.199 1 98.56 293 LEU B O 1
ATOM 5650 N N . LYS B 1 294 ? -20.781 2.148 6.059 1 97.88 294 LYS B N 1
ATOM 5651 C CA . LYS B 1 294 ? -20.953 3.258 6.988 1 97.88 294 LYS B CA 1
ATOM 5652 C C . LYS B 1 294 ? -19.703 4.113 7.074 1 97.88 294 LYS B C 1
ATOM 5654 O O . LYS B 1 294 ? -18.578 3.611 6.891 1 97.88 294 LYS B O 1
ATOM 5659 N N . PRO B 1 295 ? -19.906 5.469 7.355 1 97.31 295 PRO B N 1
ATOM 5660 C CA . PRO B 1 295 ? -18.703 6.211 7.715 1 97.31 295 PRO B CA 1
ATOM 5661 C C . PRO B 1 295 ? -17.922 5.543 8.844 1 97.31 295 PRO B C 1
ATOM 5663 O O . PRO B 1 295 ? -18.5 5.172 9.867 1 97.31 295 PRO B O 1
ATOM 5666 N N . GLY B 1 296 ? -16.688 5.352 8.609 1 97.5 296 GLY B N 1
ATOM 5667 C CA . GLY B 1 296 ? -15.867 4.645 9.57 1 97.5 296 GLY B CA 1
ATOM 5668 C C . GLY B 1 296 ? -15.758 3.156 9.289 1 97.5 296 GLY B C 1
ATOM 5669 O O . GLY B 1 296 ? -14.938 2.461 9.898 1 97.5 296 GLY B O 1
ATOM 5670 N N . GLY B 1 297 ? -16.609 2.666 8.359 1 98.5 297 GLY B N 1
ATOM 5671 C CA . GLY B 1 297 ? -16.562 1.259 7.996 1 98.5 297 GLY B CA 1
ATOM 5672 C C . GLY B 1 297 ? -15.289 0.859 7.285 1 98.5 297 GLY B C 1
ATOM 5673 O O . GLY B 1 297 ? -14.609 1.704 6.703 1 98.5 297 GLY B O 1
ATOM 5674 N N . ARG B 1 298 ? -14.961 -0.461 7.34 1 98.69 298 ARG B N 1
ATOM 5675 C CA . ARG B 1 298 ? -13.703 -0.952 6.793 1 98.69 298 ARG B CA 1
ATOM 5676 C C . ARG B 1 298 ? -13.945 -1.898 5.621 1 98.69 298 ARG B C 1
ATOM 5678 O O . ARG B 1 298 ? -14.922 -2.652 5.617 1 98.69 298 ARG B O 1
ATOM 5685 N N . LEU B 1 299 ? -13.094 -1.82 4.637 1 98.88 299 LEU B N 1
ATOM 5686 C CA . LEU B 1 299 ? -12.992 -2.771 3.533 1 98.88 299 LEU B CA 1
ATOM 5687 C C . LEU B 1 299 ? -11.672 -3.539 3.602 1 98.88 299 LEU B C 1
ATOM 5689 O O . LEU B 1 299 ? -10.609 -2.943 3.789 1 98.88 299 LEU B O 1
ATOM 5693 N N . LEU B 1 300 ? -11.734 -4.82 3.596 1 98.88 300 LEU B N 1
ATOM 5694 C CA . LEU B 1 300 ? -10.547 -5.633 3.338 1 98.88 300 LEU B CA 1
ATOM 5695 C C . LEU B 1 300 ? -10.586 -6.219 1.933 1 98.88 300 LEU B C 1
ATOM 5697 O O . LEU B 1 300 ? -11.398 -7.102 1.646 1 98.88 300 LEU B O 1
ATOM 5701 N N . ASN B 1 301 ? -9.734 -5.68 1.08 1 98.56 301 ASN B N 1
ATOM 5702 C CA . ASN B 1 301 ? -9.594 -6.156 -0.291 1 98.56 301 ASN B CA 1
ATOM 5703 C C . ASN B 1 301 ? -8.406 -7.109 -0.434 1 98.56 301 ASN B C 1
ATOM 5705 O O . ASN B 1 301 ? -7.254 -6.695 -0.306 1 98.56 301 ASN B O 1
ATOM 5709 N N . HIS B 1 302 ? -8.68 -8.359 -0.562 1 98.19 302 HIS B N 1
ATOM 5710 C CA . HIS B 1 302 ? -7.703 -9.43 -0.768 1 98.19 302 HIS B CA 1
ATOM 5711 C C . HIS B 1 302 ? -7.633 -9.836 -2.234 1 98.19 302 HIS B C 1
ATOM 5713 O O . HIS B 1 302 ? -8.555 -10.477 -2.748 1 98.19 302 HIS B O 1
ATOM 5719 N N . GLN B 1 303 ? -6.457 -9.461 -2.889 1 96.25 303 GLN B N 1
ATOM 5720 C CA . GLN B 1 303 ? -6.457 -9.586 -4.344 1 96.25 303 GLN B CA 1
ATOM 5721 C C . GLN B 1 303 ? -5.062 -9.906 -4.867 1 96.25 303 GLN B C 1
ATOM 5723 O O . GLN B 1 303 ? -4.066 -9.398 -4.344 1 96.25 303 GLN B O 1
ATOM 5728 N N . ILE B 1 304 ? -5.043 -10.742 -5.934 1 96.62 304 ILE B N 1
ATOM 5729 C CA . ILE B 1 304 ? -3.799 -11.047 -6.633 1 96.62 304 ILE B CA 1
ATOM 5730 C C . ILE B 1 304 ? -3.328 -9.812 -7.406 1 96.62 304 ILE B C 1
ATOM 5732 O O . ILE B 1 304 ? -4.145 -9.023 -7.887 1 96.62 304 ILE B O 1
ATOM 5736 N N . ALA B 1 305 ? -2.045 -9.648 -7.441 1 96.06 305 ALA B N 1
ATOM 5737 C CA . ALA B 1 305 ? -1.417 -8.555 -8.18 1 96.06 305 ALA B CA 1
ATOM 5738 C C . ALA B 1 305 ? -0.33 -9.078 -9.117 1 96.06 305 ALA B C 1
ATOM 5740 O O . ALA B 1 305 ? 0.09 -10.234 -9.008 1 96.06 305 ALA B O 1
ATOM 5741 N N . ARG B 1 306 ? 0.036 -8.289 -10.078 1 94.44 306 ARG B N 1
ATOM 5742 C CA . ARG B 1 306 ? 1.178 -8.578 -10.945 1 94.44 306 ARG B CA 1
ATOM 5743 C C . ARG B 1 306 ? 2.236 -7.484 -10.828 1 94.44 306 ARG B C 1
ATOM 5745 O O . ARG B 1 306 ? 1.957 -6.391 -10.336 1 94.44 306 ARG B O 1
ATOM 5752 N N . ARG B 1 307 ? 3.453 -7.836 -11.281 1 94.19 307 ARG B N 1
ATOM 5753 C CA . ARG B 1 307 ? 4.488 -6.816 -11.398 1 94.19 307 ARG B CA 1
ATOM 5754 C C . ARG B 1 307 ? 4.156 -5.824 -12.508 1 94.19 307 ARG B C 1
ATOM 5756 O O . ARG B 1 307 ? 3.521 -6.184 -13.5 1 94.19 307 ARG B O 1
ATOM 5763 N N . PRO B 1 308 ? 4.598 -4.57 -12.281 1 93.75 308 PRO B N 1
ATOM 5764 C CA . PRO B 1 308 ? 4.348 -3.611 -13.367 1 93.75 308 PRO B CA 1
ATOM 5765 C C . PRO B 1 308 ? 5.195 -3.889 -14.602 1 93.75 308 PRO B C 1
ATOM 5767 O O . PRO B 1 308 ? 6.289 -4.453 -14.5 1 93.75 308 PRO B O 1
ATOM 5770 N N . GLN B 1 309 ? 4.586 -3.523 -15.695 1 88.94 309 GLN B N 1
ATOM 5771 C CA . GLN B 1 309 ? 5.312 -3.578 -16.953 1 88.94 309 GLN B CA 1
ATOM 5772 C C . GLN B 1 309 ? 5.695 -2.18 -17.438 1 88.94 309 GLN B C 1
ATOM 5774 O O . GLN B 1 309 ? 5.082 -1.19 -17.031 1 88.94 309 GLN B O 1
ATOM 5779 N N . ARG B 1 310 ? 6.766 -2.123 -18.219 1 83 310 ARG B N 1
ATOM 5780 C CA . ARG B 1 310 ? 7.191 -0.837 -18.766 1 83 310 ARG B CA 1
ATOM 5781 C C . ARG B 1 310 ? 6.078 -0.192 -19.578 1 83 310 ARG B C 1
ATOM 5783 O O . ARG B 1 310 ? 5.805 1.002 -19.438 1 83 310 ARG B O 1
ATOM 5790 N N . ASP B 1 311 ? 5.457 -1.014 -20.375 1 83.06 311 ASP B N 1
ATOM 5791 C CA . ASP B 1 311 ? 4.312 -0.572 -21.172 1 83.06 311 ASP B CA 1
ATOM 5792 C C . ASP B 1 311 ? 3.039 -1.303 -20.75 1 83.06 311 ASP B C 1
ATOM 5794 O O . ASP B 1 311 ? 2.785 -2.424 -21.188 1 83.06 311 ASP B O 1
ATOM 5798 N N . GLU B 1 312 ? 2.254 -0.605 -19.984 1 82.44 312 GLU B N 1
ATOM 5799 C CA . GLU B 1 312 ? 1.047 -1.207 -19.422 1 82.44 312 GLU B CA 1
ATOM 5800 C C . GLU B 1 312 ? -0 -1.449 -20.516 1 82.44 312 GLU B C 1
ATOM 5802 O O . GLU B 1 312 ? -0.875 -2.305 -20.359 1 82.44 312 GLU B O 1
ATOM 5807 N N . SER B 1 313 ? 0.078 -0.738 -21.562 1 75.94 313 SER B N 1
ATOM 5808 C CA . SER B 1 313 ? -0.888 -0.887 -22.641 1 75.94 313 SER B CA 1
ATOM 5809 C C . SER B 1 313 ? -0.694 -2.209 -23.375 1 75.94 313 SER B C 1
ATOM 5811 O O . SER B 1 313 ? -1.605 -2.689 -24.062 1 75.94 313 SER B O 1
ATOM 5813 N N . SER B 1 314 ? 0.411 -2.836 -23.188 1 72 314 SER B N 1
ATOM 5814 C CA . SER B 1 314 ? 0.738 -4.074 -23.891 1 72 314 SER B CA 1
ATOM 5815 C C . SER B 1 314 ? 0.454 -5.293 -23.016 1 72 314 SER B C 1
ATOM 5817 O O . SER B 1 314 ? 0.681 -6.43 -23.438 1 72 314 SER B O 1
ATOM 5819 N N . TYR B 1 315 ? -0.114 -4.949 -21.891 1 75.75 315 TYR B N 1
ATOM 5820 C CA . TYR B 1 315 ? -0.347 -6.07 -20.984 1 75.75 315 TYR B CA 1
ATOM 5821 C C . TYR B 1 315 ? -1.412 -7.008 -21.547 1 75.75 315 TYR B C 1
ATOM 5823 O O . TYR B 1 315 ? -2.449 -6.555 -22.031 1 75.75 315 TYR B O 1
ATOM 5831 N N . SER B 1 316 ? -1.037 -8.297 -21.531 1 73.5 316 SER B N 1
ATOM 5832 C CA . SER B 1 316 ? -1.991 -9.352 -21.859 1 73.5 316 SER B CA 1
ATOM 5833 C C . SER B 1 316 ? -1.856 -10.539 -20.922 1 73.5 316 SER B C 1
ATOM 5835 O O . SER B 1 316 ? -0.756 -10.852 -20.469 1 73.5 316 SER B O 1
ATOM 5837 N N . VAL B 1 317 ? -2.971 -11.102 -20.672 1 72.31 317 VAL B N 1
ATOM 5838 C CA . VAL B 1 317 ? -2.979 -12.273 -19.797 1 72.31 317 VAL B CA 1
ATOM 5839 C C . VAL B 1 317 ? -2.297 -13.445 -20.5 1 72.31 317 VAL B C 1
ATOM 5841 O O . VAL B 1 317 ? -2.363 -13.562 -21.734 1 72.31 317 VAL B O 1
ATOM 5844 N N . ASP B 1 318 ? -1.702 -14.258 -19.719 1 78.62 318 ASP B N 1
ATOM 5845 C CA . ASP B 1 318 ? -1.075 -15.477 -20.219 1 78.62 318 ASP B CA 1
ATOM 5846 C C . ASP B 1 318 ? -2.064 -16.312 -21.047 1 78.62 318 ASP B C 1
ATOM 5848 O O . ASP B 1 318 ? -3.207 -16.5 -20.625 1 78.62 318 ASP B O 1
ATOM 5852 N N . PRO B 1 319 ? -1.677 -16.797 -22.188 1 78.19 319 PRO B N 1
ATOM 5853 C CA . PRO B 1 319 ? -2.59 -17.516 -23.078 1 78.19 319 PRO B CA 1
ATOM 5854 C C . PRO B 1 319 ? -3.203 -18.75 -22.422 1 78.19 319 PRO B C 1
ATOM 5856 O O . PRO B 1 319 ? -4.359 -19.078 -22.688 1 78.19 319 PRO B O 1
ATOM 5859 N N . PHE B 1 320 ? -2.42 -19.375 -21.703 1 84.94 320 PHE B N 1
ATOM 5860 C CA . PHE B 1 320 ? -2.939 -20.547 -21.016 1 84.94 320 PHE B CA 1
ATOM 5861 C C . PHE B 1 320 ? -4.051 -20.172 -20.047 1 84.94 320 PHE B C 1
ATOM 5863 O O . PHE B 1 320 ? -5.125 -20.766 -20.047 1 84.94 320 PHE B O 1
ATOM 5870 N N . ILE B 1 321 ? -3.758 -19.156 -19.234 1 85.06 321 ILE B N 1
ATOM 5871 C CA . ILE B 1 321 ? -4.73 -18.703 -18.25 1 85.06 321 ILE B CA 1
ATOM 5872 C C . ILE B 1 321 ? -5.984 -18.188 -18.953 1 85.06 321 ILE B C 1
ATOM 5874 O O . ILE B 1 321 ? -7.105 -18.516 -18.547 1 85.06 321 ILE B O 1
ATOM 5878 N N . ASP B 1 322 ? -5.777 -17.531 -20 1 82.94 322 ASP B N 1
ATOM 5879 C CA . ASP B 1 322 ? -6.887 -16.938 -20.734 1 82.94 322 ASP B CA 1
ATOM 5880 C C . ASP B 1 322 ? -7.73 -18.016 -21.422 1 82.94 322 ASP B C 1
ATOM 5882 O O . ASP B 1 322 ? -8.961 -17.938 -21.422 1 82.94 322 ASP B O 1
ATOM 5886 N N . ALA B 1 323 ? -7.105 -19.062 -21.844 1 83.81 323 ALA B N 1
ATOM 5887 C CA . ALA B 1 323 ? -7.785 -20.062 -22.672 1 83.81 323 ALA B CA 1
ATOM 5888 C C . ALA B 1 323 ? -8.43 -21.141 -21.797 1 83.81 323 ALA B C 1
ATOM 5890 O O . ALA B 1 323 ? -9.43 -21.75 -22.188 1 83.81 323 ALA B O 1
ATOM 5891 N N . TYR B 1 324 ? -7.914 -21.312 -20.625 1 86.38 324 TYR B N 1
ATOM 5892 C CA . TYR B 1 324 ? -8.328 -22.531 -19.938 1 86.38 324 TYR B CA 1
ATOM 5893 C C . TYR B 1 324 ? -8.797 -22.219 -18.516 1 86.38 324 TYR B C 1
ATOM 5895 O O . TYR B 1 324 ? -9.492 -23.031 -17.906 1 86.38 324 TYR B O 1
ATOM 5903 N N . VAL B 1 325 ? -8.391 -21.094 -17.953 1 85.81 325 VAL B N 1
ATOM 5904 C CA . VAL B 1 325 ? -8.578 -20.938 -16.516 1 85.81 325 VAL B CA 1
ATOM 5905 C C . VAL B 1 325 ? -9.461 -19.734 -16.234 1 85.81 325 VAL B C 1
ATOM 5907 O O . VAL B 1 325 ? -10.578 -19.875 -15.727 1 85.81 325 VAL B O 1
ATOM 5910 N N . PHE B 1 326 ? -8.977 -18.547 -16.516 1 81.56 326 PHE B N 1
ATOM 5911 C CA . PHE B 1 326 ? -9.711 -17.312 -16.266 1 81.56 326 PHE B CA 1
ATOM 5912 C C . PHE B 1 326 ? -9.797 -16.469 -17.516 1 81.56 326 PHE B C 1
ATOM 5914 O O . PHE B 1 326 ? -9.039 -15.5 -17.672 1 81.56 326 PHE B O 1
ATOM 5921 N N . PRO B 1 327 ? -10.773 -16.766 -18.312 1 77.62 327 PRO B N 1
ATOM 5922 C CA . PRO B 1 327 ? -10.93 -15.914 -19.484 1 77.62 327 PRO B CA 1
ATOM 5923 C C . PRO B 1 327 ? -11.18 -14.453 -19.125 1 77.62 327 PRO B C 1
ATOM 5925 O O . PRO B 1 327 ? -11.938 -14.164 -18.188 1 77.62 327 PRO B O 1
ATOM 5928 N N . ASP B 1 328 ? -10.445 -13.508 -19.609 1 70.75 328 ASP B N 1
ATOM 5929 C CA . ASP B 1 328 ? -10.602 -12.062 -19.438 1 70.75 328 ASP B CA 1
ATOM 5930 C C . ASP B 1 328 ? -10.094 -11.617 -18.062 1 70.75 328 ASP B C 1
ATOM 5932 O O . ASP B 1 328 ? -10.469 -10.547 -17.578 1 70.75 328 ASP B O 1
ATOM 5936 N N . GLY B 1 329 ? -9.414 -12.523 -17.453 1 74.81 329 GLY B N 1
ATOM 5937 C CA . GLY B 1 329 ? -8.828 -12.109 -16.188 1 74.81 329 GLY B CA 1
ATOM 5938 C C . GLY B 1 329 ? -7.762 -11.039 -16.359 1 74.81 329 GLY B C 1
ATOM 5939 O O . GLY B 1 329 ? -7.035 -11.031 -17.344 1 74.81 329 GLY B O 1
ATOM 5940 N N . GLU B 1 330 ? -7.82 -10.008 -15.5 1 80.19 330 GLU B N 1
ATOM 5941 C CA . GLU B 1 330 ? -6.809 -8.953 -15.539 1 80.19 330 GLU B CA 1
ATOM 5942 C C . GLU B 1 330 ? -6.273 -8.664 -14.141 1 80.19 330 GLU B C 1
ATOM 5944 O O . GLU B 1 330 ? -7.047 -8.461 -13.203 1 80.19 330 GLU B O 1
ATOM 5949 N N . LEU B 1 331 ? -4.965 -8.797 -14.102 1 89.62 331 LEU B N 1
ATOM 5950 C CA . LEU B 1 331 ? -4.312 -8.422 -12.852 1 89.62 331 LEU B CA 1
ATOM 5951 C C . LEU B 1 331 ? -3.686 -7.035 -12.961 1 89.62 331 LEU B C 1
ATOM 5953 O O . LEU B 1 331 ? -3.318 -6.598 -14.055 1 89.62 331 LEU B O 1
ATOM 5957 N N . ALA B 1 332 ? -3.672 -6.355 -11.906 1 92.62 332 ALA B N 1
ATOM 5958 C CA . ALA B 1 332 ? -3.041 -5.043 -11.844 1 92.62 332 ALA B CA 1
ATOM 5959 C C . ALA B 1 332 ? -1.952 -5.008 -10.773 1 92.62 332 ALA B C 1
ATOM 5961 O O . ALA B 1 332 ? -1.983 -5.793 -9.82 1 92.62 332 ALA B O 1
ATOM 5962 N N . PRO B 1 333 ? -0.958 -4.094 -11.016 1 95.81 333 PRO B N 1
ATOM 5963 C CA . PRO B 1 333 ? 0.004 -3.896 -9.93 1 95.81 333 PRO B CA 1
ATOM 5964 C C . PRO B 1 333 ? -0.647 -3.365 -8.656 1 95.81 333 PRO B C 1
ATOM 5966 O O . PRO B 1 333 ? -1.695 -2.717 -8.711 1 95.81 333 PRO B O 1
ATOM 5969 N N . ILE B 1 334 ? -0.039 -3.654 -7.527 1 97.69 334 ILE B N 1
ATOM 5970 C CA . ILE B 1 334 ? -0.621 -3.283 -6.242 1 97.69 334 ILE B CA 1
ATOM 5971 C C . ILE B 1 334 ? -0.735 -1.763 -6.148 1 97.69 334 ILE B C 1
ATOM 5973 O O . ILE B 1 334 ? -1.684 -1.241 -5.559 1 97.69 334 ILE B O 1
ATOM 5977 N N . GLY B 1 335 ? 0.251 -1.021 -6.742 1 97.5 335 GLY B N 1
ATOM 5978 C CA . GLY B 1 335 ? 0.144 0.429 -6.773 1 97.5 335 GLY B CA 1
ATOM 5979 C C . GLY B 1 335 ? -1.127 0.92 -7.438 1 97.5 335 GLY B C 1
ATOM 5980 O O . GLY B 1 335 ? -1.74 1.887 -6.984 1 97.5 335 GLY B O 1
ATOM 5981 N N . THR B 1 336 ? -1.548 0.272 -8.484 1 95.94 336 THR B N 1
ATOM 5982 C CA . THR B 1 336 ? -2.777 0.618 -9.188 1 95.94 336 THR B CA 1
ATOM 5983 C C . THR B 1 336 ? -3.994 0.371 -8.297 1 95.94 336 THR B C 1
ATOM 5985 O O . THR B 1 336 ? -4.91 1.195 -8.25 1 95.94 336 THR B O 1
ATOM 5988 N N . THR B 1 337 ? -3.994 -0.733 -7.664 1 97.19 337 THR B N 1
ATOM 5989 C CA . THR B 1 337 ? -5.094 -1.069 -6.766 1 97.19 337 THR B CA 1
ATOM 5990 C C . THR B 1 337 ? -5.242 -0.016 -5.672 1 97.19 337 THR B C 1
ATOM 5992 O O . THR B 1 337 ? -6.34 0.497 -5.441 1 97.19 337 THR B O 1
ATOM 5995 N N . VAL B 1 338 ? -4.18 0.351 -5.051 1 98.31 338 VAL B N 1
ATOM 5996 C CA . VAL B 1 338 ? -4.191 1.342 -3.979 1 98.31 338 VAL B CA 1
ATOM 5997 C C . VAL B 1 338 ? -4.668 2.686 -4.523 1 98.31 338 VAL B C 1
ATOM 5999 O O . VAL B 1 338 ? -5.484 3.365 -3.891 1 98.31 338 VAL B O 1
ATOM 6002 N N . THR B 1 339 ? -4.203 3.023 -5.668 1 97.38 339 THR B N 1
ATOM 6003 C CA . THR B 1 339 ? -4.586 4.277 -6.305 1 97.38 339 THR B CA 1
ATOM 6004 C C . THR B 1 339 ? -6.094 4.332 -6.535 1 97.38 339 THR B C 1
ATOM 6006 O O . THR B 1 339 ? -6.742 5.332 -6.223 1 97.38 339 THR B O 1
ATOM 6009 N N . GLN B 1 340 ? -6.648 3.248 -7.055 1 97.19 340 GLN B N 1
ATOM 6010 C CA . GLN B 1 340 ? -8.07 3.225 -7.371 1 97.19 340 GLN B CA 1
ATOM 6011 C C . GLN B 1 340 ? -8.914 3.275 -6.102 1 97.19 340 GLN B C 1
ATOM 6013 O O . GLN B 1 340 ? -9.969 3.922 -6.07 1 97.19 340 GLN B O 1
ATOM 6018 N N . LEU B 1 341 ? -8.484 2.604 -5.062 1 98.31 341 LEU B N 1
ATOM 6019 C CA . LEU B 1 341 ? -9.203 2.656 -3.793 1 98.31 341 LEU B CA 1
ATOM 6020 C C . LEU B 1 341 ? -9.203 4.07 -3.227 1 98.31 341 LEU B C 1
ATOM 6022 O O . LEU B 1 341 ? -10.227 4.559 -2.754 1 98.31 341 LEU B O 1
ATOM 6026 N N . GLU B 1 342 ? -8.031 4.723 -3.27 1 98.12 342 GLU B N 1
ATOM 6027 C CA . GLU B 1 342 ? -7.957 6.098 -2.789 1 98.12 342 GLU B CA 1
ATOM 6028 C C . GLU B 1 342 ? -8.852 7.02 -3.613 1 98.12 342 GLU B C 1
ATOM 6030 O O . GLU B 1 342 ? -9.539 7.883 -3.062 1 98.12 342 GLU B O 1
ATOM 6035 N N . ARG B 1 343 ? -8.867 6.852 -4.902 1 96.88 343 ARG B N 1
ATOM 6036 C CA . ARG B 1 343 ? -9.68 7.676 -5.793 1 96.88 343 ARG B CA 1
ATOM 6037 C C . ARG B 1 343 ? -11.164 7.492 -5.504 1 96.88 343 ARG B C 1
ATOM 6039 O O . ARG B 1 343 ? -11.961 8.406 -5.707 1 96.88 343 ARG B O 1
ATOM 6046 N N . ALA B 1 344 ? -11.5 6.309 -5.055 1 97.75 344 ALA B N 1
ATOM 6047 C CA . ALA B 1 344 ? -12.891 6.023 -4.727 1 97.75 344 ALA B CA 1
ATOM 6048 C C . ALA B 1 344 ? -13.289 6.68 -3.406 1 97.75 344 ALA B C 1
ATOM 6050 O O . ALA B 1 344 ? -14.469 6.68 -3.037 1 97.75 344 ALA B O 1
ATOM 6051 N N . GLY B 1 345 ? -12.32 7.203 -2.672 1 97.38 345 GLY B N 1
ATOM 6052 C CA . GLY B 1 345 ? -12.609 7.91 -1.432 1 97.38 345 GLY B CA 1
ATOM 6053 C C . GLY B 1 345 ? -12.062 7.203 -0.204 1 97.38 345 GLY B C 1
ATOM 6054 O O . GLY B 1 345 ? -12.094 7.754 0.898 1 97.38 345 GLY B O 1
ATOM 6055 N N . PHE B 1 346 ? -11.492 5.984 -0.397 1 98.62 346 PHE B N 1
ATOM 6056 C CA . PHE B 1 346 ? -10.992 5.219 0.736 1 98.62 346 PHE B CA 1
ATOM 6057 C C . PHE B 1 346 ? -9.672 5.793 1.244 1 98.62 346 PHE B C 1
ATOM 6059 O O . PHE B 1 346 ? -8.898 6.359 0.47 1 98.62 346 PHE B O 1
ATOM 6066 N N . GLU B 1 347 ? -9.469 5.688 2.504 1 98.62 347 GLU B N 1
ATOM 6067 C CA . GLU B 1 347 ? -8.141 5.824 3.092 1 98.62 347 GLU B CA 1
ATOM 6068 C C . GLU B 1 347 ? -7.477 4.461 3.264 1 98.62 347 GLU B C 1
ATOM 6070 O O . GLU B 1 347 ? -7.957 3.621 4.023 1 98.62 347 GLU B O 1
ATOM 6075 N N . VAL B 1 348 ? -6.414 4.223 2.562 1 98.69 348 VAL B N 1
ATOM 6076 C CA . VAL B 1 348 ? -5.691 2.961 2.705 1 98.69 348 VAL B CA 1
ATOM 6077 C C . VAL B 1 348 ? -4.852 2.988 3.979 1 98.69 348 VAL B C 1
ATOM 6079 O O . VAL B 1 348 ? -3.988 3.854 4.141 1 98.69 348 VAL B O 1
ATOM 6082 N N . ARG B 1 349 ? -5.102 1.989 4.871 1 98.31 349 ARG B N 1
ATOM 6083 C CA . ARG B 1 349 ? -4.48 1.989 6.191 1 98.31 349 ARG B CA 1
ATOM 6084 C C . ARG B 1 349 ? -3.365 0.951 6.273 1 98.31 349 ARG B C 1
ATOM 6086 O O . ARG B 1 349 ? -2.434 1.093 7.066 1 98.31 349 ARG B O 1
ATOM 6093 N N . ASP B 1 350 ? -3.482 -0.061 5.465 1 98.25 350 ASP B N 1
ATOM 6094 C CA . ASP B 1 350 ? -2.562 -1.19 5.562 1 98.25 350 ASP B CA 1
ATOM 6095 C C . ASP B 1 350 ? -2.492 -1.953 4.242 1 98.25 350 ASP B C 1
ATOM 6097 O O . ASP B 1 350 ? -3.506 -2.123 3.561 1 98.25 350 ASP B O 1
ATOM 6101 N N . VAL B 1 351 ? -1.315 -2.314 3.83 1 98.62 351 VAL B N 1
ATOM 6102 C CA . VAL B 1 351 ? -1.075 -3.27 2.752 1 98.62 351 VAL B CA 1
ATOM 6103 C C . VAL B 1 351 ? -0.123 -4.363 3.232 1 98.62 351 VAL B C 1
ATOM 6105 O O . VAL B 1 351 ? 0.951 -4.07 3.764 1 98.62 351 VAL B O 1
ATOM 6108 N N . GLU B 1 352 ? -0.515 -5.586 3.062 1 98.31 352 GLU B N 1
ATOM 6109 C CA . GLU B 1 352 ? 0.314 -6.727 3.438 1 98.31 352 GLU B CA 1
ATOM 6110 C C . GLU B 1 352 ? 0.463 -7.707 2.277 1 98.31 352 GLU B C 1
ATOM 6112 O O . GLU B 1 352 ? -0.533 -8.203 1.745 1 98.31 352 GLU B O 1
ATOM 6117 N N . SER B 1 353 ? 1.689 -7.957 1.884 1 98.31 353 SER B N 1
ATOM 6118 C CA . SER B 1 353 ? 1.958 -8.93 0.831 1 98.31 353 SER B CA 1
ATOM 6119 C C . SER B 1 353 ? 1.968 -10.352 1.383 1 98.31 353 SER B C 1
ATOM 6121 O O . SER B 1 353 ? 2.604 -10.625 2.404 1 98.31 353 SER B O 1
ATOM 6123 N N . LEU B 1 354 ? 1.304 -11.266 0.663 1 98.38 354 LEU B N 1
ATOM 6124 C CA . LEU B 1 354 ? 1.15 -12.633 1.146 1 98.38 354 LEU B CA 1
ATOM 6125 C C . LEU B 1 354 ? 1.562 -13.641 0.077 1 98.38 354 LEU B C 1
ATOM 6127 O O . LEU B 1 354 ? 1.122 -14.789 0.098 1 98.38 354 LEU B O 1
ATOM 6131 N N . ARG B 1 355 ? 2.41 -13.305 -0.87 1 97.75 355 ARG B N 1
ATOM 6132 C CA . ARG B 1 355 ? 2.609 -14.148 -2.045 1 97.75 355 ARG B CA 1
ATOM 6133 C C . ARG B 1 355 ? 3.213 -15.492 -1.658 1 97.75 355 ARG B C 1
ATOM 6135 O O . ARG B 1 355 ? 2.887 -16.516 -2.258 1 97.75 355 ARG B O 1
ATOM 6142 N N . GLU B 1 356 ? 4.082 -15.57 -0.61 1 98.38 356 GLU B N 1
ATOM 6143 C CA . GLU B 1 356 ? 4.656 -16.844 -0.191 1 98.38 356 GLU B CA 1
ATOM 6144 C C . GLU B 1 356 ? 3.59 -17.766 0.389 1 98.38 356 GLU B C 1
ATOM 6146 O O . GLU B 1 356 ? 3.662 -18.984 0.226 1 98.38 356 GLU B O 1
ATOM 6151 N N . HIS B 1 357 ? 2.633 -17.141 1.043 1 98.75 357 HIS B N 1
ATOM 6152 C CA . HIS B 1 357 ? 1.522 -17.922 1.588 1 98.75 357 HIS B CA 1
ATOM 6153 C C . HIS B 1 357 ? 0.714 -18.578 0.477 1 98.75 357 HIS B C 1
ATOM 6155 O O . HIS B 1 357 ? 0.296 -19.734 0.609 1 98.75 357 HIS B O 1
ATOM 6161 N N . TYR B 1 358 ? 0.495 -17.859 -0.584 1 98.75 358 TYR B N 1
ATOM 6162 C CA . TYR B 1 358 ? -0.304 -18.422 -1.663 1 98.75 358 TYR B CA 1
ATOM 6163 C C . TYR B 1 358 ? 0.466 -19.516 -2.393 1 98.75 358 TYR B C 1
ATOM 6165 O O . TYR B 1 358 ? -0.122 -20.5 -2.84 1 98.75 358 TYR B O 1
ATOM 6173 N N . ALA B 1 359 ? 1.778 -19.312 -2.531 1 98.44 359 ALA B N 1
ATOM 6174 C CA . ALA B 1 359 ? 2.604 -20.375 -3.098 1 98.44 359 ALA B CA 1
ATOM 6175 C C . ALA B 1 359 ? 2.451 -21.672 -2.305 1 98.44 359 ALA B C 1
ATOM 6177 O O . ALA B 1 359 ? 2.223 -22.734 -2.883 1 98.44 359 ALA B O 1
ATOM 6178 N N . LEU B 1 360 ? 2.52 -21.547 -1.003 1 98.75 360 LEU B N 1
ATOM 6179 C CA . LEU B 1 360 ? 2.375 -22.703 -0.14 1 98.75 360 LEU B CA 1
ATOM 6180 C C . LEU B 1 360 ? 0.981 -23.312 -0.272 1 98.75 360 LEU B C 1
ATOM 6182 O O . LEU B 1 360 ? 0.83 -24.531 -0.297 1 98.75 360 LEU B O 1
ATOM 6186 N N . THR B 1 361 ? -0.004 -22.469 -0.339 1 98.88 361 THR B N 1
ATOM 6187 C CA . THR B 1 361 ? -1.385 -22.922 -0.492 1 98.88 361 THR B CA 1
ATOM 6188 C C . THR B 1 361 ? -1.553 -23.719 -1.774 1 98.88 361 THR B C 1
ATOM 6190 O O . THR B 1 361 ? -2.098 -24.828 -1.75 1 98.88 361 THR B O 1
ATOM 6193 N N . LEU B 1 362 ? -1.048 -23.172 -2.852 1 98.69 362 LEU B N 1
ATOM 6194 C CA . LEU B 1 362 ? -1.162 -23.812 -4.16 1 98.69 362 LEU B CA 1
ATOM 6195 C C . LEU B 1 362 ? -0.414 -25.141 -4.188 1 98.69 362 LEU B C 1
ATOM 6197 O O . LEU B 1 362 ? -0.895 -26.109 -4.77 1 98.69 362 LEU B O 1
ATOM 6201 N N . ARG B 1 363 ? 0.717 -25.219 -3.596 1 98.38 363 ARG B N 1
ATOM 6202 C CA . ARG B 1 363 ? 1.46 -26.469 -3.553 1 98.38 363 ARG B CA 1
ATOM 6203 C C . ARG B 1 363 ? 0.676 -27.547 -2.805 1 98.38 363 ARG B C 1
ATOM 6205 O O . ARG B 1 363 ? 0.722 -28.719 -3.17 1 98.38 363 ARG B O 1
ATOM 6212 N N . ARG B 1 364 ? -0.001 -27.125 -1.728 1 98.56 364 ARG B N 1
ATOM 6213 C CA . ARG B 1 364 ? -0.828 -28.094 -1.004 1 98.56 364 ARG B CA 1
ATOM 6214 C C . ARG B 1 364 ? -2.018 -28.531 -1.849 1 98.56 364 ARG B C 1
ATOM 6216 O O . ARG B 1 364 ? -2.41 -29.703 -1.813 1 98.56 364 ARG B O 1
ATOM 6223 N N . TRP B 1 365 ? -2.633 -27.625 -2.553 1 98.56 365 TRP B N 1
ATOM 6224 C CA . TRP B 1 365 ? -3.74 -27.969 -3.439 1 98.56 365 TRP B CA 1
ATOM 6225 C C . TRP B 1 365 ? -3.287 -28.938 -4.523 1 98.56 365 TRP B C 1
ATOM 6227 O O . TRP B 1 365 ? -3.99 -29.906 -4.84 1 98.56 365 TRP B O 1
ATOM 6237 N N . VAL B 1 366 ? -2.086 -28.703 -5.102 1 98.19 366 VAL B N 1
ATOM 6238 C CA . VAL B 1 366 ? -1.536 -29.609 -6.105 1 98.19 366 VAL B CA 1
ATOM 6239 C C . VAL B 1 366 ? -1.284 -30.984 -5.488 1 98.19 366 VAL B C 1
ATOM 6241 O O . VAL B 1 366 ? -1.587 -32 -6.098 1 98.19 366 VAL B O 1
ATOM 6244 N N . ALA B 1 367 ? -0.75 -30.984 -4.305 1 97.94 367 ALA B N 1
ATOM 6245 C CA . ALA B 1 367 ? -0.507 -32.25 -3.611 1 97.94 367 ALA B CA 1
ATOM 6246 C C . ALA B 1 367 ? -1.807 -33.031 -3.408 1 97.94 367 ALA B C 1
ATOM 6248 O O . ALA B 1 367 ? -1.844 -34.25 -3.58 1 97.94 367 ALA B O 1
ATOM 6249 N N . ASN B 1 368 ? -2.844 -32.344 -3.023 1 98.06 368 ASN B N 1
ATOM 6250 C CA . ASN B 1 368 ? -4.156 -32.938 -2.871 1 98.06 368 ASN B CA 1
ATOM 6251 C C . ASN B 1 368 ? -4.652 -33.531 -4.188 1 98.06 368 ASN B C 1
ATOM 6253 O O . ASN B 1 368 ? -5.152 -34.656 -4.215 1 98.06 368 ASN B O 1
ATOM 6257 N N . LEU B 1 369 ? -4.504 -32.781 -5.238 1 97.12 369 LEU B N 1
ATOM 6258 C CA . LEU B 1 369 ? -4.941 -33.219 -6.555 1 97.12 369 LEU B CA 1
ATOM 6259 C C . LEU B 1 369 ? -4.168 -34.469 -6.992 1 97.12 369 LEU B C 1
ATOM 6261 O O . LEU B 1 369 ? -4.754 -35.406 -7.523 1 97.12 369 LEU B O 1
ATOM 6265 N N . GLU B 1 370 ? -2.875 -34.438 -6.75 1 96.56 370 GLU B N 1
ATOM 6266 C CA . GLU B 1 370 ? -2.025 -35.562 -7.145 1 96.56 370 GLU B CA 1
ATOM 6267 C C . GLU B 1 370 ? -2.318 -36.812 -6.305 1 96.56 370 GLU B C 1
ATOM 6269 O O . GLU B 1 370 ? -2.311 -37.938 -6.816 1 96.56 370 GLU B O 1
ATOM 6274 N N . ALA B 1 371 ? -2.602 -36.594 -5.031 1 96.94 371 ALA B N 1
ATOM 6275 C CA . ALA B 1 371 ? -2.896 -37.719 -4.133 1 96.94 371 ALA B CA 1
ATOM 6276 C C . ALA B 1 371 ? -4.223 -38.375 -4.492 1 96.94 371 ALA B C 1
ATOM 6278 O O . ALA B 1 371 ? -4.422 -39.562 -4.234 1 96.94 371 ALA B O 1
ATOM 6279 N N . HIS B 1 372 ? -5.102 -37.625 -5.102 1 96.94 372 HIS B N 1
ATOM 6280 C CA . HIS B 1 372 ? -6.422 -38.156 -5.461 1 96.94 372 HIS B CA 1
ATOM 6281 C C . HIS B 1 372 ? -6.656 -38.062 -6.965 1 96.94 372 HIS B C 1
ATOM 6283 O O . HIS B 1 372 ? -7.746 -37.688 -7.406 1 96.94 372 HIS B O 1
ATOM 6289 N N . ARG B 1 373 ? -5.668 -38.312 -7.688 1 95.62 373 ARG B N 1
ATOM 6290 C CA . ARG B 1 373 ? -5.664 -38.094 -9.133 1 95.62 373 ARG B CA 1
ATOM 6291 C C . ARG B 1 373 ? -6.809 -38.875 -9.797 1 95.62 373 ARG B C 1
ATOM 6293 O O . ARG B 1 373 ? -7.547 -38.312 -10.602 1 95.62 373 ARG B O 1
ATOM 6300 N N . GLU B 1 374 ? -7 -40.156 -9.5 1 96.88 374 GLU B N 1
ATOM 6301 C CA . GLU B 1 374 ? -8.039 -40.969 -10.125 1 96.88 374 GLU B CA 1
ATOM 6302 C C . GLU B 1 374 ? -9.43 -40.406 -9.828 1 96.88 374 GLU B C 1
ATOM 6304 O O . GLU B 1 374 ? -10.266 -40.344 -10.727 1 96.88 374 GLU B O 1
ATOM 6309 N N . GLN B 1 375 ? -9.625 -40.094 -8.617 1 97.06 375 GLN B N 1
ATOM 6310 C CA . GLN B 1 375 ? -10.914 -39.5 -8.234 1 97.06 375 GLN B CA 1
ATOM 6311 C C . GLN B 1 375 ? -11.148 -38.188 -8.938 1 97.06 375 GLN B C 1
ATOM 6313 O O . GLN B 1 375 ? -12.266 -37.906 -9.383 1 97.06 375 GLN B O 1
ATOM 6318 N N . ALA B 1 376 ? -10.117 -37.344 -9.047 1 96.31 376 ALA B N 1
ATOM 6319 C CA . ALA B 1 376 ? -10.227 -36.031 -9.727 1 96.31 376 ALA B CA 1
ATOM 6320 C C . ALA B 1 376 ? -10.602 -36.219 -11.195 1 96.31 376 ALA B C 1
ATOM 6322 O O . ALA B 1 376 ? -11.453 -35.5 -11.719 1 96.31 376 ALA B O 1
ATOM 6323 N N . GLU B 1 377 ? -9.977 -37.219 -11.812 1 95.81 377 GLU B N 1
ATOM 6324 C CA . GLU B 1 377 ? -10.25 -37.5 -13.227 1 95.81 377 GLU B CA 1
ATOM 6325 C C . GLU B 1 377 ? -11.664 -38.031 -13.422 1 95.81 377 GLU B C 1
ATOM 6327 O O . GLU B 1 377 ? -12.312 -37.719 -14.43 1 95.81 377 GLU B O 1
ATOM 6332 N N . ARG B 1 378 ? -12.141 -38.781 -12.484 1 95.88 378 ARG B N 1
ATOM 6333 C CA . ARG B 1 378 ? -13.508 -39.281 -12.562 1 95.88 378 ARG B CA 1
ATOM 6334 C C . ARG B 1 378 ? -14.523 -38.156 -12.406 1 95.88 378 ARG B C 1
ATOM 6336 O O . ARG B 1 378 ? -15.547 -38.125 -13.086 1 95.88 378 ARG B O 1
ATOM 6343 N N . LEU B 1 379 ? -14.219 -37.219 -11.578 1 93 379 LEU B N 1
ATOM 6344 C CA . LEU B 1 379 ? -15.141 -36.125 -11.258 1 93 379 LEU B CA 1
ATOM 6345 C C . LEU B 1 379 ? -15.148 -35.062 -12.352 1 93 379 LEU B C 1
ATOM 6347 O O . LEU B 1 379 ? -16.219 -34.594 -12.734 1 93 379 LEU B O 1
ATOM 6351 N N . ALA B 1 380 ? -13.992 -34.75 -12.883 1 92.38 380 ALA B N 1
ATOM 6352 C CA . ALA B 1 380 ? -13.906 -33.562 -13.75 1 92.38 380 ALA B CA 1
ATOM 6353 C C . ALA B 1 380 ? -13.484 -33.969 -15.164 1 92.38 380 ALA B C 1
ATOM 6355 O O . ALA B 1 380 ? -13.633 -33.188 -16.109 1 92.38 380 ALA B O 1
ATOM 6356 N N . GLY B 1 381 ? -13.023 -35.188 -15.398 1 93.5 381 GLY B N 1
ATOM 6357 C CA . GLY B 1 381 ? -12.398 -35.594 -16.641 1 93.5 381 GLY B CA 1
ATOM 6358 C C . GLY B 1 381 ? -10.891 -35.438 -16.641 1 93.5 381 GLY B C 1
ATOM 6359 O O . GLY B 1 381 ? -10.367 -34.5 -15.984 1 93.5 381 GLY B O 1
ATOM 6360 N N . PRO B 1 382 ? -10.211 -36.25 -17.344 1 94.88 382 PRO B N 1
ATOM 6361 C CA . PRO B 1 382 ? -8.742 -36.219 -17.312 1 94.88 382 PRO B CA 1
ATOM 6362 C C . PRO B 1 382 ? -8.18 -34.875 -17.812 1 94.88 382 PRO B C 1
ATOM 6364 O O . PRO B 1 382 ? -7.219 -34.375 -17.234 1 94.88 382 PRO B O 1
ATOM 6367 N N . GLY B 1 383 ? -8.742 -34.312 -18.875 1 94.69 383 GLY B N 1
ATOM 6368 C CA . GLY B 1 383 ? -8.266 -33.031 -19.406 1 94.69 383 GLY B CA 1
ATOM 6369 C C . GLY B 1 383 ? -8.359 -31.906 -18.406 1 94.69 383 GLY B C 1
ATOM 6370 O O . GLY B 1 383 ? -7.398 -31.156 -18.219 1 94.69 383 GLY B O 1
ATOM 6371 N N . ARG B 1 384 ? -9.477 -31.797 -17.766 1 94.19 384 ARG B N 1
ATOM 6372 C CA . ARG B 1 384 ? -9.688 -30.734 -16.781 1 94.19 384 ARG B CA 1
ATOM 6373 C C . ARG B 1 384 ? -8.781 -30.922 -15.578 1 94.19 384 ARG B C 1
ATOM 6375 O O . ARG B 1 384 ? -8.266 -29.953 -15.016 1 94.19 384 ARG B O 1
ATOM 6382 N N . ALA B 1 385 ? -8.641 -32.125 -15.188 1 95.31 385 ALA B N 1
ATOM 6383 C CA . ALA B 1 385 ? -7.73 -32.406 -14.078 1 95.31 385 ALA B CA 1
ATOM 6384 C C . ALA B 1 385 ? -6.312 -31.969 -14.414 1 95.31 385 ALA B C 1
ATOM 6386 O O . ALA B 1 385 ? -5.621 -31.391 -13.562 1 95.31 385 ALA B O 1
ATOM 6387 N N . ARG B 1 386 ? -5.906 -32.156 -15.664 1 95.94 386 ARG B N 1
ATOM 6388 C CA . ARG B 1 386 ? -4.582 -31.734 -16.109 1 95.94 386 ARG B CA 1
ATOM 6389 C C . ARG B 1 386 ? -4.48 -30.219 -16.141 1 95.94 386 ARG B C 1
ATOM 6391 O O . ARG B 1 386 ? -3.434 -29.641 -15.82 1 95.94 386 ARG B O 1
ATOM 6398 N N . VAL B 1 387 ? -5.555 -29.578 -16.562 1 94.81 387 VAL B N 1
ATOM 6399 C CA . VAL B 1 387 ? -5.59 -28.109 -16.594 1 94.81 387 VAL B CA 1
ATOM 6400 C C . VAL B 1 387 ? -5.367 -27.562 -15.18 1 94.81 387 VAL B C 1
ATOM 6402 O O . VAL B 1 387 ? -4.52 -26.688 -14.977 1 94.81 387 VAL B O 1
ATOM 6405 N N . TRP B 1 388 ? -6.074 -28.094 -14.227 1 96.44 388 TRP B N 1
ATOM 6406 C CA . TRP B 1 388 ? -6.016 -27.578 -12.859 1 96.44 388 TRP B CA 1
ATOM 6407 C C . TRP B 1 388 ? -4.645 -27.844 -12.242 1 96.44 388 TRP B C 1
ATOM 6409 O O . TRP B 1 388 ? -4.098 -26.984 -11.547 1 96.44 388 TRP B O 1
ATOM 6419 N N . ARG B 1 389 ? -4.125 -29.016 -12.5 1 96.81 389 ARG B N 1
ATOM 6420 C CA . ARG B 1 389 ? -2.801 -29.344 -11.984 1 96.81 389 ARG B CA 1
ATOM 6421 C C . ARG B 1 389 ? -1.751 -28.375 -12.516 1 96.81 389 ARG B C 1
ATOM 6423 O O . ARG B 1 389 ? -0.952 -27.828 -11.75 1 96.81 389 ARG B O 1
ATOM 6430 N N . LEU B 1 390 ? -1.806 -28.125 -13.82 1 95.75 390 LEU B N 1
ATOM 6431 C CA . LEU B 1 390 ? -0.85 -27.219 -14.453 1 95.75 390 LEU B CA 1
ATOM 6432 C C . LEU B 1 390 ? -1.049 -25.797 -13.961 1 95.75 390 LEU B C 1
ATOM 6434 O O . LEU B 1 390 ? -0.079 -25.109 -13.641 1 95.75 390 LEU B O 1
ATOM 6438 N N . TYR B 1 391 ? -2.289 -25.422 -13.906 1 95.19 391 TYR B N 1
ATOM 6439 C CA . TYR B 1 391 ? -2.646 -24.078 -13.469 1 95.19 391 TYR B CA 1
ATOM 6440 C C . TYR B 1 391 ? -2.119 -23.797 -12.07 1 95.19 391 TYR B C 1
ATOM 6442 O O . TYR B 1 391 ? -1.412 -22.812 -11.852 1 95.19 391 TYR B O 1
ATOM 6450 N N . MET B 1 392 ? -2.395 -24.625 -11.156 1 97.69 392 MET B N 1
ATOM 6451 C CA . MET B 1 392 ? -2.037 -24.391 -9.758 1 97.69 392 MET B CA 1
ATOM 6452 C C . MET B 1 392 ? -0.531 -24.516 -9.555 1 97.69 392 MET B C 1
ATOM 6454 O O . MET B 1 392 ? 0.063 -23.734 -8.805 1 97.69 392 MET B O 1
ATOM 6458 N N . ALA B 1 393 ? 0.076 -25.453 -10.25 1 97.25 393 ALA B N 1
ATOM 6459 C CA . ALA B 1 393 ? 1.524 -25.609 -10.133 1 97.25 393 ALA B CA 1
ATOM 6460 C C . ALA B 1 393 ? 2.252 -24.406 -10.711 1 97.25 393 ALA B C 1
ATOM 6462 O O . ALA B 1 393 ? 3.182 -23.875 -10.094 1 97.25 393 ALA B O 1
ATOM 6463 N N . ALA B 1 394 ? 1.824 -24 -11.867 1 94.81 394 ALA B N 1
ATOM 6464 C CA . ALA B 1 394 ? 2.438 -22.828 -12.5 1 94.81 394 ALA B CA 1
ATOM 6465 C C . ALA B 1 394 ? 2.229 -21.578 -11.656 1 94.81 394 ALA B C 1
ATOM 6467 O O . ALA B 1 394 ? 3.125 -20.734 -11.547 1 94.81 394 ALA B O 1
ATOM 6468 N N . SER B 1 395 ? 1.045 -21.453 -11.109 1 96.44 395 SER B N 1
ATOM 6469 C CA . SER B 1 395 ? 0.754 -20.312 -10.258 1 96.44 395 SER B CA 1
ATOM 6470 C C . SER B 1 395 ? 1.633 -20.297 -9.016 1 96.44 395 SER B C 1
ATOM 6472 O O . SER B 1 395 ? 2.119 -19.25 -8.594 1 96.44 395 SER B O 1
ATOM 6474 N N . ALA B 1 396 ? 1.811 -21.484 -8.43 1 97.81 396 ALA B N 1
ATOM 6475 C CA . ALA B 1 396 ? 2.693 -21.594 -7.27 1 97.81 396 ALA B CA 1
ATOM 6476 C C . ALA B 1 396 ? 4.078 -21.031 -7.59 1 97.81 396 ALA B C 1
ATOM 6478 O O . ALA B 1 396 ? 4.617 -20.219 -6.836 1 97.81 396 ALA B O 1
ATOM 6479 N N . LEU B 1 397 ? 4.613 -21.438 -8.68 1 96 397 LEU B N 1
ATOM 6480 C CA . LEU B 1 397 ? 5.938 -20.984 -9.078 1 96 397 LEU B CA 1
ATOM 6481 C C . LEU B 1 397 ? 5.938 -19.484 -9.344 1 96 397 LEU B C 1
ATOM 6483 O O . LEU B 1 397 ? 6.902 -18.781 -9.016 1 96 397 LEU B O 1
ATOM 6487 N N . SER B 1 398 ? 4.855 -19 -9.953 1 95.19 398 SER B N 1
ATOM 6488 C CA . SER B 1 398 ? 4.758 -17.578 -10.25 1 95.19 398 SER B CA 1
ATOM 6489 C C . SER B 1 398 ? 4.777 -16.734 -8.977 1 95.19 398 SER B C 1
ATOM 6491 O O . SER B 1 398 ? 5.414 -15.688 -8.922 1 95.19 398 SER B O 1
ATOM 6493 N N . PHE B 1 399 ? 4.035 -17.188 -7.961 1 97.62 399 PHE B N 1
ATOM 6494 C CA . PHE B 1 399 ? 4.062 -16.5 -6.672 1 97.62 399 PHE B CA 1
ATOM 6495 C C . PHE B 1 399 ? 5.445 -16.594 -6.043 1 97.62 399 PHE B C 1
ATOM 6497 O O . PHE B 1 399 ? 5.938 -15.602 -5.484 1 97.62 399 PHE B O 1
ATOM 6504 N N . GLU B 1 400 ? 6.078 -17.75 -6.16 1 96.94 400 GLU B N 1
ATOM 6505 C CA . GLU B 1 400 ? 7.395 -17.953 -5.57 1 96.94 400 GLU B CA 1
ATOM 6506 C C . GLU B 1 400 ? 8.445 -17.062 -6.223 1 96.94 400 GLU B C 1
ATOM 6508 O O . GLU B 1 400 ? 9.344 -16.562 -5.551 1 96.94 400 GLU B O 1
ATOM 6513 N N . ARG B 1 401 ? 8.281 -16.828 -7.461 1 95 401 ARG B N 1
ATOM 6514 C CA . ARG B 1 401 ? 9.297 -16.125 -8.227 1 95 401 ARG B CA 1
ATOM 6515 C C . ARG B 1 401 ? 8.945 -14.648 -8.367 1 95 401 ARG B C 1
ATOM 6517 O O . ARG B 1 401 ? 9.57 -13.93 -9.156 1 95 401 ARG B O 1
ATOM 6524 N N . ASN B 1 402 ? 7.977 -14.211 -7.648 1 96.44 402 ASN B N 1
ATOM 6525 C CA . ASN B 1 402 ? 7.574 -12.812 -7.605 1 96.44 402 ASN B CA 1
ATOM 6526 C C . ASN B 1 402 ? 7.129 -12.312 -8.977 1 96.44 402 ASN B C 1
ATOM 6528 O O . ASN B 1 402 ? 7.359 -11.148 -9.32 1 96.44 402 ASN B O 1
ATOM 6532 N N . ARG B 1 403 ? 6.547 -13.203 -9.766 1 93 403 ARG B N 1
ATOM 6533 C CA . ARG B 1 403 ? 5.922 -12.773 -11.016 1 93 403 ARG B CA 1
ATOM 6534 C C . ARG B 1 403 ? 4.527 -12.211 -10.766 1 93 403 ARG B C 1
ATOM 6536 O O . ARG B 1 403 ? 4.098 -11.281 -11.445 1 93 403 ARG B O 1
ATOM 6543 N N . ILE B 1 404 ? 3.861 -12.828 -9.859 1 95.38 404 ILE B N 1
ATOM 6544 C CA . ILE B 1 404 ? 2.596 -12.32 -9.344 1 95.38 404 ILE B CA 1
ATOM 6545 C C . ILE B 1 404 ? 2.633 -12.289 -7.816 1 95.38 404 ILE B C 1
ATOM 6547 O O . ILE B 1 404 ? 3.508 -12.898 -7.199 1 95.38 404 ILE B O 1
ATOM 6551 N N . GLY B 1 405 ? 1.829 -11.461 -7.281 1 97.12 405 GLY B N 1
ATOM 6552 C CA . GLY B 1 405 ? 1.667 -11.367 -5.84 1 97.12 405 GLY B CA 1
ATOM 6553 C C . GLY B 1 405 ? 0.217 -11.43 -5.398 1 97.12 405 GLY B C 1
ATOM 6554 O O . GLY B 1 405 ? -0.678 -11.648 -6.215 1 97.12 405 GLY B O 1
ATOM 6555 N N . VAL B 1 406 ? 0.002 -11.43 -4.176 1 98.38 406 VAL B N 1
ATOM 6556 C CA . VAL B 1 406 ? -1.312 -11.297 -3.557 1 98.38 406 VAL B CA 1
ATOM 6557 C C . VAL B 1 406 ? -1.202 -10.438 -2.295 1 98.38 406 VAL B C 1
ATOM 6559 O O . VAL B 1 406 ? -0.232 -10.555 -1.542 1 98.38 406 VAL B O 1
ATOM 6562 N N . ASN B 1 407 ? -2.127 -9.539 -2.18 1 98.44 407 ASN B N 1
ATOM 6563 C CA . ASN B 1 407 ? -2.051 -8.578 -1.09 1 98.44 407 ASN B CA 1
ATOM 6564 C C . ASN B 1 407 ? -3.4 -8.398 -0.401 1 98.44 407 ASN B C 1
ATOM 6566 O O . ASN B 1 407 ? -4.449 -8.492 -1.045 1 98.44 407 ASN B O 1
ATOM 6570 N N . GLN B 1 408 ? -3.334 -8.227 0.908 1 98.69 408 GLN B N 1
ATOM 6571 C CA . GLN B 1 408 ? -4.473 -7.68 1.645 1 98.69 408 GLN B CA 1
ATOM 6572 C C . GLN B 1 408 ? -4.348 -6.168 1.812 1 98.69 408 GLN B C 1
ATOM 6574 O O . GLN B 1 408 ? -3.35 -5.68 2.342 1 98.69 408 GLN B O 1
ATOM 6579 N N . VAL B 1 409 ? -5.305 -5.461 1.311 1 98.75 409 VAL B N 1
ATOM 6580 C CA . VAL B 1 409 ? -5.375 -4.012 1.485 1 98.75 409 VAL B CA 1
ATOM 6581 C C . VAL B 1 409 ? -6.523 -3.66 2.426 1 98.75 409 VAL B C 1
ATOM 6583 O O . VAL B 1 409 ? -7.688 -3.961 2.135 1 98.75 409 VAL B O 1
ATOM 6586 N N . LEU B 1 410 ? -6.203 -3.104 3.568 1 98.81 410 LEU B N 1
ATOM 6587 C CA . LEU B 1 410 ? -7.207 -2.592 4.492 1 98.81 410 LEU B CA 1
ATOM 6588 C C . LEU B 1 410 ? -7.496 -1.118 4.223 1 98.81 410 LEU B C 1
ATOM 6590 O O . LEU B 1 410 ? -6.578 -0.292 4.234 1 98.81 410 LEU B O 1
ATOM 6594 N N . ALA B 1 411 ? -8.719 -0.795 3.959 1 98.81 411 ALA B N 1
ATOM 6595 C CA . ALA B 1 411 ? -9.125 0.576 3.668 1 98.81 411 ALA B CA 1
ATOM 6596 C C . ALA B 1 411 ? -10.32 0.99 4.527 1 98.81 411 ALA B C 1
ATOM 6598 O O . ALA B 1 411 ? -11.094 0.142 4.973 1 98.81 411 ALA B O 1
ATOM 6599 N N . VAL B 1 412 ? -10.43 2.295 4.797 1 98.75 412 VAL B N 1
ATOM 6600 C CA . VAL B 1 412 ? -11.477 2.826 5.66 1 98.75 412 VAL B CA 1
ATOM 6601 C C . VAL B 1 412 ? -12.25 3.92 4.926 1 98.75 412 VAL B C 1
ATOM 6603 O O . VAL B 1 412 ? -11.656 4.742 4.227 1 98.75 412 VAL B O 1
ATOM 6606 N N . ARG B 1 413 ? -13.562 3.836 5.008 1 98.5 413 ARG B N 1
ATOM 6607 C CA . ARG B 1 413 ? -14.359 5.016 4.676 1 98.5 413 ARG B CA 1
ATOM 6608 C C . ARG B 1 413 ? -14.289 6.051 5.793 1 98.5 413 ARG B C 1
ATOM 6610 O O . ARG B 1 413 ? -15.211 6.148 6.609 1 98.5 413 ARG B O 1
ATOM 6617 N N . THR B 1 414 ? -13.242 6.801 5.73 1 97.88 414 THR B N 1
ATOM 6618 C CA . THR B 1 414 ? -12.984 7.746 6.812 1 97.88 414 THR B CA 1
ATOM 6619 C C . THR B 1 414 ? -14.023 8.867 6.812 1 97.88 414 THR B C 1
ATOM 6621 O O . THR B 1 414 ? -14.273 9.492 5.781 1 97.88 414 THR B O 1
ATOM 6624 N N . PRO B 1 415 ? -14.641 9.055 7.988 1 96.56 415 PRO B N 1
ATOM 6625 C CA . PRO B 1 415 ? -15.633 10.133 8.055 1 96.56 415 PRO B CA 1
ATOM 6626 C C . PRO B 1 415 ? -15.008 11.516 7.891 1 96.56 415 PRO B C 1
ATOM 6628 O O . PRO B 1 415 ? -13.789 11.664 7.98 1 96.56 415 PRO B O 1
ATOM 6631 N N . GLU B 1 416 ? -15.742 12.531 7.758 1 89 416 GLU B N 1
ATOM 6632 C CA . GLU B 1 416 ? -15.32 13.891 7.445 1 89 416 GLU B CA 1
ATOM 6633 C C . GLU B 1 416 ? -14.453 14.469 8.555 1 89 416 GLU B C 1
ATOM 6635 O O . GLU B 1 416 ? -13.461 15.156 8.281 1 89 416 GLU B O 1
ATOM 6640 N N . PRO B 1 417 ? -14.734 14.18 9.789 1 90.31 417 PRO B N 1
ATOM 6641 C CA . PRO B 1 417 ? -13.891 14.742 10.852 1 90.31 417 PRO B CA 1
ATOM 6642 C C . PRO B 1 417 ? -12.516 14.086 10.914 1 90.31 417 PRO B C 1
ATOM 6644 O O . PRO B 1 417 ? -11.602 14.609 11.562 1 90.31 417 PRO B O 1
ATOM 6647 N N . GLY B 1 418 ? -12.438 12.906 10.297 1 94.81 418 GLY B N 1
ATOM 6648 C CA . GLY B 1 418 ? -11.102 12.359 10.109 1 94.81 418 GLY B CA 1
ATOM 6649 C C . GLY B 1 418 ? -10.836 11.141 10.969 1 94.81 418 GLY B C 1
ATOM 6650 O O . GLY B 1 418 ? -9.805 10.484 10.82 1 94.81 418 GLY B O 1
ATOM 6651 N N . ALA B 1 419 ? -11.781 10.812 11.828 1 94.38 419 ALA B N 1
ATOM 6652 C CA . ALA B 1 419 ? -11.555 9.672 12.711 1 94.38 419 ALA B CA 1
ATOM 6653 C C . ALA B 1 419 ? -11.648 8.352 11.938 1 94.38 419 ALA B C 1
ATOM 6655 O O . ALA B 1 419 ? -12.742 7.926 11.555 1 94.38 419 ALA B O 1
ATOM 6656 N N . SER B 1 420 ? -10.523 7.645 11.844 1 93.56 420 SER B N 1
ATOM 6657 C CA . SER B 1 420 ? -10.492 6.406 11.078 1 93.56 420 SER B CA 1
ATOM 6658 C C . SER B 1 420 ? -11.086 5.246 11.875 1 93.56 420 SER B C 1
ATOM 6660 O O . SER B 1 420 ? -11.523 4.25 11.297 1 93.56 420 SER B O 1
ATOM 6662 N N . GLY B 1 421 ? -11 5.359 13.125 1 94.31 421 GLY B N 1
ATOM 6663 C CA . GLY B 1 421 ? -11.453 4.273 13.984 1 94.31 421 GLY B CA 1
ATOM 6664 C C . GLY B 1 421 ? -10.43 3.162 14.125 1 94.31 421 GLY B C 1
ATOM 6665 O O . GLY B 1 421 ? -10.664 2.188 14.844 1 94.31 421 GLY B O 1
ATOM 6666 N N . VAL B 1 422 ? -9.297 3.244 13.477 1 95.19 422 VAL B N 1
ATOM 6667 C CA . VAL B 1 422 ? -8.227 2.262 13.602 1 95.19 422 VAL B CA 1
ATOM 6668 C C . VAL B 1 422 ? -7.375 2.586 14.828 1 95.19 422 VAL B C 1
ATOM 6670 O O . VAL B 1 422 ? -7.043 3.748 15.07 1 95.19 422 VAL B O 1
ATOM 6673 N N . PRO B 1 423 ? -7 1.573 15.609 1 94.5 423 PRO B N 1
ATOM 6674 C CA . PRO B 1 423 ? -6.129 1.828 16.766 1 94.5 423 PRO B CA 1
ATOM 6675 C C . PRO B 1 423 ? -4.773 2.396 16.359 1 94.5 423 PRO B C 1
ATOM 6677 O O . PRO B 1 423 ? -4.289 2.129 15.25 1 94.5 423 PRO B O 1
ATOM 6680 N N . LEU B 1 424 ? -4.156 3.174 17.281 1 95.38 424 LEU B N 1
ATOM 6681 C CA . LEU B 1 424 ? -2.842 3.752 17.031 1 95.38 424 LEU B CA 1
ATOM 6682 C C . LEU B 1 424 ? -1.849 2.678 16.594 1 95.38 424 LEU B C 1
ATOM 6684 O O . LEU B 1 424 ? -1.241 2.787 15.523 1 95.38 424 LEU B O 1
ATOM 6688 N N . ARG B 1 425 ? -1.689 1.7 17.391 1 96.19 425 ARG B N 1
ATOM 6689 C CA . ARG B 1 425 ? -0.855 0.557 17.031 1 96.19 425 ARG B CA 1
ATOM 6690 C C . ARG B 1 425 ? -1.709 -0.669 16.719 1 96.19 425 ARG B C 1
ATOM 6692 O O . ARG B 1 425 ? -2.102 -1.4 17.625 1 96.19 425 ARG B O 1
ATOM 6699 N N . SER B 1 426 ? -2.004 -0.858 15.43 1 94 426 SER B N 1
ATOM 6700 C CA . SER B 1 426 ? -2.898 -1.929 15.008 1 94 426 SER B CA 1
ATOM 6701 C C . SER B 1 426 ? -2.152 -3.25 14.867 1 94 426 SER B C 1
ATOM 6703 O O . SER B 1 426 ? -2.773 -4.309 14.75 1 94 426 SER B O 1
ATOM 6705 N N . ARG B 1 427 ? -0.831 -3.236 14.891 1 94.06 427 ARG B N 1
ATOM 6706 C CA . ARG B 1 427 ? -0.028 -4.438 14.695 1 94.06 427 ARG B CA 1
ATOM 6707 C C . ARG B 1 427 ? 1.295 -4.344 15.445 1 94.06 427 ARG B C 1
ATOM 6709 O O . ARG B 1 427 ? 1.723 -3.252 15.828 1 94.06 427 ARG B O 1
ATOM 6716 N N . THR B 1 428 ? 1.842 -5.426 15.695 1 92.38 428 THR B N 1
ATOM 6717 C CA . THR B 1 428 ? 3.17 -5.57 16.281 1 92.38 428 THR B CA 1
ATOM 6718 C C . THR B 1 428 ? 4.102 -6.324 15.336 1 92.38 428 THR B C 1
ATOM 6720 O O . THR B 1 428 ? 3.775 -7.426 14.883 1 92.38 428 THR B O 1
ATOM 6723 N N . TRP B 1 429 ? 5.188 -5.684 14.984 1 90.56 429 TRP B N 1
ATOM 6724 C CA . TRP B 1 429 ? 6.168 -6.355 14.133 1 90.56 429 TRP B CA 1
ATOM 6725 C C . TRP B 1 429 ? 6.922 -7.43 14.914 1 90.56 429 TRP B C 1
ATOM 6727 O O . TRP B 1 429 ? 7.355 -7.199 16.047 1 90.56 429 TRP B O 1
ATOM 6737 N N . ASN B 1 430 ? 6.945 -8.625 14.336 1 83.31 430 ASN B N 1
ATOM 6738 C CA . ASN B 1 430 ? 7.535 -9.789 14.984 1 83.31 430 ASN B CA 1
ATOM 6739 C C . ASN B 1 430 ? 9.062 -9.75 14.93 1 83.31 430 ASN B C 1
ATOM 6741 O O . ASN B 1 430 ? 9.641 -9.242 13.969 1 83.31 430 ASN B O 1
#

Radius of gyration: 32.01 Å; Cα contacts (8 Å, |Δi|>4): 1624; chains: 2; bounding box: 64×103×69 Å

Foldseek 3Di:
DDQVQVLLQVLVCLLQVHHQAAWEAECVRDIDHDPPHKYKYQNALLLLLLCLVPPADQSNLQCLLVVRIDIHDDPLRVCVRCCVRGPVPPVPDQDPVRSCVDPSNVVSSVSSCVSRVNPDNDDGDPLWDDDDPDLDLDPVVLLVLVCSAPVLAPVLQCLQQPPLSDDAFFQDPDLPDDSVVRNLVRLVVVCLLQVAAAPFEEEEEQCFLPSSVQSSCVVHNAAYEYEHLDPRSQVNNCVVCVVSVNNVRYHYYNDHLLPDDPAQGQEYEAAANLQSNDLVCSLVVLLSNLVNYDALHKYKHKYKAFDDDPDPVPDDDDPLCCTRHGNSGDHHHPVSNCVSNVVSQWDWDDKDWDLLSLLSSLVSSLVSCVVCVVVSCVSRNSSNSSSSNCVSSSSSVCSVVRRMIIMIIMIGNHDPVGDNVADPDSDDDD/DDQVQVLLQVLVCLLQVHHQAAWEAECVRDIDHDPPHKYKYQNALLLLLLCLVPPADQSNLQCLLVVRIDIHDDPLRNCVRCCVRGPPPPVPPQDPVRSCVDPSNVVSSVSSCVVRVNPDNDDGDPLWDDDDPDLDLDPVVLLVLVCSAPVLAPVLQCLQQPPLSDDAFFQDPDLPDDSVVRNLVRLVVVCLLQVAAAPFEEEEEQCFLPSSVQSSCVVHNAAYEYEHLDPRSQVNNCVVCVVSVNNVRYHYYNDHLLPDDPAQGQEYEAAANLQSNDLVCNLVVLLSNLVNYDALHKYKHKYKAFDDDPDPVPDDDDPLCCTRHGNSGDHHHPVSNCVSNVVSQWDWDDKDWDLLSLLSSLVSSLVSCVVCVVVSCVSRNNSNSSSSNCVSSSSSVCSVVRRMIIMIIMIGNHDPVGDNVADPDSDDDD

Nearest PDB structures (foldseek):
  4pne-assembly3_B  TM=8.650E-01  e=3.271E-17  Saccharopolyspora spinosa
  4pne-assembly3_A  TM=8.617E-01  e=1.751E-16  Saccharopolyspora spinosa
  6uvq-assembly1_A  TM=8.064E-01  e=4.546E-15  Actinomadura melliaura
  8zc8-assembly1_B  TM=8.529E-01  e=1.723E-14  Streptomyces caespitosus
  3bus-assembly1_A  TM=8.669E-01  e=5.915E-14  Lentzea aerocolonigenes

pLDDT: mean 90.67, std 10.89, range [42.81, 98.94]

Solvent-accessible surface area (backbone atoms only — not comparable to full-atom values): 44226 Å² total; per-residue (Å²): 130,63,55,52,13,51,49,49,53,52,33,50,20,50,59,67,74,43,84,65,75,45,13,30,30,26,63,75,69,24,64,30,61,52,86,89,36,33,29,40,33,34,59,43,48,63,28,51,25,29,34,69,75,35,64,62,68,61,9,53,47,43,17,38,34,63,58,26,28,46,72,49,68,56,62,64,60,44,48,58,58,44,36,62,69,68,70,58,48,52,99,74,56,70,50,73,69,59,44,56,68,36,66,61,31,42,49,24,52,50,50,50,36,66,71,33,44,65,72,74,72,69,74,77,46,87,73,52,56,81,80,69,92,70,87,59,74,42,75,67,50,44,51,52,33,49,45,66,57,62,66,49,48,67,70,47,44,38,55,32,52,32,95,66,44,55,91,62,67,30,38,45,91,45,95,85,56,53,70,68,58,14,42,51,42,29,50,48,51,54,40,56,76,56,62,63,40,66,76,38,38,35,36,30,43,48,29,53,49,28,42,59,51,50,49,43,31,71,78,31,45,23,34,26,43,28,22,23,84,43,64,68,32,35,54,53,19,48,50,50,32,49,77,69,68,34,61,90,36,47,45,74,39,76,39,60,76,91,69,65,76,79,56,65,23,48,28,35,42,31,56,66,38,65,43,65,45,28,78,88,43,38,46,60,52,36,33,52,55,50,68,34,36,33,76,39,12,32,38,40,42,31,36,63,22,29,63,71,58,96,56,64,87,70,66,70,65,56,65,60,44,39,32,60,49,40,51,70,45,40,71,45,30,61,24,55,54,45,35,35,39,36,69,39,59,31,45,73,46,34,35,42,54,42,24,65,30,31,19,54,40,27,51,50,28,39,50,33,40,64,75,38,40,70,61,39,25,70,63,50,33,61,40,50,42,42,46,51,46,51,50,35,48,52,47,18,51,31,20,42,36,57,52,29,40,28,32,42,35,35,28,24,38,50,33,83,77,22,60,50,80,68,60,84,64,50,54,44,79,101,131,66,54,54,12,51,49,49,52,52,33,50,20,50,59,67,73,43,85,64,74,45,12,31,30,26,64,76,69,24,66,32,60,52,86,90,37,33,28,41,32,34,60,42,47,65,29,52,25,29,33,68,76,34,65,64,69,60,10,52,49,42,16,40,35,63,58,24,29,48,72,50,68,56,61,64,62,43,47,60,58,43,36,63,70,68,68,58,48,52,97,74,54,68,49,73,69,60,44,57,68,36,66,61,31,42,50,25,51,51,52,51,36,66,72,32,45,65,71,73,71,67,75,78,45,86,72,51,57,81,80,69,92,72,86,59,73,42,75,66,49,43,50,53,34,49,46,64,56,62,67,50,48,67,69,45,45,37,54,32,52,32,92,66,45,55,91,62,65,29,37,45,91,44,93,84,57,54,68,68,58,13,41,51,43,29,50,48,50,53,40,56,76,54,62,63,40,67,77,38,37,34,37,28,43,49,30,54,50,29,44,61,50,50,48,42,31,71,78,31,44,22,35,26,42,27,23,22,85,42,64,68,31,37,54,54,17,49,50,51,33,50,77,69,68,34,61,90,36,46,44,74,39,76,40,60,78,91,68,66,77,79,55,67,22,48,30,36,41,30,55,67,37,67,45,65,46,28,78,88,41,38,45,60,53,37,33,53,54,52,68,32,35,32,76,39,14,32,37,40,42,30,35,64,21,30,62,71,60,96,58,65,86,71,66,71,64,53,64,59,42,38,32,60,51,41,52,72,46,41,72,46,29,61,25,55,52,46,35,36,38,35,69,39,59,32,43,72,46,33,35,41,55,42,23,64,29,30,20,53,41,26,51,50,30,40,49,34,39,63,76,39,40,69,61,38,27,71,62,50,32,60,40,51,42,43,46,51,45,49,49,35,49,52,46,18,51,31,21,43,36,56,52,30,39,29,32,41,35,36,29,24,38,49,33,81,76,22,60,49,83,68,60,86,65,52,53,44,79,105

Sequence (860 aa):
MADAAPRLKSLVEQLLGAPFPLRVRAWDGSEAGPPDAPVLVVRNRRALRRLLWKPGELGLVRGWVAGDLAVEGDLYTALGQLAGLLWERGDDARTLAQALRDPRVRAAVRGLAAMAGPFPPPPPPREEVRRARGHLHTRRSDRRAISHHYDVGNDFYELVLGPSMVYSCAYWAAPDGTLEDAQRDKLELVCRKLDLRPGLRLLDVGCGWGSMAVHAAREHGVSVVGVTLSQEQAVYARKRVADEGLTDRVEIRVQDYRDVADGPYDAISSIGMAEHVGAERYLEYARDLHALLKPGGRLLNHQIARRPQRDESSYSVDPFIDAYVFPDGELAPIGTTVTQLERAGFEVRDVESLREHYALTLRRWVANLEAHREQAERLAGPGRARVWRLYMAASALSFERNRIGVNQVLAVRTPEPGASGVPLRSRTWNMADAAPRLKSLVEQLLGAPFPLRVRAWDGSEAGPPDAPVLVVRNRRALRRLLWKPGELGLVRGWVAGDLAVEGDLYTALGQLAGLLWERGDDARTLAQALRDPRVRAAVRGLAAMAGPFPPPPPPREEVRRARGHLHTRRSDRRAISHHYDVGNDFYELVLGPSMVYSCAYWAAPDGTLEDAQRDKLELVCRKLDLRPGLRLLDVGCGWGSMAVHAAREHGVSVVGVTLSQEQAVYARKRVADEGLTDRVEIRVQDYRDVADGPYDAISSIGMAEHVGAERYLEYARDLHALLKPGGRLLNHQIARRPQRDESSYSVDPFIDAYVFPDGELAPIGTTVTQLERAGFEVRDVESLREHYALTLRRWVANLEAHREQAERLAGPGRARVWRLYMAASALSFERNRIGVNQVLAVRTPEPGASGVPLRSRTWN